Protein 6V4U (pdb70)

Structure (mmCIF, N/CA/C/O backbone):
data_6V4U
#
_entry.id   6V4U
#
_cell.length_a   1.00
_cell.length_b   1.00
_cell.length_c   1.00
_cell.angle_alpha   90.00
_cell.angle_beta   90.00
_cell.angle_gamma   90.00
#
_symmetry.space_group_name_H-M   'P 1'
#
loop_
_entity.id
_entity.type
_entity.pdbx_description
1 polymer 'WD repeat-containing protein 41'
2 polymer 'Guanine nucleotide exchange C9orf72'
3 polymer 'Guanine nucleotide exchange protein SMCR8'
#
loop_
_atom_site.group_PDB
_atom_site.id
_atom_site.type_symbol
_atom_site.label_atom_id
_atom_site.label_alt_id
_atom_site.label_comp_id
_atom_site.label_asym_id
_atom_site.label_entity_id
_atom_site.label_seq_id
_atom_site.pdbx_PDB_ins_code
_atom_site.Cartn_x
_atom_site.Cartn_y
_atom_site.Cartn_z
_atom_site.occupancy
_atom_site.B_iso_or_equiv
_atom_site.auth_seq_id
_atom_site.auth_comp_id
_atom_site.auth_asym_id
_atom_site.auth_atom_id
_atom_site.pdbx_PDB_model_num
ATOM 1 N N . THR A 1 34 ? 133.881 148.241 162.715 1.00 68.64 34 THR C N 1
ATOM 2 C CA . THR A 1 34 ? 133.390 147.248 161.767 1.00 68.64 34 THR C CA 1
ATOM 3 C C . THR A 1 34 ? 133.951 145.866 162.084 1.00 68.64 34 THR C C 1
ATOM 4 O O . THR A 1 34 ? 134.862 145.728 162.899 1.00 68.64 34 THR C O 1
ATOM 8 N N . GLU A 1 35 ? 133.401 144.845 161.432 1.00 74.84 35 GLU C N 1
ATOM 9 C CA . GLU A 1 35 ? 133.859 143.481 161.657 1.00 74.84 35 GLU C CA 1
ATOM 10 C C . GLU A 1 35 ? 135.230 143.270 161.027 1.00 74.84 35 GLU C C 1
ATOM 11 O O . GLU A 1 35 ? 135.534 143.813 159.962 1.00 74.84 35 GLU C O 1
ATOM 17 N N . LEU A 1 36 ? 136.062 142.474 161.697 1.00 84.38 36 LEU C N 1
ATOM 18 C CA . LEU A 1 36 ? 137.415 142.189 161.237 1.00 84.38 36 LEU C CA 1
ATOM 19 C C . LEU A 1 36 ? 137.591 140.754 160.763 1.00 84.38 36 LEU C C 1
ATOM 20 O O . LEU A 1 36 ? 138.041 140.527 159.636 1.00 84.38 36 LEU C O 1
ATOM 25 N N . LEU A 1 37 ? 137.242 139.773 161.594 1.00 84.32 37 LEU C N 1
ATOM 26 C CA . LEU A 1 37 ? 137.440 138.376 161.238 1.00 84.32 37 LEU C CA 1
ATOM 27 C C . LEU A 1 37 ? 136.576 137.501 162.134 1.00 84.32 37 LEU C C 1
ATOM 28 O O . LEU A 1 37 ? 136.447 137.767 163.332 1.00 84.32 37 LEU C O 1
ATOM 33 N N . VAL A 1 38 ? 135.990 136.462 161.544 1.00 85.08 38 VAL C N 1
ATOM 34 C CA . VAL A 1 38 ? 135.217 135.460 162.268 1.00 85.08 38 VAL C CA 1
ATOM 35 C C . VAL A 1 38 ? 136.031 134.175 162.302 1.00 85.08 38 VAL C C 1
ATOM 36 O O . VAL A 1 38 ? 136.493 133.698 161.258 1.00 85.08 38 VAL C O 1
ATOM 40 N N . LEU A 1 39 ? 136.206 133.616 163.496 1.00 93.96 39 LEU C N 1
ATOM 41 C CA . LEU A 1 39 ? 137.042 132.443 163.699 1.00 93.96 39 LEU C CA 1
ATOM 42 C C . LEU A 1 39 ? 136.201 131.281 164.207 1.00 93.96 39 LEU C C 1
ATOM 43 O O . LEU A 1 39 ? 135.266 131.473 164.990 1.00 93.96 39 LEU C O 1
ATOM 48 N N . LYS A 1 40 ? 136.541 130.075 163.756 1.00 100.95 40 LYS C N 1
ATOM 49 C CA . LYS A 1 40 ? 135.896 128.847 164.208 1.00 100.95 40 LYS C CA 1
ATOM 50 C C . LYS A 1 40 ? 136.831 128.158 165.195 1.00 100.95 40 LYS C C 1
ATOM 51 O O . LYS A 1 40 ? 137.877 127.630 164.803 1.00 100.95 40 LYS C O 1
ATOM 57 N N . ALA A 1 41 ? 136.455 128.164 166.473 1.00 109.31 41 ALA C N 1
ATOM 58 C CA . ALA A 1 41 ? 137.319 127.640 167.526 1.00 109.31 41 ALA C CA 1
ATOM 59 C C . ALA A 1 41 ? 137.103 126.146 167.753 1.00 109.31 41 ALA C C 1
ATOM 60 O O . ALA A 1 41 ? 138.029 125.346 167.588 1.00 109.31 41 ALA C O 1
ATOM 62 N N . HIS A 1 42 ? 135.888 125.759 168.128 1.00 114.91 42 HIS C N 1
ATOM 63 C CA . HIS A 1 42 ? 135.579 124.368 168.433 1.00 114.91 42 HIS C CA 1
ATOM 64 C C . HIS A 1 42 ? 134.151 124.080 167.983 1.00 114.91 42 HIS C C 1
ATOM 65 O O . HIS A 1 42 ? 133.532 124.876 167.270 1.00 114.91 42 HIS C O 1
ATOM 72 N N . HIS A 1 43 ? 133.628 122.930 168.406 1.00 120.27 43 HIS C N 1
ATOM 73 C CA . HIS A 1 43 ? 132.252 122.548 168.131 1.00 120.27 43 HIS C CA 1
ATOM 74 C C . HIS A 1 43 ? 131.413 122.416 169.393 1.00 120.27 43 HIS C C 1
ATOM 75 O O . HIS A 1 43 ? 130.249 122.008 169.306 1.00 120.27 43 HIS C O 1
ATOM 82 N N . ASP A 1 44 ? 131.967 122.746 170.559 1.00 114.29 44 ASP C N 1
ATOM 83 C CA . ASP A 1 44 ? 131.237 122.650 171.817 1.00 114.29 44 ASP C CA 1
ATOM 84 C C . ASP A 1 44 ? 131.340 123.955 172.596 1.00 114.29 44 ASP C C 1
ATOM 85 O O . ASP A 1 44 ? 131.808 124.967 172.065 1.00 114.29 44 ASP C O 1
ATOM 90 N N . ILE A 1 45 ? 130.901 123.941 173.857 1.00 106.62 45 ILE C N 1
ATOM 91 C CA . ILE A 1 45 ? 130.920 125.157 174.662 1.00 106.62 45 ILE C CA 1
ATOM 92 C C . ILE A 1 45 ? 132.358 125.558 174.981 1.00 106.62 45 ILE C C 1
ATOM 93 O O . ILE A 1 45 ? 133.296 124.753 174.924 1.00 106.62 45 ILE C O 1
ATOM 98 N N . VAL A 1 46 ? 132.530 126.835 175.313 1.00 109.18 46 VAL C N 1
ATOM 99 C CA . VAL A 1 46 ? 133.828 127.398 175.668 1.00 109.18 46 VAL C CA 1
ATOM 100 C C . VAL A 1 46 ? 133.621 128.386 176.808 1.00 109.18 46 VAL C C 1
ATOM 101 O O . VAL A 1 46 ? 132.637 129.134 176.825 1.00 109.18 46 VAL C O 1
ATOM 105 N N . ARG A 1 47 ? 134.545 128.381 177.770 1.00 113.96 47 ARG C N 1
ATOM 106 C CA . ARG A 1 47 ? 134.388 129.182 178.981 1.00 113.96 47 ARG C CA 1
ATOM 107 C C . ARG A 1 47 ? 134.965 130.587 178.823 1.00 113.96 47 ARG C C 1
ATOM 108 O O . ARG A 1 47 ? 134.242 131.578 178.961 1.00 113.96 47 ARG C O 1
ATOM 116 N N . PHE A 1 48 ? 136.259 130.689 178.533 1.00 112.52 48 PHE C N 1
ATOM 117 C CA . PHE A 1 48 ? 136.917 131.986 178.429 0.81 112.52 48 PHE C CA 1
ATOM 118 C C . PHE A 1 48 ? 138.231 131.811 177.680 1.00 112.52 48 PHE C C 1
ATOM 119 O O . PHE A 1 48 ? 138.573 130.715 177.228 1.00 112.52 48 PHE C O 1
ATOM 127 N N . LEU A 1 49 ? 138.971 132.912 177.555 1.00 105.08 49 LEU C N 1
ATOM 128 C CA . LEU A 1 49 ? 140.279 132.894 176.904 1.00 105.08 49 LEU C CA 1
ATOM 129 C C . LEU A 1 49 ? 141.067 134.107 177.373 1.00 105.08 49 LEU C C 1
ATOM 130 O O . LEU A 1 49 ? 140.602 135.243 177.230 1.00 105.08 49 LEU C O 1
ATOM 135 N N . VAL A 1 50 ? 142.240 133.869 177.960 1.00 103.28 50 VAL C N 1
ATOM 136 C CA . VAL A 1 50 ? 143.110 134.933 178.446 1.00 103.28 50 VAL C CA 1
ATOM 137 C C . VAL A 1 50 ? 144.556 134.567 178.141 1.00 103.28 50 VAL C C 1
ATOM 138 O O . VAL A 1 50 ? 144.911 133.389 178.035 1.00 103.28 50 VAL C O 1
ATOM 142 N N . GLN A 1 51 ? 145.390 135.594 177.999 1.00 108.03 51 GLN C N 1
ATOM 143 C CA . GLN A 1 51 ? 146.829 135.427 177.838 1.00 108.03 51 GLN C CA 1
ATOM 144 C C . GLN A 1 51 ? 147.490 136.783 178.033 1.00 108.03 51 GLN C C 1
ATOM 145 O O . GLN A 1 51 ? 146.855 137.830 177.875 1.00 108.03 51 GLN C O 1
ATOM 151 N N . LEU A 1 52 ? 148.778 136.749 178.378 1.00 118.59 52 LEU C N 1
ATOM 152 C CA . LEU A 1 52 ? 149.501 137.977 178.689 1.00 118.59 52 LEU C CA 1
ATOM 153 C C . LEU A 1 52 ? 149.838 138.787 177.443 1.00 118.59 52 LEU C C 1
ATOM 154 O O . LEU A 1 52 ? 149.959 140.015 177.526 1.00 118.59 52 LEU C O 1
ATOM 159 N N . ASP A 1 53 ? 149.992 138.138 176.294 1.00 117.24 53 ASP C N 1
ATOM 160 C CA . ASP A 1 53 ? 150.342 138.837 175.069 1.00 117.24 53 ASP C CA 1
ATOM 161 C C . ASP A 1 53 ? 149.092 139.163 174.257 1.00 117.24 53 ASP C C 1
ATOM 162 O O . ASP A 1 53 ? 148.034 138.551 174.421 1.00 117.24 53 ASP C O 1
ATOM 167 N N . ASP A 1 54 ? 149.230 140.148 173.369 1.00 112.85 54 ASP C N 1
ATOM 168 C CA . ASP A 1 54 ? 148.124 140.575 172.524 1.00 112.85 54 ASP C CA 1
ATOM 169 C C . ASP A 1 54 ? 148.044 139.809 171.211 1.00 112.85 54 ASP C C 1
ATOM 170 O O . ASP A 1 54 ? 146.985 139.812 170.573 1.00 112.85 54 ASP C O 1
ATOM 175 N N . TYR A 1 55 ? 149.127 139.159 170.794 1.00 115.17 55 TYR C N 1
ATOM 176 C CA . TYR A 1 55 ? 149.146 138.396 169.554 1.00 115.17 55 TYR C CA 1
ATOM 177 C C . TYR A 1 55 ? 148.780 136.931 169.750 1.00 115.17 55 TYR C C 1
ATOM 178 O O . TYR A 1 55 ? 148.814 136.165 168.782 1.00 115.17 55 TYR C O 1
ATOM 187 N N . ARG A 1 56 ? 148.434 136.523 170.970 1.00 110.02 56 ARG C N 1
ATOM 188 C CA . ARG A 1 56 ? 148.073 135.142 171.254 1.00 110.02 56 ARG C CA 1
ATOM 189 C C . ARG A 1 56 ? 146.966 135.107 172.296 1.00 110.02 56 ARG C C 1
ATOM 190 O O . ARG A 1 56 ? 146.950 135.921 173.223 1.00 110.02 56 ARG C O 1
ATOM 198 N N . PHE A 1 57 ? 146.045 134.160 172.137 1.00 106.14 57 PHE C N 1
ATOM 199 C CA . PHE A 1 57 ? 144.971 133.953 173.100 1.00 106.14 57 PHE C CA 1
ATOM 200 C C . PHE A 1 57 ? 144.519 132.503 173.016 1.00 106.14 57 PHE C C 1
ATOM 201 O O . PHE A 1 57 ? 144.227 132.005 171.925 1.00 106.14 57 PHE C O 1
ATOM 209 N N . ALA A 1 58 ? 144.469 131.834 174.164 1.00 107.43 58 ALA C N 1
ATOM 210 C CA . ALA A 1 58 ? 144.135 130.418 174.243 1.00 107.43 58 ALA C CA 1
ATOM 211 C C . ALA A 1 58 ? 142.775 130.247 174.902 1.00 107.43 58 ALA C C 1
ATOM 212 O O . ALA A 1 58 ? 142.544 130.760 176.002 1.00 107.43 58 ALA C O 1
ATOM 214 N N . SER A 1 59 ? 141.883 129.519 174.234 1.00 109.83 59 SER C N 1
ATOM 215 C CA . SER A 1 59 ? 140.541 129.294 174.745 1.00 109.83 59 SER C CA 1
ATOM 216 C C . SER A 1 59 ? 140.537 128.135 175.740 1.00 109.83 59 SER C C 1
ATOM 217 O O . SER A 1 59 ? 141.547 127.461 175.961 1.00 109.83 59 SER C O 1
ATOM 220 N N . ALA A 1 60 ? 139.375 127.899 176.347 1.00 115.22 60 ALA C N 1
ATOM 221 C CA . ALA A 1 60 ? 139.213 126.815 177.307 1.00 115.22 60 ALA C CA 1
ATOM 222 C C . ALA A 1 60 ? 137.734 126.479 177.416 1.00 115.22 60 ALA C C 1
ATOM 223 O O . ALA A 1 60 ? 136.916 127.363 177.688 1.00 115.22 60 ALA C O 1
ATOM 225 N N . GLY A 1 61 ? 137.397 125.210 177.202 1.00 116.36 61 GLY C N 1
ATOM 226 C CA . GLY A 1 61 ? 136.018 124.770 177.281 1.00 116.36 61 GLY C CA 1
ATOM 227 C C . GLY A 1 61 ? 135.871 123.369 177.835 1.00 116.36 61 GLY C C 1
ATOM 228 O O . GLY A 1 61 ? 136.768 122.867 178.519 1.00 116.36 61 GLY C O 1
ATOM 229 N N . ASP A 1 62 ? 134.741 122.723 177.548 1.00 117.22 62 ASP C N 1
ATOM 230 C CA . ASP A 1 62 ? 134.506 121.363 178.015 1.00 117.22 62 ASP C CA 1
ATOM 231 C C . ASP A 1 62 ? 135.300 120.322 177.238 1.00 117.22 62 ASP C C 1
ATOM 232 O O . ASP A 1 62 ? 135.343 119.161 177.659 1.00 117.22 62 ASP C O 1
ATOM 237 N N . ASP A 1 63 ? 135.925 120.703 176.122 1.00 117.33 63 ASP C N 1
ATOM 238 C CA . ASP A 1 63 ? 136.703 119.752 175.337 1.00 117.33 63 ASP C CA 1
ATOM 239 C C . ASP A 1 63 ? 138.018 119.381 176.009 1.00 117.33 63 ASP C C 1
ATOM 240 O O . ASP A 1 63 ? 138.584 118.329 175.695 1.00 117.33 63 ASP C O 1
ATOM 245 N N . GLY A 1 64 ? 138.514 120.214 176.921 1.00 120.95 64 GLY C N 1
ATOM 246 C CA . GLY A 1 64 ? 139.769 119.932 177.588 0.80 120.95 64 GLY C CA 1
ATOM 247 C C . GLY A 1 64 ? 141.005 120.124 176.742 1.00 120.95 64 GLY C C 1
ATOM 248 O O . GLY A 1 64 ? 142.095 119.727 177.166 1.00 120.95 64 GLY C O 1
ATOM 249 N N . ILE A 1 65 ? 140.876 120.717 175.558 1.00 116.64 65 ILE C N 1
ATOM 250 C CA . ILE A 1 65 ? 142.009 120.971 174.679 1.00 116.64 65 ILE C CA 1
ATOM 251 C C . ILE A 1 65 ? 142.249 122.472 174.612 1.00 116.64 65 ILE C C 1
ATOM 252 O O . ILE A 1 65 ? 141.325 123.280 174.762 1.00 116.64 65 ILE C O 1
ATOM 257 N N . VAL A 1 66 ? 143.507 122.844 174.389 1.00 111.10 66 VAL C N 1
ATOM 258 C CA . VAL A 1 66 ? 143.924 124.238 174.331 1.00 111.10 66 VAL C CA 1
ATOM 259 C C . VAL A 1 66 ? 144.474 124.525 172.942 1.00 111.10 66 VAL C C 1
ATOM 260 O O . VAL A 1 66 ? 145.254 123.737 172.397 1.00 111.10 66 VAL C O 1
ATOM 264 N N . VAL A 1 67 ? 144.063 125.654 172.370 1.00 106.57 67 VAL C N 1
ATOM 265 C CA . VAL A 1 67 ? 144.519 126.070 171.048 1.00 106.57 67 VAL C CA 1
ATOM 266 C C . VAL A 1 67 ? 144.651 127.587 171.042 1.00 106.57 67 VAL C C 1
ATOM 267 O O . VAL A 1 67 ? 143.790 128.301 171.566 1.00 106.57 67 VAL C O 1
ATOM 271 N N . VAL A 1 68 ? 145.741 128.075 170.460 1.00 107.87 68 VAL C N 1
ATOM 272 C CA . VAL A 1 68 ? 146.026 129.500 170.405 1.00 107.87 68 VAL C CA 1
ATOM 273 C C . VAL A 1 68 ? 145.791 130.001 168.983 1.00 107.87 68 VAL C C 1
ATOM 274 O O . VAL A 1 68 ? 145.680 129.226 168.033 1.00 107.87 68 VAL C O 1
ATOM 278 N N . TRP A 1 69 ? 145.714 131.322 168.845 1.00 103.93 69 TRP C N 1
ATOM 279 C CA . TRP A 1 69 ? 145.509 131.962 167.552 1.00 103.93 69 TRP C CA 1
ATOM 280 C C . TRP A 1 69 ? 146.361 133.226 167.501 1.00 103.93 69 TRP C C 1
ATOM 281 O O . TRP A 1 69 ? 147.233 133.448 168.347 1.00 103.93 69 TRP C O 1
ATOM 292 N N . ASN A 1 70 ? 146.103 134.059 166.496 1.00 108.14 70 ASN C N 1
ATOM 293 C CA . ASN A 1 70 ? 146.776 135.337 166.337 1.00 108.14 70 ASN C CA 1
ATOM 294 C C . ASN A 1 70 ? 145.740 136.417 166.062 1.00 108.14 70 ASN C C 1
ATOM 295 O O . ASN A 1 70 ? 144.729 136.175 165.398 1.00 108.14 70 ASN C O 1
ATOM 300 N N . ALA A 1 71 ? 146.002 137.616 166.583 1.00 101.49 71 ALA C N 1
ATOM 301 C CA . ALA A 1 71 ? 145.038 138.704 166.459 1.00 101.49 71 ALA C CA 1
ATOM 302 C C . ALA A 1 71 ? 145.026 139.298 165.056 1.00 101.49 71 ALA C C 1
ATOM 303 O O . ALA A 1 71 ? 143.958 139.634 164.532 1.00 101.49 71 ALA C O 1
ATOM 305 N N . GLN A 1 72 ? 146.197 139.431 164.430 1.00 105.60 72 GLN C N 1
ATOM 306 C CA . GLN A 1 72 ? 146.271 140.095 163.134 1.00 105.60 72 GLN C CA 1
ATOM 307 C C . GLN A 1 72 ? 145.981 139.149 161.975 1.00 105.60 72 GLN C C 1
ATOM 308 O O . GLN A 1 72 ? 145.508 139.596 160.924 1.00 105.60 72 GLN C O 1
ATOM 314 N N . THR A 1 73 ? 146.250 137.853 162.137 1.00 111.59 73 THR C N 1
ATOM 315 C CA . THR A 1 73 ? 146.037 136.879 161.070 1.00 111.59 73 THR C CA 1
ATOM 316 C C . THR A 1 73 ? 144.800 136.020 161.319 1.00 111.59 73 THR C C 1
ATOM 317 O O . THR A 1 73 ? 143.897 135.971 160.479 1.00 111.59 73 THR C O 1
ATOM 321 N N . GLY A 1 74 ? 144.742 135.339 162.461 1.00 109.11 74 GLY C N 1
ATOM 322 C CA . GLY A 1 74 ? 143.547 134.608 162.836 1.00 109.11 74 GLY C CA 1
ATOM 323 C C . GLY A 1 74 ? 143.489 133.160 162.392 1.00 109.11 74 GLY C C 1
ATOM 324 O O . GLY A 1 74 ? 142.517 132.746 161.752 1.00 109.11 74 GLY C O 1
ATOM 325 N N . GLU A 1 75 ? 144.515 132.377 162.719 1.00 113.55 75 GLU C N 1
ATOM 326 C CA . GLU A 1 75 ? 144.499 130.944 162.460 1.00 113.55 75 GLU C CA 1
ATOM 327 C C . GLU A 1 75 ? 145.145 130.215 163.629 1.00 113.55 75 GLU C C 1
ATOM 328 O O . GLU A 1 75 ? 145.806 130.819 164.477 1.00 113.55 75 GLU C O 1
ATOM 334 N N . LYS A 1 76 ? 144.943 128.900 163.661 1.00 106.74 76 LYS C N 1
ATOM 335 C CA . LYS A 1 76 ? 145.480 128.065 164.731 1.00 106.74 76 LYS C CA 1
ATOM 336 C C . LYS A 1 76 ? 146.996 127.988 164.607 1.00 106.74 76 LYS C C 1
ATOM 337 O O . LYS A 1 76 ? 147.520 127.372 163.673 1.00 106.74 76 LYS C O 1
ATOM 343 N N . LEU A 1 77 ? 147.705 128.612 165.548 1.00 108.87 77 LEU C N 1
ATOM 344 C CA . LEU A 1 77 ? 149.163 128.559 165.543 1.00 108.87 77 LEU C CA 1
ATOM 345 C C . LEU A 1 77 ? 149.663 127.215 166.061 1.00 108.87 77 LEU C C 1
ATOM 346 O O . LEU A 1 77 ? 150.391 126.499 165.365 1.00 108.87 77 LEU C O 1
ATOM 351 N N . LEU A 1 78 ? 149.280 126.858 167.284 1.00 106.79 78 LEU C N 1
ATOM 352 C CA . LEU A 1 78 ? 149.654 125.593 167.897 1.00 106.79 78 LEU C CA 1
ATOM 353 C C . LEU A 1 78 ? 148.392 124.877 168.365 1.00 106.79 78 LEU C C 1
ATOM 354 O O . LEU A 1 78 ? 147.269 125.347 168.155 1.00 106.79 78 LEU C O 1
ATOM 359 N N . GLU A 1 79 ? 148.581 123.726 169.006 1.00 112.44 79 GLU C N 1
ATOM 360 C CA . GLU A 1 79 ? 147.468 122.942 169.519 1.00 112.44 79 GLU C CA 1
ATOM 361 C C . GLU A 1 79 ? 147.946 122.121 170.705 1.00 112.44 79 GLU C C 1
ATOM 362 O O . GLU A 1 79 ? 149.045 121.560 170.679 1.00 112.44 79 GLU C O 1
ATOM 368 N N . LEU A 1 80 ? 147.115 122.057 171.743 1.00 113.26 80 LEU C N 1
ATOM 369 C CA . LEU A 1 80 ? 147.426 121.317 172.960 1.00 113.26 80 LEU C CA 1
ATOM 370 C C . LEU A 1 80 ? 146.253 120.408 173.290 1.00 113.26 80 LEU C C 1
ATOM 371 O O . LEU A 1 80 ? 145.133 120.887 173.495 1.00 113.26 80 LEU C O 1
ATOM 376 N N . ASN A 1 81 ? 146.510 119.102 173.340 1.00 123.85 81 ASN C N 1
ATOM 377 C CA . ASN A 1 81 ? 145.482 118.119 173.644 1.00 123.85 81 ASN C CA 1
ATOM 378 C C . ASN A 1 81 ? 146.036 117.113 174.643 1.00 123.85 81 ASN C C 1
ATOM 379 O O . ASN A 1 81 ? 147.244 117.041 174.883 1.00 123.85 81 ASN C O 1
ATOM 381 N N . GLY A 1 82 ? 145.135 116.327 175.226 1.00 125.26 82 GLY C N 1
ATOM 382 C CA . GLY A 1 82 ? 145.524 115.328 176.201 1.00 125.26 82 GLY C CA 1
ATOM 383 C C . GLY A 1 82 ? 144.567 115.227 177.370 1.00 125.26 82 GLY C C 1
ATOM 384 O O . GLY A 1 82 ? 144.750 114.393 178.262 1.00 125.26 82 GLY C O 1
ATOM 385 N N . HIS A 1 83 ? 143.540 116.075 177.378 1.00 123.94 83 HIS C N 1
ATOM 386 C CA . HIS A 1 83 ? 142.546 116.079 178.440 1.00 123.94 83 HIS C CA 1
ATOM 387 C C . HIS A 1 83 ? 141.168 116.311 177.840 1.00 123.94 83 HIS C C 1
ATOM 388 O O . HIS A 1 83 ? 141.027 116.957 176.798 1.00 123.94 83 HIS C O 1
ATOM 395 N N . THR A 1 84 ? 140.148 115.773 178.512 1.00 120.29 84 THR C N 1
ATOM 396 C CA . THR A 1 84 ? 138.769 115.898 178.057 1.00 120.29 84 THR C CA 1
ATOM 397 C C . THR A 1 84 ? 137.833 116.394 179.153 1.00 120.29 84 THR C C 1
ATOM 398 O O . THR A 1 84 ? 136.610 116.306 178.992 1.00 120.29 84 THR C O 1
ATOM 402 N N . GLN A 1 85 ? 138.366 116.909 180.256 1.00 118.29 85 GLN C N 1
ATOM 403 C CA . GLN A 1 85 ? 137.561 117.394 181.362 1.00 118.29 85 GLN C CA 1
ATOM 404 C C . GLN A 1 85 ? 137.383 118.908 181.249 1.00 118.29 85 GLN C C 1
ATOM 405 O O . GLN A 1 85 ? 137.805 119.538 180.274 1.00 118.29 85 GLN C O 1
ATOM 411 N N . LYS A 1 86 ? 136.750 119.503 182.257 1.00 115.66 86 LYS C N 1
ATOM 412 C CA . LYS A 1 86 ? 136.513 120.939 182.266 1.00 115.66 86 LYS C CA 1
ATOM 413 C C . LYS A 1 86 ? 137.781 121.676 182.678 1.00 115.66 86 LYS C C 1
ATOM 414 O O . LYS A 1 86 ? 138.365 121.388 183.727 1.00 115.66 86 LYS C O 1
ATOM 420 N N . ILE A 1 87 ? 138.203 122.630 181.852 1.00 112.33 87 ILE C N 1
ATOM 421 C CA . ILE A 1 87 ? 139.404 123.420 182.098 1.00 112.33 87 ILE C CA 1
ATOM 422 C C . ILE A 1 87 ? 138.975 124.867 182.306 1.00 112.33 87 ILE C C 1
ATOM 423 O O . ILE A 1 87 ? 138.484 125.519 181.376 1.00 112.33 87 ILE C O 1
ATOM 428 N N . THR A 1 88 ? 139.149 125.368 183.531 1.00 111.55 88 THR C N 1
ATOM 429 C CA . THR A 1 88 ? 138.765 126.731 183.882 1.00 111.55 88 THR C CA 1
ATOM 430 C C . THR A 1 88 ? 139.816 127.395 184.765 1.00 111.55 88 THR C C 1
ATOM 431 O O . THR A 1 88 ? 139.489 128.261 185.580 1.00 111.55 88 THR C O 1
ATOM 435 N N . ALA A 1 89 ? 141.083 127.006 184.619 1.00 107.94 89 ALA C N 1
ATOM 436 C CA . ALA A 1 89 ? 142.161 127.504 185.475 1.00 107.94 89 ALA C CA 1
ATOM 437 C C . ALA A 1 89 ? 143.367 127.876 184.615 1.00 107.94 89 ALA C C 1
ATOM 438 O O . ALA A 1 89 ? 144.254 127.050 184.385 1.00 107.94 89 ALA C O 1
ATOM 440 N N . ILE A 1 90 ? 143.398 129.124 184.147 1.00 109.06 90 ILE C N 1
ATOM 441 C CA . ILE A 1 90 ? 144.563 129.672 183.460 1.00 109.06 90 ILE C CA 1
ATOM 442 C C . ILE A 1 90 ? 144.511 131.193 183.529 1.00 109.06 90 ILE C C 1
ATOM 443 O O . ILE A 1 90 ? 143.487 131.804 183.203 1.00 109.06 90 ILE C O 1
ATOM 448 N N . ILE A 1 91 ? 145.603 131.819 183.969 1.00 113.09 91 ILE C N 1
ATOM 449 C CA . ILE A 1 91 ? 145.669 133.276 183.968 1.00 113.09 91 ILE C CA 1
ATOM 450 C C . ILE A 1 91 ? 146.902 133.767 183.219 1.00 113.09 91 ILE C C 1
ATOM 451 O O . ILE A 1 91 ? 146.787 134.394 182.159 1.00 113.09 91 ILE C O 1
ATOM 453 N N . THR A 1 92 ? 148.088 133.460 183.752 1.00 113.55 92 THR C N 1
ATOM 454 C CA . THR A 1 92 ? 149.351 133.991 183.246 1.00 113.55 92 THR C CA 1
ATOM 455 C C . THR A 1 92 ? 150.511 133.342 183.998 1.00 113.55 92 THR C C 1
ATOM 456 O O . THR A 1 92 ? 150.380 133.038 185.188 1.00 113.55 92 THR C O 1
ATOM 460 N N . PHE A 1 93 ? 151.644 133.109 183.327 1.00 106.50 93 PHE C N 1
ATOM 461 C CA . PHE A 1 93 ? 152.803 132.548 184.016 1.00 106.50 93 PHE C CA 1
ATOM 462 C C . PHE A 1 93 ? 153.560 133.604 184.821 1.00 106.50 93 PHE C C 1
ATOM 463 O O . PHE A 1 93 ? 153.762 133.412 186.027 1.00 106.50 93 PHE C O 1
ATOM 471 N N . PRO A 1 94 ? 153.999 134.728 184.219 1.00 106.20 94 PRO C N 1
ATOM 472 C CA . PRO A 1 94 ? 154.667 135.682 185.111 1.00 106.20 94 PRO C CA 1
ATOM 473 C C . PRO A 1 94 ? 153.683 136.568 185.869 1.00 106.20 94 PRO C C 1
ATOM 474 O O . PRO A 1 94 ? 153.841 137.789 185.850 1.00 106.20 94 PRO C O 1
ATOM 478 N N . ASN A 1 103 ? 160.461 131.881 178.918 1.00 123.03 103 ASN C N 1
ATOM 479 C CA . ASN A 1 103 ? 159.553 132.453 177.931 1.00 123.03 103 ASN C CA 1
ATOM 480 C C . ASN A 1 103 ? 158.089 132.276 178.333 1.00 123.03 103 ASN C C 1
ATOM 481 O O . ASN A 1 103 ? 157.772 132.159 179.517 1.00 123.03 103 ASN C O 1
ATOM 486 N N . GLN A 1 104 ? 157.200 132.256 177.344 1.00 123.04 104 GLN C N 1
ATOM 487 C CA . GLN A 1 104 ? 155.763 132.181 177.572 1.00 123.04 104 GLN C CA 1
ATOM 488 C C . GLN A 1 104 ? 155.273 130.766 177.300 1.00 123.04 104 GLN C C 1
ATOM 489 O O . GLN A 1 104 ? 155.639 130.160 176.287 1.00 123.04 104 GLN C O 1
ATOM 495 N N . LEU A 1 105 ? 154.446 130.244 178.207 1.00 121.12 105 LEU C N 1
ATOM 496 C CA . LEU A 1 105 ? 153.921 128.889 178.087 1.00 121.12 105 LEU C CA 1
ATOM 497 C C . LEU A 1 105 ? 152.402 128.908 178.210 1.00 121.12 105 LEU C C 1
ATOM 498 O O . LEU A 1 105 ? 151.790 129.981 178.215 1.00 121.12 105 LEU C O 1
ATOM 503 N N . ILE A 1 106 ? 151.785 127.732 178.307 1.00 110.19 106 ILE C N 1
ATOM 504 C CA . ILE A 1 106 ? 150.349 127.610 178.540 1.00 110.19 106 ILE C CA 1
ATOM 505 C C . ILE A 1 106 ? 150.123 126.519 179.578 1.00 110.19 106 ILE C C 1
ATOM 506 O O . ILE A 1 106 ? 150.635 125.404 179.434 1.00 110.19 106 ILE C O 1
ATOM 511 N N . LEU A 1 107 ? 149.359 126.839 180.623 1.00 102.40 107 LEU C N 1
ATOM 512 C CA . LEU A 1 107 ? 149.004 125.877 181.657 1.00 102.40 107 LEU C CA 1
ATOM 513 C C . LEU A 1 107 ? 147.494 125.859 181.831 1.00 102.40 107 LEU C C 1
ATOM 514 O O . LEU A 1 107 ? 146.808 126.840 181.533 1.00 102.40 107 LEU C O 1
ATOM 519 N N . THR A 1 108 ? 146.982 124.733 182.323 1.00 99.33 108 THR C N 1
ATOM 520 C CA . THR A 1 108 ? 145.559 124.611 182.601 1.00 99.33 108 THR C CA 1
ATOM 521 C C . THR A 1 108 ? 145.335 123.432 183.535 1.00 99.33 108 THR C C 1
ATOM 522 O O . THR A 1 108 ? 146.101 122.465 183.532 1.00 99.33 108 THR C O 1
ATOM 526 N N . ALA A 1 109 ? 144.279 123.527 184.337 1.00 101.80 109 ALA C N 1
ATOM 527 C CA . ALA A 1 109 ? 143.902 122.482 185.279 1.00 101.80 109 ALA C CA 1
ATOM 528 C C . ALA A 1 109 ? 142.552 121.913 184.868 1.00 101.80 109 ALA C C 1
ATOM 529 O O . ALA A 1 109 ? 141.566 122.652 184.775 1.00 101.80 109 ALA C O 1
ATOM 531 N N . SER A 1 110 ? 142.510 120.607 184.625 1.00 107.96 110 SER C N 1
ATOM 532 C CA . SER A 1 110 ? 141.282 119.940 184.216 1.00 107.96 110 SER C CA 1
ATOM 533 C C . SER A 1 110 ? 140.443 119.616 185.452 1.00 107.96 110 SER C C 1
ATOM 534 O O . SER A 1 110 ? 140.734 120.059 186.566 1.00 107.96 110 SER C O 1
ATOM 537 N N . ALA A 1 111 ? 139.384 118.832 185.265 1.00 113.30 111 ALA C N 1
ATOM 538 C CA . ALA A 1 111 ? 138.476 118.469 186.343 1.00 113.30 111 ALA C CA 1
ATOM 539 C C . ALA A 1 111 ? 138.699 117.051 186.854 1.00 113.30 111 ALA C C 1
ATOM 540 O O . ALA A 1 111 ? 137.875 116.545 187.623 1.00 113.30 111 ALA C O 1
ATOM 542 N N . ASP A 1 112 ? 139.789 116.399 186.448 1.00 112.52 112 ASP C N 1
ATOM 543 C CA . ASP A 1 112 ? 140.104 115.045 186.889 1.00 112.52 112 ASP C CA 1
ATOM 544 C C . ASP A 1 112 ? 141.143 115.028 188.005 1.00 112.52 112 ASP C C 1
ATOM 545 O O . ASP A 1 112 ? 141.966 114.108 188.071 1.00 112.52 112 ASP C O 1
ATOM 550 N N . ARG A 1 113 ? 141.124 116.040 188.875 1.00 110.48 113 ARG C N 1
ATOM 551 C CA . ARG A 1 113 ? 142.000 116.105 190.048 1.00 110.48 113 ARG C CA 1
ATOM 552 C C . ARG A 1 113 ? 143.475 116.126 189.653 1.00 110.48 113 ARG C C 1
ATOM 553 O O . ARG A 1 113 ? 144.313 115.472 190.279 1.00 110.48 113 ARG C O 1
ATOM 555 N N . THR A 1 114 ? 143.799 116.887 188.611 1.00 103.32 114 THR C N 1
ATOM 556 C CA . THR A 1 114 ? 145.183 117.050 188.187 1.00 103.32 114 THR C CA 1
ATOM 557 C C . THR A 1 114 ? 145.300 118.322 187.362 1.00 103.32 114 THR C C 1
ATOM 558 O O . THR A 1 114 ? 144.305 118.862 186.871 1.00 103.32 114 THR C O 1
ATOM 562 N N . VAL A 1 115 ? 146.536 118.794 187.218 1.00 99.50 115 VAL C N 1
ATOM 563 C CA . VAL A 1 115 ? 146.847 119.981 186.432 1.00 99.50 115 VAL C CA 1
ATOM 564 C C . VAL A 1 115 ? 147.945 119.627 185.439 1.00 99.50 115 VAL C C 1
ATOM 565 O O . VAL A 1 115 ? 148.899 118.918 185.778 1.00 99.50 115 VAL C O 1
ATOM 569 N N . ILE A 1 116 ? 147.801 120.108 184.206 1.00 101.52 116 ILE C N 1
ATOM 570 C CA . ILE A 1 116 ? 148.745 119.832 183.132 1.00 101.52 116 ILE C CA 1
ATOM 571 C C . ILE A 1 116 ? 149.384 121.144 182.697 1.00 101.52 116 ILE C C 1
ATOM 572 O O . ILE A 1 116 ? 148.742 122.200 182.726 1.00 101.52 116 ILE C O 1
ATOM 577 N N . VAL A 1 117 ? 150.656 121.078 182.312 1.00 99.08 117 VAL C N 1
ATOM 578 C CA . VAL A 1 117 ? 151.410 122.242 181.868 1.00 99.08 117 VAL C CA 1
ATOM 579 C C . VAL A 1 117 ? 151.933 121.978 180.462 1.00 99.08 117 VAL C C 1
ATOM 580 O O . VAL A 1 117 ? 152.359 120.862 180.144 1.00 99.08 117 VAL C O 1
ATOM 584 N N . TRP A 1 118 ? 151.873 123.003 179.613 1.00 107.25 118 TRP C N 1
ATOM 585 C CA . TRP A 1 118 ? 152.344 122.890 178.239 1.00 107.25 118 TRP C CA 1
ATOM 586 C C . TRP A 1 118 ? 153.292 124.034 177.906 1.00 107.25 118 TRP C C 1
ATOM 587 O O . TRP A 1 118 ? 153.651 124.823 178.785 1.00 107.25 118 TRP C O 1
ATOM 598 N N . ASP A 1 119 ? 153.697 124.135 176.643 1.00 120.57 119 ASP C N 1
ATOM 599 C CA . ASP A 1 119 ? 154.603 125.179 176.194 1.00 120.57 119 ASP C CA 1
ATOM 600 C C . ASP A 1 119 ? 154.039 125.834 174.941 1.00 120.57 119 ASP C C 1
ATOM 601 O O . ASP A 1 119 ? 153.297 125.219 174.171 1.00 120.57 119 ASP C O 1
ATOM 606 N N . GLY A 1 120 ? 154.401 127.099 174.747 1.00 123.94 120 GLY C N 1
ATOM 607 C CA . GLY A 1 120 ? 153.966 127.875 173.606 1.00 123.94 120 GLY C CA 1
ATOM 608 C C . GLY A 1 120 ? 154.899 127.857 172.416 1.00 123.94 120 GLY C C 1
ATOM 609 O O . GLY A 1 120 ? 154.662 128.595 171.453 1.00 123.94 120 GLY C O 1
ATOM 610 N N . ASP A 1 121 ? 155.952 127.040 172.444 1.00 124.91 121 ASP C N 1
ATOM 611 C CA . ASP A 1 121 ? 156.896 126.953 171.337 1.00 124.91 121 ASP C CA 1
ATOM 612 C C . ASP A 1 121 ? 157.193 125.532 170.882 1.00 124.91 121 ASP C C 1
ATOM 613 O O . ASP A 1 121 ? 157.682 125.360 169.759 1.00 124.91 121 ASP C O 1
ATOM 615 N N . THR A 1 122 ? 156.920 124.514 171.701 1.00 121.57 122 THR C N 1
ATOM 616 C CA . THR A 1 122 ? 157.177 123.132 171.327 1.00 121.57 122 THR C CA 1
ATOM 617 C C . THR A 1 122 ? 155.965 122.225 171.489 1.00 121.57 122 THR C C 1
ATOM 618 O O . THR A 1 122 ? 156.079 121.024 171.218 1.00 121.57 122 THR C O 1
ATOM 622 N N . THR A 1 123 ? 154.820 122.762 171.928 1.00 115.65 123 THR C N 1
ATOM 623 C CA . THR A 1 123 ? 153.549 122.057 172.115 1.00 115.65 123 THR C CA 1
ATOM 624 C C . THR A 1 123 ? 153.727 120.646 172.669 1.00 115.65 123 THR C C 1
ATOM 625 O O . THR A 1 123 ? 153.050 119.707 172.236 1.00 115.65 123 THR C O 1
ATOM 629 N N . ARG A 1 124 ? 154.618 120.491 173.646 1.00 115.53 124 ARG C N 1
ATOM 630 C CA . ARG A 1 124 ? 154.897 119.198 174.250 1.00 115.53 124 ARG C CA 1
ATOM 631 C C . ARG A 1 124 ? 154.771 119.297 175.763 1.00 115.53 124 ARG C C 1
ATOM 632 O O . ARG A 1 124 ? 155.055 120.338 176.361 1.00 115.53 124 ARG C O 1
ATOM 634 N N . GLN A 1 125 ? 154.339 118.198 176.374 1.00 112.95 125 GLN C N 1
ATOM 635 C CA . GLN A 1 125 ? 154.189 118.153 177.821 1.00 112.95 125 GLN C CA 1
ATOM 636 C C . GLN A 1 125 ? 155.556 118.131 178.492 1.00 112.95 125 GLN C C 1
ATOM 637 O O . GLN A 1 125 ? 156.444 117.371 178.093 1.00 112.95 125 GLN C O 1
ATOM 643 N N . VAL A 1 126 ? 155.726 118.967 179.515 1.00 103.92 126 VAL C N 1
ATOM 644 C CA . VAL A 1 126 ? 156.991 119.062 180.222 1.00 103.92 126 VAL C CA 1
ATOM 645 C C . VAL A 1 126 ? 156.909 118.555 181.662 1.00 103.92 126 VAL C C 1
ATOM 646 O O . VAL A 1 126 ? 157.882 117.965 182.148 1.00 103.92 126 VAL C O 1
ATOM 650 N N . GLN A 1 127 ? 155.787 118.753 182.356 1.00 99.58 127 GLN C N 1
ATOM 651 C CA . GLN A 1 127 ? 155.569 118.160 183.670 1.00 99.58 127 GLN C CA 1
ATOM 652 C C . GLN A 1 127 ? 154.109 117.748 183.801 1.00 99.58 127 GLN C C 1
ATOM 653 O O . GLN A 1 127 ? 153.282 118.011 182.923 1.00 99.58 127 GLN C O 1
ATOM 659 N N . ARG A 1 128 ? 153.798 117.096 184.920 1.00 101.83 128 ARG C N 1
ATOM 660 C CA . ARG A 1 128 ? 152.438 116.639 185.195 1.00 101.83 128 ARG C CA 1
ATOM 661 C C . ARG A 1 128 ? 152.284 116.472 186.698 1.00 101.83 128 ARG C C 1
ATOM 662 O O . ARG A 1 128 ? 153.059 115.737 187.319 1.00 101.83 128 ARG C O 1
ATOM 664 N N . ILE A 1 129 ? 151.296 117.146 187.279 1.00 103.17 129 ILE C N 1
ATOM 665 C CA . ILE A 1 129 ? 151.046 117.108 188.717 1.00 103.17 129 ILE C CA 1
ATOM 666 C C . ILE A 1 129 ? 149.649 116.546 188.944 1.00 103.17 129 ILE C C 1
ATOM 667 O O . ILE A 1 129 ? 148.659 117.121 188.475 1.00 103.17 129 ILE C O 1
ATOM 672 N N . SER A 1 130 ? 149.571 115.426 189.663 1.00 115.15 130 SER C N 1
ATOM 673 C CA . SER A 1 130 ? 148.305 114.768 189.994 1.00 115.15 130 SER C CA 1
ATOM 674 C C . SER A 1 130 ? 148.344 114.375 191.468 1.00 115.15 130 SER C C 1
ATOM 675 O O . SER A 1 130 ? 148.775 113.271 191.812 1.00 115.15 130 SER C O 1
ATOM 678 N N . CYS A 1 131 ? 147.894 115.280 192.338 1.00 117.83 131 CYS C N 1
ATOM 679 C CA . CYS A 1 131 ? 147.866 115.007 193.767 1.00 117.83 131 CYS C CA 1
ATOM 680 C C . CYS A 1 131 ? 146.610 115.513 194.462 1.00 117.83 131 CYS C C 1
ATOM 681 O O . CYS A 1 131 ? 146.453 115.262 195.662 1.00 117.83 131 CYS C O 1
ATOM 684 N N . PHE A 1 132 ? 145.718 116.209 193.764 1.00 117.25 132 PHE C N 1
ATOM 685 C CA . PHE A 1 132 ? 144.525 116.758 194.388 1.00 117.25 132 PHE C CA 1
ATOM 686 C C . PHE A 1 132 ? 143.400 115.720 194.350 1.00 117.25 132 PHE C C 1
ATOM 687 O O . PHE A 1 132 ? 143.487 114.697 193.666 1.00 117.25 132 PHE C O 1
ATOM 695 N N . GLN A 1 133 ? 142.333 115.984 195.111 1.00 119.11 133 GLN C N 1
ATOM 696 C CA . GLN A 1 133 ? 141.278 114.999 195.319 1.00 119.11 133 GLN C CA 1
ATOM 697 C C . GLN A 1 133 ? 139.946 115.347 194.666 1.00 119.11 133 GLN C C 1
ATOM 698 O O . GLN A 1 133 ? 139.037 114.510 194.682 1.00 119.11 133 GLN C O 1
ATOM 704 N N . SER A 1 134 ? 139.795 116.540 194.100 1.00 119.77 134 SER C N 1
ATOM 705 C CA . SER A 1 134 ? 138.534 116.939 193.479 1.00 119.77 134 SER C CA 1
ATOM 706 C C . SER A 1 134 ? 138.842 117.880 192.318 1.00 119.77 134 SER C C 1
ATOM 707 O O . SER A 1 134 ? 139.959 117.903 191.795 1.00 119.77 134 SER C O 1
ATOM 710 N N . THR A 1 135 ? 137.834 118.639 191.897 1.00 123.88 135 THR C N 1
ATOM 711 C CA . THR A 1 135 ? 138.016 119.589 190.813 1.00 123.88 135 THR C CA 1
ATOM 712 C C . THR A 1 135 ? 138.773 120.822 191.303 1.00 123.88 135 THR C C 1
ATOM 713 O O . THR A 1 135 ? 138.888 121.080 192.504 1.00 123.88 135 THR C O 1
ATOM 717 N N . VAL A 1 136 ? 139.296 121.590 190.350 1.00 115.94 136 VAL C N 1
ATOM 718 C CA . VAL A 1 136 ? 140.024 122.824 190.629 1.00 115.94 136 VAL C CA 1
ATOM 719 C C . VAL A 1 136 ? 139.211 123.982 190.066 1.00 115.94 136 VAL C C 1
ATOM 720 O O . VAL A 1 136 ? 138.899 124.007 188.869 1.00 115.94 136 VAL C O 1
ATOM 724 N N . LYS A 1 137 ? 138.871 124.942 190.925 1.00 104.56 137 LYS C N 1
ATOM 725 C CA . LYS A 1 137 ? 138.001 126.038 190.509 1.00 104.56 137 LYS C CA 1
ATOM 726 C C . LYS A 1 137 ? 138.760 127.076 189.688 1.00 104.56 137 LYS C C 1
ATOM 727 O O . LYS A 1 137 ? 138.424 127.331 188.527 1.00 104.56 137 LYS C O 1
ATOM 733 N N . CYS A 1 138 ? 139.784 127.690 190.278 1.00 105.58 138 CYS C N 1
ATOM 734 C CA . CYS A 1 138 ? 140.538 128.740 189.610 0.85 105.58 138 CYS C CA 1
ATOM 735 C C . CYS A 1 138 ? 142.009 128.630 189.985 1.00 105.58 138 CYS C C 1
ATOM 736 O O . CYS A 1 138 ? 142.376 127.991 190.973 1.00 105.58 138 CYS C O 1
ATOM 739 N N . LEU A 1 139 ? 142.850 129.268 189.173 1.00 102.83 139 LEU C N 1
ATOM 740 C CA . LEU A 1 139 ? 144.289 129.290 189.387 1.00 102.83 139 LEU C CA 1
ATOM 741 C C . LEU A 1 139 ? 144.801 130.702 189.149 1.00 102.83 139 LEU C C 1
ATOM 742 O O . LEU A 1 139 ? 144.327 131.397 188.245 1.00 102.83 139 LEU C O 1
ATOM 747 N N . THR A 1 140 ? 145.768 131.122 189.963 1.00 95.11 140 THR C N 1
ATOM 748 C CA . THR A 1 140 ? 146.344 132.455 189.863 1.00 95.11 140 THR C CA 1
ATOM 749 C C . THR A 1 140 ? 147.853 132.358 190.051 1.00 95.11 140 THR C C 1
ATOM 750 O O . THR A 1 140 ? 148.407 131.276 190.265 1.00 95.11 140 THR C O 1
ATOM 754 N N . VAL A 1 141 ? 148.519 133.508 189.969 1.00 97.31 141 VAL C N 1
ATOM 755 C CA . VAL A 1 141 ? 149.967 133.590 190.110 1.00 97.31 141 VAL C CA 1
ATOM 756 C C . VAL A 1 141 ? 150.308 134.904 190.799 1.00 97.31 141 VAL C C 1
ATOM 757 O O . VAL A 1 141 ? 149.574 135.892 190.697 1.00 97.31 141 VAL C O 1
ATOM 761 N N . LEU A 1 142 ? 151.425 134.906 191.520 1.00 105.84 142 LEU C N 1
ATOM 762 C CA . LEU A 1 142 ? 151.922 136.090 192.206 1.00 105.84 142 LEU C CA 1
ATOM 763 C C . LEU A 1 142 ? 153.139 136.624 191.465 1.00 105.84 142 LEU C C 1
ATOM 764 O O . LEU A 1 142 ? 154.050 135.859 191.127 1.00 105.84 142 LEU C O 1
ATOM 769 N N . GLN A 1 143 ? 153.152 137.929 191.214 1.00 116.00 143 GLN C N 1
ATOM 770 C CA . GLN A 1 143 ? 154.247 138.548 190.484 1.00 116.00 143 GLN C CA 1
ATOM 771 C C . GLN A 1 143 ? 155.450 138.766 191.394 1.00 116.00 143 GLN C C 1
ATOM 772 O O . GLN A 1 143 ? 155.322 138.867 192.618 1.00 116.00 143 GLN C O 1
ATOM 778 N N . ARG A 1 144 ? 156.630 138.825 190.777 1.00 122.27 144 ARG C N 1
ATOM 779 C CA . ARG A 1 144 ? 157.913 139.049 191.440 1.00 122.27 144 ARG C CA 1
ATOM 780 C C . ARG A 1 144 ? 158.256 137.968 192.460 1.00 122.27 144 ARG C C 1
ATOM 781 O O . ARG A 1 144 ? 159.220 138.124 193.219 1.00 122.27 144 ARG C O 1
ATOM 783 N N . LEU A 1 145 ? 157.495 136.877 192.501 1.00 110.76 145 LEU C N 1
ATOM 784 C CA . LEU A 1 145 ? 157.748 135.762 193.402 1.00 110.76 145 LEU C CA 1
ATOM 785 C C . LEU A 1 145 ? 157.799 134.474 192.589 1.00 110.76 145 LEU C C 1
ATOM 786 O O . LEU A 1 145 ? 157.675 134.481 191.361 1.00 110.76 145 LEU C O 1
ATOM 791 N N . ASP A 1 146 ? 157.982 133.356 193.288 1.00 109.98 146 ASP C N 1
ATOM 792 C CA . ASP A 1 146 ? 158.011 132.027 192.679 1.00 109.98 146 ASP C CA 1
ATOM 793 C C . ASP A 1 146 ? 156.935 131.199 193.374 1.00 109.98 146 ASP C C 1
ATOM 794 O O . ASP A 1 146 ? 157.214 130.460 194.321 1.00 109.98 146 ASP C O 1
ATOM 799 N N . VAL A 1 147 ? 155.702 131.322 192.890 1.00 106.77 147 VAL C N 1
ATOM 800 C CA . VAL A 1 147 ? 154.573 130.594 193.458 1.00 106.77 147 VAL C CA 1
ATOM 801 C C . VAL A 1 147 ? 153.420 130.649 192.466 1.00 106.77 147 VAL C C 1
ATOM 802 O O . VAL A 1 147 ? 153.190 131.671 191.813 1.00 106.77 147 VAL C O 1
ATOM 806 N N . TRP A 1 148 ? 152.709 129.530 192.343 1.00 106.50 148 TRP C N 1
ATOM 807 C CA . TRP A 1 148 ? 151.467 129.460 191.586 1.00 106.50 148 TRP C CA 1
ATOM 808 C C . TRP A 1 148 ? 150.439 128.731 192.436 1.00 106.50 148 TRP C C 1
ATOM 809 O O . TRP A 1 148 ? 150.736 127.676 193.007 1.00 106.50 148 TRP C O 1
ATOM 820 N N . LEU A 1 149 ? 149.239 129.297 192.528 1.00 102.36 149 LEU C N 1
ATOM 821 C CA . LEU A 1 149 ? 148.213 128.821 193.448 1.00 102.36 149 LEU C CA 1
ATOM 822 C C . LEU A 1 149 ? 147.010 128.329 192.658 1.00 102.36 149 LEU C C 1
ATOM 823 O O . LEU A 1 149 ? 146.410 129.093 191.894 1.00 102.36 149 LEU C O 1
ATOM 828 N N . SER A 1 150 ? 146.661 127.055 192.845 1.00 101.54 150 SER C N 1
ATOM 829 C CA . SER A 1 150 ? 145.454 126.478 192.254 1.00 101.54 150 SER C CA 1
ATOM 830 C C . SER A 1 150 ? 144.340 126.556 193.293 1.00 101.54 150 SER C C 1
ATOM 831 O O . SER A 1 150 ? 144.068 125.615 194.042 1.00 101.54 150 SER C O 1
ATOM 834 N N . GLY A 1 151 ? 143.684 127.712 193.332 1.00 102.49 151 GLY C N 1
ATOM 835 C CA . GLY A 1 151 ? 142.692 127.986 194.352 1.00 102.49 151 GLY C CA 1
ATOM 836 C C . GLY A 1 151 ? 141.343 127.338 194.120 1.00 102.49 151 GLY C C 1
ATOM 837 O O . GLY A 1 151 ? 140.590 127.749 193.232 1.00 102.49 151 GLY C O 1
ATOM 838 N N . GLY A 1 152 ? 141.028 126.320 194.917 1.00 108.19 152 GLY C N 1
ATOM 839 C CA . GLY A 1 152 ? 139.711 125.716 194.895 1.00 108.19 152 GLY C CA 1
ATOM 840 C C . GLY A 1 152 ? 139.617 124.471 195.751 1.00 108.19 152 GLY C C 1
ATOM 841 O O . GLY A 1 152 ? 140.496 123.604 195.699 1.00 108.19 152 GLY C O 1
ATOM 842 N N . ASN A 1 153 ? 138.556 124.388 196.559 1.00 105.80 153 ASN C N 1
ATOM 843 C CA . ASN A 1 153 ? 138.257 123.233 197.402 1.00 105.80 153 ASN C CA 1
ATOM 844 C C . ASN A 1 153 ? 139.335 122.978 198.452 1.00 105.80 153 ASN C C 1
ATOM 845 O O . ASN A 1 153 ? 139.211 122.047 199.255 1.00 105.80 153 ASN C O 1
ATOM 850 N N . ASP A 1 154 ? 140.380 123.804 198.465 1.00 106.24 154 ASP C N 1
ATOM 851 C CA . ASP A 1 154 ? 141.508 123.675 199.380 1.00 106.24 154 ASP C CA 1
ATOM 852 C C . ASP A 1 154 ? 142.458 124.835 199.119 1.00 106.24 154 ASP C C 1
ATOM 853 O O . ASP A 1 154 ? 142.412 125.468 198.060 1.00 106.24 154 ASP C O 1
ATOM 858 N N . LEU A 1 155 ? 143.319 125.103 200.096 1.00 102.70 155 LEU C N 1
ATOM 859 C CA . LEU A 1 155 ? 144.368 126.106 199.970 1.00 102.70 155 LEU C CA 1
ATOM 860 C C . LEU A 1 155 ? 145.721 125.416 200.083 1.00 102.70 155 LEU C C 1
ATOM 861 O O . LEU A 1 155 ? 145.922 124.572 200.963 1.00 102.70 155 LEU C O 1
ATOM 866 N N . CYS A 1 156 ? 146.634 125.757 199.177 1.00 104.50 156 CYS C N 1
ATOM 867 C CA . CYS A 1 156 ? 147.949 125.130 199.124 1.00 104.50 156 CYS C CA 1
ATOM 868 C C . CYS A 1 156 ? 148.965 126.172 198.671 1.00 104.50 156 CYS C C 1
ATOM 869 O O . CYS A 1 156 ? 148.653 127.361 198.551 1.00 104.50 156 CYS C O 1
ATOM 872 N N . VAL A 1 157 ? 150.189 125.718 198.417 1.00 106.55 157 VAL C N 1
ATOM 873 C CA . VAL A 1 157 ? 151.261 126.573 197.920 1.00 106.55 157 VAL C CA 1
ATOM 874 C C . VAL A 1 157 ? 152.179 125.724 197.051 1.00 106.55 157 VAL C C 1
ATOM 875 O O . VAL A 1 157 ? 152.437 124.555 197.355 1.00 106.55 157 VAL C O 1
ATOM 879 N N . TRP A 1 158 ? 152.654 126.307 195.954 1.00 107.57 158 TRP C N 1
ATOM 880 C CA . TRP A 1 158 ? 153.496 125.593 195.004 1.00 107.57 158 TRP C CA 1
ATOM 881 C C . TRP A 1 158 ? 154.600 126.533 194.531 1.00 107.57 158 TRP C C 1
ATOM 882 O O . TRP A 1 158 ? 154.778 127.634 195.059 1.00 107.57 158 TRP C O 1
ATOM 893 N N . ASN A 1 159 ? 155.349 126.086 193.525 1.00 113.24 159 ASN C N 1
ATOM 894 C CA . ASN A 1 159 ? 156.411 126.880 192.924 1.00 113.24 159 ASN C CA 1
ATOM 895 C C . ASN A 1 159 ? 156.502 126.529 191.447 1.00 113.24 159 ASN C C 1
ATOM 896 O O . ASN A 1 159 ? 156.317 125.370 191.067 1.00 113.24 159 ASN C O 1
ATOM 901 N N . ARG A 1 160 ? 156.781 127.536 190.618 1.00 105.36 160 ARG C N 1
ATOM 902 C CA . ARG A 1 160 ? 156.845 127.320 189.179 1.00 105.36 160 ARG C CA 1
ATOM 903 C C . ARG A 1 160 ? 158.119 126.608 188.742 1.00 105.36 160 ARG C C 1
ATOM 904 O O . ARG A 1 160 ? 158.164 126.082 187.625 1.00 105.36 160 ARG C O 1
ATOM 912 N N . LYS A 1 161 ? 159.147 126.577 189.588 1.00 110.64 161 LYS C N 1
ATOM 913 C CA . LYS A 1 161 ? 160.414 125.942 189.248 1.00 110.64 161 LYS C CA 1
ATOM 914 C C . LYS A 1 161 ? 160.741 124.763 190.149 1.00 110.64 161 LYS C C 1
ATOM 915 O O . LYS A 1 161 ? 161.018 123.666 189.650 1.00 110.64 161 LYS C O 1
ATOM 917 N N . LEU A 1 162 ? 160.716 124.954 191.467 1.00 123.27 162 LEU C N 1
ATOM 918 C CA . LEU A 1 162 ? 161.069 123.900 192.407 1.00 123.27 162 LEU C CA 1
ATOM 919 C C . LEU A 1 162 ? 159.881 123.046 192.830 1.00 123.27 162 LEU C C 1
ATOM 920 O O . LEU A 1 162 ? 160.095 121.990 193.435 1.00 123.27 162 LEU C O 1
ATOM 922 N N . ASP A 1 163 ? 158.653 123.515 192.579 1.00 123.46 163 ASP C N 1
ATOM 923 C CA . ASP A 1 163 ? 157.384 122.809 192.776 1.00 123.46 163 ASP C CA 1
ATOM 924 C C . ASP A 1 163 ? 157.376 121.876 193.985 1.00 123.46 163 ASP C C 1
ATOM 925 O O . ASP A 1 163 ? 156.925 120.729 193.895 1.00 123.46 163 ASP C O 1
ATOM 930 N N . LEU A 1 164 ? 157.844 122.370 195.125 1.00 122.72 164 LEU C N 1
ATOM 931 C CA . LEU A 1 164 ? 157.893 121.595 196.355 1.00 122.72 164 LEU C CA 1
ATOM 932 C C . LEU A 1 164 ? 156.730 121.967 197.268 1.00 122.72 164 LEU C C 1
ATOM 933 O O . LEU A 1 164 ? 156.176 123.067 197.196 1.00 122.72 164 LEU C O 1
ATOM 938 N N . LEU A 1 165 ? 156.364 121.025 198.134 1.00 127.91 165 LEU C N 1
ATOM 939 C CA . LEU A 1 165 ? 155.252 121.194 199.063 1.00 127.91 165 LEU C CA 1
ATOM 940 C C . LEU A 1 165 ? 155.800 121.708 200.390 1.00 127.91 165 LEU C C 1
ATOM 941 O O . LEU A 1 165 ? 156.496 120.980 201.106 1.00 127.91 165 LEU C O 1
ATOM 946 N N . CYS A 1 166 ? 155.487 122.963 200.716 1.00 128.69 166 CYS C N 1
ATOM 947 C CA . CYS A 1 166 ? 155.932 123.537 201.981 1.00 128.69 166 CYS C CA 1
ATOM 948 C C . CYS A 1 166 ? 155.013 123.123 203.125 1.00 128.69 166 CYS C C 1
ATOM 949 O O . CYS A 1 166 ? 155.443 122.457 204.073 1.00 128.69 166 CYS C O 1
ATOM 952 N N . LYS A 1 167 ? 153.739 123.503 203.045 1.00 124.62 167 LYS C N 1
ATOM 953 C CA . LYS A 1 167 ? 152.758 123.153 204.062 1.00 124.62 167 LYS C CA 1
ATOM 954 C C . LYS A 1 167 ? 151.365 123.402 203.504 1.00 124.62 167 LYS C C 1
ATOM 955 O O . LYS A 1 167 ? 151.166 124.293 202.674 1.00 124.62 167 LYS C O 1
ATOM 961 N N . THR A 1 168 ? 150.406 122.605 203.970 1.00 112.49 168 THR C N 1
ATOM 962 C CA . THR A 1 168 ? 149.032 122.699 203.495 1.00 112.49 168 THR C CA 1
ATOM 963 C C . THR A 1 168 ? 148.091 122.217 204.588 1.00 112.49 168 THR C C 1
ATOM 964 O O . THR A 1 168 ? 148.273 121.121 205.126 1.00 112.49 168 THR C O 1
ATOM 968 N N . SER A 1 169 ? 147.092 123.034 204.910 1.00 106.21 169 SER C N 1
ATOM 969 C CA . SER A 1 169 ? 146.089 122.697 205.911 1.00 106.21 169 SER C CA 1
ATOM 970 C C . SER A 1 169 ? 144.851 122.140 205.220 1.00 106.21 169 SER C C 1
ATOM 971 O O . SER A 1 169 ? 144.286 122.786 204.331 1.00 106.21 169 SER C O 1
ATOM 974 N N . HIS A 1 170 ? 144.434 120.945 205.631 1.00 107.52 170 HIS C N 1
ATOM 975 C CA . HIS A 1 170 ? 143.295 120.259 205.021 1.00 107.52 170 HIS C CA 1
ATOM 976 C C . HIS A 1 170 ? 142.007 120.815 205.615 1.00 107.52 170 HIS C C 1
ATOM 977 O O . HIS A 1 170 ? 141.506 120.338 206.634 1.00 107.52 170 HIS C O 1
ATOM 979 N N . LEU A 1 171 ? 141.463 121.839 204.963 1.00 102.97 171 LEU C N 1
ATOM 980 C CA . LEU A 1 171 ? 140.204 122.447 205.378 1.00 102.97 171 LEU C CA 1
ATOM 981 C C . LEU A 1 171 ? 139.635 123.221 204.194 1.00 102.97 171 LEU C C 1
ATOM 982 O O . LEU A 1 171 ? 140.214 123.242 203.105 1.00 102.97 171 LEU C O 1
ATOM 987 N N . SER A 1 172 ? 138.494 123.870 204.426 1.00 97.25 172 SER C N 1
ATOM 988 C CA . SER A 1 172 ? 137.777 124.646 203.411 1.00 97.25 172 SER C CA 1
ATOM 989 C C . SER A 1 172 ? 137.530 123.809 202.155 1.00 97.25 172 SER C C 1
ATOM 990 O O . SER A 1 172 ? 138.030 124.098 201.067 1.00 97.25 172 SER C O 1
ATOM 993 N N . ASP A 1 173 ? 136.737 122.748 202.331 0.77 98.73 173 ASP C N 1
ATOM 994 C CA . ASP A 1 173 ? 136.426 121.854 201.221 0.77 98.73 173 ASP C CA 1
ATOM 995 C C . ASP A 1 173 ? 135.585 122.529 200.144 0.77 98.73 173 ASP C C 1
ATOM 996 O O . ASP A 1 173 ? 135.519 122.019 199.020 0.77 98.73 173 ASP C O 1
ATOM 1001 N N . THR A 1 174 ? 134.946 123.652 200.457 1.00 104.45 174 THR C N 1
ATOM 1002 C CA . THR A 1 174 ? 134.152 124.366 199.468 1.00 104.45 174 THR C CA 1
ATOM 1003 C C . THR A 1 174 ? 135.058 125.019 198.428 1.00 104.45 174 THR C C 1
ATOM 1004 O O . THR A 1 174 ? 136.165 125.473 198.731 1.00 104.45 174 THR C O 1
ATOM 1008 N N . GLY A 1 175 ? 134.575 125.059 197.189 1.00 100.51 175 GLY C N 1
ATOM 1009 C CA . GLY A 1 175 ? 135.358 125.640 196.113 1.00 100.51 175 GLY C CA 1
ATOM 1010 C C . GLY A 1 175 ? 135.578 127.130 196.319 1.00 100.51 175 GLY C C 1
ATOM 1011 O O . GLY A 1 175 ? 134.679 127.865 196.730 1.00 100.51 175 GLY C O 1
ATOM 1012 N N . ILE A 1 176 ? 136.795 127.574 196.026 1.00 93.52 176 ILE C N 1
ATOM 1013 C CA . ILE A 1 176 ? 137.182 128.970 196.184 1.00 93.52 176 ILE C CA 1
ATOM 1014 C C . ILE A 1 176 ? 136.810 129.735 194.923 1.00 93.52 176 ILE C C 1
ATOM 1015 O O . ILE A 1 176 ? 136.984 129.241 193.803 1.00 93.52 176 ILE C O 1
ATOM 1020 N N . SER A 1 177 ? 136.292 130.951 195.104 1.00 92.16 177 SER C N 1
ATOM 1021 C CA . SER A 1 177 ? 135.865 131.762 193.969 1.00 92.16 177 SER C CA 1
ATOM 1022 C C . SER A 1 177 ? 137.060 132.350 193.224 1.00 92.16 177 SER C C 1
ATOM 1023 O O . SER A 1 177 ? 137.243 132.101 192.027 1.00 92.16 177 SER C O 1
ATOM 1026 N N . ALA A 1 178 ? 137.881 133.132 193.917 1.00 92.74 178 ALA C N 1
ATOM 1027 C CA . ALA A 1 178 ? 139.039 133.772 193.306 1.00 92.74 178 ALA C CA 1
ATOM 1028 C C . ALA A 1 178 ? 140.139 133.881 194.356 1.00 92.74 178 ALA C C 1
ATOM 1029 O O . ALA A 1 178 ? 140.079 133.245 195.412 1.00 92.74 178 ALA C O 1
ATOM 1031 N N . LEU A 1 179 ? 141.152 134.695 194.063 1.00 96.21 179 LEU C N 1
ATOM 1032 C CA . LEU A 1 179 ? 142.292 134.847 194.954 1.00 96.21 179 LEU C CA 1
ATOM 1033 C C . LEU A 1 179 ? 142.894 136.231 194.760 1.00 96.21 179 LEU C C 1
ATOM 1034 O O . LEU A 1 179 ? 143.036 136.701 193.628 1.00 96.21 179 LEU C O 1
ATOM 1039 N N . VAL A 1 180 ? 143.244 136.876 195.872 1.00 113.83 180 VAL C N 1
ATOM 1040 C CA . VAL A 1 180 ? 143.839 138.203 195.873 1.00 113.83 180 VAL C CA 1
ATOM 1041 C C . VAL A 1 180 ? 145.047 138.195 196.806 1.00 113.83 180 VAL C C 1
ATOM 1042 O O . VAL A 1 180 ? 145.366 137.186 197.434 1.00 113.83 180 VAL C O 1
ATOM 1046 N N . GLU A 1 181 ? 145.720 139.341 196.889 1.00 116.72 181 GLU C N 1
ATOM 1047 C CA . GLU A 1 181 ? 146.898 139.479 197.732 1.00 116.72 181 GLU C CA 1
ATOM 1048 C C . GLU A 1 181 ? 147.028 140.926 198.183 1.00 116.72 181 GLU C C 1
ATOM 1049 O O . GLU A 1 181 ? 146.630 141.852 197.472 1.00 116.72 181 GLU C O 1
ATOM 1055 N N . ILE A 1 182 ? 147.593 141.109 199.373 1.00 122.25 182 ILE C N 1
ATOM 1056 C CA . ILE A 1 182 ? 147.781 142.437 199.951 1.00 122.25 182 ILE C CA 1
ATOM 1057 C C . ILE A 1 182 ? 148.968 143.111 199.271 1.00 122.25 182 ILE C C 1
ATOM 1058 O O . ILE A 1 182 ? 149.867 142.422 198.771 1.00 122.25 182 ILE C O 1
ATOM 1063 N N . PRO A 1 183 ? 149.011 144.446 199.215 1.00 125.52 183 PRO C N 1
ATOM 1064 C CA . PRO A 1 183 ? 150.147 145.113 198.560 1.00 125.52 183 PRO C CA 1
ATOM 1065 C C . PRO A 1 183 ? 151.415 145.147 199.395 1.00 125.52 183 PRO C C 1
ATOM 1066 O O . PRO A 1 183 ? 152.506 145.252 198.820 1.00 125.52 183 PRO C O 1
ATOM 1070 N N . LYS A 1 184 ? 151.313 145.061 200.723 1.00 128.87 184 LYS C N 1
ATOM 1071 C CA . LYS A 1 184 ? 152.489 145.225 201.570 1.00 128.87 184 LYS C CA 1
ATOM 1072 C C . LYS A 1 184 ? 153.328 143.955 201.660 1.00 128.87 184 LYS C C 1
ATOM 1073 O O . LYS A 1 184 ? 154.555 144.040 201.780 1.00 128.87 184 LYS C O 1
ATOM 1079 N N . ASN A 1 185 ? 152.698 142.781 201.606 1.00 122.92 185 ASN C N 1
ATOM 1080 C CA . ASN A 1 185 ? 153.411 141.521 201.759 1.00 122.92 185 ASN C CA 1
ATOM 1081 C C . ASN A 1 185 ? 153.037 140.477 200.715 1.00 122.92 185 ASN C C 1
ATOM 1082 O O . ASN A 1 185 ? 153.741 139.466 200.607 1.00 122.92 185 ASN C O 1
ATOM 1087 N N . CYS A 1 186 ? 151.973 140.694 199.938 1.00 116.01 186 CYS C N 1
ATOM 1088 C CA . CYS A 1 186 ? 151.503 139.730 198.941 1.00 116.01 186 CYS C CA 1
ATOM 1089 C C . CYS A 1 186 ? 151.108 138.410 199.599 1.00 116.01 186 CYS C C 1
ATOM 1090 O O . CYS A 1 186 ? 151.477 137.327 199.140 1.00 116.01 186 CYS C O 1
ATOM 1093 N N . VAL A 1 187 ? 150.349 138.507 200.684 1.00 108.28 187 VAL C N 1
ATOM 1094 C CA . VAL A 1 187 ? 149.870 137.333 201.403 1.00 108.28 187 VAL C CA 1
ATOM 1095 C C . VAL A 1 187 ? 148.631 136.790 200.706 1.00 108.28 187 VAL C C 1
ATOM 1096 O O . VAL A 1 187 ? 147.750 137.551 200.286 1.00 108.28 187 VAL C O 1
ATOM 1100 N N . VAL A 1 188 ? 148.566 135.463 200.570 1.00 112.48 188 VAL C N 1
ATOM 1101 C CA . VAL A 1 188 ? 147.425 134.830 199.919 1.00 112.48 188 VAL C CA 1
ATOM 1102 C C . VAL A 1 188 ? 146.160 135.105 200.718 1.00 112.48 188 VAL C C 1
ATOM 1103 O O . VAL A 1 188 ? 146.102 134.862 201.930 1.00 112.48 188 VAL C O 1
ATOM 1107 N N . ALA A 1 189 ? 145.134 135.616 200.036 1.00 106.95 189 ALA C N 1
ATOM 1108 C CA . ALA A 1 189 ? 143.846 135.941 200.649 1.00 106.95 189 ALA C CA 1
ATOM 1109 C C . ALA A 1 189 ? 142.749 135.292 199.809 1.00 106.95 189 ALA C C 1
ATOM 1110 O O . ALA A 1 189 ? 142.206 135.913 198.892 1.00 106.95 189 ALA C O 1
ATOM 1112 N N . ALA A 1 190 ? 142.427 134.040 200.127 1.00 105.25 190 ALA C N 1
ATOM 1113 C CA . ALA A 1 190 ? 141.386 133.294 199.434 1.00 105.25 190 ALA C CA 1
ATOM 1114 C C . ALA A 1 190 ? 140.501 132.607 200.462 1.00 105.25 190 ALA C C 1
ATOM 1115 O O . ALA A 1 190 ? 140.999 131.883 201.329 1.00 105.25 190 ALA C O 1
ATOM 1117 N N . VAL A 1 191 ? 139.193 132.836 200.363 1.00 105.32 191 VAL C N 1
ATOM 1118 C CA . VAL A 1 191 ? 138.229 132.269 201.295 1.00 105.32 191 VAL C CA 1
ATOM 1119 C C . VAL A 1 191 ? 137.223 131.429 200.519 1.00 105.32 191 VAL C C 1
ATOM 1120 O O . VAL A 1 191 ? 137.046 131.581 199.308 1.00 105.32 191 VAL C O 1
ATOM 1124 N N . GLY A 1 192 ? 136.559 130.530 201.241 1.00 99.44 192 GLY C N 1
ATOM 1125 C CA . GLY A 1 192 ? 135.541 129.673 200.664 1.00 99.44 192 GLY C CA 1
ATOM 1126 C C . GLY A 1 192 ? 134.212 130.380 200.516 1.00 99.44 192 GLY C C 1
ATOM 1127 O O . GLY A 1 192 ? 134.144 131.600 200.326 1.00 99.44 192 GLY C O 1
ATOM 1128 N N . LYS A 1 193 ? 133.132 129.603 200.602 1.00 116.00 193 LYS C N 1
ATOM 1129 C CA . LYS A 1 193 ? 131.769 130.124 200.490 1.00 116.00 193 LYS C CA 1
ATOM 1130 C C . LYS A 1 193 ? 130.969 129.618 201.687 1.00 116.00 193 LYS C C 1
ATOM 1131 O O . LYS A 1 193 ? 130.295 128.587 201.608 1.00 116.00 193 LYS C O 1
ATOM 1137 N N . GLU A 1 194 ? 131.055 130.337 202.795 1.00 122.82 194 GLU C N 1
ATOM 1138 C CA . GLU A 1 194 ? 130.241 130.046 203.971 1.00 122.82 194 GLU C CA 1
ATOM 1139 C C . GLU A 1 194 ? 129.508 131.271 204.496 1.00 122.82 194 GLU C C 1
ATOM 1140 O O . GLU A 1 194 ? 128.352 131.153 204.912 1.00 122.82 194 GLU C O 1
ATOM 1146 N N . LEU A 1 195 ? 130.142 132.439 204.468 1.00 129.72 195 LEU C N 1
ATOM 1147 C CA . LEU A 1 195 ? 129.564 133.696 204.934 1.00 129.72 195 LEU C CA 1
ATOM 1148 C C . LEU A 1 195 ? 130.556 134.803 204.594 1.00 129.72 195 LEU C C 1
ATOM 1149 O O . LEU A 1 195 ? 131.628 134.550 204.034 1.00 129.72 195 LEU C O 1
ATOM 1154 N N . ILE A 1 196 ? 130.192 136.038 204.936 1.00 136.14 196 ILE C N 1
ATOM 1155 C CA . ILE A 1 196 ? 131.036 137.199 204.653 1.00 136.14 196 ILE C CA 1
ATOM 1156 C C . ILE A 1 196 ? 132.186 137.185 205.656 1.00 136.14 196 ILE C C 1
ATOM 1157 O O . ILE A 1 196 ? 132.033 137.606 206.804 1.00 136.14 196 ILE C O 1
ATOM 1162 N N . ILE A 1 197 ? 133.345 136.698 205.222 1.00 138.13 197 ILE C N 1
ATOM 1163 C CA . ILE A 1 197 ? 134.533 136.644 206.067 1.00 138.13 197 ILE C CA 1
ATOM 1164 C C . ILE A 1 197 ? 135.751 136.554 205.159 1.00 138.13 197 ILE C C 1
ATOM 1165 O O . ILE A 1 197 ? 135.724 135.880 204.125 1.00 138.13 197 ILE C O 1
ATOM 1170 N N . PHE A 1 198 ? 136.815 137.253 205.545 1.00 139.53 198 PHE C N 1
ATOM 1171 C CA . PHE A 1 198 ? 138.059 137.257 204.788 1.00 139.53 198 PHE C CA 1
ATOM 1172 C C . PHE A 1 198 ? 139.226 137.143 205.756 1.00 139.53 198 PHE C C 1
ATOM 1173 O O . PHE A 1 198 ? 139.294 137.884 206.741 1.00 139.53 198 PHE C O 1
ATOM 1181 N N . ARG A 1 199 ? 140.128 136.202 205.484 1.00 134.12 199 ARG C N 1
ATOM 1182 C CA . ARG A 1 199 ? 141.287 135.964 206.331 1.00 134.12 199 ARG C CA 1
ATOM 1183 C C . ARG A 1 199 ? 142.499 135.687 205.456 1.00 134.12 199 ARG C C 1
ATOM 1184 O O . ARG A 1 199 ? 142.405 134.958 204.464 1.00 134.12 199 ARG C O 1
ATOM 1192 N N . LEU A 1 200 ? 143.633 136.274 205.826 1.00 127.90 200 LEU C N 1
ATOM 1193 C CA . LEU A 1 200 ? 144.864 136.134 205.063 1.00 127.90 200 LEU C CA 1
ATOM 1194 C C . LEU A 1 200 ? 145.659 134.927 205.543 1.00 127.90 200 LEU C C 1
ATOM 1195 O O . LEU A 1 200 ? 145.745 134.659 206.745 1.00 127.90 200 LEU C O 1
ATOM 1200 N N . VAL A 1 201 ? 146.233 134.193 204.592 1.00 121.81 201 VAL C N 1
ATOM 1201 C CA . VAL A 1 201 ? 147.046 133.016 204.876 1.00 121.81 201 VAL C CA 1
ATOM 1202 C C . VAL A 1 201 ? 148.378 133.184 204.160 1.00 121.81 201 VAL C C 1
ATOM 1203 O O . VAL A 1 201 ? 148.408 133.396 202.942 1.00 121.81 201 VAL C O 1
ATOM 1207 N N . ALA A 1 202 ? 149.477 133.089 204.912 1.00 127.55 202 ALA C N 1
ATOM 1208 C CA . ALA A 1 202 ? 150.829 133.261 204.384 1.00 127.55 202 ALA C CA 1
ATOM 1209 C C . ALA A 1 202 ? 151.609 131.968 204.596 1.00 127.55 202 ALA C C 1
ATOM 1210 O O . ALA A 1 202 ? 152.332 131.822 205.593 1.00 127.55 202 ALA C O 1
ATOM 1212 N N . PRO A 1 203 ? 151.486 131.007 203.682 1.00 122.92 203 PRO C N 1
ATOM 1213 C CA . PRO A 1 203 ? 152.243 129.755 203.795 1.00 122.92 203 PRO C CA 1
ATOM 1214 C C . PRO A 1 203 ? 153.633 129.791 203.176 1.00 122.92 203 PRO C C 1
ATOM 1215 O O . PRO A 1 203 ? 154.324 128.767 203.204 1.00 122.92 203 PRO C O 1
ATOM 1219 N N . THR A 1 204 ? 154.057 130.928 202.622 1.00 123.99 204 THR C N 1
ATOM 1220 C CA . THR A 1 204 ? 155.373 131.005 201.997 1.00 123.99 204 THR C CA 1
ATOM 1221 C C . THR A 1 204 ? 156.475 131.067 203.048 1.00 123.99 204 THR C C 1
ATOM 1222 O O . THR A 1 204 ? 157.352 130.197 203.101 1.00 123.99 204 THR C O 1
ATOM 1226 N N . GLU A 1 205 ? 156.446 132.091 203.893 1.00 136.44 205 GLU C N 1
ATOM 1227 C CA . GLU A 1 205 ? 157.442 132.272 204.941 1.00 136.44 205 GLU C CA 1
ATOM 1228 C C . GLU A 1 205 ? 156.855 132.224 206.341 1.00 136.44 205 GLU C C 1
ATOM 1229 O O . GLU A 1 205 ? 157.449 131.612 207.232 1.00 136.44 205 GLU C O 1
ATOM 1235 N N . GLY A 1 206 ? 155.704 132.850 206.561 1.00 145.04 206 GLY C N 1
ATOM 1236 C CA . GLY A 1 206 ? 155.091 132.846 207.872 1.00 145.04 206 GLY C CA 1
ATOM 1237 C C . GLY A 1 206 ? 154.461 131.509 208.214 1.00 145.04 206 GLY C C 1
ATOM 1238 O O . GLY A 1 206 ? 154.301 130.617 207.380 1.00 145.04 206 GLY C O 1
ATOM 1239 N N . SER A 1 207 ? 154.096 131.376 209.486 1.00 145.50 207 SER C N 1
ATOM 1240 C CA . SER A 1 207 ? 153.490 130.151 209.982 1.00 145.50 207 SER C CA 1
ATOM 1241 C C . SER A 1 207 ? 151.991 130.146 209.690 1.00 145.50 207 SER C C 1
ATOM 1242 O O . SER A 1 207 ? 151.434 131.088 209.119 1.00 145.50 207 SER C O 1
ATOM 1245 N N . LEU A 1 208 ? 151.326 129.064 210.090 1.00 150.65 208 LEU C N 1
ATOM 1246 C CA . LEU A 1 208 ? 149.886 128.911 209.888 1.00 150.65 208 LEU C CA 1
ATOM 1247 C C . LEU A 1 208 ? 149.159 129.760 210.923 1.00 150.65 208 LEU C C 1
ATOM 1248 O O . LEU A 1 208 ? 148.856 129.314 212.030 1.00 150.65 208 LEU C O 1
ATOM 1253 N N . GLU A 1 209 ? 148.873 131.007 210.553 1.00 144.45 209 GLU C N 1
ATOM 1254 C CA . GLU A 1 209 ? 148.163 131.938 211.415 1.00 144.45 209 GLU C CA 1
ATOM 1255 C C . GLU A 1 209 ? 147.089 132.657 210.612 1.00 144.45 209 GLU C C 1
ATOM 1256 O O . GLU A 1 209 ? 147.246 132.895 209.411 1.00 144.45 209 GLU C O 1
ATOM 1262 N N . TRP A 1 210 ? 145.993 132.997 211.295 1.00 134.84 210 TRP C N 1
ATOM 1263 C CA . TRP A 1 210 ? 144.858 133.688 210.681 1.00 134.84 210 TRP C CA 1
ATOM 1264 C C . TRP A 1 210 ? 144.307 132.900 209.494 1.00 134.84 210 TRP C C 1
ATOM 1265 O O . TRP A 1 210 ? 143.883 133.470 208.487 1.00 134.84 210 TRP C O 1
ATOM 1276 N N . ASP A 1 211 ? 144.310 131.575 209.616 1.00 135.65 211 ASP C N 1
ATOM 1277 C CA . ASP A 1 211 ? 143.869 130.710 208.535 1.00 135.65 211 ASP C CA 1
ATOM 1278 C C . ASP A 1 211 ? 142.348 130.741 208.404 1.00 135.65 211 ASP C C 1
ATOM 1279 O O . ASP A 1 211 ? 141.628 131.248 209.269 1.00 135.65 211 ASP C O 1
ATOM 1284 N N . ILE A 1 212 ? 141.860 130.181 207.297 1.00 125.00 212 ILE C N 1
ATOM 1285 C CA . ILE A 1 212 ? 140.428 130.166 207.028 1.00 125.00 212 ILE C CA 1
ATOM 1286 C C . ILE A 1 212 ? 139.732 129.227 208.004 1.00 125.00 212 ILE C C 1
ATOM 1287 O O . ILE A 1 212 ? 140.220 128.124 208.290 1.00 125.00 212 ILE C O 1
ATOM 1292 N N . LEU A 1 213 ? 138.585 129.665 208.519 1.00 121.28 213 LEU C N 1
ATOM 1293 C CA . LEU A 1 213 ? 137.792 128.896 209.478 1.00 121.28 213 LEU C CA 1
ATOM 1294 C C . LEU A 1 213 ? 138.616 128.492 210.698 1.00 121.28 213 LEU C C 1
ATOM 1295 O O . LEU A 1 213 ? 138.234 127.592 211.447 1.00 121.28 213 LEU C O 1
ATOM 1300 N N . ASP A 1 220 ? 127.767 139.025 208.817 1.00 138.21 220 ASP C N 1
ATOM 1301 C CA . ASP A 1 220 ? 126.892 140.175 209.011 1.00 138.21 220 ASP C CA 1
ATOM 1302 C C . ASP A 1 220 ? 125.635 140.060 208.154 1.00 138.21 220 ASP C C 1
ATOM 1303 O O . ASP A 1 220 ? 124.553 140.482 208.562 1.00 138.21 220 ASP C O 1
ATOM 1308 N N . HIS A 1 221 ? 125.786 139.485 206.963 1.00 137.40 221 HIS C N 1
ATOM 1309 C CA . HIS A 1 221 ? 124.669 139.302 206.049 1.00 137.40 221 HIS C CA 1
ATOM 1310 C C . HIS A 1 221 ? 124.951 138.105 205.154 1.00 137.40 221 HIS C C 1
ATOM 1311 O O . HIS A 1 221 ? 126.092 137.888 204.738 1.00 137.40 221 HIS C O 1
ATOM 1318 N N . GLN A 1 222 ? 123.907 137.333 204.867 1.00 139.86 222 GLN C N 1
ATOM 1319 C CA . GLN A 1 222 ? 124.026 136.152 204.022 1.00 139.86 222 GLN C CA 1
ATOM 1320 C C . GLN A 1 222 ? 123.776 136.529 202.568 1.00 139.86 222 GLN C C 1
ATOM 1321 O O . GLN A 1 222 ? 122.737 137.110 202.239 1.00 139.86 222 GLN C O 1
ATOM 1327 N N . ASP A 1 223 ? 124.729 136.196 201.705 1.00 131.70 223 ASP C N 1
ATOM 1328 C CA . ASP A 1 223 ? 124.638 136.500 200.282 1.00 131.70 223 ASP C CA 1
ATOM 1329 C C . ASP A 1 223 ? 125.535 135.522 199.531 1.00 131.70 223 ASP C C 1
ATOM 1330 O O . ASP A 1 223 ? 126.000 134.524 200.092 1.00 131.70 223 ASP C O 1
ATOM 1335 N N . ASN A 1 224 ? 125.780 135.809 198.255 1.00 119.89 224 ASN C N 1
ATOM 1336 C CA . ASN A 1 224 ? 126.607 134.970 197.400 1.00 119.89 224 ASN C CA 1
ATOM 1337 C C . ASN A 1 224 ? 127.752 135.795 196.834 1.00 119.89 224 ASN C C 1
ATOM 1338 O O . ASN A 1 224 ? 127.532 136.888 196.302 1.00 119.89 224 ASN C O 1
ATOM 1343 N N . ILE A 1 225 ? 128.968 135.270 196.950 1.00 107.57 225 ILE C N 1
ATOM 1344 C CA . ILE A 1 225 ? 130.165 135.899 196.405 1.00 107.57 225 ILE C CA 1
ATOM 1345 C C . ILE A 1 225 ? 130.663 135.050 195.244 1.00 107.57 225 ILE C C 1
ATOM 1346 O O . ILE A 1 225 ? 130.696 133.817 195.330 1.00 107.57 225 ILE C O 1
ATOM 1351 N N . LEU A 1 226 ? 131.039 135.711 194.151 1.00 103.87 226 LEU C N 1
ATOM 1352 C CA . LEU A 1 226 ? 131.469 135.022 192.943 1.00 103.87 226 LEU C CA 1
ATOM 1353 C C . LEU A 1 226 ? 132.888 135.356 192.511 1.00 103.87 226 LEU C C 1
ATOM 1354 O O . LEU A 1 226 ? 133.556 134.493 191.937 1.00 103.87 226 LEU C O 1
ATOM 1359 N N . SER A 1 227 ? 133.367 136.571 192.768 1.00 98.03 227 SER C N 1
ATOM 1360 C CA . SER A 1 227 ? 134.710 136.953 192.355 1.00 98.03 227 SER C CA 1
ATOM 1361 C C . SER A 1 227 ? 135.158 138.164 193.159 1.00 98.03 227 SER C C 1
ATOM 1362 O O . SER A 1 227 ? 134.335 138.944 193.644 1.00 98.03 227 SER C O 1
ATOM 1365 N N . LEU A 1 228 ? 136.475 138.308 193.289 1.00 100.86 228 LEU C N 1
ATOM 1366 C CA . LEU A 1 228 ? 137.069 139.451 193.967 1.00 100.86 228 LEU C CA 1
ATOM 1367 C C . LEU A 1 228 ? 138.456 139.690 193.388 1.00 100.86 228 LEU C C 1
ATOM 1368 O O . LEU A 1 228 ? 139.196 138.741 193.117 1.00 100.86 228 LEU C O 1
ATOM 1373 N N . ILE A 1 229 ? 138.794 140.962 193.188 1.00 108.73 229 ILE C N 1
ATOM 1374 C CA . ILE A 1 229 ? 140.055 141.373 192.588 1.00 108.73 229 ILE C CA 1
ATOM 1375 C C . ILE A 1 229 ? 140.622 142.535 193.396 1.00 108.73 229 ILE C C 1
ATOM 1376 O O . ILE A 1 229 ? 140.075 142.928 194.429 1.00 108.73 229 ILE C O 1
ATOM 1381 N N . ASN A 1 230 ? 141.735 143.083 192.916 1.00 117.77 230 ASN C N 1
ATOM 1382 C CA . ASN A 1 230 ? 142.371 144.223 193.562 1.00 117.77 230 ASN C CA 1
ATOM 1383 C C . ASN A 1 230 ? 141.637 145.505 193.169 1.00 117.77 230 ASN C C 1
ATOM 1384 O O . ASN A 1 230 ? 140.564 145.477 192.561 1.00 117.77 230 ASN C O 1
ATOM 1389 N N . VAL A 1 231 ? 142.217 146.655 193.516 1.00 130.83 231 VAL C N 1
ATOM 1390 C CA . VAL A 1 231 ? 141.599 147.950 193.258 1.00 130.83 231 VAL C CA 1
ATOM 1391 C C . VAL A 1 231 ? 142.712 148.981 193.110 1.00 130.83 231 VAL C C 1
ATOM 1392 O O . VAL A 1 231 ? 143.861 148.742 193.488 1.00 130.83 231 VAL C O 1
ATOM 1396 N N . ASN A 1 232 ? 142.362 150.140 192.544 1.00 136.95 232 ASN C N 1
ATOM 1397 C CA . ASN A 1 232 ? 143.364 151.165 192.266 1.00 136.95 232 ASN C CA 1
ATOM 1398 C C . ASN A 1 232 ? 144.000 151.706 193.540 1.00 136.95 232 ASN C C 1
ATOM 1399 O O . ASN A 1 232 ? 145.181 152.070 193.534 1.00 136.95 232 ASN C O 1
ATOM 1404 N N . ASP A 1 233 ? 143.245 151.772 194.636 1.00 138.50 233 ASP C N 1
ATOM 1405 C CA . ASP A 1 233 ? 143.778 152.283 195.893 1.00 138.50 233 ASP C CA 1
ATOM 1406 C C . ASP A 1 233 ? 144.554 151.231 196.679 1.00 138.50 233 ASP C C 1
ATOM 1407 O O . ASP A 1 233 ? 144.821 151.442 197.868 1.00 138.50 233 ASP C O 1
ATOM 1412 N N . LEU A 1 234 ? 144.919 150.118 196.040 1.00 133.25 234 LEU C N 1
ATOM 1413 C CA . LEU A 1 234 ? 145.741 149.068 196.643 1.00 133.25 234 LEU C CA 1
ATOM 1414 C C . LEU A 1 234 ? 145.081 148.501 197.903 1.00 133.25 234 LEU C C 1
ATOM 1415 O O . LEU A 1 234 ? 145.610 148.584 199.013 1.00 133.25 234 LEU C O 1
ATOM 1420 N N . SER A 1 235 ? 143.902 147.917 197.706 1.00 126.98 235 SER C N 1
ATOM 1421 C CA . SER A 1 235 ? 143.173 147.250 198.777 1.00 126.98 235 SER C CA 1
ATOM 1422 C C . SER A 1 235 ? 142.279 146.183 198.153 1.00 126.98 235 SER C C 1
ATOM 1423 O O . SER A 1 235 ? 142.428 145.834 196.978 1.00 126.98 235 SER C O 1
ATOM 1426 N N . PHE A 1 236 ? 141.348 145.662 198.944 1.00 115.37 236 PHE C N 1
ATOM 1427 C CA . PHE A 1 236 ? 140.467 144.588 198.511 1.00 115.37 236 PHE C CA 1
ATOM 1428 C C . PHE A 1 236 ? 139.065 145.114 198.223 1.00 115.37 236 PHE C C 1
ATOM 1429 O O . PHE A 1 236 ? 138.673 146.196 198.667 1.00 115.37 236 PHE C O 1
ATOM 1437 N N . VAL A 1 237 ? 138.312 144.322 197.465 1.00 106.41 237 VAL C N 1
ATOM 1438 C CA . VAL A 1 237 ? 136.925 144.635 197.137 1.00 106.41 237 VAL C CA 1
ATOM 1439 C C . VAL A 1 237 ? 136.183 143.323 196.921 1.00 106.41 237 VAL C C 1
ATOM 1440 O O . VAL A 1 237 ? 136.711 142.388 196.313 1.00 106.41 237 VAL C O 1
ATOM 1444 N N . THR A 1 238 ? 134.963 143.250 197.439 1.00 108.14 238 THR C N 1
ATOM 1445 C CA . THR A 1 238 ? 134.129 142.061 197.345 1.00 108.14 238 THR C CA 1
ATOM 1446 C C . THR A 1 238 ? 132.824 142.402 196.631 1.00 108.14 238 THR C C 1
ATOM 1447 O O . THR A 1 238 ? 132.597 143.537 196.206 1.00 108.14 238 THR C O 1
ATOM 1451 N N . GLY A 1 239 ? 131.962 141.397 196.503 1.00 111.92 239 GLY C N 1
ATOM 1452 C CA . GLY A 1 239 ? 130.674 141.584 195.868 1.00 111.92 239 GLY C CA 1
ATOM 1453 C C . GLY A 1 239 ? 129.522 141.070 196.705 1.00 111.92 239 GLY C C 1
ATOM 1454 O O . GLY A 1 239 ? 129.447 139.875 197.004 1.00 111.92 239 GLY C O 1
ATOM 1455 N N . SER A 1 240 ? 128.615 141.966 197.090 1.00 118.31 240 SER C N 1
ATOM 1456 C CA . SER A 1 240 ? 127.456 141.624 197.909 1.00 118.31 240 SER C CA 1
ATOM 1457 C C . SER A 1 240 ? 126.195 141.960 197.123 1.00 118.31 240 SER C C 1
ATOM 1458 O O . SER A 1 240 ? 125.906 143.136 196.877 1.00 118.31 240 SER C O 1
ATOM 1461 N N . HIS A 1 241 ? 125.447 140.931 196.733 1.00 119.33 241 HIS C N 1
ATOM 1462 C CA . HIS A 1 241 ? 124.209 141.105 195.988 1.00 119.33 241 HIS C CA 1
ATOM 1463 C C . HIS A 1 241 ? 122.984 141.203 196.886 1.00 119.33 241 HIS C C 1
ATOM 1464 O O . HIS A 1 241 ? 121.861 141.255 196.374 1.00 119.33 241 HIS C O 1
ATOM 1471 N N . VAL A 1 242 ? 123.169 141.225 198.208 1.00 130.11 242 VAL C N 1
ATOM 1472 C CA . VAL A 1 242 ? 122.029 141.318 199.114 1.00 130.11 242 VAL C CA 1
ATOM 1473 C C . VAL A 1 242 ? 121.406 142.708 199.055 1.00 130.11 242 VAL C C 1
ATOM 1474 O O . VAL A 1 242 ? 120.193 142.863 199.250 1.00 130.11 242 VAL C O 1
ATOM 1478 N N . GLY A 1 243 ? 122.205 143.732 198.766 1.00 126.58 243 GLY C N 1
ATOM 1479 C CA . GLY A 1 243 ? 121.702 145.089 198.701 1.00 126.58 243 GLY C CA 1
ATOM 1480 C C . GLY A 1 243 ? 122.537 146.065 199.503 1.00 126.58 243 GLY C C 1
ATOM 1481 O O . GLY A 1 243 ? 122.131 147.211 199.719 1.00 126.58 243 GLY C O 1
ATOM 1482 N N . GLU A 1 244 ? 123.708 145.618 199.956 1.00 125.55 244 GLU C N 1
ATOM 1483 C CA . GLU A 1 244 ? 124.639 146.443 200.726 1.00 125.55 244 GLU C CA 1
ATOM 1484 C C . GLU A 1 244 ? 126.032 146.240 200.136 1.00 125.55 244 GLU C C 1
ATOM 1485 O O . GLU A 1 244 ? 126.770 145.347 200.559 1.00 125.55 244 GLU C O 1
ATOM 1491 N N . LEU A 1 245 ? 126.386 147.070 199.157 1.00 114.69 245 LEU C N 1
ATOM 1492 C CA . LEU A 1 245 ? 127.700 146.984 198.533 1.00 114.69 245 LEU C CA 1
ATOM 1493 C C . LEU A 1 245 ? 128.770 147.428 199.523 1.00 114.69 245 LEU C C 1
ATOM 1494 O O . LEU A 1 245 ? 128.762 148.575 199.985 1.00 114.69 245 LEU C O 1
ATOM 1499 N N . ILE A 1 246 ? 129.689 146.522 199.851 1.00 117.42 246 ILE C N 1
ATOM 1500 C CA . ILE A 1 246 ? 130.735 146.789 200.826 1.00 117.42 246 ILE C CA 1
ATOM 1501 C C . ILE A 1 246 ? 132.093 146.574 200.171 1.00 117.42 246 ILE C C 1
ATOM 1502 O O . ILE A 1 246 ? 132.230 145.859 199.175 1.00 117.42 246 ILE C O 1
ATOM 1507 N N . ILE A 1 247 ? 133.108 147.211 200.752 1.00 115.15 247 ILE C N 1
ATOM 1508 C CA . ILE A 1 247 ? 134.482 147.125 200.289 1.00 115.15 247 ILE C CA 1
ATOM 1509 C C . ILE A 1 247 ? 135.384 146.880 201.494 1.00 115.15 247 ILE C C 1
ATOM 1510 O O . ILE A 1 247 ? 134.922 146.777 202.629 1.00 115.15 247 ILE C O 1
ATOM 1515 N N . TRP A 1 248 ? 136.686 146.790 201.234 1.00 116.69 248 TRP C N 1
ATOM 1516 C CA . TRP A 1 248 ? 137.677 146.562 202.276 1.00 116.69 248 TRP C CA 1
ATOM 1517 C C . TRP A 1 248 ? 138.852 147.511 202.081 1.00 116.69 248 TRP C C 1
ATOM 1518 O O . TRP A 1 248 ? 138.928 148.255 201.100 1.00 116.69 248 TRP C O 1
ATOM 1529 N N . ASP A 1 249 ? 139.778 147.474 203.039 1.00 120.47 249 ASP C N 1
ATOM 1530 C CA . ASP A 1 249 ? 140.978 148.299 202.981 1.00 120.47 249 ASP C CA 1
ATOM 1531 C C . ASP A 1 249 ? 142.228 147.444 203.145 1.00 120.47 249 ASP C C 1
ATOM 1532 O O . ASP A 1 249 ? 142.147 146.212 203.165 1.00 120.47 249 ASP C O 1
ATOM 1537 N N . ALA A 1 250 ? 143.389 148.091 203.265 1.00 122.99 250 ALA C N 1
ATOM 1538 C CA . ALA A 1 250 ? 144.653 147.387 203.428 1.00 122.99 250 ALA C CA 1
ATOM 1539 C C . ALA A 1 250 ? 145.319 147.627 204.773 1.00 122.99 250 ALA C C 1
ATOM 1540 O O . ALA A 1 250 ? 146.215 146.862 205.142 1.00 122.99 250 ALA C O 1
ATOM 1542 N N . LEU A 1 251 ? 144.911 148.659 205.510 1.00 132.45 251 LEU C N 1
ATOM 1543 C CA . LEU A 1 251 ? 145.491 148.957 206.813 1.00 132.45 251 LEU C CA 1
ATOM 1544 C C . LEU A 1 251 ? 144.634 148.478 207.975 1.00 132.45 251 LEU C C 1
ATOM 1545 O O . LEU A 1 251 ? 145.180 148.063 209.002 1.00 132.45 251 LEU C O 1
ATOM 1550 N N . ASP A 1 252 ? 143.309 148.523 207.839 1.00 132.11 252 ASP C N 1
ATOM 1551 C CA . ASP A 1 252 ? 142.406 148.056 208.883 1.00 132.11 252 ASP C CA 1
ATOM 1552 C C . ASP A 1 252 ? 141.305 147.129 208.389 1.00 132.11 252 ASP C C 1
ATOM 1553 O O . ASP A 1 252 ? 140.784 146.351 209.198 1.00 132.11 252 ASP C O 1
ATOM 1558 N N . TRP A 1 253 ? 140.950 147.176 207.104 1.00 123.72 253 TRP C N 1
ATOM 1559 C CA . TRP A 1 253 ? 139.907 146.342 206.493 1.00 123.72 253 TRP C CA 1
ATOM 1560 C C . TRP A 1 253 ? 138.689 146.192 207.403 1.00 123.72 253 TRP C C 1
ATOM 1561 O O . TRP A 1 253 ? 138.181 145.094 207.639 1.00 123.72 253 TRP C O 1
ATOM 1572 N N . THR A 1 254 ? 138.213 147.327 207.915 1.00 123.70 254 THR C N 1
ATOM 1573 C CA . THR A 1 254 ? 137.040 147.368 208.777 1.00 123.70 254 THR C CA 1
ATOM 1574 C C . THR A 1 254 ? 135.773 147.720 207.998 1.00 123.70 254 THR C C 1
ATOM 1575 O O . THR A 1 254 ? 134.819 148.249 208.578 1.00 123.70 254 THR C O 1
ATOM 1579 N N . MET A 1 255 ? 135.773 147.475 206.684 1.00 116.54 255 MET C N 1
ATOM 1580 C CA . MET A 1 255 ? 134.618 147.658 205.806 1.00 116.54 255 MET C CA 1
ATOM 1581 C C . MET A 1 255 ? 134.299 149.135 205.590 1.00 116.54 255 MET C C 1
ATOM 1582 O O . MET A 1 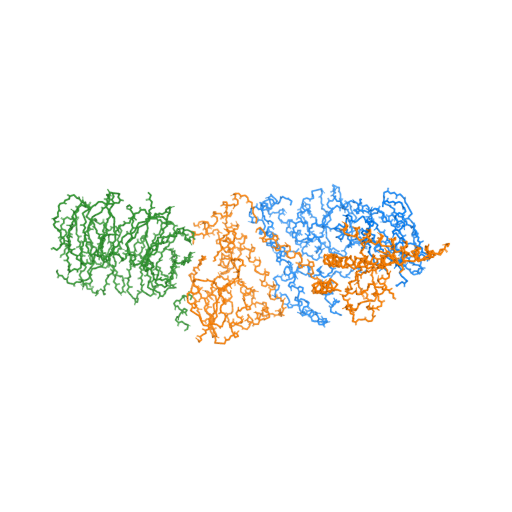255 ? 133.432 149.468 204.775 1.00 116.54 255 MET C O 1
ATOM 1587 N N . GLN A 1 256 ? 135.008 150.016 206.306 1.00 119.32 256 GLN C N 1
ATOM 1588 C CA . GLN A 1 256 ? 134.877 151.473 206.237 1.00 119.32 256 GLN C CA 1
ATOM 1589 C C . GLN A 1 256 ? 133.433 151.931 206.065 1.00 119.32 256 GLN C C 1
ATOM 1590 O O . GLN A 1 256 ? 133.152 152.834 205.269 1.00 119.32 256 GLN C O 1
ATOM 1596 N N . ALA A 1 257 ? 132.514 151.321 206.806 1.00 125.53 257 ALA C N 1
ATOM 1597 C CA . ALA A 1 257 ? 131.101 151.669 206.717 1.00 125.53 257 ALA C CA 1
ATOM 1598 C C . ALA A 1 257 ? 130.372 151.325 208.012 1.00 125.53 257 ALA C C 1
ATOM 1599 O O . ALA A 1 257 ? 129.745 150.272 208.121 1.00 125.53 257 ALA C O 1
ATOM 1601 N N . LEU A 1 277 ? 121.657 151.505 200.667 1.00 112.51 277 LEU C N 1
ATOM 1602 C CA . LEU A 1 277 ? 121.691 151.053 199.281 1.00 112.51 277 LEU C CA 1
ATOM 1603 C C . LEU A 1 277 ? 120.531 150.103 199.004 1.00 112.51 277 LEU C C 1
ATOM 1604 O O . LEU A 1 277 ? 120.155 149.302 199.860 1.00 112.51 277 LEU C O 1
ATOM 1609 N N . CYS A 1 278 ? 119.965 150.198 197.805 1.00 106.84 278 CYS C N 1
ATOM 1610 C CA . CYS A 1 278 ? 118.838 149.362 197.411 1.00 106.84 278 CYS C CA 1
ATOM 1611 C C . CYS A 1 278 ? 118.912 149.131 195.906 1.00 106.84 278 CYS C C 1
ATOM 1612 O O . CYS A 1 278 ? 119.945 149.376 195.274 1.00 106.84 278 CYS C O 1
ATOM 1615 N N . GLN A 1 279 ? 117.806 148.650 195.334 1.00 105.02 279 GLN C N 1
ATOM 1616 C CA . GLN A 1 279 ? 117.691 148.379 193.901 1.00 105.02 279 GLN C CA 1
ATOM 1617 C C . GLN A 1 279 ? 118.748 147.369 193.447 1.00 105.02 279 GLN C C 1
ATOM 1618 O O . GLN A 1 279 ? 119.584 147.640 192.583 1.00 105.02 279 GLN C O 1
ATOM 1620 N N . LYS A 1 280 ? 118.693 146.187 194.054 1.00 110.82 280 LYS C N 1
ATOM 1621 C CA . LYS A 1 280 ? 119.620 145.111 193.724 1.00 110.82 280 LYS C CA 1
ATOM 1622 C C . LYS A 1 280 ? 118.882 143.787 193.555 1.00 110.82 280 LYS C C 1
ATOM 1623 O O . LYS A 1 280 ? 117.999 143.453 194.345 1.00 110.82 280 LYS C O 1
ATOM 1629 N N . ASN A 1 282 ? 119.583 141.445 190.948 1.00 108.21 282 ASN C N 1
ATOM 1630 C CA . ASN A 1 282 ? 119.706 140.047 191.344 1.00 108.21 282 ASN C CA 1
ATOM 1631 C C . ASN A 1 282 ? 121.121 139.736 191.820 1.00 108.21 282 ASN C C 1
ATOM 1632 O O . ASN A 1 282 ? 121.635 140.382 192.733 1.00 108.21 282 ASN C O 1
ATOM 1637 N N . ASP A 1 283 ? 121.745 138.743 191.196 1.00 106.03 283 ASP C N 1
ATOM 1638 C CA . ASP A 1 283 ? 123.095 138.336 191.550 1.00 106.03 283 ASP C CA 1
ATOM 1639 C C . ASP A 1 283 ? 124.120 139.058 190.680 1.00 106.03 283 ASP C C 1
ATOM 1640 O O . ASP A 1 283 ? 123.806 139.588 189.612 1.00 106.03 283 ASP C O 1
ATOM 1645 N N . ILE A 1 284 ? 125.361 139.072 191.158 1.00 96.44 284 ILE C N 1
ATOM 1646 C CA . ILE A 1 284 ? 126.467 139.712 190.459 1.00 96.44 284 ILE C CA 1
ATOM 1647 C C . ILE A 1 284 ? 127.539 138.670 190.179 1.00 96.44 284 ILE C C 1
ATOM 1648 O O . ILE A 1 284 ? 127.715 137.711 190.937 1.00 96.44 284 ILE C O 1
ATOM 1653 N N . SER A 1 285 ? 128.258 138.863 189.074 1.00 91.44 285 SER C N 1
ATOM 1654 C CA . SER A 1 285 ? 129.289 137.931 188.635 1.00 91.44 285 SER C CA 1
ATOM 1655 C C . SER A 1 285 ? 130.690 138.519 188.701 1.00 91.44 285 SER C C 1
ATOM 1656 O O . SER A 1 285 ? 131.577 137.932 189.327 1.00 91.44 285 SER C O 1
ATOM 1659 N N . ILE A 1 286 ? 130.915 139.672 188.068 1.00 93.88 286 ILE C N 1
ATOM 1660 C CA . ILE A 1 286 ? 132.223 140.312 188.045 1.00 93.88 286 ILE C CA 1
ATOM 1661 C C . ILE A 1 286 ? 132.048 141.804 188.291 1.00 93.88 286 ILE C C 1
ATOM 1662 O O . ILE A 1 286 ? 130.973 142.371 188.087 1.00 93.88 286 ILE C O 1
ATOM 1664 N N . HIS A 1 287 ? 133.133 142.441 188.736 1.00 98.39 287 HIS C N 1
ATOM 1665 C CA . HIS A 1 287 ? 133.109 143.870 189.042 1.00 98.39 287 HIS C CA 1
ATOM 1666 C C . HIS A 1 287 ? 134.507 144.428 188.788 1.00 98.39 287 HIS C C 1
ATOM 1667 O O . HIS A 1 287 ? 135.383 144.331 189.652 1.00 98.39 287 HIS C O 1
ATOM 1674 N N . HIS A 1 288 ? 134.705 145.011 187.604 1.00 108.52 288 HIS C N 1
ATOM 1675 C CA . HIS A 1 288 ? 135.971 145.670 187.271 1.00 108.52 288 HIS C CA 1
ATOM 1676 C C . HIS A 1 288 ? 135.642 146.839 186.342 1.00 108.52 288 HIS C C 1
ATOM 1677 O O . HIS A 1 288 ? 135.541 146.671 185.124 1.00 108.52 288 HIS C O 1
ATOM 1679 N N . PHE A 1 289 ? 135.477 148.020 186.933 1.00 118.13 289 PHE C N 1
ATOM 1680 C CA . PHE A 1 289 ? 135.173 149.233 186.181 1.00 118.13 289 PHE C CA 1
ATOM 1681 C C . PHE A 1 289 ? 135.895 150.429 186.785 1.00 118.13 289 PHE C C 1
ATOM 1682 O O . PHE A 1 289 ? 135.339 151.528 186.880 1.00 118.13 289 PHE C O 1
ATOM 1684 N N . THR A 1 290 ? 137.144 150.235 187.200 1.00 133.58 290 THR C N 1
ATOM 1685 C CA . THR A 1 290 ? 137.921 151.289 187.834 1.00 133.58 290 THR C CA 1
ATOM 1686 C C . THR A 1 290 ? 139.310 151.359 187.216 1.00 133.58 290 THR C C 1
ATOM 1687 O O . THR A 1 290 ? 139.931 150.330 186.934 1.00 133.58 290 THR C O 1
ATOM 1691 N N . CYS A 1 291 ? 139.781 152.585 186.988 1.00 138.81 291 CYS C N 1
ATOM 1692 C CA . CYS A 1 291 ? 141.136 152.810 186.490 1.00 138.81 291 CYS C CA 1
ATOM 1693 C C . CYS A 1 291 ? 141.879 153.933 187.196 1.00 138.81 291 CYS C C 1
ATOM 1694 O O . CYS A 1 291 ? 143.107 154.000 187.069 1.00 138.81 291 CYS C O 1
ATOM 1696 N N . ASP A 1 292 ? 141.198 154.817 187.932 1.00 142.61 292 ASP C N 1
ATOM 1697 C CA . ASP A 1 292 ? 141.872 155.890 188.653 1.00 142.61 292 ASP C CA 1
ATOM 1698 C C . ASP A 1 292 ? 141.272 156.122 190.038 1.00 142.61 292 ASP C C 1
ATOM 1699 O O . ASP A 1 292 ? 141.474 157.197 190.616 1.00 142.61 292 ASP C O 1
ATOM 1704 N N . GLU A 1 293 ? 140.540 155.143 190.576 1.00 144.25 293 GLU C N 1
ATOM 1705 C CA . GLU A 1 293 ? 139.899 155.250 191.889 1.00 144.25 293 GLU C CA 1
ATOM 1706 C C . GLU A 1 293 ? 138.952 156.449 191.947 1.00 144.25 293 GLU C C 1
ATOM 1707 O O . GLU A 1 293 ? 139.020 157.287 192.848 1.00 144.25 293 GLU C O 1
ATOM 1713 N N . GLU A 1 294 ? 138.059 156.528 190.961 1.00 144.85 294 GLU C N 1
ATOM 1714 C CA . GLU A 1 294 ? 137.064 157.592 190.925 1.00 144.85 294 GLU C CA 1
ATOM 1715 C C . GLU A 1 294 ? 135.675 156.999 190.712 1.00 144.85 294 GLU C C 1
ATOM 1716 O O . GLU A 1 294 ? 134.675 157.560 191.173 1.00 144.85 294 GLU C O 1
ATOM 1722 N N . ASN A 1 295 ? 135.607 155.858 190.028 1.00 133.11 295 ASN C N 1
ATOM 1723 C CA . ASN A 1 295 ? 134.346 155.183 189.755 1.00 133.11 295 ASN C CA 1
ATOM 1724 C C . ASN A 1 295 ? 134.561 153.678 189.796 1.00 133.11 295 ASN C C 1
ATOM 1725 O O . ASN A 1 295 ? 135.530 153.166 189.229 1.00 133.11 295 ASN C O 1
ATOM 1730 N N . VAL A 1 296 ? 133.650 152.976 190.466 1.00 120.93 296 VAL C N 1
ATOM 1731 C CA . VAL A 1 296 ? 133.719 151.523 190.576 1.00 120.93 296 VAL C CA 1
ATOM 1732 C C . VAL A 1 296 ? 132.330 151.009 190.928 1.00 120.93 296 VAL C C 1
ATOM 1733 O O . VAL A 1 296 ? 131.622 151.601 191.748 1.00 120.93 296 VAL C O 1
ATOM 1737 N N . PHE A 1 297 ? 131.941 149.908 190.293 1.00 116.00 297 PHE C N 1
ATOM 1738 C CA . PHE A 1 297 ? 130.644 149.287 190.537 1.00 116.00 297 PHE C CA 1
ATOM 1739 C C . PHE A 1 297 ? 130.736 147.817 190.142 1.00 116.00 297 PHE C C 1
ATOM 1740 O O . PHE A 1 297 ? 131.827 147.289 189.900 1.00 116.00 297 PHE C O 1
ATOM 1748 N N . ALA A 1 298 ? 129.585 147.154 190.075 1.00 104.30 298 ALA C N 1
ATOM 1749 C CA . ALA A 1 298 ? 129.502 145.736 189.759 1.00 104.30 298 ALA C CA 1
ATOM 1750 C C . ALA A 1 298 ? 128.541 145.532 188.594 1.00 104.30 298 ALA C C 1
ATOM 1751 O O . ALA A 1 298 ? 127.954 146.482 188.067 1.00 104.30 298 ALA C O 1
ATOM 1753 N N . ALA A 1 299 ? 128.383 144.273 188.192 1.00 94.02 299 ALA C N 1
ATOM 1754 C CA . ALA A 1 299 ? 127.508 143.888 187.090 1.00 94.02 299 ALA C CA 1
ATOM 1755 C C . ALA A 1 299 ? 126.280 143.195 187.667 1.00 94.02 299 ALA C C 1
ATOM 1756 O O . ALA A 1 299 ? 126.364 142.049 188.121 1.00 94.02 299 ALA C O 1
ATOM 1758 N N . VAL A 1 300 ? 125.144 143.884 187.640 1.00 92.37 300 VAL C N 1
ATOM 1759 C CA . VAL A 1 300 ? 123.901 143.351 188.168 1.00 92.37 300 VAL C CA 1
ATOM 1760 C C . VAL A 1 300 ? 123.106 142.728 187.028 1.00 92.37 300 VAL C C 1
ATOM 1761 O O . VAL A 1 300 ? 123.361 142.971 185.845 1.00 92.37 300 VAL C O 1
ATOM 1765 N N . GLY A 1 301 ? 122.122 141.907 187.391 1.00 103.89 301 GLY C N 1
ATOM 1766 C CA . GLY A 1 301 ? 121.293 141.206 186.435 1.00 103.89 301 GLY C CA 1
ATOM 1767 C C . GLY A 1 301 ? 120.290 142.049 185.682 1.00 103.89 301 GLY C C 1
ATOM 1768 O O . GLY A 1 301 ? 119.493 141.503 184.915 1.00 103.89 301 GLY C O 1
ATOM 1769 N N . ARG A 1 302 ? 120.300 143.366 185.871 1.00 109.72 302 ARG C N 1
ATOM 1770 C CA . ARG A 1 302 ? 119.382 144.260 185.182 1.00 109.72 302 ARG C CA 1
ATOM 1771 C C . ARG A 1 302 ? 120.073 145.277 184.288 1.00 109.72 302 ARG C C 1
ATOM 1772 O O . ARG A 1 302 ? 119.536 145.608 183.229 1.00 109.72 302 ARG C O 1
ATOM 1780 N N . GLY A 1 303 ? 121.243 145.774 184.677 1.00 103.41 303 GLY C N 1
ATOM 1781 C CA . GLY A 1 303 ? 121.961 146.742 183.872 1.00 103.41 303 GLY C CA 1
ATOM 1782 C C . GLY A 1 303 ? 123.266 147.178 184.504 1.00 103.41 303 GLY C C 1
ATOM 1783 O O . GLY A 1 303 ? 123.995 146.357 185.069 1.00 103.41 303 GLY C O 1
ATOM 1784 N N . LEU A 1 304 ? 123.576 148.469 184.410 1.00 100.91 304 LEU C N 1
ATOM 1785 C CA . LEU A 1 304 ? 124.788 149.036 184.988 1.00 100.91 304 LEU C CA 1
ATOM 1786 C C . LEU A 1 304 ? 124.394 150.154 185.942 1.00 100.91 304 LEU C C 1
ATOM 1787 O O . LEU A 1 304 ? 123.730 151.114 185.537 1.00 100.91 304 LEU C O 1
ATOM 1792 N N . TYR A 1 305 ? 124.802 150.028 187.202 1.00 107.91 305 TYR C N 1
ATOM 1793 C CA . TYR A 1 305 ? 124.498 151.008 188.241 1.00 107.91 305 TYR C CA 1
ATOM 1794 C C . TYR A 1 305 ? 125.807 151.669 188.663 1.00 107.91 305 TYR C C 1
ATOM 1795 O O . TYR A 1 305 ? 126.536 151.141 189.507 1.00 107.91 305 TYR C O 1
ATOM 1804 N N . VAL A 1 306 ? 126.099 152.827 188.072 1.00 121.41 306 VAL C N 1
ATOM 1805 C CA . VAL A 1 306 ? 127.341 153.531 188.369 1.00 121.41 306 VAL C CA 1
ATOM 1806 C C . VAL A 1 306 ? 127.272 154.120 189.772 1.00 121.41 306 VAL C C 1
ATOM 1807 O O . VAL A 1 306 ? 126.255 154.702 190.174 1.00 121.41 306 VAL C O 1
ATOM 1811 N N . TYR A 1 307 ? 128.354 153.956 190.533 1.00 124.01 307 TYR C N 1
ATOM 1812 C CA . TYR A 1 307 ? 128.431 154.491 191.887 1.00 124.01 307 TYR C CA 1
ATOM 1813 C C . TYR A 1 307 ? 129.712 155.293 192.072 1.00 124.01 307 TYR C C 1
ATOM 1814 O O . TYR A 1 307 ? 130.440 155.542 191.106 1.00 124.01 307 TYR C O 1
ATOM 1823 N N . SER A 1 308 ? 129.994 155.706 193.305 1.00 133.17 308 SER C N 1
ATOM 1824 C CA . SER A 1 308 ? 131.197 156.471 193.597 1.00 133.17 308 SER C CA 1
ATOM 1825 C C . SER A 1 308 ? 131.683 156.120 194.995 1.00 133.17 308 SER C C 1
ATOM 1826 O O . SER A 1 308 ? 130.916 155.659 195.845 1.00 133.17 308 SER C O 1
ATOM 1829 N N . LEU A 1 309 ? 132.976 156.344 195.224 1.00 130.77 309 LEU C N 1
ATOM 1830 C CA . LEU A 1 309 ? 133.598 156.090 196.518 1.00 130.77 309 LEU C CA 1
ATOM 1831 C C . LEU A 1 309 ? 133.828 157.363 197.320 1.00 130.77 309 LEU C C 1
ATOM 1832 O O . LEU A 1 309 ? 133.671 157.355 198.544 1.00 130.77 309 LEU C O 1
ATOM 1837 N N . GLN A 1 310 ? 134.200 158.459 196.658 1.00 134.88 310 GLN C N 1
ATOM 1838 C CA . GLN A 1 310 ? 134.389 159.734 197.337 1.00 134.88 310 GLN C CA 1
ATOM 1839 C C . GLN A 1 310 ? 133.088 160.500 197.531 1.00 134.88 310 GLN C C 1
ATOM 1840 O O . GLN A 1 310 ? 133.075 161.488 198.273 1.00 134.88 310 GLN C O 1
ATOM 1846 N N . MET A 1 311 ? 132.002 160.073 196.887 1.00 134.06 311 MET C N 1
ATOM 1847 C CA . MET A 1 311 ? 130.718 160.754 196.995 1.00 134.06 311 MET C CA 1
ATOM 1848 C C . MET A 1 311 ? 129.555 159.835 197.340 1.00 134.06 311 MET C C 1
ATOM 1849 O O . MET A 1 311 ? 128.566 160.320 197.903 1.00 134.06 311 MET C O 1
ATOM 1854 N N . LYS A 1 312 ? 129.639 158.538 197.033 1.00 129.71 312 LYS C N 1
ATOM 1855 C CA . LYS A 1 312 ? 128.572 157.576 197.317 1.00 129.71 312 LYS C CA 1
ATOM 1856 C C . LYS A 1 312 ? 127.261 157.998 196.654 1.00 129.71 312 LYS C C 1
ATOM 1857 O O . LYS A 1 312 ? 126.193 157.995 197.270 1.00 129.71 312 LYS C O 1
ATOM 1863 N N . ARG A 1 313 ? 127.352 158.365 195.377 1.00 133.37 313 ARG C N 1
ATOM 1864 C CA . ARG A 1 313 ? 126.198 158.790 194.600 1.00 133.37 313 ARG C CA 1
ATOM 1865 C C . ARG A 1 313 ? 126.276 158.153 193.218 1.00 133.37 313 ARG C C 1
ATOM 1866 O O . ARG A 1 313 ? 127.247 157.470 192.879 1.00 133.37 313 ARG C O 1
ATOM 1868 N N . VAL A 1 314 ? 125.240 158.381 192.417 1.00 126.55 314 VAL C N 1
ATOM 1869 C CA . VAL A 1 314 ? 125.178 157.831 191.069 1.00 126.55 314 VAL C CA 1
ATOM 1870 C C . VAL A 1 314 ? 126.153 158.561 190.152 1.00 126.55 314 VAL C C 1
ATOM 1871 O O . VAL A 1 314 ? 126.647 159.638 190.485 1.00 126.55 314 VAL C O 1
ATOM 1875 N N . ALA A 1 321 ? 119.310 150.176 178.766 1.00 102.70 321 ALA C N 1
ATOM 1876 C CA . ALA A 1 321 ? 118.938 149.401 177.589 1.00 102.70 321 ALA C CA 1
ATOM 1877 C C . ALA A 1 321 ? 119.458 147.971 177.690 1.00 102.70 321 ALA C C 1
ATOM 1878 O O . ALA A 1 321 ? 120.369 147.579 176.962 1.00 102.70 321 ALA C O 1
ATOM 1880 N N . HIS A 1 322 ? 118.872 147.196 178.600 1.00 99.03 322 HIS C N 1
ATOM 1881 C CA . HIS A 1 322 ? 119.261 145.810 178.807 1.00 99.03 322 HIS C CA 1
ATOM 1882 C C . HIS A 1 322 ? 118.019 144.969 179.064 1.00 99.03 322 HIS C C 1
ATOM 1883 O O . HIS A 1 322 ? 117.015 145.460 179.585 1.00 99.03 322 HIS C O 1
ATOM 1890 N N . ASP A 1 323 ? 118.101 143.692 178.689 1.00 105.83 323 ASP C N 1
ATOM 1891 C CA . ASP A 1 323 ? 116.992 142.766 178.864 1.00 105.83 323 ASP C CA 1
ATOM 1892 C C . ASP A 1 323 ? 117.377 141.491 179.601 1.00 105.83 323 ASP C C 1
ATOM 1893 O O . ASP A 1 323 ? 116.495 140.673 179.885 1.00 105.83 323 ASP C O 1
ATOM 1895 N N . SER A 1 324 ? 118.654 141.295 179.917 1.00 98.60 324 SER C N 1
ATOM 1896 C CA . SER A 1 324 ? 119.108 140.097 180.611 1.00 98.60 324 SER C CA 1
ATOM 1897 C C . SER A 1 324 ? 120.182 140.502 181.615 1.00 98.60 324 SER C C 1
ATOM 1898 O O . SER A 1 324 ? 120.385 141.687 181.896 1.00 98.60 324 SER C O 1
ATOM 1901 N N . ASN A 1 325 ? 120.876 139.506 182.160 1.00 103.73 325 ASN C N 1
ATOM 1902 C CA . ASN A 1 325 ? 121.926 139.747 183.136 1.00 103.73 325 ASN C CA 1
ATOM 1903 C C . ASN A 1 325 ? 123.213 140.176 182.434 1.00 103.73 325 ASN C C 1
ATOM 1904 O O . ASN A 1 325 ? 123.265 140.343 181.212 1.00 103.73 325 ASN C O 1
ATOM 1909 N N . VAL A 1 326 ? 124.270 140.362 183.222 1.00 99.52 326 VAL C N 1
ATOM 1910 C CA . VAL A 1 326 ? 125.584 140.737 182.714 1.00 99.52 326 VAL C CA 1
ATOM 1911 C C . VAL A 1 326 ? 126.600 139.735 183.242 1.00 99.52 326 VAL C C 1
ATOM 1912 O O . VAL A 1 326 ? 126.642 139.465 184.447 1.00 99.52 326 VAL C O 1
ATOM 1916 N N . LEU A 1 327 ? 127.416 139.187 182.342 1.00 90.99 327 LEU C N 1
ATOM 1917 C CA . LEU A 1 327 ? 128.392 138.172 182.718 1.00 90.99 327 LEU C CA 1
ATOM 1918 C C . LEU A 1 327 ? 129.740 138.769 183.101 1.00 90.99 327 LEU C C 1
ATOM 1919 O O . LEU A 1 327 ? 130.404 138.260 184.011 1.00 90.99 327 LEU C O 1
ATOM 1924 N N . HIS A 1 328 ? 130.163 139.837 182.427 1.00 91.56 328 HIS C N 1
ATOM 1925 C CA . HIS A 1 328 ? 131.460 140.438 182.694 1.00 91.56 328 HIS C CA 1
ATOM 1926 C C . HIS A 1 328 ? 131.432 141.904 182.287 1.00 91.56 328 HIS C C 1
ATOM 1927 O O . HIS A 1 328 ? 130.717 142.293 181.359 1.00 91.56 328 HIS C O 1
ATOM 1934 N N . VAL A 1 329 ? 132.216 142.713 182.993 1.00 97.07 329 VAL C N 1
ATOM 1935 C CA . VAL A 1 329 ? 132.351 144.137 182.708 1.00 97.07 329 VAL C CA 1
ATOM 1936 C C . VAL A 1 329 ? 133.835 144.469 182.672 1.00 97.07 329 VAL C C 1
ATOM 1937 O O . VAL A 1 329 ? 134.535 144.306 183.679 1.00 97.07 329 VAL C O 1
ATOM 1941 N N . ALA A 1 330 ? 134.313 144.927 181.520 1.00 100.62 330 ALA C N 1
ATOM 1942 C CA . ALA A 1 330 ? 135.709 145.284 181.331 1.00 100.62 330 ALA C CA 1
ATOM 1943 C C . ALA A 1 330 ? 135.840 146.783 181.094 1.00 100.62 330 ALA C C 1
ATOM 1944 O O . ALA A 1 330 ? 134.979 147.409 180.469 1.00 100.62 330 ALA C O 1
ATOM 1946 N N . ARG A 1 331 ? 136.930 147.353 181.602 1.00 109.39 331 ARG C N 1
ATOM 1947 C CA . ARG A 1 331 ? 137.217 148.778 181.456 1.00 109.39 331 ARG C CA 1
ATOM 1948 C C . ARG A 1 331 ? 138.241 148.941 180.338 1.00 109.39 331 ARG C C 1
ATOM 1949 O O . ARG A 1 331 ? 139.434 148.696 180.531 1.00 109.39 331 ARG C O 1
ATOM 1957 N N . LEU A 1 332 ? 137.768 149.356 179.166 1.00 106.08 332 LEU C N 1
ATOM 1958 C CA . LEU A 1 332 ? 138.648 149.570 178.034 1.00 106.08 332 LEU C CA 1
ATOM 1959 C C . LEU A 1 332 ? 139.457 150.851 178.229 1.00 106.08 332 LEU C C 1
ATOM 1960 O O . LEU A 1 332 ? 139.071 151.728 179.005 1.00 106.08 332 LEU C O 1
ATOM 1965 N N . PRO A 1 333 ? 140.596 150.979 177.536 1.00 108.29 333 PRO C N 1
ATOM 1966 C CA . PRO A 1 333 ? 141.397 152.207 177.655 1.00 108.29 333 PRO C CA 1
ATOM 1967 C C . PRO A 1 333 ? 140.680 153.437 177.120 1.00 108.29 333 PRO C C 1
ATOM 1968 O O . PRO A 1 333 ? 139.544 153.347 176.643 1.00 108.29 333 PRO C O 1
ATOM 1972 N N . ASN A 1 334 ? 141.354 154.589 177.201 1.00 110.54 334 ASN C N 1
ATOM 1973 C CA . ASN A 1 334 ? 140.836 155.900 176.809 1.00 110.54 334 ASN C CA 1
ATOM 1974 C C . ASN A 1 334 ? 139.391 156.114 177.248 1.00 110.54 334 ASN C C 1
ATOM 1975 O O . ASN A 1 334 ? 138.578 156.657 176.492 1.00 110.54 334 ASN C O 1
ATOM 1980 N N . ARG A 1 335 ? 139.073 155.701 178.477 1.00 118.70 335 ARG C N 1
ATOM 1981 C CA . ARG A 1 335 ? 137.771 155.940 179.101 1.00 118.70 335 ARG C CA 1
ATOM 1982 C C . ARG A 1 335 ? 136.632 155.352 178.265 1.00 118.70 335 ARG C C 1
ATOM 1983 O O . ARG A 1 335 ? 135.764 156.062 177.751 1.00 118.70 335 ARG C O 1
ATOM 1991 N N . GLN A 1 336 ? 136.650 154.027 178.137 1.00 105.24 336 GLN C N 1
ATOM 1992 C CA . GLN A 1 336 ? 135.610 153.292 177.429 1.00 105.24 336 GLN C CA 1
ATOM 1993 C C . GLN A 1 336 ? 135.140 152.135 178.296 1.00 105.24 336 GLN C C 1
ATOM 1994 O O . GLN A 1 336 ? 135.960 151.364 178.806 1.00 105.24 336 GLN C O 1
ATOM 2000 N N . LEU A 1 337 ? 133.826 152.018 178.464 1.00 94.16 337 LEU C N 1
ATOM 2001 C CA . LEU A 1 337 ? 133.219 150.964 179.263 1.00 94.16 337 LEU C CA 1
ATOM 2002 C C . LEU A 1 337 ? 132.426 150.026 178.365 1.00 94.16 337 LEU C C 1
ATOM 2003 O O . LEU A 1 337 ? 131.700 150.473 177.472 1.00 94.16 337 LEU C O 1
ATOM 2008 N N . ILE A 1 338 ? 132.566 148.724 178.606 1.00 88.48 338 ILE C N 1
ATOM 2009 C CA . ILE A 1 338 ? 131.885 147.705 177.820 1.00 88.48 338 ILE C CA 1
ATOM 2010 C C . ILE A 1 338 ? 131.297 146.664 178.763 1.00 88.48 338 ILE C C 1
ATOM 2011 O O . ILE A 1 338 ? 131.762 146.485 179.893 1.00 88.48 338 ILE C O 1
ATOM 2016 N N . SER A 1 339 ? 130.252 145.985 178.293 1.00 90.74 339 SER C N 1
ATOM 2017 C CA . SER A 1 339 ? 129.590 144.947 179.068 1.00 90.74 339 SER C CA 1
ATOM 2018 C C . SER A 1 339 ? 129.040 143.899 178.112 1.00 90.74 339 SER C C 1
ATOM 2019 O O . SER A 1 339 ? 129.049 144.074 176.891 1.00 90.74 339 SER C O 1
ATOM 2022 N N . CYS A 1 340 ? 128.555 142.799 178.684 1.00 97.80 340 CYS C N 1
ATOM 2023 C CA . CYS A 1 340 ? 127.986 141.698 177.920 1.00 97.80 340 CYS C CA 1
ATOM 2024 C C . CYS A 1 340 ? 126.629 141.328 178.507 1.00 97.80 340 CYS C C 1
ATOM 2025 O O . CYS A 1 340 ? 126.182 141.896 179.508 1.00 97.80 340 CYS C O 1
ATOM 2028 N N . SER A 1 341 ? 125.970 140.364 177.872 1.00 102.46 341 SER C N 1
ATOM 2029 C CA . SER A 1 341 ? 124.663 139.895 178.314 1.00 102.46 341 SER C CA 1
ATOM 2030 C C . SER A 1 341 ? 124.461 138.478 177.792 1.00 102.46 341 SER C C 1
ATOM 2031 O O . SER A 1 341 ? 125.345 137.896 177.158 1.00 102.46 341 SER C O 1
ATOM 2034 N N . GLU A 1 342 ? 123.279 137.924 178.065 1.00 100.42 342 GLU C N 1
ATOM 2035 C CA . GLU A 1 342 ? 122.943 136.582 177.610 1.00 100.42 342 GLU C CA 1
ATOM 2036 C C . GLU A 1 342 ? 122.263 136.567 176.249 1.00 100.42 342 GLU C C 1
ATOM 2037 O O . GLU A 1 342 ? 122.272 135.527 175.580 1.00 100.42 342 GLU C O 1
ATOM 2043 N N . ASP A 1 343 ? 121.675 137.685 175.825 1.00 105.10 343 ASP C N 1
ATOM 2044 C CA . ASP A 1 343 ? 121.028 137.789 174.525 1.00 105.10 343 ASP C CA 1
ATOM 2045 C C . ASP A 1 343 ? 121.937 138.414 173.473 1.00 105.10 343 ASP C C 1
ATOM 2046 O O . ASP A 1 343 ? 121.460 138.798 172.399 1.00 105.10 343 ASP C O 1
ATOM 2051 N N . GLY A 1 344 ? 123.232 138.524 173.759 1.00 100.65 344 GLY C N 1
ATOM 2052 C CA . GLY A 1 344 ? 124.167 139.119 172.829 1.00 100.65 344 GLY C CA 1
ATOM 2053 C C . GLY A 1 344 ? 124.199 140.629 172.825 1.00 100.65 344 GLY C C 1
ATOM 2054 O O . GLY A 1 344 ? 124.789 141.218 171.912 1.00 100.65 344 GLY C O 1
ATOM 2055 N N . SER A 1 345 ? 123.586 141.278 173.813 1.00 104.50 345 SER C N 1
ATOM 2056 C CA . SER A 1 345 ? 123.556 142.738 173.889 1.00 104.50 345 SER C CA 1
ATOM 2057 C C . SER A 1 345 ? 124.909 143.223 174.392 1.00 104.50 345 SER C C 1
ATOM 2058 O O . SER A 1 345 ? 125.150 143.336 175.595 1.00 104.50 345 SER C O 1
ATOM 2061 N N . VAL A 1 346 ? 125.804 143.515 173.454 1.00 95.58 346 VAL C N 1
ATOM 2062 C CA . VAL A 1 346 ? 127.139 144.020 173.756 1.00 95.58 346 VAL C CA 1
ATOM 2063 C C . VAL A 1 346 ? 127.161 145.496 173.386 1.00 95.58 346 VAL C C 1
ATOM 2064 O O . VAL A 1 346 ? 127.128 145.851 172.201 1.00 95.58 346 VAL C O 1
ATOM 2068 N N . ARG A 1 347 ? 127.213 146.359 174.397 0.81 93.04 347 ARG C N 1
ATOM 2069 C CA . ARG A 1 347 ? 127.199 147.799 174.202 0.81 93.04 347 ARG C CA 1
ATOM 2070 C C . ARG A 1 347 ? 128.457 148.417 174.795 0.81 93.04 347 ARG C C 1
ATOM 2071 O O . ARG A 1 347 ? 129.013 147.915 175.777 0.81 93.04 347 ARG C O 1
ATOM 2079 N N . ILE A 1 348 ? 128.903 149.513 174.187 1.00 88.20 348 ILE C N 1
ATOM 2080 C CA . ILE A 1 348 ? 130.103 150.226 174.609 1.00 88.20 348 ILE C CA 1
ATOM 2081 C C . ILE A 1 348 ? 129.678 151.583 175.153 1.00 88.20 348 ILE C C 1
ATOM 2082 O O . ILE A 1 348 ? 129.024 152.365 174.453 1.00 88.20 348 ILE C O 1
ATOM 2087 N N . TRP A 1 349 ? 130.053 151.863 176.401 1.00 93.56 349 TRP C N 1
ATOM 2088 C CA . TRP A 1 349 ? 129.691 153.123 177.037 1.00 93.56 349 TRP C CA 1
ATOM 2089 C C . TRP A 1 349 ? 130.925 153.834 177.578 1.00 93.56 349 TRP C C 1
ATOM 2090 O O . TRP A 1 349 ? 132.057 153.421 177.307 1.00 93.56 349 TRP C O 1
ATOM 2101 N N . GLU A 1 350 ? 130.715 154.902 178.342 1.00 105.44 350 GLU C N 1
ATOM 2102 C CA . GLU A 1 350 ? 131.805 155.701 178.884 1.00 105.44 350 GLU C CA 1
ATOM 2103 C C . GLU A 1 350 ? 131.502 155.991 180.351 1.00 105.44 350 GLU C C 1
ATOM 2104 O O . GLU A 1 350 ? 130.584 155.415 180.943 1.00 105.44 350 GLU C O 1
ATOM 2110 N N . LEU A 1 351 ? 132.287 156.894 180.943 1.00 107.07 351 LEU C N 1
ATOM 2111 C CA . LEU A 1 351 ? 132.117 157.225 182.353 1.00 107.07 351 LEU C CA 1
ATOM 2112 C C . LEU A 1 351 ? 130.813 157.964 182.626 1.00 107.07 351 LEU C C 1
ATOM 2113 O O . LEU A 1 351 ? 130.343 157.962 183.768 1.00 107.07 351 LEU C O 1
ATOM 2118 N N . ARG A 1 352 ? 130.222 158.592 181.610 1.00 110.99 352 ARG C N 1
ATOM 2119 C CA . ARG A 1 352 ? 128.982 159.335 181.794 1.00 110.99 352 ARG C CA 1
ATOM 2120 C C . ARG A 1 352 ? 127.744 158.491 181.526 1.00 110.99 352 ARG C C 1
ATOM 2121 O O . ARG A 1 352 ? 126.704 158.713 182.156 1.00 110.99 352 ARG C O 1
ATOM 2129 N N . GLU A 1 353 ? 127.831 157.528 180.614 1.00 106.53 353 GLU C N 1
ATOM 2130 C CA . GLU A 1 353 ? 126.694 156.676 180.289 1.00 106.53 353 GLU C CA 1
ATOM 2131 C C . GLU A 1 353 ? 127.055 155.201 180.434 1.00 106.53 353 GLU C C 1
ATOM 2132 O O . GLU A 1 353 ? 127.262 154.709 181.543 1.00 106.53 353 GLU C O 1
ATOM 2138 N N . GLY A 1 399 ? 128.324 153.591 172.098 1.00 88.76 399 GLY C N 1
ATOM 2139 C CA . GLY A 1 399 ? 128.067 152.741 170.950 1.00 88.76 399 GLY C CA 1
ATOM 2140 C C . GLY A 1 399 ? 127.502 151.384 171.323 1.00 88.76 399 GLY C C 1
ATOM 2141 O O . GLY A 1 399 ? 127.500 151.002 172.493 1.00 88.76 399 GLY C O 1
ATOM 2142 N N . ASP A 1 400 ? 127.021 150.651 170.322 1.00 86.73 400 ASP C N 1
ATOM 2143 C CA . ASP A 1 400 ? 126.448 149.333 170.548 1.00 86.73 400 ASP C CA 1
ATOM 2144 C C . ASP A 1 400 ? 126.476 148.552 169.244 1.00 86.73 400 ASP C C 1
ATOM 2145 O O . ASP A 1 400 ? 126.422 149.132 168.156 1.00 86.73 400 ASP C O 1
ATOM 2150 N N . LEU A 1 401 ? 126.562 147.232 169.367 1.00 80.96 401 LEU C N 1
ATOM 2151 C CA . LEU A 1 401 ? 126.572 146.331 168.225 1.00 80.96 401 LEU C CA 1
ATOM 2152 C C . LEU A 1 401 ? 125.392 145.371 168.315 1.00 80.96 401 LEU C C 1
ATOM 2153 O O . LEU A 1 401 ? 124.648 145.350 169.300 1.00 80.96 401 LEU C O 1
ATOM 2158 N N . ILE A 1 402 ? 125.228 144.568 167.265 1.00 86.22 402 ILE C N 1
ATOM 2159 C CA . ILE A 1 402 ? 124.120 143.625 167.176 1.00 86.22 402 ILE C CA 1
ATOM 2160 C C . ILE A 1 402 ? 124.507 142.553 166.170 1.00 86.22 402 ILE C C 1
ATOM 2161 O O . ILE A 1 402 ? 125.245 142.815 165.216 1.00 86.22 402 ILE C O 1
ATOM 2166 N N . GLY A 1 403 ? 124.012 141.336 166.388 1.00 85.51 403 GLY C N 1
ATOM 2167 C CA . GLY A 1 403 ? 124.313 140.239 165.491 1.00 85.51 403 GLY C CA 1
ATOM 2168 C C . GLY A 1 403 ? 124.518 138.909 166.187 1.00 85.51 403 GLY C C 1
ATOM 2169 O O . GLY A 1 403 ? 124.772 137.895 165.532 1.00 85.51 403 GLY C O 1
ATOM 2170 N N . HIS A 1 404 ? 124.415 138.897 167.514 1.00 85.61 404 HIS C N 1
ATOM 2171 C CA . HIS A 1 404 ? 124.577 137.680 168.296 1.00 85.61 404 HIS C CA 1
ATOM 2172 C C . HIS A 1 404 ? 123.390 137.509 169.231 1.00 85.61 404 HIS C C 1
ATOM 2173 O O . HIS A 1 404 ? 122.893 138.483 169.805 1.00 85.61 404 HIS C O 1
ATOM 2180 N N . SER A 1 405 ? 122.940 136.263 169.379 1.00 98.99 405 SER C N 1
ATOM 2181 C CA . SER A 1 405 ? 121.807 135.936 170.236 1.00 98.99 405 SER C CA 1
ATOM 2182 C C . SER A 1 405 ? 122.159 134.909 171.304 1.00 98.99 405 SER C C 1
ATOM 2183 O O . SER A 1 405 ? 121.254 134.357 171.942 1.00 98.99 405 SER C O 1
ATOM 2186 N N . SER A 1 406 ? 123.442 134.636 171.517 1.00 95.25 406 SER C N 1
ATOM 2187 C CA . SER A 1 406 ? 123.895 133.679 172.514 1.00 95.25 406 SER C CA 1
ATOM 2188 C C . SER A 1 406 ? 124.502 134.410 173.704 1.00 95.25 406 SER C C 1
ATOM 2189 O O . SER A 1 406 ? 124.785 135.610 173.655 1.00 95.25 406 SER C O 1
ATOM 2192 N N . SER A 1 407 ? 124.701 133.663 174.788 1.00 99.39 407 SER C N 1
ATOM 2193 C CA . SER A 1 407 ? 125.267 134.210 176.020 1.00 99.39 407 SER C CA 1
ATOM 2194 C C . SER A 1 407 ? 126.769 134.373 175.829 1.00 99.39 407 SER C C 1
ATOM 2195 O O . SER A 1 407 ? 127.554 133.456 176.071 1.00 99.39 407 SER C O 1
ATOM 2198 N N . VAL A 1 408 ? 127.176 135.565 175.390 1.00 92.51 408 VAL C N 1
ATOM 2199 C CA . VAL A 1 408 ? 128.589 135.827 175.156 1.00 92.51 408 VAL C CA 1
ATOM 2200 C C . VAL A 1 408 ? 129.317 135.951 176.489 1.00 92.51 408 VAL C C 1
ATOM 2201 O O . VAL A 1 408 ? 128.762 136.437 177.485 1.00 92.51 408 VAL C O 1
ATOM 2205 N N . GLU A 1 409 ? 130.560 135.481 176.519 1.00 93.04 409 GLU C N 1
ATOM 2206 C CA . GLU A 1 409 ? 131.359 135.459 177.733 1.00 93.04 409 GLU C CA 1
ATOM 2207 C C . GLU A 1 409 ? 132.215 136.722 177.819 1.00 93.04 409 GLU C C 1
ATOM 2208 O O . GLU A 1 409 ? 132.007 137.694 177.087 1.00 93.04 409 GLU C O 1
ATOM 2214 N N . MET A 1 410 ? 133.185 136.719 178.732 1.00 95.82 410 MET C N 1
ATOM 2215 C CA . MET A 1 410 ? 134.046 137.873 178.944 1.00 95.82 410 MET C CA 1
ATOM 2216 C C . MET A 1 410 ? 134.834 138.207 177.679 1.00 95.82 410 MET C C 1
ATOM 2217 O O . MET A 1 410 ? 135.082 137.357 176.820 1.00 95.82 410 MET C O 1
ATOM 2222 N N . PHE A 1 411 ? 135.233 139.472 177.578 1.00 91.62 411 PHE C N 1
ATOM 2223 C CA . PHE A 1 411 ? 135.949 139.985 176.423 1.00 91.62 411 PHE C CA 1
ATOM 2224 C C . PHE A 1 411 ? 137.451 139.999 176.695 1.00 91.62 411 PHE C C 1
ATOM 2225 O O . PHE A 1 411 ? 137.924 139.615 177.767 1.00 91.62 411 PHE C O 1
ATOM 2233 N N . LEU A 1 412 ? 138.210 140.453 175.699 1.00 89.78 412 LEU C N 1
ATOM 2234 C CA . LEU A 1 412 ? 139.659 140.583 175.835 1.00 89.78 412 LEU C CA 1
ATOM 2235 C C . LEU A 1 412 ? 140.122 141.642 174.844 1.00 89.78 412 LEU C C 1
ATOM 2236 O O . LEU A 1 412 ? 140.122 141.396 173.634 1.00 89.78 412 LEU C O 1
ATOM 2241 N N . TYR A 1 413 ? 140.511 142.807 175.353 1.00 89.94 413 TYR C N 1
ATOM 2242 C CA . TYR A 1 413 ? 140.922 143.921 174.510 1.00 89.94 413 TYR C CA 1
ATOM 2243 C C . TYR A 1 413 ? 142.427 143.890 174.282 1.00 89.94 413 TYR C C 1
ATOM 2244 O O . TYR A 1 413 ? 143.198 143.541 175.179 1.00 89.94 413 TYR C O 1
ATOM 2253 N N . PHE A 1 414 ? 142.837 144.262 173.072 1.00 93.79 414 PHE C N 1
ATOM 2254 C CA . PHE A 1 414 ? 144.239 144.290 172.687 1.00 93.79 414 PHE C CA 1
ATOM 2255 C C . PHE A 1 414 ? 144.629 145.695 172.249 1.00 93.79 414 PHE C C 1
ATOM 2256 O O . PHE A 1 414 ? 143.818 146.436 171.686 1.00 93.79 414 PHE C O 1
ATOM 2264 N N . GLU A 1 415 ? 145.884 146.054 172.514 1.00 96.26 415 GLU C N 1
ATOM 2265 C CA . GLU A 1 415 ? 146.399 147.370 172.161 1.00 96.26 415 GLU C CA 1
ATOM 2266 C C . GLU A 1 415 ? 146.865 147.462 170.714 1.00 96.26 415 GLU C C 1
ATOM 2267 O O . GLU A 1 415 ? 147.299 148.538 170.289 1.00 96.26 415 GLU C O 1
ATOM 2269 N N . ASP A 1 416 ? 146.787 146.374 169.951 1.00 97.75 416 ASP C N 1
ATOM 2270 C CA . ASP A 1 416 ? 147.210 146.369 168.558 1.00 97.75 416 ASP C CA 1
ATOM 2271 C C . ASP A 1 416 ? 146.105 145.998 167.582 1.00 97.75 416 ASP C C 1
ATOM 2272 O O . ASP A 1 416 ? 146.139 146.451 166.436 1.00 97.75 416 ASP C O 1
ATOM 2277 N N . HIS A 1 417 ? 145.130 145.191 167.999 1.00 89.08 417 HIS C N 1
ATOM 2278 C CA . HIS A 1 417 ? 144.037 144.798 167.119 1.00 89.08 417 HIS C CA 1
ATOM 2279 C C . HIS A 1 417 ? 142.692 145.038 167.792 1.00 89.08 417 HIS C C 1
ATOM 2280 O O . HIS A 1 417 ? 142.626 145.654 168.861 1.00 89.08 417 HIS C O 1
ATOM 2287 N N . GLY A 1 418 ? 141.618 144.556 167.176 1.00 84.26 418 GLY C N 1
ATOM 2288 C CA . GLY A 1 418 ? 140.291 144.737 167.716 1.00 84.26 418 GLY C CA 1
ATOM 2289 C C . GLY A 1 418 ? 140.042 143.865 168.936 1.00 84.26 418 GLY C C 1
ATOM 2290 O O . GLY A 1 418 ? 140.947 143.290 169.542 1.00 84.26 418 GLY C O 1
ATOM 2291 N N . LEU A 1 419 ? 138.765 143.773 169.294 1.00 82.72 419 LEU C N 1
ATOM 2292 C CA . LEU A 1 419 ? 138.358 142.997 170.455 1.00 82.72 419 LEU C CA 1
ATOM 2293 C C . LEU A 1 419 ? 138.194 141.527 170.092 1.00 82.72 419 LEU C C 1
ATOM 2294 O O . LEU A 1 419 ? 137.864 141.176 168.956 1.00 82.72 419 LEU C O 1
ATOM 2299 N N . VAL A 1 420 ? 138.430 140.665 171.077 1.00 84.02 420 VAL C N 1
ATOM 2300 C CA . VAL A 1 420 ? 138.292 139.220 170.924 1.00 84.02 420 VAL C CA 1
ATOM 2301 C C . VAL A 1 420 ? 137.296 138.761 171.981 1.00 84.02 420 VAL C C 1
ATOM 2302 O O . VAL A 1 420 ? 137.650 138.603 173.156 1.00 84.02 420 VAL C O 1
ATOM 2306 N N . THR A 1 421 ? 136.050 138.549 171.573 1.00 86.37 421 THR C N 1
ATOM 2307 C CA . THR A 1 421 ? 134.995 138.119 172.478 1.00 86.37 421 THR C CA 1
ATOM 2308 C C . THR A 1 421 ? 134.840 136.603 172.440 1.00 86.37 421 THR C C 1
ATOM 2309 O O . THR A 1 421 ? 135.346 135.917 171.548 1.00 86.37 421 THR C O 1
ATOM 2313 N N . CYS A 1 422 ? 134.124 136.083 173.433 1.00 100.55 422 CYS C N 1
ATOM 2314 C CA . CYS A 1 422 ? 133.856 134.658 173.560 1.00 100.55 422 CYS C CA 1
ATOM 2315 C C . CYS A 1 422 ? 132.352 134.446 173.642 1.00 100.55 422 CYS C C 1
ATOM 2316 O O . CYS A 1 422 ? 131.690 135.009 174.519 1.00 100.55 422 CYS C O 1
ATOM 2319 N N . SER A 1 423 ? 131.819 133.640 172.731 1.00 88.58 423 SER C N 1
ATOM 2320 C CA . SER A 1 423 ? 130.392 133.364 172.664 1.00 88.58 423 SER C CA 1
ATOM 2321 C C . SER A 1 423 ? 130.114 131.924 173.077 1.00 88.58 423 SER C C 1
ATOM 2322 O O . SER A 1 423 ? 131.023 131.102 173.217 1.00 88.58 423 SER C O 1
ATOM 2325 N N . ALA A 1 424 ? 128.831 131.627 173.275 1.00 92.10 424 ALA C N 1
ATOM 2326 C CA . ALA A 1 424 ? 128.389 130.308 173.708 1.00 92.10 424 ALA C CA 1
ATOM 2327 C C . ALA A 1 424 ? 127.625 129.557 172.625 1.00 92.10 424 ALA C C 1
ATOM 2328 O O . ALA A 1 424 ? 126.985 128.543 172.923 1.00 92.10 424 ALA C O 1
ATOM 2330 N N . ASP A 1 425 ? 127.673 130.028 171.379 1.00 94.84 425 ASP C N 1
ATOM 2331 C CA . ASP A 1 425 ? 127.006 129.368 170.263 1.00 94.84 425 ASP C CA 1
ATOM 2332 C C . ASP A 1 425 ? 127.958 128.482 169.466 1.00 94.84 425 ASP C C 1
ATOM 2333 O O . ASP A 1 425 ? 127.798 128.338 168.249 1.00 94.84 425 ASP C O 1
ATOM 2338 N N . HIS A 1 426 ? 128.952 127.896 170.137 1.00 102.30 426 HIS C N 1
ATOM 2339 C CA . HIS A 1 426 ? 129.913 126.958 169.562 1.00 102.30 426 HIS C CA 1
ATOM 2340 C C . HIS A 1 426 ? 130.870 127.612 168.570 1.00 102.30 426 HIS C C 1
ATOM 2341 O O . HIS A 1 426 ? 131.509 126.913 167.777 1.00 102.30 426 HIS C O 1
ATOM 2348 N N . LEU A 1 427 ? 130.992 128.938 168.594 1.00 93.47 427 LEU C N 1
ATOM 2349 C CA . LEU A 1 427 ? 131.998 129.620 167.790 1.00 93.47 427 LEU C CA 1
ATOM 2350 C C . LEU A 1 427 ? 132.259 130.991 168.397 1.00 93.47 427 LEU C C 1
ATOM 2351 O O . LEU A 1 427 ? 131.455 131.509 169.176 1.00 93.47 427 LEU C O 1
ATOM 2356 N N . ILE A 1 428 ? 133.399 131.570 168.025 0.95 87.91 428 ILE C N 1
ATOM 2357 C CA . ILE A 1 428 ? 133.802 132.880 168.524 0.95 87.91 428 ILE C CA 1
ATOM 2358 C C . ILE A 1 428 ? 133.904 133.853 167.358 0.95 87.91 428 ILE C C 1
ATOM 2359 O O . ILE A 1 428 ? 133.680 133.479 166.201 0.95 87.91 428 ILE C O 1
ATOM 2364 N N . ILE A 1 429 ? 134.240 135.105 167.653 1.00 82.18 429 ILE C N 1
ATOM 2365 C CA . ILE A 1 429 ? 134.354 136.136 166.628 1.00 82.18 429 ILE C CA 1
ATOM 2366 C C . ILE A 1 429 ? 135.262 137.234 167.163 1.00 82.18 429 ILE C C 1
ATOM 2367 O O . ILE A 1 429 ? 135.237 137.553 168.355 1.00 82.18 429 ILE C O 1
ATOM 2372 N N . LEU A 1 430 ? 136.078 137.800 166.276 1.00 83.68 430 LEU C N 1
ATOM 2373 C CA . LEU A 1 430 ? 136.993 138.883 166.623 1.00 83.68 430 LEU C CA 1
ATOM 2374 C C . LEU A 1 430 ? 136.350 140.200 166.201 1.00 83.68 430 LEU C C 1
ATOM 2375 O O . LEU A 1 430 ? 136.185 140.465 165.006 1.00 83.68 430 LEU C O 1
ATOM 2380 N N . TRP A 1 431 ? 135.989 141.022 167.182 1.00 79.85 431 TRP C N 1
ATOM 2381 C CA . TRP A 1 431 ? 135.310 142.284 166.930 1.00 79.85 431 TRP C CA 1
ATOM 2382 C C . TRP A 1 431 ? 136.331 143.414 166.804 1.00 79.85 431 TRP C C 1
ATOM 2383 O O . TRP A 1 431 ? 137.541 143.187 166.723 1.00 79.85 431 TRP C O 1
ATOM 2394 N N . LYS A 1 432 ? 135.843 144.653 166.788 1.00 76.03 432 LYS C N 1
ATOM 2395 C CA . LYS A 1 432 ? 136.698 145.827 166.719 1.00 76.03 432 LYS C CA 1
ATOM 2396 C C . LYS A 1 432 ? 135.983 146.996 167.381 1.00 76.03 432 LYS C C 1
ATOM 2397 O O . LYS A 1 432 ? 134.751 147.044 167.425 1.00 76.03 432 LYS C O 1
ATOM 2399 N N . ASN A 1 433 ? 136.770 147.938 167.895 1.00 72.28 433 ASN C N 1
ATOM 2400 C CA . ASN A 1 433 ? 136.229 149.116 168.568 1.00 72.28 433 ASN C CA 1
ATOM 2401 C C . ASN A 1 433 ? 135.678 150.068 167.515 1.00 72.28 433 ASN C C 1
ATOM 2402 O O . ASN A 1 433 ? 136.422 150.835 166.899 1.00 72.28 433 ASN C O 1
ATOM 2404 N N . GLY A 1 434 ? 134.368 150.022 167.305 1.00 58.65 434 GLY C N 1
ATOM 2405 C CA . GLY A 1 434 ? 133.692 150.880 166.340 1.00 58.65 434 GLY C CA 1
ATOM 2406 C C . GLY A 1 434 ? 132.733 151.823 167.044 1.00 58.65 434 GLY C C 1
ATOM 2407 O O . GLY A 1 434 ? 132.050 151.431 167.994 1.00 58.65 434 GLY C O 1
ATOM 2408 N N . GLU A 1 435 ? 132.687 153.065 166.570 1.00 52.27 435 GLU C N 1
ATOM 2409 C CA . GLU A 1 435 ? 131.831 154.097 167.136 1.00 52.27 435 GLU C CA 1
ATOM 2410 C C . GLU A 1 435 ? 130.959 154.686 166.032 1.00 52.27 435 GLU C C 1
ATOM 2411 O O . GLU A 1 435 ? 131.042 154.289 164.866 1.00 52.27 435 GLU C O 1
ATOM 2413 N N . ARG A 1 436 ? 130.114 155.645 166.418 1.00 50.50 436 ARG C N 1
ATOM 2414 C CA . ARG A 1 436 ? 129.206 156.334 165.502 1.00 50.50 436 ARG C CA 1
ATOM 2415 C C . ARG A 1 436 ? 128.290 155.339 164.784 1.00 50.50 436 ARG C C 1
ATOM 2416 O O . ARG A 1 436 ? 128.300 155.208 163.559 1.00 50.50 436 ARG C O 1
ATOM 2418 N N . GLU A 1 437 ? 127.492 154.635 165.580 1.00 51.91 437 GLU C N 1
ATOM 2419 C CA . GLU A 1 437 ? 126.557 153.649 165.050 1.00 51.91 437 GLU C CA 1
ATOM 2420 C C . GLU A 1 437 ? 125.345 154.327 164.421 1.00 51.91 437 GLU C C 1
ATOM 2421 O O . GLU A 1 437 ? 124.222 153.833 164.523 1.00 51.91 437 GLU C O 1
ATOM 2423 N N . LEU A 1 443 ? 119.270 143.584 159.327 1.00 64.70 443 LEU C N 1
ATOM 2424 C CA . LEU A 1 443 ? 120.620 143.205 158.929 1.00 64.70 443 LEU C CA 1
ATOM 2425 C C . LEU A 1 443 ? 121.384 142.597 160.099 1.00 64.70 443 LEU C C 1
ATOM 2426 O O . LEU A 1 443 ? 122.586 142.816 160.249 1.00 64.70 443 LEU C O 1
ATOM 2428 N N . ARG A 1 444 ? 120.679 141.832 160.928 1.00 67.81 444 ARG C N 1
ATOM 2429 C CA . ARG A 1 444 ? 121.266 141.191 162.094 1.00 67.81 444 ARG C CA 1
ATOM 2430 C C . ARG A 1 444 ? 120.821 139.738 162.161 1.00 67.81 444 ARG C C 1
ATOM 2431 O O . ARG A 1 444 ? 119.738 139.380 161.689 1.00 67.81 444 ARG C O 1
ATOM 2433 N N . LEU A 1 445 ? 121.673 138.901 162.757 1.00 72.65 445 LEU C N 1
ATOM 2434 C CA . LEU A 1 445 ? 121.336 137.490 162.908 1.00 72.65 445 LEU C CA 1
ATOM 2435 C C . LEU A 1 445 ? 120.136 137.305 163.827 1.00 72.65 445 LEU C C 1
ATOM 2436 O O . LEU A 1 445 ? 119.311 136.410 163.607 1.00 72.65 445 LEU C O 1
ATOM 2441 N N . PHE A 1 446 ? 120.016 138.146 164.857 1.00 78.89 446 PHE C N 1
ATOM 2442 C CA . PHE A 1 446 ? 118.863 138.066 165.749 1.00 78.89 446 PHE C CA 1
ATOM 2443 C C . PHE A 1 446 ? 117.572 138.372 164.999 1.00 78.89 446 PHE C C 1
ATOM 2444 O O . PHE A 1 446 ? 116.571 137.661 165.146 1.00 78.89 446 PHE C O 1
ATOM 2446 N N . GLN A 1 447 ? 117.580 139.428 164.183 1.00 80.65 447 GLN C N 1
ATOM 2447 C CA . GLN A 1 447 ? 116.396 139.766 163.400 1.00 80.65 447 GLN C CA 1
ATOM 2448 C C . GLN A 1 447 ? 116.090 138.688 162.367 1.00 80.65 447 GLN C C 1
ATOM 2449 O O . GLN A 1 447 ? 114.919 138.384 162.109 1.00 80.65 447 GLN C O 1
ATOM 2451 N N . LYS A 1 448 ? 117.128 138.099 161.769 1.00 83.66 448 LYS C N 1
ATOM 2452 C CA . LYS A 1 448 ? 116.911 137.031 160.797 1.00 83.66 448 LYS C CA 1
ATOM 2453 C C . LYS A 1 448 ? 116.292 135.804 161.454 1.00 83.66 448 LYS C C 1
ATOM 2454 O O . LYS A 1 448 ? 115.403 135.166 160.877 1.00 83.66 448 LYS C O 1
ATOM 2456 N N . LEU A 1 449 ? 116.750 135.456 162.659 1.00 84.68 449 LEU C N 1
ATOM 2457 C CA . LEU A 1 449 ? 116.171 134.322 163.371 1.00 84.68 449 LEU C CA 1
ATOM 2458 C C . LEU A 1 449 ? 114.755 134.620 163.845 1.00 84.68 449 LEU C C 1
ATOM 2459 O O . LEU A 1 449 ? 113.909 133.719 163.868 1.00 84.68 449 LEU C O 1
ATOM 2461 N N . GLU A 1 450 ? 114.478 135.869 164.229 1.00 88.01 450 GLU C N 1
ATOM 2462 C CA . GLU A 1 450 ? 113.132 136.224 164.665 1.00 88.01 450 GLU C CA 1
ATOM 2463 C C . GLU A 1 450 ? 112.151 136.209 163.499 1.00 88.01 450 GLU C C 1
ATOM 2464 O O . GLU A 1 450 ? 111.002 135.778 163.653 1.00 88.01 450 GLU C O 1
ATOM 2466 N N . GLU A 1 451 ? 112.583 136.674 162.327 1.00 88.59 451 GLU C N 1
ATOM 2467 C CA . GLU A 1 451 ? 111.747 136.693 161.135 1.00 88.59 451 GLU C CA 1
ATOM 2468 C C . GLU A 1 451 ? 111.853 135.408 160.321 1.00 88.59 451 GLU C C 1
ATOM 2469 O O . GLU A 1 451 ? 111.491 135.402 159.139 1.00 88.59 451 GLU C O 1
ATOM 2471 N N . ASN A 1 452 ? 112.339 134.327 160.923 1.00 86.05 452 ASN C N 1
ATOM 2472 C CA . ASN A 1 452 ? 112.473 133.056 160.223 1.00 86.05 452 ASN C CA 1
ATOM 2473 C C . ASN A 1 452 ? 111.228 132.195 160.408 1.00 86.05 452 ASN C C 1
ATOM 2474 O O . ASN A 1 452 ? 110.505 132.337 161.394 1.00 86.05 452 ASN C O 1
ATOM 2476 N N . SER B 2 23 ? 162.702 140.382 100.789 1.00 74.52 23 SER A N 1
ATOM 2477 C CA . SER B 2 23 ? 163.022 139.104 101.419 1.00 74.52 23 SER A CA 1
ATOM 2478 C C . SER B 2 23 ? 161.850 138.105 101.411 1.00 74.52 23 SER A C 1
ATOM 2479 O O . SER B 2 23 ? 162.039 136.956 101.011 1.00 74.52 23 SER A O 1
ATOM 2481 N N . PRO B 2 24 ? 160.647 138.512 101.844 1.00 72.29 24 PRO A N 1
ATOM 2482 C CA . PRO B 2 24 ? 159.531 137.553 101.816 1.00 72.29 24 PRO A CA 1
ATOM 2483 C C . PRO B 2 24 ? 159.017 137.272 100.416 1.00 72.29 24 PRO A C 1
ATOM 2484 O O . PRO B 2 24 ? 158.513 136.171 100.165 1.00 72.29 24 PRO A O 1
ATOM 2488 N N . LEU B 2 25 ? 159.127 138.230 99.499 1.00 68.88 25 LEU A N 1
ATOM 2489 C CA . LEU B 2 25 ? 158.681 138.039 98.120 1.00 68.88 25 LEU A CA 1
ATOM 2490 C C . LEU B 2 25 ? 159.802 137.360 97.344 1.00 68.88 25 LEU A C 1
ATOM 2491 O O . LEU B 2 25 ? 160.740 138.014 96.884 1.00 68.88 25 LEU A O 1
ATOM 2493 N N . LEU B 2 26 ? 159.707 136.037 97.201 1.00 66.37 26 LEU A N 1
ATOM 2494 C CA . LEU B 2 26 ? 160.743 135.289 96.497 1.00 66.37 26 LEU A CA 1
ATOM 2495 C C . LEU B 2 26 ? 160.734 135.609 95.007 1.00 66.37 26 LEU A C 1
ATOM 2496 O O . LEU B 2 26 ? 161.724 136.105 94.459 1.00 66.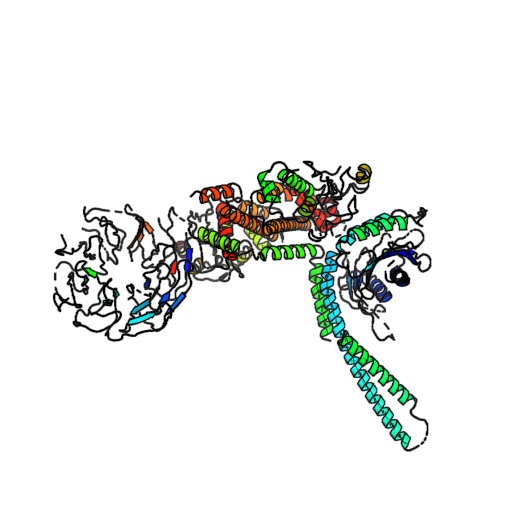37 26 LEU A O 1
ATOM 2501 N N . ALA B 2 27 ? 159.617 135.337 94.336 1.00 70.21 27 ALA A N 1
ATOM 2502 C CA . ALA B 2 27 ? 159.505 135.592 92.908 1.00 70.21 27 ALA A CA 1
ATOM 2503 C C . ALA B 2 27 ? 158.034 135.637 92.525 1.00 70.21 27 ALA A C 1
ATOM 2504 O O . ALA B 2 27 ? 157.230 134.854 93.038 1.00 70.21 27 ALA A O 1
ATOM 2506 N N . ALA B 2 28 ? 157.693 136.553 91.626 1.00 72.62 28 ALA A N 1
ATOM 2507 C CA . ALA B 2 28 ? 156.342 136.683 91.106 1.00 72.62 28 ALA A CA 1
ATOM 2508 C C . ALA B 2 28 ? 156.246 136.050 89.722 1.00 72.62 28 ALA A C 1
ATOM 2509 O O . ALA B 2 28 ? 157.247 135.861 89.027 1.00 72.62 28 ALA A O 1
ATOM 2511 N N . THR B 2 29 ? 155.018 135.720 89.329 1.00 86.02 29 THR A N 1
ATOM 2512 C CA . THR B 2 29 ? 154.762 135.085 88.046 1.00 86.02 29 THR A CA 1
ATOM 2513 C C . THR B 2 29 ? 153.456 135.614 87.472 1.00 86.02 29 THR A C 1
ATOM 2514 O O . THR B 2 29 ? 152.652 136.241 88.167 1.00 86.02 29 THR A O 1
ATOM 2516 N N . PHE B 2 30 ? 153.251 135.351 86.183 1.00 96.88 30 PHE A N 1
ATOM 2517 C CA . PHE B 2 30 ? 152.046 135.761 85.472 1.00 96.88 30 PHE A CA 1
ATOM 2518 C C . PHE B 2 30 ? 151.466 134.543 84.771 1.00 96.88 30 PHE A C 1
ATOM 2519 O O . PHE B 2 30 ? 152.150 133.903 83.966 1.00 96.88 30 PHE A O 1
ATOM 2527 N N . ALA B 2 31 ? 150.210 134.225 85.076 1.00 96.58 31 ALA A N 1
ATOM 2528 C CA . ALA B 2 31 ? 149.561 133.049 84.511 1.00 96.58 31 ALA A CA 1
ATOM 2529 C C . ALA B 2 31 ? 149.072 133.358 83.101 1.00 96.58 31 ALA A C 1
ATOM 2530 O O . ALA B 2 31 ? 148.266 134.273 82.902 1.00 96.58 31 ALA A O 1
ATOM 2532 N N . TYR B 2 32 ? 149.561 132.596 82.127 1.00 105.44 32 TYR A N 1
ATOM 2533 C CA . TYR B 2 32 ? 149.160 132.721 80.727 1.00 105.44 32 TYR A CA 1
ATOM 2534 C C . TYR B 2 32 ? 148.554 131.384 80.311 1.00 105.44 32 TYR A C 1
ATOM 2535 O O . TYR B 2 32 ? 149.252 130.502 79.806 1.00 105.44 32 TYR A O 1
ATOM 2544 N N . TRP B 2 33 ? 147.247 131.238 80.523 1.00 114.35 33 TRP A N 1
ATOM 2545 C CA . TRP B 2 33 ? 146.531 129.992 80.257 1.00 114.35 33 TRP A CA 1
ATOM 2546 C C . TRP B 2 33 ? 145.728 130.061 78.966 1.00 114.35 33 TRP A C 1
ATOM 2547 O O . TRP B 2 33 ? 144.605 129.551 78.896 1.00 114.35 33 TRP A O 1
ATOM 2549 N N . ASP B 2 34 ? 146.277 130.699 77.930 1.00 125.01 34 ASP A N 1
ATOM 2550 C CA . ASP B 2 34 ? 145.568 130.810 76.659 1.00 125.01 34 ASP A CA 1
ATOM 2551 C C . ASP B 2 34 ? 145.326 129.437 76.043 1.00 125.01 34 ASP A C 1
ATOM 2552 O O . ASP B 2 34 ? 144.180 128.996 75.901 1.00 125.01 34 ASP A O 1
ATOM 2554 N N . ASN B 2 35 ? 146.400 128.743 75.667 1.00 129.26 35 ASN A N 1
ATOM 2555 C CA . ASN B 2 35 ? 146.266 127.417 75.076 1.00 129.26 35 ASN A CA 1
ATOM 2556 C C . ASN B 2 35 ? 146.397 126.326 76.132 1.00 129.26 35 ASN A C 1
ATOM 2557 O O . ASN B 2 35 ? 145.471 125.533 76.331 1.00 129.26 35 ASN A O 1
ATOM 2559 N N . ILE B 2 36 ? 147.542 126.276 76.811 1.00 125.68 36 ILE A N 1
ATOM 2560 C CA . ILE B 2 36 ? 147.768 125.294 77.865 1.00 125.68 36 ILE A CA 1
ATOM 2561 C C . ILE B 2 36 ? 148.231 125.999 79.132 1.00 125.68 36 ILE A C 1
ATOM 2562 O O . ILE B 2 36 ? 147.547 125.965 80.162 1.00 125.68 36 ILE A O 1
ATOM 2564 N N . LEU B 2 37 ? 149.390 126.649 79.059 1.00 118.31 37 LEU A N 1
ATOM 2565 C CA . LEU B 2 37 ? 149.993 127.330 80.197 1.00 118.31 37 LEU A CA 1
ATOM 2566 C C . LEU B 2 37 ? 151.172 128.152 79.700 1.00 118.31 37 LEU A C 1
ATOM 2567 O O . LEU B 2 37 ? 151.812 127.800 78.705 1.00 118.31 37 LEU A O 1
ATOM 2569 N N . GLY B 2 38 ? 151.450 129.246 80.405 1.00 104.85 38 GLY A N 1
ATOM 2570 C CA . GLY B 2 38 ? 152.537 130.125 80.046 1.00 104.85 38 GLY A CA 1
ATOM 2571 C C . GLY B 2 38 ? 153.404 130.491 81.232 1.00 104.85 38 GLY A C 1
ATOM 2572 O O . GLY B 2 38 ? 152.940 131.076 82.216 1.00 104.85 38 GLY A O 1
ATOM 2573 N N . PRO B 2 39 ? 154.692 130.149 81.162 1.00 100.57 39 PRO A N 1
ATOM 2574 C CA . PRO B 2 39 ? 155.628 130.463 82.263 1.00 100.57 39 PRO A CA 1
ATOM 2575 C C . PRO B 2 39 ? 156.166 131.887 82.181 1.00 100.57 39 PRO A C 1
ATOM 2576 O O . PRO B 2 39 ? 157.323 132.146 81.832 1.00 100.57 39 PRO A O 1
ATOM 2580 N N . ARG B 2 40 ? 155.305 132.850 82.509 1.00 97.37 40 ARG A N 1
ATOM 2581 C CA . ARG B 2 40 ? 155.679 134.264 82.517 1.00 97.37 40 ARG A CA 1
ATOM 2582 C C . ARG B 2 40 ? 156.024 134.657 83.951 1.00 97.37 40 ARG A C 1
ATOM 2583 O O . ARG B 2 40 ? 155.211 135.210 84.692 1.00 97.37 40 ARG A O 1
ATOM 2585 N N . VAL B 2 41 ? 157.261 134.362 84.340 1.00 88.41 41 VAL A N 1
ATOM 2586 C CA . VAL B 2 41 ? 157.750 134.616 85.691 1.00 88.41 41 VAL A CA 1
ATOM 2587 C C . VAL B 2 41 ? 158.472 135.954 85.716 1.00 88.41 41 VAL A C 1
ATOM 2588 O O . VAL B 2 41 ? 159.179 136.313 84.766 1.00 88.41 41 VAL A O 1
ATOM 2590 N N . ARG B 2 42 ? 158.292 136.697 86.809 1.00 75.97 42 ARG A N 1
ATOM 2591 C CA . ARG B 2 42 ? 158.944 137.990 87.021 1.00 75.97 42 ARG A CA 1
ATOM 2592 C C . ARG B 2 42 ? 159.500 137.992 88.443 1.00 75.97 42 ARG A C 1
ATOM 2593 O O . ARG B 2 42 ? 158.813 138.388 89.388 1.00 75.97 42 ARG A O 1
ATOM 2595 N N . HIS B 2 43 ? 160.746 137.548 88.590 1.00 63.22 43 HIS A N 1
ATOM 2596 C CA . HIS B 2 43 ? 161.363 137.460 89.903 1.00 63.22 43 HIS A CA 1
ATOM 2597 C C . HIS B 2 43 ? 161.704 138.853 90.432 1.00 63.22 43 HIS A C 1
ATOM 2598 O O . HIS B 2 43 ? 161.675 139.853 89.709 1.00 63.22 43 HIS A O 1
ATOM 2600 N N . ILE B 2 44 ? 162.030 138.906 91.718 1.00 60.09 44 ILE A N 1
ATOM 2601 C CA . ILE B 2 44 ? 162.384 140.153 92.385 1.00 60.09 44 ILE A CA 1
ATOM 2602 C C . ILE B 2 44 ? 163.897 140.314 92.366 1.00 60.09 44 ILE A C 1
ATOM 2603 O O . ILE B 2 44 ? 164.650 139.334 92.395 1.00 60.09 44 ILE A O 1
ATOM 2605 N N . TRP B 2 45 ? 164.344 141.570 92.310 1.00 58.66 45 TRP A N 1
ATOM 2606 C CA . TRP B 2 45 ? 165.761 141.931 92.277 1.00 58.66 45 TRP A CA 1
ATOM 2607 C C . TRP B 2 45 ? 166.494 141.312 91.091 1.00 58.66 45 TRP A C 1
ATOM 2608 O O . TRP B 2 45 ? 167.717 141.147 91.131 1.00 58.66 45 TRP A O 1
ATOM 2610 N N . ALA B 2 46 ? 165.763 140.968 90.026 1.00 64.03 46 ALA A N 1
ATOM 2611 C CA . ALA B 2 46 ? 166.352 140.359 88.842 1.00 64.03 46 ALA A CA 1
ATOM 2612 C C . ALA B 2 46 ? 165.371 140.492 87.692 1.00 64.03 46 ALA A C 1
ATOM 2613 O O . ALA B 2 46 ? 164.174 140.243 87.889 1.00 64.03 46 ALA A O 1
ATOM 2615 N N . PRO B 2 47 ? 165.823 140.875 86.500 1.00 69.85 47 PRO A N 1
ATOM 2616 C CA . PRO B 2 47 ? 164.892 141.006 85.373 1.00 69.85 47 PRO A CA 1
ATOM 2617 C C . PRO B 2 47 ? 164.445 139.646 84.863 1.00 69.85 47 PRO A C 1
ATOM 2618 O O . PRO B 2 47 ? 165.214 138.681 84.849 1.00 69.85 47 PRO A O 1
ATOM 2622 N N . LYS B 2 48 ? 163.187 139.577 84.442 1.00 75.19 48 LYS A N 1
ATOM 2623 C CA . LYS B 2 48 ? 162.604 138.348 83.919 1.00 75.19 48 LYS A CA 1
ATOM 2624 C C . LYS B 2 48 ? 161.391 138.721 83.073 1.00 75.19 48 LYS A C 1
ATOM 2625 O O . LYS B 2 48 ? 161.127 139.902 82.822 1.00 75.19 48 LYS A O 1
ATOM 2627 N N . THR B 2 49 ? 160.649 137.710 82.632 1.00 81.28 49 THR A N 1
ATOM 2628 C CA . THR B 2 49 ? 159.466 137.929 81.810 1.00 81.28 49 THR A CA 1
ATOM 2629 C C . THR B 2 49 ? 158.314 138.484 82.641 1.00 81.28 49 THR A C 1
ATOM 2630 O O . THR B 2 49 ? 157.337 137.786 82.910 1.00 81.28 49 THR A O 1
ATOM 2632 N N . LEU B 2 54 ? 163.171 128.686 94.977 1.00 105.91 54 LEU A N 1
ATOM 2633 C CA . LEU B 2 54 ? 164.504 129.275 94.976 1.00 105.91 54 LEU A CA 1
ATOM 2634 C C . LEU B 2 54 ? 165.231 128.982 93.668 1.00 105.91 54 LEU A C 1
ATOM 2635 O O . LEU B 2 54 ? 166.118 129.731 93.258 1.00 105.91 54 LEU A O 1
ATOM 2637 N N . SER B 2 55 ? 164.850 127.887 93.017 1.00 103.50 55 SER A N 1
ATOM 2638 C CA . SER B 2 55 ? 165.464 127.500 91.759 1.00 103.50 55 SER A CA 1
ATOM 2639 C C . SER B 2 55 ? 164.822 128.253 90.595 1.00 103.50 55 SER A C 1
ATOM 2640 O O . S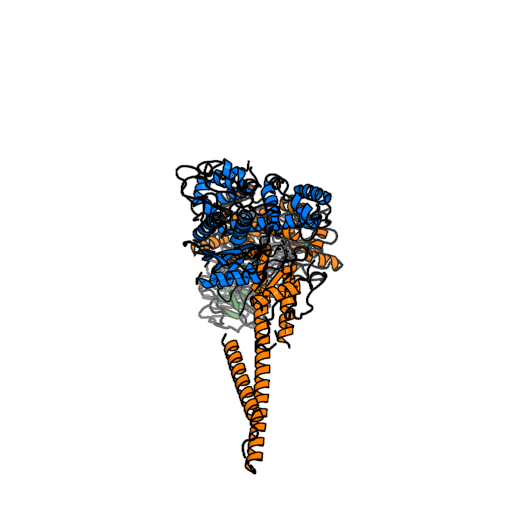ER B 2 55 ? 163.812 128.946 90.743 1.00 103.50 55 SER A O 1
ATOM 2642 N N . ASP B 2 56 ? 165.428 128.106 89.415 1.00 111.29 56 ASP A N 1
ATOM 2643 C CA . ASP B 2 56 ? 164.906 128.775 88.228 1.00 111.29 56 ASP A CA 1
ATOM 2644 C C . ASP B 2 56 ? 163.645 128.087 87.721 1.00 111.29 56 ASP A C 1
ATOM 2645 O O . ASP B 2 56 ? 162.616 128.736 87.502 1.00 111.29 56 ASP A O 1
ATOM 2647 N N . GLY B 2 57 ? 163.706 126.770 87.528 1.00 110.52 57 GLY A N 1
ATOM 2648 C CA . GLY B 2 57 ? 162.552 126.022 87.067 1.00 110.52 57 GLY A CA 1
ATOM 2649 C C . GLY B 2 57 ? 161.501 125.746 88.118 1.00 110.52 57 GLY A C 1
ATOM 2650 O O . GLY B 2 57 ? 160.379 125.370 87.767 1.00 110.52 57 GLY A O 1
ATOM 2651 N N . GLU B 2 58 ? 161.838 125.922 89.398 1.00 110.12 58 GLU A N 1
ATOM 2652 C CA . GLU B 2 58 ? 160.866 125.681 90.459 1.00 110.12 58 GLU A CA 1
ATOM 2653 C C . GLU B 2 58 ? 159.711 126.673 90.387 1.00 110.12 58 GLU A C 1
ATOM 2654 O O . GLU B 2 58 ? 158.558 126.310 90.645 1.00 110.12 58 GLU A O 1
ATOM 2656 N N . ILE B 2 59 ? 160.001 127.927 90.035 1.00 111.82 59 ILE A N 1
ATOM 2657 C CA . ILE B 2 59 ? 158.944 128.926 89.904 1.00 111.82 59 ILE A CA 1
ATOM 2658 C C . ILE B 2 59 ? 157.988 128.544 88.782 1.00 111.82 59 ILE A C 1
ATOM 2659 O O . ILE B 2 59 ? 156.762 128.626 88.934 1.00 111.82 59 ILE A O 1
ATOM 2661 N N . THR B 2 60 ? 158.530 128.115 87.639 1.00 113.34 60 THR A N 1
ATOM 2662 C CA . THR B 2 60 ? 157.681 127.700 86.527 1.00 113.34 60 THR A CA 1
ATOM 2663 C C . THR B 2 60 ? 156.876 126.456 86.882 1.00 113.34 60 THR A C 1
ATOM 2664 O O . THR B 2 60 ? 155.706 126.337 86.500 1.00 113.34 60 THR A O 1
ATOM 2668 N N . PHE B 2 61 ? 157.482 125.522 87.620 1.00 116.12 61 PHE A N 1
ATOM 2669 C CA . PHE B 2 61 ? 156.758 124.323 88.032 1.00 116.12 61 PHE A CA 1
ATOM 2670 C C . PHE B 2 61 ? 155.607 124.670 88.968 1.00 116.12 61 PHE A C 1
ATOM 2671 O O . PHE B 2 61 ? 154.499 124.139 88.826 1.00 116.12 61 PHE A O 1
ATOM 2679 N N . LEU B 2 62 ? 155.849 125.566 89.928 1.00 115.85 62 LEU A N 1
ATOM 2680 C CA . LEU B 2 62 ? 154.786 125.983 90.836 1.00 115.85 62 LEU A CA 1
ATOM 2681 C C . LEU B 2 62 ? 153.690 126.736 90.093 1.00 115.85 62 LEU A C 1
ATOM 2682 O O . LEU B 2 62 ? 152.501 126.565 90.389 1.00 115.85 62 LEU A O 1
ATOM 2687 N N . ALA B 2 63 ? 154.067 127.565 89.116 1.00 117.97 63 ALA A N 1
ATOM 2688 C CA . ALA B 2 63 ? 153.067 128.280 88.330 1.00 117.97 63 ALA A CA 1
ATOM 2689 C C . ALA B 2 63 ? 152.213 127.315 87.517 1.00 117.97 63 ALA A C 1
ATOM 2690 O O . ALA B 2 63 ? 150.992 127.482 87.424 1.00 117.97 63 ALA A O 1
ATOM 2692 N N . ASN B 2 64 ? 152.838 126.292 86.928 1.00 118.31 64 ASN A N 1
ATOM 2693 C CA . ASN B 2 64 ? 152.080 125.300 86.175 1.00 118.31 64 ASN A CA 1
ATOM 2694 C C . ASN B 2 64 ? 151.163 124.496 87.089 1.00 118.31 64 ASN A C 1
ATOM 2695 O O . ASN B 2 64 ? 150.025 124.187 86.718 1.00 118.31 64 ASN A O 1
ATOM 2700 N N . HIS B 2 65 ? 151.639 124.153 88.289 1.00 124.26 65 HIS A N 1
ATOM 2701 C CA . HIS B 2 65 ? 150.800 123.423 89.234 1.00 124.26 65 HIS A CA 1
ATOM 2702 C C . HIS B 2 65 ? 149.617 124.269 89.690 1.00 124.26 65 HIS A C 1
ATOM 2703 O O . HIS B 2 65 ? 148.513 123.747 89.888 1.00 124.26 65 HIS A O 1
ATOM 2710 N N . THR B 2 66 ? 149.826 125.576 89.861 1.00 120.92 66 THR A N 1
ATOM 2711 C CA . THR B 2 66 ? 148.732 126.449 90.274 1.00 120.92 66 THR A CA 1
ATOM 2712 C C . THR B 2 66 ? 147.743 126.689 89.141 1.00 120.92 66 THR A C 1
ATOM 2713 O O . THR B 2 66 ? 146.537 126.807 89.389 1.00 120.92 66 THR A O 1
ATOM 2715 N N . LEU B 2 67 ? 148.225 126.764 87.900 1.00 130.30 67 LEU A N 1
ATOM 2716 C CA . LEU B 2 67 ? 147.350 126.997 86.759 1.00 130.30 67 LEU A CA 1
ATOM 2717 C C . LEU B 2 67 ? 146.683 125.727 86.248 1.00 130.30 67 LEU A C 1
ATOM 2718 O O . LEU B 2 67 ? 145.740 125.821 85.455 1.00 130.30 67 LEU A O 1
ATOM 2720 N N . ASN B 2 68 ? 147.146 124.549 86.674 1.00 131.34 68 ASN A N 1
ATOM 2721 C CA . ASN B 2 68 ? 146.523 123.308 86.224 1.00 131.34 68 ASN A CA 1
ATOM 2722 C C . ASN B 2 68 ? 145.118 123.145 86.790 1.00 131.34 68 ASN A C 1
ATOM 2723 O O . ASN B 2 68 ? 144.265 122.516 86.154 1.00 131.34 68 ASN A O 1
ATOM 2725 N N . GLY B 2 69 ? 144.858 123.698 87.970 1.00 137.47 69 GLY A N 1
ATOM 2726 C CA . GLY B 2 69 ? 143.557 123.629 88.596 1.00 137.47 69 GLY A CA 1
ATOM 2727 C C . GLY B 2 69 ? 142.593 124.726 88.204 1.00 137.47 69 GLY A C 1
ATOM 2728 O O . GLY B 2 69 ? 141.508 124.817 88.788 1.00 137.47 69 GLY A O 1
ATOM 2729 N N . GLU B 2 70 ? 142.951 125.563 87.234 1.00 141.14 70 GLU A N 1
ATOM 2730 C CA . GLU B 2 70 ? 142.090 126.660 86.795 1.00 141.14 70 GLU A CA 1
ATOM 2731 C C . GLU B 2 70 ? 141.045 126.103 85.836 1.00 141.14 70 GLU A C 1
ATOM 2732 O O . GLU B 2 70 ? 141.328 125.858 84.661 1.00 141.14 70 GLU A O 1
ATOM 2734 N N . ILE B 2 71 ? 139.829 125.902 86.339 1.00 152.35 71 ILE A N 1
ATOM 2735 C CA . ILE B 2 71 ? 138.735 125.381 85.527 1.00 152.35 71 ILE A CA 1
ATOM 2736 C C . ILE B 2 71 ? 138.132 126.515 84.709 1.00 152.35 71 ILE A C 1
ATOM 2737 O O . ILE B 2 71 ? 138.382 127.694 84.982 1.00 152.35 71 ILE A O 1
ATOM 2739 N N . LEU B 2 72 ? 137.335 126.165 83.701 1.00 162.76 72 LEU A N 1
ATOM 2740 C CA . LEU B 2 72 ? 136.695 127.152 82.834 1.00 162.76 72 LEU A CA 1
ATOM 2741 C C . LEU B 2 72 ? 135.517 127.761 83.584 1.00 162.76 72 LEU A C 1
ATOM 2742 O O . LEU B 2 72 ? 134.400 127.240 83.563 1.00 162.76 72 LEU A O 1
ATOM 2744 N N . ARG B 2 73 ? 135.778 128.881 84.255 1.00 167.82 73 ARG A N 1
ATOM 2745 C CA . ARG B 2 73 ? 134.770 129.603 85.031 1.00 167.82 73 ARG A CA 1
ATOM 2746 C C . ARG B 2 73 ? 134.102 128.707 86.070 1.00 167.82 73 ARG A C 1
ATOM 2747 O O . ARG B 2 73 ? 134.753 127.863 86.687 1.00 167.82 73 ARG A O 1
ATOM 2749 N N . ILE B 2 80 ? 137.153 138.457 88.385 1.00 92.95 80 ILE A N 1
ATOM 2750 C CA . ILE B 2 80 ? 138.141 138.605 89.446 1.00 92.95 80 ILE A CA 1
ATOM 2751 C C . ILE B 2 80 ? 137.919 137.551 90.523 1.00 92.95 80 ILE A C 1
ATOM 2752 O O . ILE B 2 80 ? 136.936 137.602 91.262 1.00 92.95 80 ILE A O 1
ATOM 2754 N N . ASP B 2 81 ? 138.837 136.596 90.607 1.00 94.90 81 ASP A N 1
ATOM 2755 C CA . ASP B 2 81 ? 138.776 135.511 91.576 1.00 94.90 81 ASP A CA 1
ATOM 2756 C C . ASP B 2 81 ? 139.980 135.589 92.511 1.00 94.90 81 ASP A C 1
ATOM 2757 O O . ASP B 2 81 ? 140.805 136.502 92.428 1.00 94.90 81 ASP A O 1
ATOM 2759 N N . VAL B 2 82 ? 140.072 134.612 93.411 1.00 88.44 82 VAL A N 1
ATOM 2760 C CA . VAL B 2 82 ? 141.165 134.537 94.371 1.00 88.44 82 VAL A CA 1
ATOM 2761 C C . VAL B 2 82 ? 141.431 133.072 94.681 1.00 88.44 82 VAL A C 1
ATOM 2762 O O . VAL B 2 82 ? 140.542 132.224 94.570 1.00 88.44 82 VAL A O 1
ATOM 2764 N N . LYS B 2 83 ? 142.668 132.776 95.072 1.00 76.72 83 LYS A N 1
ATOM 2765 C CA . LYS B 2 83 ? 143.070 131.414 95.390 1.00 76.72 83 LYS A CA 1
ATOM 2766 C C . LYS B 2 83 ? 144.190 131.461 96.422 1.00 76.72 83 LYS A C 1
ATOM 2767 O O . LYS B 2 83 ? 144.651 132.534 96.823 1.00 76.72 83 LYS A O 1
ATOM 2769 N N . PHE B 2 84 ? 144.625 130.279 96.851 1.00 85.95 84 PHE A N 1
ATOM 2770 C CA . PHE B 2 84 ? 145.690 130.156 97.836 1.00 85.95 84 PHE A CA 1
ATOM 2771 C C . PHE B 2 84 ? 146.271 128.754 97.745 1.00 85.95 84 PHE A C 1
ATOM 2772 O O . PHE B 2 84 ? 145.532 127.783 97.561 1.00 85.95 84 PHE A O 1
ATOM 2780 N N . PHE B 2 85 ? 147.595 128.655 97.873 1.00 93.49 85 PHE A N 1
ATOM 2781 C CA . PHE B 2 85 ? 148.299 127.371 97.794 1.00 93.49 85 PHE A CA 1
ATOM 2782 C C . PHE B 2 85 ? 149.418 127.383 98.834 1.00 93.49 85 PHE A C 1
ATOM 2783 O O . PHE B 2 85 ? 150.527 127.852 98.564 1.00 93.49 85 PHE A O 1
ATOM 2791 N N . VAL B 2 86 ? 149.119 126.864 100.021 1.00 88.17 86 VAL A N 1
ATOM 2792 C CA . VAL B 2 86 ? 150.130 126.740 101.085 1.00 88.17 86 VAL A CA 1
ATOM 2793 C C . VAL B 2 86 ? 150.764 125.366 100.904 1.00 88.17 86 VAL A C 1
ATOM 2794 O O . VAL B 2 86 ? 150.389 124.373 101.531 1.00 88.17 86 VAL A O 1
ATOM 2796 N N . LEU B 2 87 ? 151.757 125.310 100.020 1.00 101.64 87 LEU A N 1
ATOM 2797 C CA . LEU B 2 87 ? 152.447 124.061 99.706 1.00 101.64 87 LEU A CA 1
ATOM 2798 C C . LEU B 2 87 ? 153.524 123.822 100.756 1.00 101.64 87 LEU A C 1
ATOM 2799 O O . LEU B 2 87 ? 154.602 124.417 100.706 1.00 101.64 87 LEU A O 1
ATOM 2801 N N . SER B 2 88 ? 153.231 122.943 101.715 1.00 115.46 88 SER A N 1
ATOM 2802 C CA . SER B 2 88 ? 154.186 122.619 102.767 1.00 115.46 88 SER A CA 1
ATOM 2803 C C . SER B 2 88 ? 155.234 121.606 102.326 1.00 115.46 88 SER A C 1
ATOM 2804 O O . SER B 2 88 ? 156.176 121.348 103.083 1.00 115.46 88 SER A O 1
ATOM 2806 N N . GLU B 2 89 ? 155.097 121.029 101.131 1.00 107.02 89 GLU A N 1
ATOM 2807 C CA . GLU B 2 89 ? 156.082 120.065 100.653 1.00 107.02 89 GLU A CA 1
ATOM 2808 C C . GLU B 2 89 ? 157.365 120.765 100.222 1.00 107.02 89 GLU A C 1
ATOM 2809 O O . GLU B 2 89 ? 158.448 120.489 100.749 1.00 107.02 89 GLU A O 1
ATOM 2811 N N . LYS B 2 90 ? 157.260 121.680 99.259 1.00 104.49 90 LYS A N 1
ATOM 2812 C CA . LYS B 2 90 ? 158.411 122.434 98.782 1.00 104.49 90 LYS A CA 1
ATOM 2813 C C . LYS B 2 90 ? 158.628 123.735 99.542 1.00 104.49 90 LYS A C 1
ATOM 2814 O O . LYS B 2 90 ? 159.664 124.380 99.350 1.00 104.49 90 LYS A O 1
ATOM 2816 N N . GLY B 2 91 ? 157.685 124.134 100.393 1.00 99.66 91 GLY A N 1
ATOM 2817 C CA . GLY B 2 91 ? 157.826 125.355 101.161 1.00 99.66 91 GLY A CA 1
ATOM 2818 C C . GLY B 2 91 ? 157.659 126.609 100.330 1.00 99.66 91 GLY A C 1
ATOM 2819 O O . GLY B 2 91 ? 158.556 127.456 100.285 1.00 99.66 91 GLY A O 1
ATOM 2820 N N . VAL B 2 92 ? 156.512 126.740 99.665 1.00 92.31 92 VAL A N 1
ATOM 2821 C CA . VAL B 2 92 ? 156.214 127.898 98.829 1.00 92.31 92 VAL A CA 1
ATOM 2822 C C . VAL B 2 92 ? 154.730 128.206 98.977 1.00 92.31 92 VAL A C 1
ATOM 2823 O O . VAL B 2 92 ? 153.883 127.412 98.550 1.00 92.31 92 VAL A O 1
ATOM 2825 N N . ILE B 2 93 ? 154.412 129.351 99.579 1.00 81.96 93 ILE A N 1
ATOM 2826 C CA . ILE B 2 93 ? 153.023 129.784 99.748 1.00 81.96 93 ILE A CA 1
ATOM 2827 C C . ILE B 2 93 ? 152.678 130.612 98.514 1.00 81.96 93 ILE A C 1
ATOM 2828 O O . ILE B 2 93 ? 152.782 131.839 98.507 1.00 81.96 93 ILE A O 1
ATOM 2830 N N . ILE B 2 94 ? 152.259 129.926 97.453 1.00 83.63 94 ILE A N 1
ATOM 2831 C CA . ILE B 2 94 ? 151.937 130.572 96.182 1.00 83.63 94 ILE A CA 1
ATOM 2832 C C . ILE B 2 94 ? 150.504 131.090 96.278 1.00 83.63 94 ILE A C 1
ATOM 2833 O O . ILE B 2 94 ? 149.546 130.330 96.128 1.00 83.63 94 ILE A O 1
ATOM 2835 N N . VAL B 2 95 ? 150.354 132.389 96.527 1.00 73.27 95 VAL A N 1
ATOM 2836 C CA . VAL B 2 95 ? 149.036 133.023 96.592 1.00 73.27 95 VAL A CA 1
ATOM 2837 C C . VAL B 2 95 ? 148.707 133.473 95.172 1.00 73.27 95 VAL A C 1
ATOM 2838 O O . VAL B 2 95 ? 148.945 134.617 94.784 1.00 73.27 95 VAL A O 1
ATOM 2840 N N . SER B 2 96 ? 148.149 132.557 94.389 1.00 78.10 96 SER A N 1
ATOM 2841 C CA . SER B 2 96 ? 147.830 132.824 92.996 1.00 78.10 96 SER A CA 1
ATOM 2842 C C . SER B 2 96 ? 146.395 133.323 92.854 1.00 78.10 96 SER A C 1
ATOM 2843 O O . SER B 2 96 ? 145.570 133.191 93.760 1.00 78.10 96 SER A O 1
ATOM 2845 N N . LEU B 2 97 ? 146.110 133.909 91.691 1.00 83.81 97 LEU A N 1
ATOM 2846 C CA . LEU B 2 97 ? 144.776 134.418 91.397 1.00 83.81 97 LEU A CA 1
ATOM 2847 C C . LEU B 2 97 ? 144.258 133.844 90.084 1.00 83.81 97 LEU A C 1
ATOM 2848 O O . LEU B 2 97 ? 144.890 132.964 89.492 1.00 83.81 97 LEU A O 1
ATOM 2853 N N . ILE B 2 98 ? 143.109 134.336 89.624 1.00 89.90 98 ILE A N 1
ATOM 2854 C CA . ILE B 2 98 ? 142.499 133.886 88.377 1.00 89.90 98 ILE A CA 1
ATOM 2855 C C . ILE B 2 98 ? 141.854 135.098 87.719 1.00 89.90 98 ILE A C 1
ATOM 2856 O O . ILE B 2 98 ? 140.899 135.666 88.260 1.00 89.90 98 ILE A O 1
ATOM 2858 N N . PHE B 2 99 ? 142.368 135.494 86.559 1.00 90.48 99 PHE A N 1
ATOM 2859 C CA . PHE B 2 99 ? 141.856 136.635 85.817 1.00 90.48 99 PHE A CA 1
ATOM 2860 C C . PHE B 2 99 ? 141.264 136.177 84.491 1.00 90.48 99 PHE A C 1
ATOM 2861 O O . PHE B 2 99 ? 141.711 135.190 83.899 1.00 90.48 99 PHE A O 1
ATOM 2863 N N . ASP B 2 100 ? 140.252 136.905 84.030 1.00 94.87 100 ASP A N 1
ATOM 2864 C CA . ASP B 2 100 ? 139.587 136.583 82.773 1.00 94.87 100 ASP A CA 1
ATOM 2865 C C . ASP B 2 100 ? 139.992 137.559 81.674 1.00 94.87 100 ASP A C 1
ATOM 2866 O O . ASP B 2 100 ? 141.064 137.433 81.082 1.00 94.87 100 ASP A O 1
ATOM 2868 N N . ASP B 2 106 ? 137.102 138.022 78.978 1.00 110.19 106 ASP A N 1
ATOM 2869 C CA . ASP B 2 106 ? 137.832 138.640 77.877 1.00 110.19 106 ASP A CA 1
ATOM 2870 C C . ASP B 2 106 ? 138.033 137.653 76.732 1.00 110.19 106 ASP A C 1
ATOM 2871 O O . ASP B 2 106 ? 137.112 137.388 75.959 1.00 110.19 106 ASP A O 1
ATOM 2873 N N . ARG B 2 107 ? 139.242 137.113 76.628 1.00 112.24 107 ARG A N 1
ATOM 2874 C CA . ARG B 2 107 ? 139.587 136.154 75.585 1.00 112.24 107 ARG A CA 1
ATOM 2875 C C . ARG B 2 107 ? 140.061 134.819 76.132 1.00 112.24 107 ARG A C 1
ATOM 2876 O O . ARG B 2 107 ? 139.703 133.772 75.585 1.00 112.24 107 ARG A O 1
ATOM 2884 N N . SER B 2 108 ? 140.854 134.823 77.200 1.00 112.12 108 SER A N 1
ATOM 2885 C CA . SER B 2 108 ? 141.365 133.597 77.799 1.00 112.12 108 SER A CA 1
ATOM 2886 C C . SER B 2 108 ? 141.440 133.800 79.309 1.00 112.12 108 SER A C 1
ATOM 2887 O O . SER B 2 108 ? 140.910 134.773 79.854 1.00 112.12 108 SER A O 1
ATOM 2889 N N . THR B 2 109 ? 142.106 132.872 79.989 1.00 106.74 109 THR A N 1
ATOM 2890 C CA . THR B 2 109 ? 142.267 132.923 81.435 1.00 106.74 109 THR A CA 1
ATOM 2891 C C . THR B 2 109 ? 143.666 133.408 81.789 1.00 106.74 109 THR A C 1
ATOM 2892 O O . THR B 2 109 ? 144.646 133.043 81.133 1.00 106.74 109 THR A O 1
ATOM 2894 N N . TYR B 2 110 ? 143.751 134.234 82.830 1.00 102.00 110 TYR A N 1
ATOM 2895 C CA . TYR B 2 110 ? 145.016 134.786 83.291 1.00 102.00 110 TYR A CA 1
ATOM 2896 C C . TYR B 2 110 ? 145.042 134.750 84.813 1.00 102.00 110 TYR A C 1
ATOM 2897 O O . TYR B 2 110 ? 144.119 134.245 85.460 1.00 102.00 110 TYR A O 1
ATOM 2906 N N . GLY B 2 111 ? 146.113 135.289 85.388 1.00 88.93 111 GLY A N 1
ATOM 2907 C CA . GLY B 2 111 ? 146.255 135.324 86.830 1.00 88.93 111 GLY A CA 1
ATOM 2908 C C . GLY B 2 111 ? 147.630 135.760 87.291 1.00 88.93 111 GLY A C 1
ATOM 2909 O O . GLY B 2 111 ? 148.608 135.652 86.545 1.00 88.93 111 GLY A O 1
ATOM 2910 N N . LEU B 2 112 ? 147.716 136.258 88.521 1.00 82.98 112 LEU A N 1
ATOM 2911 C CA . LEU B 2 112 ? 148.972 136.689 89.115 1.00 82.98 112 LEU A CA 1
ATOM 2912 C C . LEU B 2 112 ? 149.333 135.766 90.271 1.00 82.98 112 LEU A C 1
ATOM 2913 O O . LEU B 2 112 ? 148.474 135.409 91.083 1.00 82.98 112 LEU A O 1
ATOM 2918 N N . SER B 2 113 ? 150.605 135.385 90.342 1.00 71.79 113 SER A N 1
ATOM 2919 C CA . SER B 2 113 ? 151.096 134.471 91.362 1.00 71.79 113 SER A CA 1
ATOM 2920 C C . SER B 2 113 ? 152.250 135.110 92.120 1.00 71.79 113 SER A C 1
ATOM 2921 O O . SER B 2 113 ? 153.112 135.764 91.524 1.00 71.79 113 SER A O 1
ATOM 2923 N N . ILE B 2 114 ? 152.260 134.918 93.437 1.00 71.97 114 ILE A N 1
ATOM 2924 C CA . ILE B 2 114 ? 153.306 135.433 94.312 1.00 71.97 114 ILE A CA 1
ATOM 2925 C C . ILE B 2 114 ? 153.834 134.261 95.128 1.00 71.97 114 ILE A C 1
ATOM 2926 O O . ILE B 2 114 ? 153.126 133.734 95.994 1.00 71.97 114 ILE A O 1
ATOM 2931 N N . ILE B 2 115 ? 155.069 133.854 94.855 1.00 78.70 115 ILE A N 1
ATOM 2932 C CA . ILE B 2 115 ? 155.692 132.735 95.551 1.00 78.70 115 ILE A CA 1
ATOM 2933 C C . ILE B 2 115 ? 156.399 133.267 96.791 1.00 78.70 115 ILE A C 1
ATOM 2934 O O . ILE B 2 115 ? 157.280 134.129 96.693 1.00 78.70 115 ILE A O 1
ATOM 2936 N N . LEU B 2 116 ? 156.012 132.756 97.958 1.00 83.35 116 LEU A N 1
ATOM 2937 C CA . LEU B 2 116 ? 156.611 133.147 99.222 1.00 83.35 116 LEU A CA 1
ATOM 2938 C C . LEU B 2 116 ? 156.950 131.905 100.034 1.00 83.35 116 LEU A C 1
ATOM 2939 O O . LEU B 2 116 ? 156.174 130.942 100.051 1.00 83.35 116 LEU A O 1
ATOM 2941 N N . PRO B 2 117 ? 158.099 131.893 100.709 1.00 85.77 117 PRO A N 1
ATOM 2942 C CA . PRO B 2 117 ? 158.484 130.713 101.491 1.00 85.77 117 PRO A CA 1
ATOM 2943 C C . PRO B 2 117 ? 157.509 130.446 102.628 1.00 85.77 117 PRO A C 1
ATOM 2944 O O . PRO B 2 117 ? 156.796 131.336 103.100 1.00 85.77 117 PRO A O 1
ATOM 2948 N N . GLN B 2 118 ? 157.487 129.187 103.071 1.00 87.63 118 GLN A N 1
ATOM 2949 C CA . GLN B 2 118 ? 156.591 128.776 104.145 1.00 87.63 118 GLN A CA 1
ATOM 2950 C C . GLN B 2 118 ? 157.028 129.289 105.510 1.00 87.63 118 GLN A C 1
ATOM 2951 O O . GLN B 2 118 ? 156.264 129.156 106.473 1.00 87.63 118 GLN A O 1
ATOM 2953 N N . THR B 2 119 ? 158.226 129.865 105.621 1.00 89.66 119 THR A N 1
ATOM 2954 C CA . THR B 2 119 ? 158.692 130.401 106.893 1.00 89.66 119 THR A CA 1
ATOM 2955 C C . THR B 2 119 ? 157.954 131.667 107.306 1.00 89.66 119 THR A C 1
ATOM 2956 O O . THR B 2 119 ? 158.060 132.072 108.469 1.00 89.66 119 THR A O 1
ATOM 2958 N N . GLU B 2 120 ? 157.216 132.296 106.395 1.00 82.13 120 GLU A N 1
ATOM 2959 C CA . GLU B 2 120 ? 156.467 133.516 106.675 1.00 82.13 120 GLU A CA 1
ATOM 2960 C C . GLU B 2 120 ? 154.963 133.255 106.675 1.00 82.13 120 GLU A C 1
ATOM 2961 O O . GLU B 2 120 ? 154.174 134.074 106.198 1.00 82.13 120 GLU A O 1
ATOM 2963 N N . LEU B 2 121 ? 154.553 132.104 107.212 1.00 80.69 121 LEU A N 1
ATOM 2964 C CA . LEU B 2 121 ? 153.132 131.775 107.270 1.00 80.69 121 LEU A CA 1
ATOM 2965 C C . LEU B 2 121 ? 152.384 132.741 108.181 1.00 80.69 121 LEU A C 1
ATOM 2966 O O . LEU B 2 121 ? 151.355 133.307 107.793 1.00 80.69 121 LEU A O 1
ATOM 2971 N N . SER B 2 122 ? 152.887 132.943 109.400 1.00 76.50 122 SER A N 1
ATOM 2972 C CA . SER B 2 122 ? 152.270 133.888 110.323 1.00 76.50 122 SER A CA 1
ATOM 2973 C C . SER B 2 122 ? 152.532 135.339 109.942 1.00 76.50 122 SER A C 1
ATOM 2974 O O . SER B 2 122 ? 151.956 136.237 110.566 1.00 76.50 122 SER A O 1
ATOM 2976 N N . PHE B 2 123 ? 153.378 135.588 108.945 1.00 73.54 123 PHE A N 1
ATOM 2977 C CA . PHE B 2 123 ? 153.699 136.938 108.498 1.00 73.54 123 PHE A CA 1
ATOM 2978 C C . PHE B 2 123 ? 152.858 137.386 107.310 1.00 73.54 123 PHE A C 1
ATOM 2979 O O . PHE B 2 123 ? 152.467 138.555 107.242 1.00 73.54 123 PHE A O 1
ATOM 2987 N N . TYR B 2 124 ? 152.570 136.483 106.372 1.00 74.71 124 TYR A N 1
ATOM 2988 C CA . TYR B 2 124 ? 151.783 136.838 105.199 1.00 74.71 124 TYR A CA 1
ATOM 2989 C C . TYR B 2 124 ? 150.290 136.902 105.487 1.00 74.71 124 TYR A C 1
ATOM 2990 O O . TYR B 2 124 ? 149.565 137.602 104.773 1.00 74.71 124 TYR A O 1
ATOM 2999 N N . LEU B 2 125 ? 149.816 136.191 106.511 1.00 77.65 125 LEU A N 1
ATOM 3000 C CA . LEU B 2 125 ? 148.388 136.203 106.823 1.00 77.65 125 LEU A CA 1
ATOM 3001 C C . LEU B 2 125 ? 147.878 137.583 107.224 1.00 77.65 125 LEU A C 1
ATOM 3002 O O . LEU B 2 125 ? 146.833 138.003 106.697 1.00 77.65 125 LEU A O 1
ATOM 3007 N N . PRO B 2 126 ? 148.529 138.334 108.125 1.00 67.55 126 PRO A N 1
ATOM 3008 C CA . PRO B 2 126 ? 148.037 139.691 108.414 1.00 67.55 126 PRO A CA 1
ATOM 3009 C C . PRO B 2 126 ? 148.192 140.651 107.249 1.00 67.55 126 PRO A C 1
ATOM 3010 O O . PRO B 2 126 ? 147.443 141.634 107.177 1.00 67.55 126 PRO A O 1
ATOM 3014 N N . LEU B 2 127 ? 149.131 140.403 106.340 1.00 70.28 127 LEU A N 1
ATOM 3015 C CA . LEU B 2 127 ? 149.336 141.252 105.174 0.88 70.28 127 LEU A CA 1
ATOM 3016 C C . LEU B 2 127 ? 148.593 140.754 103.941 1.00 70.28 127 LEU A C 1
ATOM 3017 O O . LEU B 2 127 ? 148.737 141.349 102.868 1.00 70.28 127 LEU A O 1
ATOM 3022 N N . HIS B 2 128 ? 147.807 139.683 104.067 1.00 74.28 128 HIS A N 1
ATOM 3023 C CA . HIS B 2 128 ? 147.095 139.148 102.911 1.00 74.28 128 HIS A CA 1
ATOM 3024 C C . HIS B 2 128 ? 145.956 140.060 102.476 1.00 74.28 128 HIS A C 1
ATOM 3025 O O . HIS B 2 128 ? 145.681 140.173 101.275 1.00 74.28 128 HIS A O 1
ATOM 3032 N N . ARG B 2 129 ? 145.289 140.720 103.427 1.00 69.42 129 ARG A N 1
ATOM 3033 C CA . ARG B 2 129 ? 144.165 141.584 103.082 1.00 69.42 129 ARG A CA 1
ATOM 3034 C C . ARG B 2 129 ? 144.604 142.779 102.246 1.00 69.42 129 ARG A C 1
ATOM 3035 O O . ARG B 2 129 ? 143.808 143.312 101.465 1.00 69.42 129 ARG A O 1
ATOM 3037 N N . VAL B 2 130 ? 145.853 143.212 102.391 1.00 75.14 130 VAL A N 1
ATOM 3038 C CA . VAL B 2 130 ? 146.369 144.319 101.593 1.00 75.14 130 VAL A CA 1
ATOM 3039 C C . VAL B 2 130 ? 146.970 143.825 100.284 1.00 75.14 130 VAL A C 1
ATOM 3040 O O . VAL B 2 130 ? 146.807 144.463 99.241 1.00 75.14 130 VAL A O 1
ATOM 3042 N N . CYS B 2 131 ? 147.666 142.685 100.319 1.00 70.42 131 CYS A N 1
ATOM 3043 C CA . CYS B 2 131 ? 148.269 142.148 99.104 1.00 70.42 131 CYS A CA 1
ATOM 3044 C C . CYS B 2 131 ? 147.207 141.735 98.092 1.00 70.42 131 CYS A C 1
ATOM 3045 O O . CYS B 2 131 ? 147.343 142.015 96.895 1.00 70.42 131 CYS A O 1
ATOM 3048 N N . VAL B 2 132 ? 146.143 141.073 98.553 1.00 74.57 132 VAL A N 1
ATOM 3049 C CA . VAL B 2 132 ? 145.075 140.663 97.645 1.00 74.57 132 VAL A CA 1
ATOM 3050 C C . VAL B 2 132 ? 144.379 141.883 97.058 1.00 74.57 132 VAL A C 1
ATOM 3051 O O . VAL B 2 132 ? 144.026 141.904 95.872 1.00 74.57 132 VAL A O 1
ATOM 3053 N N . ASP B 2 133 ? 144.178 142.921 97.874 1.00 83.46 133 ASP A N 1
ATOM 3054 C CA . ASP B 2 133 ? 143.548 144.139 97.377 1.00 83.46 133 ASP A CA 1
ATOM 3055 C C . ASP B 2 133 ? 144.419 144.823 96.331 1.00 83.46 133 ASP A C 1
ATOM 3056 O O . ASP B 2 133 ? 143.917 145.279 95.296 1.00 83.46 133 ASP A O 1
ATOM 3058 N N . ARG B 2 134 ? 145.729 144.896 96.577 1.00 81.99 134 ARG A N 1
ATOM 3059 C CA . ARG B 2 134 ? 146.630 145.508 95.606 1.00 81.99 134 ARG A CA 1
ATOM 3060 C C . ARG B 2 134 ? 146.677 144.704 94.312 1.00 81.99 134 ARG A C 1
ATOM 3061 O O . ARG B 2 134 ? 146.714 145.280 93.217 1.00 81.99 134 ARG A O 1
ATOM 3063 N N . LEU B 2 135 ? 146.670 143.373 94.415 1.00 83.00 135 LEU A N 1
ATOM 3064 C CA . LEU B 2 135 ? 146.663 142.542 93.215 1.00 83.00 135 LEU A CA 1
ATOM 3065 C C . LEU B 2 135 ? 145.374 142.729 92.425 1.00 83.00 135 LEU A C 1
ATOM 3066 O O . LEU B 2 135 ? 145.404 142.839 91.194 1.00 83.00 135 LEU A O 1
ATOM 3071 N N . THR B 2 136 ? 144.232 142.777 93.116 1.00 90.73 136 THR A N 1
ATOM 3072 C CA . THR B 2 136 ? 142.966 143.009 92.430 1.00 90.73 136 THR A CA 1
ATOM 3073 C C . THR B 2 136 ? 142.940 144.383 91.773 1.00 90.73 136 THR A C 1
ATOM 3074 O O . THR B 2 136 ? 142.390 144.546 90.678 1.00 90.73 136 THR A O 1
ATOM 3076 N N . HIS B 2 137 ? 143.541 145.383 92.423 1.00 92.99 137 HIS A N 1
ATOM 3077 C CA . HIS B 2 137 ? 143.563 146.725 91.849 1.00 92.99 137 HIS A CA 1
ATOM 3078 C C . HIS B 2 137 ? 144.444 146.783 90.607 1.00 92.99 137 HIS A C 1
ATOM 3079 O O . HIS B 2 137 ? 144.066 147.394 89.601 1.00 92.99 137 HIS A O 1
ATOM 3086 N N . ILE B 2 138 ? 145.622 146.155 90.654 1.00 89.25 138 ILE A N 1
ATOM 3087 C CA . ILE B 2 138 ? 146.505 146.177 89.492 1.00 89.25 138 ILE A CA 1
ATOM 3088 C C . ILE B 2 138 ? 146.033 145.239 88.389 1.00 89.25 138 ILE A C 1
ATOM 3089 O O . ILE B 2 138 ? 146.477 145.373 87.242 1.00 89.25 138 ILE A O 1
ATOM 3094 N N . ILE B 2 139 ? 145.146 144.291 88.697 1.00 98.49 139 ILE A N 1
ATOM 3095 C CA . ILE B 2 139 ? 144.603 143.415 87.664 1.00 98.49 139 ILE A CA 1
ATOM 3096 C C . ILE B 2 139 ? 143.298 143.936 87.073 1.00 98.49 139 ILE A C 1
ATOM 3097 O O . ILE B 2 139 ? 142.944 143.554 85.948 1.00 98.49 139 ILE A O 1
ATOM 3099 N N . ARG B 2 140 ? 142.570 144.792 87.796 1.00 101.59 140 ARG A N 1
ATOM 3100 C CA . ARG B 2 140 ? 141.327 145.336 87.260 1.00 101.59 140 ARG A CA 1
ATOM 3101 C C . ARG B 2 140 ? 141.584 146.287 86.098 1.00 101.59 140 ARG A C 1
ATOM 3102 O O . ARG B 2 140 ? 140.750 146.394 85.192 1.00 101.59 140 ARG A O 1
ATOM 3104 N N . LYS B 2 141 ? 142.721 146.979 86.104 1.00 102.15 141 LYS A N 1
ATOM 3105 C CA . LYS B 2 141 ? 143.088 147.887 85.019 1.00 102.15 141 LYS A CA 1
ATOM 3106 C C . LYS B 2 141 ? 143.572 147.048 83.844 1.00 102.15 141 LYS A C 1
ATOM 3107 O O . LYS B 2 141 ? 144.746 146.688 83.747 1.00 102.15 141 LYS A O 1
ATOM 3109 N N . GLY B 2 142 ? 142.652 146.733 82.937 1.00 103.53 142 GLY A N 1
ATOM 3110 C CA . GLY B 2 142 ? 142.976 145.906 81.792 1.00 103.53 142 GLY A CA 1
ATOM 3111 C C . GLY B 2 142 ? 142.127 144.654 81.704 1.00 103.53 142 GLY A C 1
ATOM 3112 O O . GLY B 2 142 ? 142.546 143.652 81.117 1.00 103.53 142 GLY A O 1
ATOM 3113 N N . ARG B 2 143 ? 140.932 144.699 82.286 1.00 113.95 143 ARG A N 1
ATOM 3114 C CA . ARG B 2 143 ? 139.997 143.575 82.288 1.00 113.95 143 ARG A CA 1
ATOM 3115 C C . ARG B 2 143 ? 138.676 144.058 81.696 1.00 113.95 143 ARG A C 1
ATOM 3116 O O . ARG B 2 143 ? 137.808 144.562 82.413 1.00 113.95 143 ARG A O 1
ATOM 3118 N N . ILE B 2 144 ? 138.527 143.901 80.382 1.00 116.65 144 ILE A N 1
ATOM 3119 C CA . ILE B 2 144 ? 137.326 144.287 79.658 1.00 116.65 144 ILE A CA 1
ATOM 3120 C C . ILE B 2 144 ? 137.008 143.201 78.636 1.00 116.65 144 ILE A C 1
ATOM 3121 O O . ILE B 2 144 ? 137.716 142.196 78.525 1.00 116.65 144 ILE A O 1
ATOM 3123 N N . TRP B 2 145 ? 135.930 143.409 77.883 1.00 110.17 145 TRP A N 1
ATOM 3124 C CA . TRP B 2 145 ? 135.467 142.443 76.894 1.00 110.17 145 TRP A CA 1
ATOM 3125 C C . TRP B 2 145 ? 135.847 142.815 75.468 1.00 110.17 145 TRP A C 1
ATOM 3126 O O . TRP B 2 145 ? 136.154 141.929 74.665 1.00 110.17 145 TRP A O 1
ATOM 3128 N N . MET B 2 146 ? 135.836 144.105 75.130 1.00 114.19 146 MET A N 1
ATOM 3129 C CA . MET B 2 146 ? 136.129 144.520 73.762 1.00 114.19 146 MET A CA 1
ATOM 3130 C C . MET B 2 146 ? 137.631 144.554 73.500 1.00 114.19 146 MET A C 1
ATOM 3131 O O . MET B 2 146 ? 138.140 143.824 72.642 1.00 114.19 146 MET A O 1
ATOM 3133 N N . HIS B 2 147 ? 138.356 145.396 74.233 1.00 113.95 147 HIS A N 1
ATOM 3134 C CA . HIS B 2 147 ? 139.801 145.517 74.049 1.00 113.95 147 HIS A CA 1
ATOM 3135 C C . HIS B 2 147 ? 140.391 146.087 75.331 1.00 113.95 147 HIS A C 1
ATOM 3136 O O . HIS B 2 147 ? 140.119 147.240 75.677 1.00 113.95 147 HIS A O 1
ATOM 3143 N N . LYS B 2 148 ? 141.192 145.283 76.028 1.00 107.32 148 LYS A N 1
ATOM 3144 C CA . LYS B 2 148 ? 141.802 145.692 77.289 1.00 107.32 148 LYS A CA 1
ATOM 3145 C C . LYS B 2 148 ? 143.266 145.279 77.331 1.00 107.32 148 LYS A C 1
ATOM 3146 O O . LYS B 2 148 ? 143.760 144.778 78.347 1.00 107.32 148 LYS A O 1
ATOM 3148 N N . GLU B 2 149 ? 143.983 145.483 76.225 1.00 106.67 149 GLU A N 1
ATOM 3149 C CA . GLU B 2 149 ? 145.400 145.138 76.188 1.00 106.67 149 GLU A CA 1
ATOM 3150 C C . GLU B 2 149 ? 146.228 146.153 76.968 1.00 106.67 149 GLU A C 1
ATOM 3151 O O . GLU B 2 149 ? 146.892 145.806 77.952 1.00 106.67 149 GLU A O 1
ATOM 3153 N N . ARG B 2 150 ? 146.197 147.417 76.538 1.00 111.30 150 ARG A N 1
ATOM 3154 C CA . ARG B 2 150 ? 146.907 148.512 77.203 1.00 111.30 150 ARG A CA 1
ATOM 3155 C C . ARG B 2 150 ? 148.404 148.237 77.320 1.00 111.30 150 ARG A C 1
ATOM 3156 O O . ARG B 2 150 ? 149.059 148.715 78.250 1.00 111.30 150 ARG A O 1
ATOM 3158 N N . GLN B 2 151 ? 148.951 147.469 76.375 1.00 104.27 151 GLN A N 1
ATOM 3159 C CA . GLN B 2 151 ? 150.368 147.106 76.354 1.00 104.27 151 GLN A CA 1
ATOM 3160 C C . GLN B 2 151 ? 150.783 146.442 77.669 1.00 104.27 151 GLN A C 1
ATOM 3161 O O . GLN B 2 151 ? 151.661 146.916 78.393 1.00 104.27 151 GLN A O 1
ATOM 3163 N N . GLU B 2 152 ? 150.125 145.321 77.968 1.00 98.31 152 GLU A N 1
ATOM 3164 C CA . GLU B 2 152 ? 150.375 144.575 79.200 1.00 98.31 152 GLU A CA 1
ATOM 3165 C C . GLU B 2 152 ? 151.596 143.664 79.040 1.00 98.31 152 GLU A C 1
ATOM 3166 O O . GLU B 2 152 ? 151.520 142.438 79.122 1.00 98.31 152 GLU A O 1
ATOM 3168 N N . ASN B 2 153 ? 152.743 144.298 78.807 1.00 93.61 153 ASN A N 1
ATOM 3169 C CA . ASN B 2 153 ? 154.013 143.602 78.651 1.00 93.61 153 ASN A CA 1
ATOM 3170 C C . ASN B 2 153 ? 154.999 143.921 79.764 1.00 93.61 153 ASN A C 1
ATOM 3171 O O . ASN B 2 153 ? 155.523 143.008 80.409 1.00 93.61 153 ASN A O 1
ATOM 3176 N N . VAL B 2 154 ? 155.264 145.202 80.009 1.00 86.63 154 VAL A N 1
ATOM 3177 C CA . VAL B 2 154 ? 156.190 145.605 81.058 1.00 86.63 154 VAL A CA 1
ATOM 3178 C C . VAL B 2 154 ? 155.527 146.423 82.157 1.00 86.63 154 VAL A C 1
ATOM 3179 O O . VAL B 2 154 ? 156.094 146.522 83.259 1.00 86.63 154 VAL A O 1
ATOM 3181 N N . GLN B 2 155 ? 154.354 147.014 81.915 1.00 84.18 155 GLN A N 1
ATOM 3182 C CA . GLN B 2 155 ? 153.693 147.793 82.956 1.00 84.18 155 GLN A CA 1
ATOM 3183 C C . GLN B 2 155 ? 153.238 146.912 84.113 1.00 84.18 155 GLN A C 1
ATOM 3184 O O . GLN B 2 155 ? 153.265 147.349 85.269 1.00 84.18 155 GLN A O 1
ATOM 3190 N N . LYS B 2 156 ? 152.837 145.671 83.829 1.00 82.33 156 LYS A N 1
ATOM 3191 C CA . LYS B 2 156 ? 152.455 144.758 84.901 1.00 82.33 156 LYS A CA 1
ATOM 3192 C C . LYS B 2 156 ? 153.645 144.439 85.797 1.00 82.33 156 LYS A C 1
ATOM 3193 O O . LYS B 2 156 ? 153.521 144.428 87.028 1.00 82.33 156 LYS A O 1
ATOM 3195 N N . ILE B 2 157 ? 154.811 144.190 85.199 1.00 75.34 157 ILE A N 1
ATOM 3196 C CA . ILE B 2 157 ? 156.008 143.923 85.991 1.00 75.34 157 ILE A CA 1
ATOM 3197 C C . ILE B 2 157 ? 156.424 145.168 86.765 1.00 75.34 157 ILE A C 1
ATOM 3198 O O . ILE B 2 157 ? 156.875 145.079 87.913 1.00 75.34 157 ILE A O 1
ATOM 3200 N N . ILE B 2 158 ? 156.271 146.346 86.156 1.00 78.32 158 ILE A N 1
ATOM 3201 C CA . ILE B 2 158 ? 156.627 147.585 86.842 1.00 78.32 158 ILE A CA 1
ATOM 3202 C C . ILE B 2 158 ? 155.722 147.811 88.047 1.00 78.32 158 ILE A C 1
ATOM 3203 O O . ILE B 2 158 ? 156.174 148.274 89.102 1.00 78.32 158 ILE A O 1
ATOM 3205 N N . LEU B 2 159 ? 154.433 147.489 87.914 1.00 73.15 159 LEU A N 1
ATOM 3206 C CA . LEU B 2 159 ? 153.514 147.648 89.036 1.00 73.15 159 LEU A CA 1
ATOM 3207 C C . LEU B 2 159 ? 153.741 146.586 90.104 1.00 73.15 159 LEU A C 1
ATOM 3208 O O . LEU B 2 159 ? 153.565 146.862 91.296 1.00 73.15 159 LEU A O 1
ATOM 3213 N N . GLU B 2 160 ? 154.128 145.372 89.703 1.00 73.67 160 GLU A N 1
ATOM 3214 C CA . GLU B 2 160 ? 154.396 144.325 90.684 1.00 73.67 160 GLU A CA 1
ATOM 3215 C C . GLU B 2 160 ? 155.700 144.574 91.430 1.00 73.67 160 GLU A C 1
ATOM 3216 O O . GLU B 2 160 ? 155.849 144.135 92.577 1.00 73.67 160 GLU A O 1
ATOM 3218 N N . GLY B 2 161 ? 156.652 145.265 90.800 1.00 72.12 161 GLY A N 1
ATOM 3219 C CA . GLY B 2 161 ? 157.894 145.583 91.484 1.00 72.12 161 GLY A CA 1
ATOM 3220 C C . GLY B 2 161 ? 157.684 146.488 92.683 1.00 72.12 161 GLY A C 1
ATOM 3221 O O . GLY B 2 161 ? 158.374 146.360 93.698 1.00 72.12 161 GLY A O 1
ATOM 3222 N N . THR B 2 162 ? 156.722 147.409 92.587 1.00 71.76 162 THR A N 1
ATOM 3223 C CA . THR B 2 162 ? 156.419 148.285 93.714 1.00 71.76 162 THR A CA 1
ATOM 3224 C C . THR B 2 162 ? 155.904 147.485 94.904 1.00 71.76 162 THR A C 1
ATOM 3225 O O . THR B 2 162 ? 156.339 147.692 96.043 1.00 71.76 162 THR A O 1
ATOM 3227 N N . GLU B 2 163 ? 154.979 146.554 94.657 1.00 68.91 163 GLU A N 1
ATOM 3228 C CA . GLU B 2 163 ? 154.463 145.721 95.738 1.00 68.91 163 GLU A CA 1
ATOM 3229 C C . GLU B 2 163 ? 155.545 144.804 96.293 1.00 68.91 163 GLU A C 1
ATOM 3230 O O . GLU B 2 163 ? 155.594 144.554 97.504 1.00 68.91 163 GLU A O 1
ATOM 3236 N N . ARG B 2 164 ? 156.425 144.297 95.426 1.00 69.19 164 ARG A N 1
ATOM 3237 C CA . ARG B 2 164 ? 157.525 143.461 95.896 1.00 69.19 164 ARG A CA 1
ATOM 3238 C C . ARG B 2 164 ? 158.457 144.245 96.812 1.00 69.19 164 ARG A C 1
ATOM 3239 O O . ARG B 2 164 ? 158.855 143.753 97.874 1.00 69.19 164 ARG A O 1
ATOM 3241 N N . MET B 2 165 ? 158.808 145.472 96.420 1.00 70.94 165 MET A N 1
ATOM 3242 C CA . MET B 2 165 ? 159.662 146.303 97.264 1.00 70.94 165 MET A CA 1
ATOM 3243 C C . MET B 2 165 ? 158.963 146.666 98.568 1.00 70.94 165 MET A C 1
ATOM 3244 O O . MET B 2 165 ? 159.599 146.705 99.628 1.00 70.94 165 MET A O 1
ATOM 3246 N N . GLU B 2 166 ? 157.654 146.925 98.513 1.00 70.39 166 GLU A N 1
ATOM 3247 C CA . GLU B 2 166 ? 156.907 147.236 99.728 1.00 70.39 166 GLU A CA 1
ATOM 3248 C C . GLU B 2 166 ? 156.920 146.059 100.695 1.00 70.39 166 GLU A C 1
ATOM 3249 O O . GLU B 2 166 ? 157.143 146.230 101.899 1.00 70.39 166 GLU A O 1
ATOM 3255 N N . ASP B 2 167 ? 156.686 144.849 100.181 1.00 65.28 167 ASP A N 1
ATOM 3256 C CA . ASP B 2 167 ? 156.695 143.669 101.039 1.00 65.28 167 ASP A CA 1
ATOM 3257 C C . ASP B 2 167 ? 158.093 143.359 101.557 1.00 65.28 167 ASP A C 1
ATOM 3258 O O . ASP B 2 167 ? 158.240 142.869 102.682 1.00 65.28 167 ASP A O 1
ATOM 3263 N N . GLN B 2 168 ? 159.128 143.637 100.760 1.00 66.61 168 GLN A N 1
ATOM 3264 C CA . GLN B 2 168 ? 160.492 143.398 101.220 1.00 66.61 168 GLN A CA 1
ATOM 3265 C C . GLN B 2 168 ? 160.914 144.411 102.276 1.00 66.61 168 GLN A C 1
ATOM 3266 O O . GLN B 2 168 ? 161.717 144.086 103.157 1.00 66.61 168 GLN A O 1
ATOM 3268 N N . GLY B 2 169 ? 160.388 145.636 102.205 1.00 70.34 169 GLY A N 1
ATOM 3269 C CA . GLY B 2 169 ? 160.735 146.639 103.195 1.00 70.34 169 GLY A CA 1
ATOM 3270 C C . GLY B 2 169 ? 159.905 146.567 104.458 1.00 70.34 169 GLY A C 1
ATOM 3271 O O . GLY B 2 169 ? 160.374 146.961 105.529 1.00 70.34 169 GLY A O 1
ATOM 3272 N N . GLN B 2 170 ? 158.671 146.064 104.359 1.00 63.95 170 GLN A N 1
ATOM 3273 C CA . GLN B 2 170 ? 157.812 145.980 105.536 1.00 63.95 170 GLN A CA 1
ATOM 3274 C C . GLN B 2 170 ? 158.335 144.969 106.547 1.00 63.95 170 GLN A C 1
ATOM 3275 O O . GLN B 2 170 ? 158.074 145.105 107.748 1.00 63.95 170 GLN A O 1
ATOM 3281 N N . SER B 2 171 ? 159.067 143.957 106.090 1.00 66.92 171 SER A N 1
ATOM 3282 C CA . SER B 2 171 ? 159.642 142.963 106.988 1.00 66.92 171 SER A CA 1
ATOM 3283 C C . SER B 2 171 ? 160.844 143.565 107.707 1.00 66.92 171 SER A C 1
ATOM 3284 O O . SER B 2 171 ? 161.827 143.951 107.064 1.00 66.92 171 SER A O 1
ATOM 3287 N N . ILE B 2 172 ? 160.759 143.642 109.033 1.00 75.78 172 ILE A N 1
ATOM 3288 C CA . ILE B 2 172 ? 161.819 144.203 109.870 1.00 75.78 172 ILE A CA 1
ATOM 3289 C C . ILE B 2 172 ? 162.164 145.624 109.437 1.00 75.78 172 ILE A C 1
ATOM 3290 O O . ILE B 2 172 ? 161.277 146.455 109.239 1.00 75.78 172 ILE A O 1
ATOM 3292 N N . PRO B 2 196 ? 156.280 152.111 124.751 1.00 114.79 196 PRO A N 1
ATOM 3293 C CA . PRO B 2 196 ? 157.506 152.827 124.390 1.00 114.79 196 PRO A CA 1
ATOM 3294 C C . PRO B 2 196 ? 158.061 153.651 125.546 1.00 114.79 196 PRO A C 1
ATOM 3295 O O . PRO B 2 196 ? 158.259 154.858 125.394 1.00 114.79 196 PRO A O 1
ATOM 3299 N N . GLU B 2 197 ? 158.303 152.996 126.683 1.00 129.41 197 GLU A N 1
ATOM 3300 C CA . GLU B 2 197 ? 158.809 153.647 127.891 1.00 129.41 197 GLU A CA 1
ATOM 3301 C C . GLU B 2 197 ? 157.885 154.788 128.322 1.00 129.41 197 GLU A C 1
ATOM 3302 O O . GLU B 2 197 ? 158.272 155.958 128.380 1.00 129.41 197 GLU A O 1
ATOM 3304 N N . GLU B 2 198 ? 156.642 154.421 128.628 1.00 121.67 198 GLU A N 1
ATOM 3305 C CA . GLU B 2 198 ? 155.622 155.377 129.038 1.00 121.67 198 GLU A CA 1
ATOM 3306 C C . GLU B 2 198 ? 155.773 155.836 130.483 1.00 121.67 198 GLU A C 1
ATOM 3307 O O . GLU B 2 198 ? 154.871 156.504 130.999 1.00 121.67 198 GLU A O 1
ATOM 3308 N N . ILE B 2 199 ? 156.881 155.493 131.145 1.00 122.66 199 ILE A N 1
ATOM 3309 C CA . ILE B 2 199 ? 157.082 155.922 132.524 1.00 122.66 199 ILE A CA 1
ATOM 3310 C C . ILE B 2 199 ? 157.266 157.431 132.600 1.00 122.66 199 ILE A C 1
ATOM 3311 O O . ILE B 2 199 ? 156.840 158.068 133.572 1.00 122.66 199 ILE A O 1
ATOM 3313 N N . ASP B 2 200 ? 157.897 158.030 131.590 1.00 138.46 200 ASP A N 1
ATOM 3314 C CA . ASP B 2 200 ? 158.105 159.470 131.558 1.00 138.46 200 ASP A CA 1
ATOM 3315 C C . ASP B 2 200 ? 157.113 160.203 130.667 1.00 138.46 200 ASP A C 1
ATOM 3316 O O . ASP B 2 200 ? 156.886 161.400 130.876 1.00 138.46 200 ASP A O 1
ATOM 3318 N N . ILE B 2 201 ? 156.517 159.519 129.689 1.00 137.69 201 ILE A N 1
ATOM 3319 C CA . ILE B 2 201 ? 155.563 160.173 128.796 1.00 137.69 201 ILE A CA 1
ATOM 3320 C C . ILE B 2 201 ? 154.313 160.586 129.564 1.00 137.69 201 ILE A C 1
ATOM 3321 O O . ILE B 2 201 ? 153.828 161.716 129.431 1.00 137.69 201 ILE A O 1
ATOM 3323 N N . ALA B 2 202 ? 153.773 159.675 130.378 1.00 135.85 202 ALA A N 1
ATOM 3324 C CA . ALA B 2 202 ? 152.594 160.004 131.172 1.00 135.85 202 ALA A CA 1
ATOM 3325 C C . ALA B 2 202 ? 152.904 161.086 132.198 1.00 135.85 202 ALA A C 1
ATOM 3326 O O . ALA B 2 202 ? 152.071 161.964 132.454 1.00 135.85 202 ALA A O 1
ATOM 3328 N N . ASP B 2 203 ? 154.102 161.048 132.787 1.00 133.53 203 ASP A N 1
ATOM 3329 C CA . ASP B 2 203 ? 154.485 162.080 133.746 1.00 133.53 203 ASP A CA 1
ATOM 3330 C C . ASP B 2 203 ? 154.574 163.446 133.077 1.00 133.53 203 ASP A C 1
ATOM 3331 O O . ASP B 2 203 ? 154.107 164.448 133.630 1.00 133.53 203 ASP A O 1
ATOM 3333 N N . THR B 2 204 ? 155.162 163.504 131.880 1.00 139.24 204 THR A N 1
ATOM 3334 C CA . THR B 2 204 ? 155.249 164.772 131.162 1.00 139.24 204 THR A CA 1
ATOM 3335 C C . THR B 2 204 ? 153.871 165.261 130.736 1.00 139.24 204 THR A C 1
ATOM 3336 O O . THR B 2 204 ? 153.601 166.468 130.757 1.00 139.24 204 THR A O 1
ATOM 3338 N N . VAL B 2 205 ? 152.985 164.341 130.348 1.00 135.91 205 VAL A N 1
ATOM 3339 C CA . VAL B 2 205 ? 151.635 164.732 129.954 1.00 135.91 205 VAL A CA 1
ATOM 3340 C C . VAL B 2 205 ? 150.863 165.269 131.152 1.00 135.91 205 VAL A C 1
ATOM 3341 O O . VAL B 2 205 ? 150.067 166.207 131.025 1.00 135.91 205 VAL A O 1
ATOM 3343 N N . LEU B 2 206 ? 151.080 164.685 132.332 1.00 137.05 206 LEU A N 1
ATOM 3344 C CA . LEU B 2 206 ? 150.411 165.177 133.531 1.00 137.05 206 LEU A CA 1
ATOM 3345 C C . LEU B 2 206 ? 150.999 166.502 133.999 1.00 137.05 206 LEU A C 1
ATOM 3346 O O . LEU B 2 206 ? 150.274 167.341 134.546 1.00 137.05 206 LEU A O 1
ATOM 3348 N N . ASN B 2 207 ? 152.302 166.709 133.795 1.00 149.54 207 ASN A N 1
ATOM 3349 C CA . ASN B 2 207 ? 152.927 167.958 134.216 1.00 149.54 207 ASN A CA 1
ATOM 3350 C C . ASN B 2 207 ? 152.526 169.110 133.303 1.00 149.54 207 ASN A C 1
ATOM 3351 O O . ASN B 2 207 ? 152.116 170.177 133.776 1.00 149.54 207 ASN A O 1
ATOM 3353 N N . ASP B 2 208 ? 152.638 168.915 131.988 1.00 141.86 208 ASP A N 1
ATOM 3354 C CA . ASP B 2 208 ? 152.295 169.976 131.046 1.00 141.86 208 ASP A CA 1
ATOM 3355 C C . ASP B 2 208 ? 150.783 170.134 130.920 1.00 141.86 208 ASP A C 1
ATOM 3356 O O . ASP B 2 208 ? 150.231 171.195 131.232 1.00 141.86 208 ASP A O 1
ATOM 3358 N N . ASP B 2 209 ? 150.101 169.084 130.461 1.00 138.09 209 ASP A N 1
ATOM 3359 C CA . ASP B 2 209 ? 148.647 169.061 130.296 1.00 138.09 209 ASP A CA 1
ATOM 3360 C C . ASP B 2 209 ? 148.141 170.184 129.395 1.00 138.09 209 ASP A C 1
ATOM 3361 O O . ASP B 2 209 ? 146.976 170.584 129.492 1.00 138.09 209 ASP A O 1
ATOM 3363 N N . ASP B 2 210 ? 148.995 170.704 128.514 1.00 128.34 210 ASP A N 1
ATOM 3364 C CA . ASP B 2 210 ? 148.602 171.790 127.626 1.00 128.34 210 ASP A CA 1
ATOM 3365 C C . ASP B 2 210 ? 148.904 171.445 126.173 1.00 128.34 210 ASP A C 1
ATOM 3366 O O . ASP B 2 210 ? 148.159 171.834 125.268 1.00 128.34 210 ASP A O 1
ATOM 3368 N N . ILE B 2 211 ? 149.994 170.716 125.940 1.00 122.97 211 ILE A N 1
ATOM 3369 C CA . ILE B 2 211 ? 150.415 170.375 124.586 1.00 122.97 211 ILE A CA 1
ATOM 3370 C C . ILE B 2 211 ? 150.371 168.865 124.395 1.00 122.97 211 ILE A C 1
ATOM 3371 O O . ILE B 2 211 ? 149.655 168.360 123.524 1.00 122.97 211 ILE A O 1
ATOM 3373 N N . GLY B 2 212 ? 151.134 168.135 125.211 1.00 120.69 212 GLY A N 1
ATOM 3374 C CA . GLY B 2 212 ? 151.221 166.694 125.033 1.00 120.69 212 GLY A CA 1
ATOM 3375 C C . GLY B 2 212 ? 149.908 165.986 125.311 1.00 120.69 212 GLY A C 1
ATOM 3376 O O . GLY B 2 212 ? 149.442 165.176 124.503 1.00 120.69 212 GLY A O 1
ATOM 3377 N N . ASP B 2 213 ? 149.295 166.277 126.461 1.00 124.96 213 ASP A N 1
ATOM 3378 C CA . ASP B 2 213 ? 148.033 165.633 126.811 1.00 124.96 213 ASP A CA 1
ATOM 3379 C C . ASP B 2 213 ? 146.923 166.028 125.845 1.00 124.96 213 ASP A C 1
ATOM 3380 O O . ASP B 2 213 ? 146.103 165.188 125.456 1.00 124.96 213 ASP A O 1
ATOM 3382 N N . SER B 2 214 ? 146.881 167.303 125.448 1.00 120.96 214 SER A N 1
ATOM 3383 C CA . SER B 2 214 ? 145.868 167.747 124.496 1.00 120.96 214 SER A CA 1
ATOM 3384 C C . SER B 2 214 ? 146.039 167.056 123.149 1.00 120.96 214 SER A C 1
ATOM 3385 O O . SER B 2 214 ? 145.056 166.626 122.535 1.00 120.96 214 SER A O 1
ATOM 3388 N N . CYS B 2 215 ? 147.282 166.935 122.676 1.00 116.48 215 CYS A N 1
ATOM 3389 C CA . CYS B 2 215 ? 147.528 166.257 121.407 1.00 116.48 215 CYS A CA 1
ATOM 3390 C C . CYS B 2 215 ? 147.171 164.778 121.493 1.00 116.48 215 CYS A C 1
ATOM 3391 O O . CYS B 2 215 ? 146.612 164.215 120.545 1.00 116.48 215 CYS A O 1
ATOM 3393 N N . HIS B 2 216 ? 147.480 164.134 122.622 1.00 110.90 216 HIS A N 1
ATOM 3394 C CA . HIS B 2 216 ? 147.119 162.730 122.792 1.00 110.90 216 HIS A CA 1
ATOM 3395 C C . HIS B 2 216 ? 145.607 162.547 122.784 1.00 110.90 216 HIS A C 1
ATOM 3396 O O . HIS B 2 216 ? 145.087 161.630 122.134 1.00 110.90 216 HIS A O 1
ATOM 3403 N N . GLU B 2 217 ? 144.884 163.411 123.502 1.00 114.81 217 GLU A N 1
ATOM 3404 C CA . GLU B 2 217 ? 143.428 163.321 123.521 1.00 114.81 217 GLU A CA 1
ATOM 3405 C C . GLU B 2 217 ? 142.843 163.567 122.136 1.00 114.81 217 GLU A C 1
ATOM 3406 O O . GLU B 2 217 ? 141.901 162.882 121.723 1.00 114.81 217 GLU A O 1
ATOM 3412 N N . GLY B 2 218 ? 143.393 164.536 121.402 1.00 117.90 218 GLY A N 1
ATOM 3413 C CA . GLY B 2 218 ? 142.909 164.792 120.055 1.00 117.90 218 GLY A CA 1
ATOM 3414 C C . GLY B 2 218 ? 143.158 163.628 119.116 1.00 117.90 218 GLY A C 1
ATOM 3415 O O . GLY B 2 218 ? 142.292 163.267 118.316 1.00 117.90 218 GLY A O 1
ATOM 3416 N N . PHE B 2 219 ? 144.341 163.015 119.209 1.00 121.46 219 PHE A N 1
ATOM 3417 C CA . PHE B 2 219 ? 144.643 161.861 118.370 1.00 121.46 219 PHE A CA 1
ATOM 3418 C C . PHE B 2 219 ? 143.734 160.685 118.704 1.00 121.46 219 PHE A C 1
ATOM 3419 O O . PHE B 2 219 ? 143.260 159.981 117.804 1.00 121.46 219 PHE A O 1
ATOM 3421 N N . LEU B 2 220 ? 143.471 160.461 119.994 1.00 123.94 220 LEU A N 1
ATOM 3422 C CA . LEU B 2 220 ? 142.581 159.371 120.380 1.00 123.94 220 LEU A CA 1
ATOM 3423 C C . LEU B 2 220 ? 141.153 159.631 119.913 1.00 123.94 220 LEU A C 1
ATOM 3424 O O . LEU B 2 220 ? 140.472 158.712 119.443 1.00 123.94 220 LEU A O 1
ATOM 3429 N N . LEU B 2 221 ? 140.685 160.877 120.023 1.00 124.52 221 LEU A N 1
ATOM 3430 C CA . LEU B 2 221 ? 139.345 161.205 119.550 1.00 124.52 221 LEU A CA 1
ATOM 3431 C C . LEU B 2 221 ? 139.240 161.092 118.035 1.00 124.52 221 LEU A C 1
ATOM 3432 O O . LEU B 2 221 ? 138.178 160.731 117.514 1.00 124.52 221 LEU A O 1
ATOM 3434 N N . ASN B 2 222 ? 140.323 161.393 117.314 1.00 127.18 222 ASN A N 1
ATOM 3435 C CA . ASN B 2 222 ? 140.302 161.250 115.863 1.00 127.18 222 ASN A CA 1
ATOM 3436 C C . ASN B 2 222 ? 140.312 159.783 115.453 1.00 127.18 222 ASN A C 1
ATOM 3437 O O . ASN B 2 222 ? 139.603 159.389 114.520 1.00 127.18 222 ASN A O 1
ATOM 3439 N N . ALA B 2 223 ? 141.105 158.959 116.139 1.00 124.79 223 ALA A N 1
ATOM 3440 C CA . ALA B 2 223 ? 141.144 157.532 115.850 1.00 124.79 223 ALA A CA 1
ATOM 3441 C C . ALA B 2 223 ? 139.936 156.783 116.394 1.00 124.79 223 ALA A C 1
ATOM 3442 O O . ALA B 2 223 ? 139.752 155.609 116.056 1.00 124.79 223 ALA A O 1
ATOM 3444 N N . ILE B 2 224 ? 139.114 157.424 117.224 1.00 129.16 224 ILE A N 1
ATOM 3445 C CA . ILE B 2 224 ? 137.908 156.799 117.754 1.00 129.16 224 ILE A CA 1
ATOM 3446 C C . ILE B 2 224 ? 136.694 157.331 117.005 1.00 129.16 224 ILE A C 1
ATOM 3447 O O . ILE B 2 224 ? 135.564 157.265 117.503 1.00 129.16 224 ILE A O 1
ATOM 3449 N N . SER B 2 225 ? 136.917 157.861 115.809 1.00 139.85 225 SER A N 1
ATOM 3450 C CA . SER B 2 225 ? 135.861 158.418 114.974 1.00 139.85 225 SER A CA 1
ATOM 3451 C C . SER B 2 225 ? 135.777 157.638 113.666 1.00 139.85 225 SER A C 1
ATOM 3452 O O . SER B 2 225 ? 136.591 156.754 113.387 1.00 139.85 225 SER A O 1
ATOM 3455 N N . SER B 2 226 ? 134.772 157.979 112.855 1.00 152.45 226 SER A N 1
ATOM 3456 C CA . SER B 2 226 ? 134.579 157.299 111.580 1.00 152.45 226 SER A CA 1
ATOM 3457 C C . SER B 2 226 ? 135.643 157.669 110.555 1.00 152.45 226 SER A C 1
ATOM 3458 O O . SER B 2 226 ? 135.844 156.921 109.593 1.00 152.45 226 SER A O 1
ATOM 3460 N N . HIS B 2 227 ? 136.326 158.802 110.737 1.00 147.71 227 HIS A N 1
ATOM 3461 C CA . HIS B 2 227 ? 137.354 159.205 109.784 1.00 147.71 227 HIS A CA 1
ATOM 3462 C C . HIS B 2 227 ? 138.607 158.347 109.907 1.00 147.71 227 HIS A C 1
ATOM 3463 O O . HIS B 2 227 ? 139.284 158.095 108.904 1.00 147.71 227 HIS A O 1
ATOM 3465 N N . LEU B 2 228 ? 138.927 157.890 111.114 1.00 140.29 228 LEU A N 1
ATOM 3466 C CA . LEU B 2 228 ? 140.109 157.077 111.384 1.00 140.29 228 LEU A CA 1
ATOM 3467 C C . LEU B 2 228 ? 139.731 155.867 112.227 1.00 140.29 228 LEU A C 1
ATOM 3468 O O . LEU B 2 228 ? 140.358 155.560 113.243 1.00 140.29 228 LEU A O 1
ATOM 3470 N N . GLN B 2 229 ? 138.675 155.166 111.806 1.00 138.14 229 GLN A N 1
ATOM 3471 C CA . GLN B 2 229 ? 138.174 154.033 112.577 1.00 138.14 229 GLN A CA 1
ATOM 3472 C C . GLN B 2 229 ? 139.201 152.913 112.681 1.00 138.14 229 GLN A C 1
ATOM 3473 O O . GLN B 2 229 ? 139.203 152.165 113.666 1.00 138.14 229 GLN A O 1
ATOM 3475 N N . THR B 2 230 ? 140.080 152.775 111.684 1.00 145.31 230 THR A N 1
ATOM 3476 C CA . THR B 2 230 ? 141.091 151.716 111.667 1.00 145.31 230 THR A CA 1
ATOM 3477 C C . THR B 2 230 ? 142.457 152.343 111.389 1.00 145.31 230 THR A C 1
ATOM 3478 O O . THR B 2 230 ? 142.914 152.375 110.244 1.00 145.31 230 THR A O 1
ATOM 3480 N N . CYS B 2 231 ? 143.103 152.825 112.451 1.00 130.95 231 CYS A N 1
ATOM 3481 C CA . CYS B 2 231 ? 144.489 153.293 112.416 1.00 130.95 231 CYS A CA 1
ATOM 3482 C C . CYS B 2 231 ? 144.721 154.302 111.290 1.00 130.95 231 CYS A C 1
ATOM 3483 O O . CYS B 2 231 ? 145.477 154.064 110.346 1.00 130.95 231 CYS A O 1
ATOM 3485 N N . GLY B 2 232 ? 144.051 155.445 111.403 1.00 128.01 232 GLY A N 1
ATOM 3486 C CA . GLY B 2 232 ? 144.198 156.483 110.402 1.00 128.01 232 GLY A CA 1
ATOM 3487 C C . GLY B 2 232 ? 145.274 157.497 110.732 1.00 128.01 232 GLY A C 1
ATOM 3488 O O . GLY B 2 232 ? 145.030 158.455 111.473 1.00 128.01 232 GLY A O 1
ATOM 3489 N N . CYS B 2 233 ? 146.468 157.298 110.172 1.00 124.76 233 CYS A N 1
ATOM 3490 C CA . CYS B 2 233 ? 147.591 158.210 110.357 1.00 124.76 233 CYS A CA 1
ATOM 3491 C C . CYS B 2 233 ? 148.714 157.861 109.389 1.00 124.76 233 CYS A C 1
ATOM 3492 O O . CYS B 2 233 ? 149.064 156.685 109.241 1.00 124.76 233 CYS A O 1
ATOM 3494 N N . SER B 2 234 ? 149.288 158.865 108.725 1.00 129.30 234 SER A N 1
ATOM 3495 C CA . SER B 2 234 ? 150.369 158.638 107.776 1.00 129.30 234 SER A CA 1
ATOM 3496 C C . SER B 2 234 ? 151.683 159.260 108.232 1.00 129.30 234 SER A C 1
ATOM 3497 O O . SER B 2 234 ? 152.676 158.548 108.400 1.00 129.30 234 SER A O 1
ATOM 3499 N N . VAL B 2 235 ? 151.711 160.574 108.456 1.00 127.93 235 VAL A N 1
ATOM 3500 C CA . VAL B 2 235 ? 152.930 161.268 108.860 1.00 127.93 235 VAL A CA 1
ATOM 3501 C C . VAL B 2 235 ? 152.574 162.663 109.353 1.00 127.93 235 VAL A C 1
ATOM 3502 O O . VAL B 2 235 ? 151.564 163.241 108.934 1.00 127.93 235 VAL A O 1
ATOM 3504 N N . VAL B 2 236 ? 153.396 163.215 110.245 1.00 118.27 236 VAL A N 1
ATOM 3505 C CA . VAL B 2 236 ? 153.170 164.568 110.738 1.00 118.27 236 VAL A CA 1
ATOM 3506 C C . VAL B 2 236 ? 154.395 165.434 110.475 1.00 118.27 236 VAL A C 1
ATOM 3507 O O . VAL B 2 236 ? 154.337 166.384 109.686 1.00 118.27 236 VAL A O 1
ATOM 3509 N N . VAL B 2 237 ? 155.512 165.103 111.122 1.00 105.59 237 VAL A N 1
ATOM 3510 C CA . VAL B 2 237 ? 156.742 165.880 111.000 1.00 10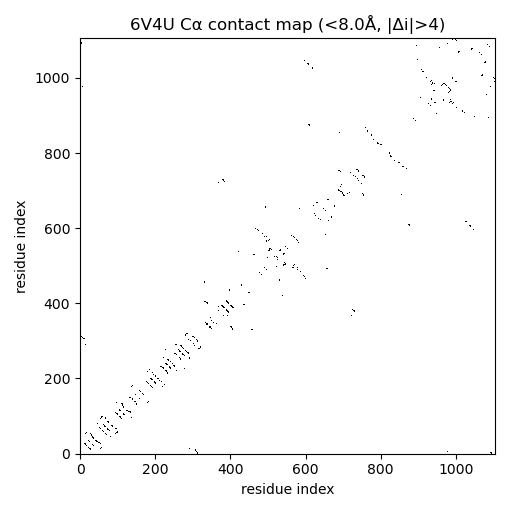5.59 237 VAL A CA 1
ATOM 3511 C C . VAL B 2 237 ? 157.905 165.096 111.592 1.00 105.59 237 VAL A C 1
ATOM 3512 O O . VAL B 2 237 ? 157.715 164.252 112.475 1.00 105.59 237 VAL A O 1
ATOM 3514 N N . GLY B 2 238 ? 159.117 165.373 111.112 1.00 94.73 238 GLY A N 1
ATOM 3515 C CA . GLY B 2 238 ? 160.307 164.782 111.688 1.00 94.73 238 GLY A CA 1
ATOM 3516 C C . GLY B 2 238 ? 160.391 163.277 111.483 1.00 94.73 238 GLY A C 1
ATOM 3517 O O . GLY B 2 238 ? 159.713 162.685 110.638 1.00 94.73 238 GLY A O 1
ATOM 3518 N N . SER B 2 239 ? 161.254 162.656 112.288 1.00 88.19 239 SER A N 1
ATOM 3519 C CA . SER B 2 239 ? 161.482 161.217 112.232 1.00 88.19 239 SER A CA 1
ATOM 3520 C C . SER B 2 239 ? 161.236 160.532 113.570 1.00 88.19 239 SER A C 1
ATOM 3521 O O . SER B 2 239 ? 161.532 159.339 113.707 1.00 88.19 239 SER A O 1
ATOM 3524 N N . SER B 2 240 ? 160.709 161.249 114.559 1.00 76.45 240 SER A N 1
ATOM 3525 C CA . SER B 2 240 ? 160.438 160.674 115.875 1.00 76.45 240 SER A CA 1
ATOM 3526 C C . SER B 2 240 ? 159.231 159.751 115.773 1.00 76.45 240 SER A C 1
ATOM 3527 O O . SER B 2 240 ? 158.084 160.203 115.759 1.00 76.45 240 SER A O 1
ATOM 3530 N N . ALA B 2 241 ? 159.487 158.445 115.701 1.00 73.05 241 ALA A N 1
ATOM 3531 C CA . ALA B 2 241 ? 158.436 157.443 115.597 1.00 73.05 241 ALA A CA 1
ATOM 3532 C C . ALA B 2 241 ? 157.978 156.927 116.957 1.00 73.05 241 ALA A C 1
ATOM 3533 O O . ALA B 2 241 ? 157.404 155.835 117.034 1.00 73.05 241 ALA A O 1
ATOM 3535 N N . GLU B 2 242 ? 158.219 157.686 118.028 1.00 75.53 242 GLU A N 1
ATOM 3536 C CA . GLU B 2 242 ? 157.792 157.246 119.353 1.00 75.53 242 GLU A CA 1
ATOM 3537 C C . GLU B 2 242 ? 156.281 157.356 119.511 1.00 75.53 242 GLU A C 1
ATOM 3538 O O . GLU B 2 242 ? 155.641 156.450 120.058 1.00 75.53 242 GLU A O 1
ATOM 3540 N N . LYS B 2 243 ? 155.693 158.458 119.038 1.00 80.58 243 LYS A N 1
ATOM 3541 C CA . LYS B 2 243 ? 154.248 158.627 119.146 1.00 80.58 243 LYS A CA 1
ATOM 3542 C C . LYS B 2 243 ? 153.499 157.617 118.287 1.00 80.58 243 LYS A C 1
ATOM 3543 O O . LYS B 2 243 ? 152.415 157.165 118.671 1.00 80.58 243 LYS A O 1
ATOM 3549 N N . VAL B 2 244 ? 154.061 157.242 117.136 1.00 82.61 244 VAL A N 1
ATOM 3550 C CA . VAL B 2 244 ? 153.423 156.239 116.288 1.00 82.61 244 VAL A CA 1
ATOM 3551 C C . VAL B 2 244 ? 153.362 154.898 117.010 1.00 82.61 244 VAL A C 1
ATOM 3552 O O . VAL B 2 244 ? 152.316 154.238 117.048 1.00 82.61 244 VAL A O 1
ATOM 3554 N N . ASN B 2 245 ? 154.484 154.479 117.600 1.00 86.39 245 ASN A N 1
ATOM 3555 C CA . ASN B 2 245 ? 154.504 153.222 118.341 1.00 86.39 245 ASN A CA 1
ATOM 3556 C C . ASN B 2 245 ? 153.605 153.291 119.570 1.00 86.39 245 ASN A C 1
ATOM 3557 O O . ASN B 2 245 ? 152.975 152.294 119.942 1.00 86.39 245 ASN A O 1
ATOM 3559 N N . LYS B 2 246 ? 153.530 154.461 120.210 1.00 94.81 246 LYS A N 1
ATOM 3560 C CA . LYS B 2 246 ? 152.654 154.615 121.367 1.00 94.81 246 LYS A CA 1
ATOM 3561 C C . LYS B 2 246 ? 151.189 154.475 120.973 1.00 94.81 246 LYS A C 1
ATOM 3562 O O . LYS B 2 246 ? 150.410 153.826 121.679 1.00 94.81 246 LYS A O 1
ATOM 3564 N N . ILE B 2 247 ? 150.796 155.077 119.848 1.00 92.89 247 ILE A N 1
ATOM 3565 C CA . ILE B 2 247 ? 149.415 154.961 119.392 1.00 92.89 247 ILE A CA 1
ATOM 3566 C C . ILE B 2 247 ? 149.130 153.554 118.884 1.00 92.89 247 ILE A C 1
ATOM 3567 O O . ILE B 2 247 ? 147.982 153.095 118.919 1.00 92.89 247 ILE A O 1
ATOM 3569 N N . VAL B 2 248 ? 150.156 152.849 118.403 1.00 97.09 248 VAL A N 1
ATOM 3570 C CA . VAL B 2 248 ? 149.955 151.487 117.920 1.00 97.09 248 VAL A CA 1
ATOM 3571 C C . VAL B 2 248 ? 149.744 150.531 119.088 1.00 97.09 248 VAL A C 1
ATOM 3572 O O . VAL B 2 248 ? 148.759 149.784 119.130 1.00 97.09 248 VAL A O 1
ATOM 3574 N N . ARG B 2 249 ? 150.661 150.539 120.052 1.00 104.43 249 ARG A N 1
ATOM 3575 C CA . ARG B 2 249 ? 150.588 149.635 121.200 1.00 104.43 249 ARG A CA 1
ATOM 3576 C C . ARG B 2 249 ? 149.750 150.224 122.332 1.00 104.43 249 ARG A C 1
ATOM 3577 O O . ARG B 2 249 ? 150.184 150.299 123.481 1.00 104.43 249 ARG A O 1
ATOM 3585 N N . THR B 2 250 ? 148.532 150.642 122.005 1.00 107.34 250 THR A N 1
ATOM 3586 C CA . THR B 2 250 ? 147.605 151.209 122.978 1.00 107.34 250 THR A CA 1
ATOM 3587 C C . THR B 2 250 ? 146.203 151.155 122.383 1.00 107.34 250 THR A C 1
ATOM 3588 O O . THR B 2 250 ? 145.966 150.487 121.370 1.00 107.34 250 THR A O 1
ATOM 3590 N N . LEU B 2 251 ? 145.269 151.859 123.018 1.00 123.56 251 LEU A N 1
ATOM 3591 C CA . LEU B 2 251 ? 143.898 151.903 122.538 1.00 123.56 251 LEU A CA 1
ATOM 3592 C C . LEU B 2 251 ? 143.820 152.635 121.199 1.00 123.56 251 LEU A C 1
ATOM 3593 O O . LEU B 2 251 ? 144.797 153.213 120.712 1.00 123.56 251 LEU A O 1
ATOM 3595 N N . CYS B 2 252 ? 142.626 152.598 120.603 1.00 137.01 252 CYS A N 1
ATOM 3596 C CA . CYS B 2 252 ? 142.357 153.246 119.318 1.00 137.01 252 CYS A CA 1
ATOM 3597 C C . CYS B 2 252 ? 143.273 152.707 118.221 1.00 137.01 252 CYS A C 1
ATOM 3598 O O . CYS B 2 252 ? 143.739 153.448 117.354 1.00 137.01 252 CYS A O 1
ATOM 3601 N N . LEU B 2 253 ? 143.534 151.401 118.263 1.00 131.31 253 LEU A N 1
ATOM 3602 C CA . LEU B 2 253 ? 144.376 150.738 117.279 1.00 131.31 253 LEU A CA 1
ATOM 3603 C C . LEU B 2 253 ? 143.771 149.379 116.955 1.00 131.31 253 LEU A C 1
ATOM 3604 O O . LEU B 2 253 ? 142.745 148.980 117.516 1.00 131.31 253 LEU A O 1
ATOM 3606 N N . PHE B 2 254 ? 144.416 148.661 116.040 1.00 122.73 254 PHE A N 1
ATOM 3607 C CA . PHE B 2 254 ? 143.944 147.344 115.630 1.00 122.73 254 PHE A CA 1
ATOM 3608 C C . PHE B 2 254 ? 144.278 146.291 116.682 1.00 122.73 254 PHE A C 1
ATOM 3609 O O . PHE B 2 254 ? 143.505 146.063 117.613 1.00 122.73 254 PHE A O 1
ATOM 3611 N N . CYS B 2 262 ? 145.642 141.349 114.195 1.00 89.75 262 CYS A N 1
ATOM 3612 C CA . CYS B 2 262 ? 147.043 141.504 114.567 1.00 89.75 262 CYS A CA 1
ATOM 3613 C C . CYS B 2 262 ? 147.182 141.860 116.043 1.00 89.75 262 CYS A C 1
ATOM 3614 O O . CYS B 2 262 ? 148.285 141.839 116.592 1.00 89.75 262 CYS A O 1
ATOM 3617 N N . SER B 2 263 ? 146.051 142.182 116.676 1.00 87.69 263 SER A N 1
ATOM 3618 C CA . SER B 2 263 ? 146.004 142.554 118.093 1.00 87.69 263 SER A CA 1
ATOM 3619 C C . SER B 2 263 ? 146.927 143.734 118.390 1.00 87.69 263 SER A C 1
ATOM 3620 O O . SER B 2 263 ? 147.569 143.792 119.441 1.00 87.69 263 SER A O 1
ATOM 3623 N N . ARG B 2 264 ? 146.990 144.681 117.451 1.00 104.18 264 ARG A N 1
ATOM 3624 C CA . ARG B 2 264 ? 147.815 145.884 117.584 1.00 104.18 264 ARG A CA 1
ATOM 3625 C C . ARG B 2 264 ? 149.284 145.531 117.812 1.00 104.18 264 ARG A C 1
ATOM 3626 O O . ARG B 2 264 ? 149.966 146.134 118.644 1.00 104.18 264 ARG A O 1
ATOM 3628 N N . LEU B 2 265 ? 149.776 144.543 117.067 1.00 92.90 265 LEU A N 1
ATOM 3629 C CA . LEU B 2 265 ? 151.167 144.122 117.181 1.00 92.90 265 LEU A CA 1
ATOM 3630 C C . LEU B 2 265 ? 151.826 144.043 115.810 1.00 92.90 265 LEU A C 1
ATOM 3631 O O . LEU B 2 265 ? 153.050 144.168 115.695 1.00 92.90 265 LEU A O 1
ATOM 3636 N N . CYS B 2 266 ? 151.023 143.836 114.765 1.00 83.44 266 CYS A N 1
ATOM 3637 C CA . CYS B 2 266 ? 151.527 143.722 113.402 1.00 83.44 266 CYS A CA 1
ATOM 3638 C C . CYS B 2 266 ? 150.819 144.700 112.472 1.00 83.44 266 CYS A C 1
ATOM 3639 O O . CYS B 2 266 ? 150.714 144.457 111.267 1.00 83.44 266 CYS A O 1
ATOM 3642 N N . GLU B 2 267 ? 150.328 145.812 113.017 1.00 86.44 267 GLU A N 1
ATOM 3643 C CA . GLU B 2 267 ? 149.646 146.823 112.220 1.00 86.44 267 GLU A CA 1
ATOM 3644 C C . GLU B 2 267 ? 150.601 147.917 111.752 1.00 86.44 267 GLU A C 1
ATOM 3645 O O . GLU B 2 267 ? 150.660 148.225 110.558 1.00 86.44 267 GLU A O 1
ATOM 3647 N N . ALA B 2 268 ? 151.350 148.510 112.678 1.00 76.47 268 ALA A N 1
ATOM 3648 C CA . ALA B 2 268 ? 152.319 149.546 112.347 1.00 76.47 268 ALA A CA 1
ATOM 3649 C C . ALA B 2 268 ? 153.660 148.905 112.012 1.00 76.47 268 ALA A C 1
ATOM 3650 O O . ALA B 2 268 ? 154.174 148.088 112.783 1.00 76.47 268 ALA A O 1
ATOM 3652 N N . GLU B 2 269 ? 154.220 149.276 110.866 1.00 70.93 269 GLU A N 1
ATOM 3653 C CA . GLU B 2 269 ? 155.467 148.688 110.394 1.00 70.93 269 GLU A CA 1
ATOM 3654 C C . GLU B 2 269 ? 156.116 149.653 109.406 1.00 70.93 269 GLU A C 1
ATOM 3655 O O . GLU B 2 269 ? 155.747 150.829 109.323 1.00 70.93 269 GLU A O 1
ATOM 3657 N N . SER B 2 270 ? 157.092 149.145 108.653 1.00 76.18 270 SER A N 1
ATOM 3658 C CA . SER B 2 270 ? 157.841 149.932 107.681 1.00 76.18 270 SER A CA 1
ATOM 3659 C C . SER B 2 270 ? 157.050 150.113 106.390 1.00 76.18 270 SER A C 1
ATOM 3660 O O . SER B 2 270 ? 155.832 149.906 106.370 1.00 76.18 270 SER A O 1
ATOM 3662 N N . SER B 2 271 ? 157.737 150.519 105.320 1.00 79.67 271 SER A N 1
ATOM 3663 C CA . SER B 2 271 ? 157.119 150.834 104.030 1.00 79.67 271 SER A CA 1
ATOM 3664 C C . SER B 2 271 ? 156.163 152.021 104.163 1.00 79.67 271 SER A C 1
ATOM 3665 O O . SER B 2 271 ? 154.954 151.920 103.951 1.00 79.67 271 SER A O 1
ATOM 3668 N N . PHE B 2 272 ? 156.745 153.161 104.530 1.00 87.39 272 PHE A N 1
ATOM 3669 C CA . PHE B 2 272 ? 156.014 154.411 104.698 1.00 87.39 272 PHE A CA 1
ATOM 3670 C C . PHE B 2 272 ? 155.755 155.082 103.354 1.00 87.39 272 PHE A C 1
ATOM 3671 O O . PHE B 2 272 ? 155.874 154.445 102.302 1.00 87.39 272 PHE A O 1
ATOM 3673 N N . LYS B 2 273 ? 155.385 156.364 103.390 1.00 92.02 273 LYS A N 1
ATOM 3674 C CA . LYS B 2 273 ? 155.104 157.162 102.196 1.00 92.02 273 LYS A CA 1
ATOM 3675 C C . LYS B 2 273 ? 153.924 156.589 101.407 1.00 92.02 273 LYS A C 1
ATOM 3676 O O . LYS B 2 273 ? 154.057 156.130 100.271 1.00 92.02 273 LYS A O 1
ATOM 3678 N N . TYR B 2 274 ? 152.755 156.622 102.050 1.00 92.98 274 TYR A N 1
ATOM 3679 C CA . TYR B 2 274 ? 151.475 156.291 101.421 1.00 92.98 274 TYR A CA 1
ATOM 3680 C C . TYR B 2 274 ? 151.453 154.846 100.919 1.00 92.98 274 TYR A C 1
ATOM 3681 O O . TYR B 2 274 ? 151.322 154.570 99.725 1.00 92.98 274 TYR A O 1
ATOM 3683 N N . GLU B 2 275 ? 151.585 153.919 101.865 1.00 92.43 275 GLU A N 1
ATOM 3684 C CA . GLU B 2 275 ? 151.475 152.503 101.551 1.00 92.43 275 GLU A CA 1
ATOM 3685 C C . GLU B 2 275 ? 150.014 152.135 101.293 1.00 92.43 275 GLU A C 1
ATOM 3686 O O . GLU B 2 275 ? 149.111 152.976 101.326 1.00 92.43 275 GLU A O 1
ATOM 3688 N N . SER B 2 276 ? 149.780 150.848 101.031 1.00 98.97 276 SER A N 1
ATOM 3689 C CA . SER B 2 276 ? 148.421 150.374 100.788 1.00 98.97 276 SER A CA 1
ATOM 3690 C C . SER B 2 276 ? 147.587 150.433 102.063 1.00 98.97 276 SER A C 1
ATOM 3691 O O . SER B 2 276 ? 146.551 151.105 102.114 1.00 98.97 276 SER A O 1
ATOM 3693 N N . GLY B 2 277 ? 148.027 149.733 103.106 1.00 97.53 277 GLY A N 1
ATOM 3694 C CA . GLY B 2 277 ? 147.327 149.746 104.375 1.00 97.53 277 GLY A CA 1
ATOM 3695 C C . GLY B 2 277 ? 148.219 149.380 105.543 1.00 97.53 277 GLY A C 1
ATOM 3696 O O . GLY B 2 277 ? 148.899 148.350 105.515 1.00 97.53 277 GLY A O 1
ATOM 3697 N N . LEU B 2 278 ? 148.218 150.213 106.578 1.00 94.78 278 LEU A N 1
ATOM 3698 C CA . LEU B 2 278 ? 149.045 150.000 107.759 1.00 94.78 278 LEU A CA 1
ATOM 3699 C C . LEU B 2 278 ? 148.522 150.901 108.873 1.00 94.78 278 LEU A C 1
ATOM 3700 O O . LEU B 2 278 ? 147.463 151.523 108.745 1.00 94.78 278 LEU A O 1
ATOM 3702 N N . PHE B 2 279 ? 149.270 150.968 109.977 1.00 84.81 279 PHE A N 1
ATOM 3703 C CA . PHE B 2 279 ? 148.898 151.799 111.112 1.00 84.81 279 PHE A CA 1
ATOM 3704 C C . PHE B 2 279 ? 149.796 153.010 111.310 1.00 84.81 279 PHE A C 1
ATOM 3705 O O . PHE B 2 279 ? 149.380 153.960 111.980 1.00 84.81 279 PHE A O 1
ATOM 3707 N N . VAL B 2 280 ? 151.004 153.004 110.752 1.00 85.69 280 VAL A N 1
ATOM 3708 C CA . VAL B 2 280 ? 151.939 154.111 110.917 1.00 85.69 280 VAL A CA 1
ATOM 3709 C C . VAL B 2 280 ? 152.895 154.119 109.734 1.00 85.69 280 VAL A C 1
ATOM 3710 O O . VAL B 2 280 ? 153.370 153.068 109.294 1.00 85.69 280 VAL A O 1
ATOM 3712 N N . GLN B 2 281 ? 153.173 155.314 109.221 1.00 98.29 281 GLN A N 1
ATOM 3713 C CA . GLN B 2 281 ? 154.084 155.522 108.100 1.00 98.29 281 GLN A CA 1
ATOM 3714 C C . GLN B 2 281 ? 155.039 156.669 108.405 1.00 98.29 281 GLN A C 1
ATOM 3715 O O . GLN B 2 281 ? 155.254 157.572 107.595 1.00 98.29 281 GLN A O 1
ATOM 3717 N N . GLY B 2 282 ? 155.629 156.639 109.597 1.00 98.42 282 GLY A N 1
ATOM 3718 C CA . GLY B 2 282 ? 156.473 157.725 110.056 1.00 98.42 282 GLY A CA 1
ATOM 3719 C C . GLY B 2 282 ? 157.834 157.780 109.393 1.00 98.42 282 GLY A C 1
ATOM 3720 O O . GLY B 2 282 ? 158.855 157.511 110.033 1.00 98.42 282 GLY A O 1
ATOM 3721 N N . LEU B 2 283 ? 157.860 158.125 108.108 1.00 99.14 283 LEU A N 1
ATOM 3722 C CA . LEU B 2 283 ? 159.118 158.271 107.396 1.00 99.14 283 LEU A CA 1
ATOM 3723 C C . LEU B 2 283 ? 159.849 159.532 107.858 1.00 99.14 283 LEU A C 1
ATOM 3724 O O . LEU B 2 283 ? 159.303 160.382 108.567 1.00 99.14 283 LEU A O 1
ATOM 3726 N N . LEU B 2 284 ? 161.110 159.647 107.439 1.00 101.96 284 LEU A N 1
ATOM 3727 C CA . LEU B 2 284 ? 161.951 160.789 107.798 1.00 101.96 284 LEU A CA 1
ATOM 3728 C C . LEU B 2 284 ? 161.623 161.969 106.881 1.00 101.96 284 LEU A C 1
ATOM 3729 O O . LEU B 2 284 ? 162.389 162.356 105.996 1.00 101.96 284 LEU A O 1
ATOM 3731 N N . LYS B 2 285 ? 160.444 162.546 107.112 1.00 112.59 285 LYS A N 1
ATOM 3732 C CA . LYS B 2 285 ? 159.968 163.691 106.337 1.00 112.59 285 LYS A CA 1
ATOM 3733 C C . LYS B 2 285 ? 160.425 164.963 107.040 1.00 112.59 285 LYS A C 1
ATOM 3734 O O . LYS B 2 285 ? 159.767 165.468 107.951 1.00 112.59 285 LYS A O 1
ATOM 3736 N N . ASP B 2 286 ? 161.571 165.488 106.608 1.00 131.61 286 ASP A N 1
ATOM 3737 C CA . ASP B 2 286 ? 162.143 166.694 107.192 1.00 131.61 286 ASP A CA 1
ATOM 3738 C C . ASP B 2 286 ? 161.953 167.931 106.325 1.00 131.61 286 ASP A C 1
ATOM 3739 O O . ASP B 2 286 ? 162.278 169.036 106.773 1.00 131.61 286 ASP A O 1
ATOM 3741 N N . SER B 2 287 ? 161.440 167.778 105.106 1.00 132.63 287 SER A N 1
ATOM 3742 C CA . SER B 2 287 ? 161.224 168.896 104.196 1.00 132.63 287 SER A CA 1
ATOM 3743 C C . SER B 2 287 ? 159.750 169.171 103.942 1.00 132.63 287 SER A C 1
ATOM 3744 O O . SER B 2 287 ? 159.295 170.307 104.107 1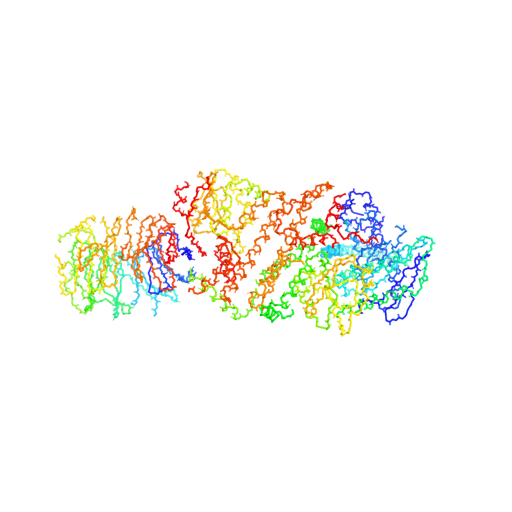.00 132.63 287 SER A O 1
ATOM 3746 N N . THR B 2 288 ? 158.989 168.157 103.544 1.00 137.49 288 THR A N 1
ATOM 3747 C CA . THR B 2 288 ? 157.566 168.312 103.275 1.00 137.49 288 THR A CA 1
ATOM 3748 C C . THR B 2 288 ? 156.868 166.997 103.605 1.00 137.49 288 THR A C 1
ATOM 3749 O O . THR B 2 288 ? 157.443 166.113 104.246 1.00 137.49 288 THR A O 1
ATOM 3751 N N . GLY B 2 289 ? 155.618 166.869 103.161 1.00 151.15 289 GLY A N 1
ATOM 3752 C CA . GLY B 2 289 ? 154.851 165.661 103.406 1.00 151.15 289 GLY A CA 1
ATOM 3753 C C . GLY B 2 289 ? 155.278 164.463 102.585 1.00 151.15 289 GLY A C 1
ATOM 3754 O O . GLY B 2 289 ? 154.834 163.348 102.879 1.00 151.15 289 GLY A O 1
ATOM 3755 N N . SER B 2 290 ? 156.117 164.669 101.566 1.00 170.00 290 SER A N 1
ATOM 3756 C CA . SER B 2 290 ? 156.605 163.594 100.699 1.00 170.00 290 SER A CA 1
ATOM 3757 C C . SER B 2 290 ? 155.461 162.857 100.008 1.00 170.00 290 SER A C 1
ATOM 3758 O O . SER B 2 290 ? 155.568 161.667 99.703 1.00 170.00 290 SER A O 1
ATOM 3760 N N . PHE B 2 291 ? 154.359 163.560 99.754 1.00 188.85 291 PHE A N 1
ATOM 3761 C CA . PHE B 2 291 ? 153.204 162.968 99.095 1.00 188.85 291 PHE A CA 1
ATOM 3762 C C . PHE B 2 291 ? 152.349 164.084 98.515 1.00 188.85 291 PHE A C 1
ATOM 3763 O O . PHE B 2 291 ? 152.397 165.230 98.971 1.00 188.85 291 PHE A O 1
ATOM 3765 N N . VAL B 2 292 ? 151.565 163.732 97.502 1.00 218.22 292 VAL A N 1
ATOM 3766 C CA . VAL B 2 292 ? 150.689 164.683 96.827 1.00 218.22 292 VAL A CA 1
ATOM 3767 C C . VAL B 2 292 ? 149.325 164.651 97.503 1.00 218.22 292 VAL A C 1
ATOM 3768 O O . VAL B 2 292 ? 148.712 163.586 97.637 1.00 218.22 292 VAL A O 1
ATOM 3770 N N . LEU B 2 293 ? 148.847 165.826 97.930 1.00 226.57 293 LEU A N 1
ATOM 3771 C CA . LEU B 2 293 ? 147.544 165.888 98.591 1.00 226.57 293 LEU A CA 1
ATOM 3772 C C . LEU B 2 293 ? 146.398 165.538 97.650 1.00 226.57 293 LEU A C 1
ATOM 3773 O O . LEU B 2 293 ? 145.506 164.774 98.060 1.00 226.57 293 LEU A O 1
ATOM 3775 N N . PRO B 2 294 ? 146.332 166.050 96.411 1.00 229.64 294 PRO A N 1
ATOM 3776 C CA . PRO B 2 294 ? 145.254 165.596 95.514 1.00 229.64 294 PRO A CA 1
ATOM 3777 C C . PRO B 2 294 ? 145.330 164.115 95.190 1.00 229.64 294 PRO A C 1
ATOM 3778 O O . PRO B 2 294 ? 144.290 163.451 95.093 1.00 229.64 294 PRO A O 1
ATOM 3782 N N . PHE B 2 295 ? 146.539 163.573 95.026 1.00 226.14 295 PHE A N 1
ATOM 3783 C CA . PHE B 2 295 ? 146.673 162.143 94.764 1.00 226.14 295 PHE A CA 1
ATOM 3784 C C . PHE B 2 295 ? 146.186 161.320 95.949 1.00 226.14 295 PHE A C 1
ATOM 3785 O O . PHE B 2 295 ? 145.518 160.296 95.771 1.00 226.14 295 PHE A O 1
ATOM 3787 N N . ARG B 2 296 ? 146.505 161.757 97.170 1.00 220.50 296 ARG A N 1
ATOM 3788 C CA . ARG B 2 296 ? 146.036 161.043 98.353 1.00 220.50 296 ARG A CA 1
ATOM 3789 C C . ARG B 2 296 ? 144.529 161.179 98.532 1.00 220.50 296 ARG A C 1
ATOM 3790 O O . ARG B 2 296 ? 143.879 160.248 99.022 1.00 220.50 296 ARG A O 1
ATOM 3792 N N . GLN B 2 297 ? 143.957 162.321 98.145 1.00 217.83 297 GLN A N 1
ATOM 3793 C CA . GLN B 2 297 ? 142.520 162.523 98.274 1.00 217.83 297 GLN A CA 1
ATOM 3794 C C . GLN B 2 297 ? 141.726 161.845 97.165 1.00 217.83 297 GLN A C 1
ATOM 3795 O O . GLN B 2 297 ? 140.517 161.648 97.319 1.00 217.83 297 GLN A O 1
ATOM 3797 N N . VAL B 2 298 ? 142.369 161.502 96.050 1.00 213.23 298 VAL A N 1
ATOM 3798 C CA . VAL B 2 298 ? 141.682 160.806 94.969 1.00 213.23 298 VAL A CA 1
ATOM 3799 C C . VAL B 2 298 ? 141.977 159.309 94.941 1.00 213.23 298 VAL A C 1
ATOM 3800 O O . VAL B 2 298 ? 141.249 158.561 94.269 1.00 213.23 298 VAL A O 1
ATOM 3802 N N . MET B 2 299 ? 143.013 158.848 95.644 1.00 207.24 299 MET A N 1
ATOM 3803 C CA . MET B 2 299 ? 143.382 157.437 95.588 1.00 207.24 299 MET A CA 1
ATOM 3804 C C . MET B 2 299 ? 142.547 156.595 96.547 1.00 207.24 299 MET A C 1
ATOM 3805 O O . MET B 2 299 ? 141.812 155.697 96.123 1.00 207.24 299 MET A O 1
ATOM 3807 N N . TYR B 2 300 ? 142.647 156.873 97.851 1.00 193.95 300 TYR A N 1
ATOM 3808 C CA . TYR B 2 300 ? 141.999 156.037 98.855 1.00 193.95 300 TYR A CA 1
ATOM 3809 C C . TYR B 2 300 ? 141.357 156.867 99.961 1.00 193.95 300 TYR A C 1
ATOM 3810 O O . TYR B 2 300 ? 141.335 156.445 101.122 1.00 193.95 300 TYR A O 1
ATOM 3812 N N . ALA B 2 301 ? 140.839 158.047 99.626 1.00 189.26 301 ALA A N 1
ATOM 3813 C CA . ALA B 2 301 ? 140.180 158.869 100.638 1.00 189.26 301 ALA A CA 1
ATOM 3814 C C . ALA B 2 301 ? 138.919 158.230 101.211 1.00 189.26 301 ALA A C 1
ATOM 3815 O O . ALA B 2 301 ? 138.743 158.289 102.441 1.00 189.26 301 ALA A O 1
ATOM 3817 N N . PRO B 2 302 ? 138.011 157.620 100.419 1.00 179.74 302 PRO A N 1
ATOM 3818 C CA . PRO B 2 302 ? 136.854 156.955 101.037 1.00 179.74 302 PRO A CA 1
ATOM 3819 C C . PRO B 2 302 ? 137.253 155.697 101.792 1.00 179.74 302 PRO A C 1
ATOM 3820 O O . PRO B 2 302 ? 136.992 154.578 101.339 1.00 179.74 302 PRO A O 1
ATOM 3824 N N . TYR B 2 303 ? 137.885 155.876 102.947 1.00 167.06 303 TYR A N 1
ATOM 3825 C CA . TYR B 2 303 ? 138.366 154.768 103.759 1.00 167.06 303 TYR A CA 1
ATOM 3826 C C . TYR B 2 303 ? 138.587 155.277 105.176 1.00 167.06 303 TYR A C 1
ATOM 3827 O O . TYR B 2 303 ? 138.816 156.476 105.378 1.00 167.06 303 TYR A O 1
ATOM 3829 N N . PRO B 2 304 ? 138.522 154.396 106.179 1.00 153.76 304 PRO A N 1
ATOM 3830 C CA . PRO B 2 304 ? 138.742 154.843 107.562 1.00 153.76 304 PRO A CA 1
ATOM 3831 C C . PRO B 2 304 ? 140.192 155.214 107.831 1.00 153.76 304 PRO A C 1
ATOM 3832 O O . PRO B 2 304 ? 140.896 154.514 108.566 1.00 153.76 304 PRO A O 1
ATOM 3836 N N . THR B 2 305 ? 140.646 156.317 107.239 1.00 142.08 305 THR A N 1
ATOM 3837 C CA . THR B 2 305 ? 142.004 156.803 107.426 1.00 142.08 305 THR A CA 1
ATOM 3838 C C . THR B 2 305 ? 141.990 158.324 107.454 1.00 142.08 305 THR A C 1
ATOM 3839 O O . THR B 2 305 ? 141.161 158.964 106.801 1.00 142.08 305 THR A O 1
ATOM 3841 N N . THR B 2 306 ? 142.918 158.897 108.217 1.00 132.25 306 THR A N 1
ATOM 3842 C CA . THR B 2 306 ? 143.013 160.340 108.368 1.00 132.25 306 THR A CA 1
ATOM 3843 C C . THR B 2 306 ? 144.478 160.736 108.482 1.00 132.25 306 THR A C 1
ATOM 3844 O O . THR B 2 306 ? 145.361 159.895 108.667 1.00 132.25 306 THR A O 1
ATOM 3846 N N . HIS B 2 307 ? 144.730 162.038 108.366 1.00 131.24 307 HIS A N 1
ATOM 3847 C CA . HIS B 2 307 ? 146.078 162.597 108.466 1.00 131.24 307 HIS A CA 1
ATOM 3848 C C . HIS B 2 307 ? 146.198 163.274 109.828 1.00 131.24 307 HIS A C 1
ATOM 3849 O O . HIS B 2 307 ? 145.915 164.463 109.981 1.00 131.24 307 HIS A O 1
ATOM 3851 N N . ILE B 2 308 ? 146.624 162.503 110.826 1.00 132.40 308 ILE A N 1
ATOM 3852 C CA . ILE B 2 308 ? 146.762 163.001 112.193 1.00 132.40 308 ILE A CA 1
ATOM 3853 C C . ILE B 2 308 ? 148.080 163.768 112.270 1.00 132.40 308 ILE A C 1
ATOM 3854 O O . ILE B 2 308 ? 149.152 163.173 112.393 1.00 132.40 308 ILE A O 1
ATOM 3856 N N . ASP B 2 309 ? 148.003 165.094 112.196 1.00 138.87 309 ASP A N 1
ATOM 3857 C CA . ASP B 2 309 ? 149.179 165.952 112.293 1.00 138.87 309 ASP A CA 1
ATOM 3858 C C . ASP B 2 309 ? 149.468 166.213 113.767 1.00 138.87 309 ASP A C 1
ATOM 3859 O O . ASP B 2 309 ? 148.748 166.972 114.424 1.00 138.87 309 ASP A O 1
ATOM 3861 N N . VAL B 2 310 ? 150.522 165.586 114.283 1.00 140.18 310 VAL A N 1
ATOM 3862 C CA . VAL B 2 310 ? 150.881 165.702 115.692 1.00 140.18 310 VAL A CA 1
ATOM 3863 C C . VAL B 2 310 ? 152.181 166.483 115.822 1.00 140.18 310 VAL A C 1
ATOM 3864 O O . VAL B 2 310 ? 152.959 166.263 116.758 1.00 140.18 310 VAL A O 1
ATOM 3866 N N . ASP B 2 311 ? 152.431 167.393 114.878 1.00 138.25 311 ASP A N 1
ATOM 3867 C CA . ASP B 2 311 ? 153.625 168.229 114.946 1.00 138.25 311 ASP A CA 1
ATOM 3868 C C . ASP B 2 311 ? 153.611 169.094 116.200 1.00 138.25 311 ASP A C 1
ATOM 3869 O O . ASP B 2 311 ? 154.473 168.961 117.076 1.00 138.25 311 ASP A O 1
ATOM 3871 N N . VAL B 2 312 ? 152.633 169.993 116.304 1.00 140.60 312 VAL A N 1
ATOM 3872 C CA . VAL B 2 312 ? 152.458 170.799 117.506 1.00 140.60 312 VAL A CA 1
ATOM 3873 C C . VAL B 2 312 ? 151.051 170.587 118.048 1.00 140.60 312 VAL A C 1
ATOM 3874 O O . VAL B 2 312 ? 150.871 170.075 119.158 1.00 140.60 312 VAL A O 1
ATOM 3876 N N . ASN B 2 313 ? 150.046 170.974 117.263 1.00 150.09 313 ASN A N 1
ATOM 3877 C CA . ASN B 2 313 ? 148.650 170.787 117.655 1.00 150.09 313 ASN A CA 1
ATOM 3878 C C . ASN B 2 313 ? 147.795 170.881 116.398 1.00 150.09 313 ASN A C 1
ATOM 3879 O O . ASN B 2 313 ? 147.684 171.961 115.810 1.00 150.09 313 ASN A O 1
ATOM 3881 N N . THR B 2 314 ? 147.193 169.763 115.996 1.00 141.85 314 THR A N 1
ATOM 3882 C CA . THR B 2 314 ? 146.348 169.739 114.808 1.00 141.85 314 THR A CA 1
ATOM 3883 C C . THR B 2 314 ? 145.490 168.484 114.836 1.00 141.85 314 THR A C 1
ATOM 3884 O O . THR B 2 314 ? 146.009 167.381 115.026 1.00 141.85 314 THR A O 1
ATOM 3886 N N . VAL B 2 315 ? 144.185 168.657 114.649 1.00 139.19 315 VAL A N 1
ATOM 3887 C CA . VAL B 2 315 ? 143.262 167.534 114.596 1.00 139.19 315 VAL A CA 1
ATOM 3888 C C . VAL B 2 315 ? 143.199 167.007 113.168 1.00 139.19 315 VAL A C 1
ATOM 3889 O O . VAL B 2 315 ? 143.596 167.675 112.210 1.00 139.19 315 VAL A O 1
ATOM 3891 N N . LYS B 2 316 ? 142.691 165.788 113.024 1.00 141.70 316 LYS A N 1
ATOM 3892 C CA . LYS B 2 316 ? 142.552 165.137 111.731 1.00 141.70 316 LYS A CA 1
ATOM 3893 C C . LYS B 2 316 ? 141.085 165.085 111.322 1.00 141.70 316 LYS A C 1
ATOM 3894 O O . LYS B 2 316 ? 140.177 165.311 112.127 1.00 141.70 316 LYS A O 1
ATOM 3896 N N . GLN B 2 317 ? 140.863 164.780 110.048 1.00 143.19 317 GLN A N 1
ATOM 3897 C CA . GLN B 2 317 ? 139.520 164.682 109.489 1.00 143.19 317 GLN A CA 1
ATOM 3898 C C . GLN B 2 317 ? 139.595 163.843 108.218 1.00 143.19 317 GLN A C 1
ATOM 3899 O O . GLN B 2 317 ? 140.632 163.246 107.907 1.00 143.19 317 GLN A O 1
ATOM 3901 N N . MET B 2 318 ? 138.488 163.796 107.477 1.00 146.68 318 MET A N 1
ATOM 3902 C CA . MET B 2 318 ? 138.413 163.046 106.225 1.00 146.68 318 MET A CA 1
ATOM 3903 C C . MET B 2 318 ? 137.547 163.820 105.243 1.00 146.68 318 MET A C 1
ATOM 3904 O O . MET B 2 318 ? 136.322 163.646 105.198 1.00 146.68 318 MET A O 1
ATOM 3906 N N . PRO B 2 319 ? 138.156 164.695 104.429 1.00 148.95 319 PRO A N 1
ATOM 3907 C CA . PRO B 2 319 ? 137.424 165.497 103.443 1.00 148.95 319 PRO A CA 1
ATOM 3908 C C . PRO B 2 319 ? 136.909 164.663 102.274 1.00 148.95 319 PRO A C 1
ATOM 3909 O O . PRO B 2 319 ? 137.349 163.524 102.112 1.00 148.95 319 PRO A O 1
ATOM 3913 N N . ASP B 2 374 ? 136.443 165.815 117.654 1.00 122.00 374 ASP A N 1
ATOM 3914 C CA . ASP B 2 374 ? 135.226 165.725 118.453 1.00 122.00 374 ASP A CA 1
ATOM 3915 C C . ASP B 2 374 ? 135.489 165.004 119.771 1.00 122.00 374 ASP A C 1
ATOM 3916 O O . ASP B 2 374 ? 135.942 163.860 119.783 1.00 122.00 374 ASP A O 1
ATOM 3918 N N . THR B 2 375 ? 135.201 165.681 120.879 1.00 117.19 375 THR A N 1
ATOM 3919 C CA . THR B 2 375 ? 135.412 165.092 122.193 1.00 117.19 375 THR A CA 1
ATOM 3920 C C . THR B 2 375 ? 134.404 163.978 122.452 1.00 117.19 375 THR A C 1
ATOM 3921 O O . THR B 2 375 ? 133.282 163.990 121.940 1.00 117.19 375 THR A O 1
ATOM 3923 N N . LEU B 2 376 ? 134.818 163.007 123.257 1.00 114.58 376 LEU A N 1
ATOM 3924 C CA . LEU B 2 376 ? 133.980 161.858 123.574 1.00 114.58 376 LEU A CA 1
ATOM 3925 C C . LEU B 2 376 ? 134.335 161.385 124.980 1.00 114.58 376 LEU A C 1
ATOM 3926 O O . LEU B 2 376 ? 135.019 162.088 125.731 1.00 114.58 376 LEU A O 1
ATOM 3928 N N . VAL B 2 377 ? 133.869 160.186 125.340 1.00 100.30 377 VAL A N 1
ATOM 3929 C CA . VAL B 2 377 ? 134.165 159.619 126.651 1.00 100.30 377 VAL A CA 1
ATOM 3930 C C . VAL B 2 377 ? 135.609 159.166 126.783 1.00 100.30 377 VAL A C 1
ATOM 3931 O O . VAL B 2 377 ? 136.048 158.846 127.894 1.00 100.30 377 VAL A O 1
ATOM 3933 N N . LYS B 2 378 ? 136.360 159.126 125.680 1.00 101.59 378 LYS A N 1
ATOM 3934 C CA . LYS B 2 378 ? 137.760 158.724 125.740 1.00 101.59 378 LYS A CA 1
ATOM 3935 C C . LYS B 2 378 ? 138.625 159.735 126.481 1.00 101.59 378 LYS A C 1
ATOM 3936 O O . LYS B 2 378 ? 139.733 159.390 126.904 1.00 101.59 378 LYS A O 1
ATOM 3938 N N . ALA B 2 379 ? 138.149 160.973 126.641 1.00 99.52 379 ALA A N 1
ATOM 3939 C CA . ALA B 2 379 ? 138.914 161.970 127.381 1.00 99.52 379 ALA A CA 1
ATOM 3940 C C . ALA B 2 379 ? 139.062 161.588 128.848 1.00 99.52 379 ALA A C 1
ATOM 3941 O O . ALA B 2 379 ? 140.089 161.892 129.466 1.00 99.52 379 ALA A O 1
ATOM 3943 N N . PHE B 2 380 ? 138.054 160.925 129.420 1.00 94.66 380 PHE A N 1
ATOM 3944 C CA . PHE B 2 380 ? 138.162 160.467 130.801 1.00 94.66 380 PHE A CA 1
ATOM 3945 C C . PHE B 2 380 ? 139.257 159.419 130.945 1.00 94.66 380 PHE A C 1
ATOM 3946 O O . PHE B 2 380 ? 139.958 159.379 131.962 1.00 94.66 380 PHE A O 1
ATOM 3948 N N . LEU B 2 381 ? 139.426 158.569 129.929 1.00 88.78 381 LEU A N 1
ATOM 3949 C CA . LEU B 2 381 ? 140.496 157.577 129.968 1.00 88.78 381 LEU A CA 1
ATOM 3950 C C . LEU B 2 381 ? 141.865 158.244 129.989 1.00 88.78 381 LEU A C 1
ATOM 3951 O O . LEU B 2 381 ? 142.742 157.854 130.768 1.00 88.78 381 LEU A O 1
ATOM 3953 N N . ASP B 2 382 ? 142.065 159.260 129.145 1.00 94.71 382 ASP A N 1
ATOM 3954 C CA . ASP B 2 382 ? 143.340 159.969 129.134 1.00 94.71 382 ASP A CA 1
ATOM 3955 C C . ASP B 2 382 ? 143.558 160.733 130.435 1.00 94.71 382 ASP A C 1
ATOM 3956 O O . ASP B 2 382 ? 144.686 160.803 130.939 1.00 94.71 382 ASP A O 1
ATOM 3958 N N . GLN B 2 383 ? 142.491 161.307 130.995 1.00 95.54 383 GLN A N 1
ATOM 3959 C CA . GLN B 2 383 ? 142.612 161.992 132.278 1.00 95.54 383 GLN A CA 1
ATOM 3960 C C . GLN B 2 383 ? 143.017 161.023 133.381 1.00 95.54 383 GLN A C 1
ATOM 3961 O O . GLN B 2 383 ? 143.849 161.353 134.234 1.00 95.54 383 GLN A O 1
ATOM 3963 N N . VAL B 2 384 ? 142.445 159.817 133.374 1.00 93.25 384 VAL A N 1
ATOM 3964 C CA . VAL B 2 384 ? 142.811 158.813 134.368 1.00 93.25 384 VAL A CA 1
ATOM 3965 C C . VAL B 2 384 ? 144.250 158.357 134.163 1.00 93.25 384 VAL A C 1
ATOM 3966 O O . VAL B 2 384 ? 144.990 158.140 135.130 1.00 93.25 384 VAL A O 1
ATOM 3968 N N . PHE B 2 385 ? 144.669 158.204 132.903 1.00 96.28 385 PHE A N 1
ATOM 3969 C CA . PHE B 2 385 ? 146.055 157.840 132.622 1.00 96.28 385 PHE A CA 1
ATOM 3970 C C . PHE B 2 385 ? 147.016 158.900 133.144 1.00 96.28 385 PHE A C 1
ATOM 3971 O O . PHE B 2 385 ? 148.078 158.575 133.688 1.00 96.28 385 PHE A O 1
ATOM 3979 N N . GLN B 2 386 ? 146.660 160.176 132.984 1.00 102.25 386 GLN A N 1
ATOM 3980 C CA . GLN B 2 386 ? 147.538 161.251 133.434 1.00 102.25 386 GLN A CA 1
ATOM 3981 C C . GLN B 2 386 ? 147.552 161.361 134.954 1.00 102.25 386 GLN A C 1
ATOM 3982 O O . GLN B 2 386 ? 148.606 161.607 135.553 1.00 102.25 386 GLN A O 1
ATOM 3984 N N . LEU B 2 387 ? 146.397 161.180 135.596 1.00 103.84 387 LEU A N 1
ATOM 3985 C CA . LEU B 2 387 ? 146.303 161.323 137.043 1.00 103.84 387 LEU A CA 1
ATOM 3986 C C . LEU B 2 387 ? 146.733 160.074 137.800 1.00 103.84 387 LEU A C 1
ATOM 3987 O O . LEU B 2 387 ? 146.868 160.132 139.027 1.00 103.84 387 LEU A O 1
ATOM 3989 N N . LYS B 2 388 ? 146.946 158.952 137.111 1.00 96.56 388 LYS A N 1
ATOM 3990 C CA . LYS B 2 388 ? 147.379 157.726 137.766 1.00 96.56 388 LYS A CA 1
ATOM 3991 C C . LYS B 2 388 ? 148.901 157.689 137.806 1.00 96.56 388 LYS A C 1
ATOM 3992 O O . LYS B 2 388 ? 149.534 157.585 136.744 1.00 96.56 388 LYS A O 1
ATOM 3994 N N . PRO B 2 389 ? 149.529 157.770 138.981 1.00 92.74 389 PRO A N 1
ATOM 3995 C CA . PRO B 2 389 ? 150.995 157.700 139.040 1.00 92.74 389 PRO A CA 1
ATOM 3996 C C . PRO B 2 389 ? 151.509 156.294 138.773 1.00 92.74 389 PRO A C 1
ATOM 3997 O O . PRO B 2 389 ? 150.724 155.381 138.499 1.00 92.74 389 PRO A O 1
ATOM 4001 N N . GLY B 2 390 ? 152.824 156.107 138.854 1.00 81.69 390 GLY A N 1
ATOM 4002 C CA . GLY B 2 390 ? 153.401 154.806 138.587 1.00 81.69 390 GLY A CA 1
ATOM 4003 C C . GLY B 2 390 ? 153.936 154.674 137.177 1.00 81.69 390 GLY A C 1
ATOM 4004 O O . GLY B 2 390 ? 155.063 155.092 136.892 1.00 81.69 390 GLY A O 1
ATOM 4005 N N . LEU B 2 391 ? 153.137 154.069 136.296 1.00 83.70 391 LEU A N 1
ATOM 4006 C CA . LEU B 2 391 ? 153.445 153.830 134.887 1.00 83.70 391 LEU A CA 1
ATOM 4007 C C . LEU B 2 391 ? 154.549 152.800 134.690 1.00 83.70 391 LEU A C 1
ATOM 4008 O O . LEU B 2 391 ? 155.012 152.609 133.558 1.00 83.70 391 LEU A O 1
ATOM 4010 N N . SER B 2 392 ? 154.987 152.129 135.757 1.00 80.62 392 SER A N 1
ATOM 4011 C CA . SER B 2 392 ? 155.957 151.051 135.609 1.00 80.62 392 SER A CA 1
ATOM 4012 C C . SER B 2 392 ? 155.286 149.737 135.234 1.00 80.62 392 SER A C 1
ATOM 4013 O O . SER B 2 392 ? 155.875 148.930 134.505 1.00 80.62 392 SER A O 1
ATOM 4015 N N . LEU B 2 393 ? 154.067 149.505 135.718 1.00 66.86 393 LEU A N 1
ATOM 4016 C CA . LEU B 2 393 ? 153.289 148.318 135.381 1.00 66.86 393 LEU A CA 1
ATOM 4017 C C . LEU B 2 393 ? 151.845 148.703 135.096 1.00 66.86 393 LEU A C 1
ATOM 4018 O O . LEU B 2 393 ? 150.908 147.977 135.444 1.00 66.86 393 LEU A O 1
ATOM 4020 N N . ARG B 2 394 ? 151.647 149.855 134.458 1.00 61.90 394 ARG A N 1
ATOM 4021 C CA . ARG B 2 394 ? 150.317 150.372 134.161 1.00 61.90 394 ARG A CA 1
ATOM 4022 C C . ARG B 2 394 ? 149.678 149.716 132.943 1.00 61.90 394 ARG A C 1
ATOM 4023 O O . ARG B 2 394 ? 148.618 150.173 132.500 1.00 61.90 394 ARG A O 1
ATOM 4025 N N . SER B 2 395 ? 150.291 148.666 132.390 1.00 62.56 395 SER A N 1
ATOM 4026 C CA . SER B 2 395 ? 149.707 147.982 131.243 1.00 62.56 395 SER A CA 1
ATOM 4027 C C . SER B 2 395 ? 148.413 147.261 131.595 1.00 62.56 395 SER A C 1
ATOM 4028 O O . SER B 2 395 ? 147.581 147.038 130.709 1.00 62.56 395 SER A O 1
ATOM 4030 N N . THR B 2 396 ? 148.224 146.897 132.866 1.00 57.76 396 THR A N 1
ATOM 4031 C CA . THR B 2 396 ? 147.001 146.205 133.261 1.00 57.76 396 THR A CA 1
ATOM 4032 C C . THR B 2 396 ? 145.780 147.098 133.083 1.00 57.76 396 THR A C 1
ATOM 4033 O O . THR B 2 396 ? 144.708 146.623 132.688 1.00 57.76 396 THR A O 1
ATOM 4037 N N . PHE B 2 397 ? 145.923 148.397 133.352 1.00 52.53 397 PHE A N 1
ATOM 4038 C CA . PHE B 2 397 ? 144.781 149.297 133.227 1.00 52.53 397 PHE A CA 1
ATOM 4039 C C . PHE B 2 397 ? 144.366 149.471 131.771 1.00 52.53 397 PHE A C 1
ATOM 4040 O O . PHE B 2 397 ? 143.172 149.425 131.453 1.00 52.53 397 PHE A O 1
ATOM 4048 N N . LEU B 2 398 ? 145.332 149.671 130.870 1.00 62.90 398 LEU A N 1
ATOM 4049 C CA . LEU B 2 398 ? 144.987 149.774 129.456 1.00 62.90 398 LEU A CA 1
ATOM 4050 C C . LEU B 2 398 ? 144.471 148.447 128.912 1.00 62.90 398 LEU A C 1
ATOM 4051 O O . LEU B 2 398 ? 143.602 148.437 128.032 1.00 62.90 398 LEU A O 1
ATOM 4056 N N . ALA B 2 399 ? 144.978 147.325 129.429 1.00 66.68 399 ALA A N 1
ATOM 4057 C CA . ALA B 2 399 ? 144.440 146.027 129.035 1.00 66.68 399 ALA A CA 1
ATOM 4058 C C . ALA B 2 399 ? 142.979 145.892 129.446 1.00 66.68 399 ALA A C 1
ATOM 4059 O O . ALA B 2 399 ? 142.143 145.441 128.656 1.00 66.68 399 ALA A O 1
ATOM 4061 N N . GLN B 2 400 ? 142.651 146.287 130.679 1.00 65.54 400 GLN A N 1
ATOM 4062 C CA . GLN B 2 400 ? 141.263 146.245 131.128 1.00 65.54 400 GLN A CA 1
ATOM 4063 C C . GLN B 2 400 ? 140.388 147.211 130.339 1.00 65.54 400 GLN A C 1
ATOM 4064 O O . GLN B 2 400 ? 139.215 146.915 130.083 1.00 65.54 400 GLN A O 1
ATOM 4070 N N . PHE B 2 401 ? 140.935 148.364 129.948 1.00 66.32 401 PHE A N 1
ATOM 4071 C CA . PHE B 2 401 ? 140.174 149.307 129.135 1.00 66.32 401 PHE A CA 1
ATOM 4072 C C . PHE B 2 401 ? 139.860 148.717 127.765 1.00 66.32 401 PHE A C 1
ATOM 4073 O O . PHE B 2 401 ? 138.725 148.807 127.282 1.00 66.32 401 PHE A O 1
ATOM 4081 N N . LEU B 2 402 ? 140.858 148.104 127.123 1.00 72.98 402 LEU A N 1
ATOM 4082 C CA . LEU B 2 402 ? 140.611 147.425 125.855 1.00 72.98 402 LEU A CA 1
ATOM 4083 C C . LEU B 2 402 ? 139.607 146.291 126.028 1.00 72.98 402 LEU A C 1
ATOM 4084 O O . LEU B 2 402 ? 138.760 146.061 125.156 1.00 72.98 402 LEU A O 1
ATOM 4089 N N . LEU B 2 403 ? 139.677 145.585 127.158 1.00 81.54 403 LEU A N 1
ATOM 4090 C CA . LEU B 2 403 ? 138.756 144.481 127.407 1.00 81.54 403 LEU A CA 1
ATOM 4091 C C . LEU B 2 403 ? 137.320 144.977 127.514 1.00 81.54 403 LEU A C 1
ATOM 4092 O O . LEU B 2 403 ? 136.412 144.421 126.887 1.00 81.54 403 LEU A O 1
ATOM 4097 N N . VAL B 2 404 ? 137.093 146.028 128.306 1.00 80.01 404 VAL A N 1
ATOM 4098 C CA . VAL B 2 404 ? 135.732 146.531 128.464 1.00 80.01 404 VAL A CA 1
ATOM 4099 C C . VAL B 2 404 ? 135.244 147.173 127.169 1.00 80.01 404 VAL A C 1
ATOM 4100 O O . VAL B 2 404 ? 134.052 147.104 126.848 1.00 80.01 404 VAL A O 1
ATOM 4104 N N . LEU B 2 405 ? 136.148 147.768 126.385 1.00 78.14 405 LEU A N 1
ATOM 4105 C CA . LEU B 2 405 ? 135.750 148.316 125.092 1.00 78.14 405 LEU A CA 1
ATOM 4106 C C . LEU B 2 405 ? 135.296 147.210 124.146 1.00 78.14 405 LEU A C 1
ATOM 4107 O O . LEU B 2 405 ? 134.264 147.333 123.474 1.00 78.14 405 LEU A O 1
ATOM 4112 N N . HIS B 2 406 ? 136.056 146.113 124.086 1.00 80.71 406 HIS A N 1
ATOM 4113 C CA . HIS B 2 406 ? 135.664 144.990 123.241 1.00 80.71 406 HIS A CA 1
ATOM 4114 C C . HIS B 2 406 ? 134.373 144.350 123.736 1.00 80.71 406 HIS A C 1
ATOM 4115 O O . HIS B 2 406 ? 133.547 143.905 122.932 1.00 80.71 406 HIS A O 1
ATOM 4122 N N . ARG B 2 407 ? 134.175 144.306 125.056 1.00 84.16 407 ARG A N 1
ATOM 4123 C CA . ARG B 2 407 ? 132.936 143.756 125.596 1.00 84.16 407 ARG A CA 1
ATOM 4124 C C . ARG B 2 407 ? 131.740 144.622 125.222 1.00 84.16 407 ARG A C 1
ATOM 4125 O O . ARG B 2 407 ? 130.677 144.102 124.865 1.00 84.16 407 ARG A O 1
ATOM 4133 N N . LYS B 2 408 ? 131.894 145.947 125.293 1.00 92.02 408 LYS A N 1
ATOM 4134 C CA . LYS B 2 408 ? 130.814 146.837 124.880 1.00 92.02 408 LYS A CA 1
ATOM 4135 C C . LYS B 2 408 ? 130.538 146.712 123.387 1.00 92.02 408 LYS A C 1
ATOM 4136 O O . LYS B 2 408 ? 129.378 146.743 122.959 1.00 92.02 408 LYS A O 1
ATOM 4142 N N . ALA B 2 409 ? 131.591 146.564 122.578 1.00 91.11 409 ALA A N 1
ATOM 4143 C CA . ALA B 2 409 ? 131.396 146.376 121.143 1.00 91.11 409 ALA A CA 1
ATOM 4144 C C . ALA B 2 409 ? 130.649 145.080 120.853 1.00 91.11 409 ALA A C 1
ATOM 4145 O O . ALA B 2 409 ? 129.752 145.047 120.001 1.00 91.11 409 ALA A O 1
ATOM 4146 N N . LEU B 2 410 ? 131.006 144.000 121.553 1.00 92.03 410 LEU A N 1
ATOM 4147 C CA . LEU B 2 410 ? 130.308 142.732 121.367 1.00 92.03 410 LEU A CA 1
ATOM 4148 C C . LEU B 2 410 ? 128.858 142.828 121.822 1.00 92.03 410 LEU A C 1
ATOM 4149 O O . LEU B 2 410 ? 127.962 142.276 121.175 1.00 92.03 410 LEU A O 1
ATOM 4154 N N . THR B 2 411 ? 128.605 143.529 122.930 1.00 93.11 411 THR A N 1
ATOM 4155 C CA . THR B 2 411 ? 127.232 143.728 123.381 1.00 93.11 411 THR A CA 1
ATOM 4156 C C . THR B 2 411 ? 126.423 144.500 122.346 1.00 93.11 411 THR A C 1
ATOM 4157 O O . THR B 2 411 ? 125.272 144.150 122.058 1.00 93.11 411 THR A O 1
ATOM 4161 N N . LEU B 2 412 ? 127.015 145.546 121.766 1.00 98.53 412 LEU A N 1
ATOM 4162 C CA . LEU B 2 412 ? 126.311 146.329 120.756 1.00 98.53 412 LEU A CA 1
ATOM 4163 C C . LEU B 2 412 ? 126.028 145.500 119.509 1.00 98.53 412 LEU A C 1
ATOM 4164 O O . LEU B 2 412 ? 124.919 145.550 118.959 1.00 98.53 412 LEU A O 1
ATOM 4169 N N . ILE B 2 413 ? 127.012 144.723 119.050 1.00 99.54 413 ILE A N 1
ATOM 4170 C CA . ILE B 2 413 ? 126.794 143.931 117.844 1.00 99.54 413 ILE A CA 1
ATOM 4171 C C . ILE B 2 413 ? 125.780 142.822 118.104 1.00 99.54 413 ILE A C 1
ATOM 4172 O O . ILE B 2 413 ? 124.995 142.476 117.215 1.00 99.54 413 ILE A O 1
ATOM 4177 N N . LYS B 2 414 ? 125.738 142.280 119.325 1.00 100.47 414 LYS A N 1
ATOM 4178 C CA . LYS B 2 414 ? 124.730 141.276 119.646 1.00 100.47 414 LYS A CA 1
ATOM 4179 C C . LYS B 2 414 ? 123.339 141.894 119.707 1.00 100.47 414 LYS A C 1
ATOM 4180 O O . LYS B 2 414 ? 122.365 141.294 119.235 1.00 100.47 414 LYS A O 1
ATOM 4186 N N . TYR B 2 415 ? 123.226 143.090 120.292 1.00 96.81 415 TYR A N 1
ATOM 4187 C CA . TYR B 2 415 ? 121.939 143.775 120.338 1.00 96.81 415 TYR A CA 1
ATOM 4188 C C . TYR B 2 415 ? 121.458 144.151 118.944 1.00 96.81 415 TYR A C 1
ATOM 4189 O O . TYR B 2 415 ? 120.249 144.205 118.696 1.00 96.81 415 TYR A O 1
ATOM 4198 N N . ILE B 2 416 ? 122.386 144.420 118.024 1.00 95.01 416 ILE A N 1
ATOM 4199 C CA . ILE B 2 416 ? 121.991 144.700 116.647 1.00 95.01 416 ILE A CA 1
ATOM 4200 C C . ILE B 2 416 ? 121.583 143.414 115.935 1.00 95.01 416 ILE A C 1
ATOM 4201 O O . ILE B 2 416 ? 120.609 143.392 115.172 1.00 95.01 416 ILE A O 1
ATOM 4206 N N . GLU B 2 417 ? 122.307 142.320 116.187 1.00 99.99 417 GLU A N 1
ATOM 4207 C CA . GLU B 2 417 ? 122.045 141.075 115.473 1.00 99.99 417 GLU A CA 1
ATOM 4208 C C . GLU B 2 417 ? 120.737 140.433 115.919 1.00 99.99 417 GLU A C 1
ATOM 4209 O O . GLU B 2 417 ? 120.011 139.865 115.095 1.00 99.99 417 GLU A O 1
ATOM 4215 N N . ASP B 2 418 ? 120.412 140.509 117.213 1.00 98.70 418 ASP A N 1
ATOM 4216 C CA . ASP B 2 418 ? 119.166 139.902 117.670 1.00 98.70 418 ASP A CA 1
ATOM 4217 C C . ASP B 2 418 ? 117.935 140.662 117.195 1.00 98.70 418 ASP A C 1
ATOM 4218 O O . ASP B 2 418 ? 116.815 140.176 117.391 1.00 98.70 418 ASP A O 1
ATOM 4223 N N . ASP B 2 419 ? 118.112 141.831 116.582 1.00 101.68 419 ASP A N 1
ATOM 4224 C CA . ASP B 2 419 ? 117.012 142.593 116.010 1.00 101.68 419 ASP A CA 1
ATOM 4225 C C . ASP B 2 419 ? 117.001 142.594 114.491 1.00 101.68 419 ASP A C 1
ATOM 4226 O O . ASP B 2 419 ? 115.925 142.676 113.896 1.00 101.68 419 ASP A O 1
ATOM 4231 N N . THR B 2 420 ? 118.165 142.504 113.851 1.00 113.97 420 THR A N 1
ATOM 4232 C CA . THR B 2 420 ? 118.247 142.455 112.397 1.00 113.97 420 THR A CA 1
ATOM 4233 C C . THR B 2 420 ? 118.233 141.033 111.849 1.00 113.97 420 THR A C 1
ATOM 4234 O O . THR B 2 420 ? 118.298 140.856 110.628 1.00 113.97 420 THR A O 1
ATOM 4238 N N . GLN B 2 421 ? 118.145 140.021 112.716 1.00 114.65 421 GLN A N 1
ATOM 4239 C CA . GLN B 2 421 ? 118.146 138.640 112.245 1.00 114.65 421 GLN A CA 1
ATOM 4240 C C . GLN B 2 421 ? 116.886 138.310 111.455 1.00 114.65 421 GLN A C 1
ATOM 4241 O O . GLN B 2 421 ? 116.913 137.429 110.589 1.00 114.65 421 GLN A O 1
ATOM 4247 N N . LYS B 2 422 ? 115.780 139.002 111.734 1.00 124.13 422 LYS A N 1
ATOM 4248 C CA . LYS B 2 422 ? 114.536 138.755 111.017 1.00 124.13 422 LYS A CA 1
ATOM 4249 C C . LYS B 2 422 ? 114.564 139.269 109.585 1.00 124.13 422 LYS A C 1
ATOM 4250 O O . LYS B 2 422 ? 113.691 138.893 108.795 1.00 124.13 422 LYS A O 1
ATOM 4251 N N . GLY B 2 423 ? 115.534 140.110 109.232 1.00 129.67 423 GLY A N 1
ATOM 4252 C CA . GLY B 2 423 ? 115.634 140.647 107.893 1.00 129.67 423 GLY A CA 1
ATOM 4253 C C . GLY B 2 423 ? 114.803 141.882 107.629 1.00 129.67 423 GLY A C 1
ATOM 4254 O O . GLY B 2 423 ? 114.845 142.408 106.509 1.00 129.67 423 GLY A O 1
ATOM 4255 N N . LYS B 2 424 ? 114.051 142.363 108.616 1.00 140.25 424 LYS A N 1
ATOM 4256 C CA . LYS B 2 424 ? 113.228 143.548 108.421 1.00 140.25 424 LYS A CA 1
ATOM 4257 C C . LYS B 2 424 ? 114.102 144.795 108.371 1.00 140.25 424 LYS A C 1
ATOM 4258 O O . LYS B 2 424 ? 114.930 145.024 109.258 1.00 140.25 424 LYS A O 1
ATOM 4260 N N . LYS B 2 425 ? 113.915 145.605 107.323 1.00 149.20 425 LYS A N 1
ATOM 4261 C CA . LYS B 2 425 ? 114.709 146.826 107.196 1.00 149.20 425 LYS A CA 1
ATOM 4262 C C . LYS B 2 425 ? 114.278 147.904 108.184 1.00 149.20 425 LYS A C 1
ATOM 4263 O O . LYS B 2 425 ? 115.155 148.478 108.854 1.00 149.20 425 LYS A O 1
ATOM 4265 N N . PRO B 2 426 ? 112.988 148.240 108.330 1.00 151.94 426 PRO A N 1
ATOM 4266 C CA . PRO B 2 426 ? 112.621 149.268 109.319 1.00 151.94 426 PRO A CA 1
ATOM 4267 C C . PRO B 2 426 ? 112.889 148.858 110.757 1.00 151.94 426 PRO A C 1
ATOM 4268 O O . PRO B 2 426 ? 112.932 149.732 111.631 1.00 151.94 426 PRO A O 1
ATOM 4272 N N . PHE B 2 427 ? 113.067 147.563 111.032 1.00 149.19 427 PHE A N 1
ATOM 4273 C CA . PHE B 2 427 ? 113.354 147.133 112.396 1.00 149.19 427 PHE A CA 1
ATOM 4274 C C . PHE B 2 427 ? 114.745 147.566 112.842 1.00 149.19 427 PHE A C 1
ATOM 4275 O O . PHE B 2 427 ? 114.983 147.738 114.043 1.00 149.19 427 PHE A O 1
ATOM 4277 N N . LYS B 2 428 ? 115.671 147.744 111.898 1.00 144.83 428 LYS A N 1
ATOM 4278 C CA . LYS B 2 428 ? 117.019 148.172 112.259 1.00 144.83 428 LYS A CA 1
ATOM 4279 C C . LYS B 2 428 ? 117.035 149.627 112.713 1.00 144.83 428 LYS A C 1
ATOM 4280 O O . LYS B 2 428 ? 117.789 149.990 113.623 1.00 144.83 428 LYS A O 1
ATOM 4282 N N . SER B 2 429 ? 116.210 150.473 112.091 1.00 148.93 429 SER A N 1
ATOM 4283 C CA . SER B 2 429 ? 116.162 151.879 112.480 1.00 148.93 429 SER A CA 1
ATOM 4284 C C . SER B 2 429 ? 115.602 152.044 113.887 1.00 148.93 429 SER A C 1
ATOM 4285 O O . SER B 2 429 ? 116.130 152.829 114.684 1.00 148.93 429 SER A O 1
ATOM 4288 N N . LEU B 2 430 ? 114.533 151.312 114.212 1.00 144.15 430 LEU A N 1
ATOM 4289 C CA . LEU B 2 430 ? 113.977 151.377 115.560 1.00 144.15 430 LEU A CA 1
ATOM 4290 C C . LEU B 2 430 ? 114.975 150.866 116.591 1.00 144.15 430 LEU A C 1
ATOM 4291 O O . LEU B 2 430 ? 115.087 151.425 117.689 1.00 144.15 430 LEU A O 1
ATOM 4293 N N . ARG B 2 431 ? 115.718 149.810 116.252 1.00 137.97 431 ARG A N 1
ATOM 4294 C CA . ARG B 2 431 ? 116.728 149.291 117.168 1.00 137.97 431 ARG A CA 1
ATOM 4295 C C . ARG B 2 431 ? 117.848 150.301 117.386 1.00 137.97 431 ARG A C 1
ATOM 4296 O O . ARG B 2 431 ? 118.298 150.501 118.520 1.00 137.97 431 ARG A O 1
ATOM 4298 N N . ASN B 2 432 ? 118.309 150.947 116.312 1.00 139.41 432 ASN A N 1
ATOM 4299 C CA . ASN B 2 432 ? 119.350 151.960 116.450 1.00 139.41 432 ASN A CA 1
ATOM 4300 C C . ASN B 2 432 ? 118.858 153.169 117.234 1.00 139.41 432 ASN A C 1
ATOM 4301 O O . ASN B 2 432 ? 119.642 153.803 117.950 1.00 139.41 432 ASN A O 1
ATOM 4303 N N . LEU B 2 433 ? 117.572 153.505 117.112 1.00 136.55 433 LEU A N 1
ATOM 4304 C CA . LEU B 2 433 ? 117.030 154.626 117.873 1.00 136.55 433 LEU A CA 1
ATOM 4305 C C . LEU B 2 433 ? 116.887 154.275 119.349 1.00 136.55 433 LEU A C 1
ATOM 4306 O O . LEU B 2 433 ? 117.138 155.116 120.220 1.00 136.55 433 LEU A O 1
ATOM 4308 N N . LYS B 2 434 ? 116.486 153.038 119.650 1.00 125.98 434 LYS A N 1
ATOM 4309 C CA . LYS B 2 434 ? 116.327 152.615 121.035 1.00 125.98 434 LYS A CA 1
ATOM 4310 C C . LYS B 2 434 ? 117.656 152.328 121.721 1.00 125.98 434 LYS A C 1
ATOM 4311 O O . LYS B 2 434 ? 117.726 152.387 122.953 1.00 125.98 434 LYS A O 1
ATOM 4313 N N . ILE B 2 435 ? 118.708 152.020 120.957 1.00 122.56 435 ILE A N 1
ATOM 4314 C CA . ILE B 2 435 ? 120.011 151.765 121.558 1.00 122.56 435 ILE A CA 1
ATOM 4315 C C . ILE B 2 435 ? 120.622 153.028 122.146 1.00 122.56 435 ILE A C 1
ATOM 4316 O O . ILE B 2 435 ? 121.540 152.942 122.969 1.00 122.56 435 ILE A O 1
ATOM 4318 N N . ASP B 2 436 ? 120.140 154.206 121.743 1.00 123.74 436 ASP A N 1
ATOM 4319 C CA . ASP B 2 436 ? 120.668 155.454 122.282 1.00 123.74 436 ASP A CA 1
ATOM 4320 C C . ASP B 2 436 ? 120.342 155.631 123.759 1.00 123.74 436 ASP A C 1
ATOM 4321 O O . ASP B 2 436 ? 121.068 156.344 124.459 1.00 123.74 436 ASP A O 1
ATOM 4323 N N . LEU B 2 437 ? 119.271 155.001 124.248 1.00 119.49 437 LEU A N 1
ATOM 4324 C CA . LEU B 2 437 ? 118.929 155.119 125.662 1.00 119.49 437 LEU A CA 1
ATOM 4325 C C . LEU B 2 437 ? 119.890 154.319 126.532 1.00 119.49 437 LEU A C 1
ATOM 4326 O O . LEU B 2 437 ? 120.275 154.769 127.617 1.00 119.49 437 LEU A O 1
ATOM 4328 N N . ASP B 2 438 ? 120.287 153.134 126.075 1.00 112.60 438 ASP A N 1
ATOM 4329 C CA . ASP B 2 438 ? 121.212 152.284 126.812 1.00 112.60 438 ASP A CA 1
ATOM 4330 C C . ASP B 2 438 ? 122.672 152.638 126.561 1.00 112.60 438 ASP A C 1
ATOM 4331 O O . ASP B 2 438 ? 123.551 152.086 127.229 1.00 112.60 438 ASP A O 1
ATOM 4333 N N . LEU B 2 439 ? 122.949 153.537 125.623 1.00 132.84 439 LEU A N 1
ATOM 4334 C CA . LEU B 2 439 ? 124.311 153.950 125.328 1.00 132.84 439 LEU A CA 1
ATOM 4335 C C . LEU B 2 439 ? 124.661 155.223 126.091 1.00 132.84 439 LEU A C 1
ATOM 4336 O O . LEU B 2 439 ? 123.903 156.196 126.112 1.00 132.84 439 LEU A O 1
ATOM 4338 N N . THR B 2 440 ? 125.832 155.205 126.723 1.00 140.26 440 THR A N 1
ATOM 4339 C CA . THR B 2 440 ? 126.293 156.355 127.490 1.00 140.26 440 THR A CA 1
ATOM 4340 C C . THR B 2 440 ? 126.793 157.439 126.543 1.00 140.26 440 THR A C 1
ATOM 4341 O O . THR B 2 440 ? 127.755 157.224 125.797 1.00 140.26 440 THR A O 1
ATOM 4343 N N . ALA B 2 441 ? 126.137 158.602 126.577 1.00 139.49 441 ALA A N 1
ATOM 4344 C CA . ALA B 2 441 ? 126.477 159.733 125.721 1.00 139.49 441 ALA A CA 1
ATOM 4345 C C . ALA B 2 441 ? 126.472 159.330 124.252 1.00 139.49 441 ALA A C 1
ATOM 4346 O O . ALA B 2 441 ? 127.482 159.487 123.557 1.00 139.49 441 ALA A O 1
ATOM 4348 N N . GLU B 2 442 ? 125.348 158.802 123.780 1.00 142.95 442 GLU A N 1
ATOM 4349 C CA . GLU B 2 442 ? 125.204 158.347 122.391 1.00 142.95 442 GLU A CA 1
ATOM 4350 C C . GLU B 2 442 ? 125.502 159.525 121.458 1.00 142.95 442 GLU A C 1
ATOM 4351 O O . GLU B 2 442 ? 125.283 160.689 121.818 1.00 142.95 442 GLU A O 1
ATOM 4353 N N . GLY B 2 443 ? 125.994 159.239 120.257 1.00 137.40 443 GLY A N 1
ATOM 4354 C CA . GLY B 2 443 ? 126.363 160.311 119.350 1.00 137.40 443 GLY A CA 1
ATOM 4355 C C . GLY B 2 443 ? 127.864 160.496 119.299 1.00 137.40 443 GLY A C 1
ATOM 4356 O O . GLY B 2 443 ? 128.584 159.741 118.634 1.00 137.40 443 GLY A O 1
ATOM 4357 N N . ASP B 2 444 ? 128.352 161.521 120.003 1.00 136.24 444 ASP A N 1
ATOM 4358 C CA . ASP B 2 444 ? 129.780 161.818 119.994 1.00 136.24 444 ASP A CA 1
ATOM 4359 C C . ASP B 2 444 ? 130.603 160.694 120.611 1.00 136.24 444 ASP A C 1
ATOM 4360 O O . ASP B 2 444 ? 131.652 160.324 120.071 1.00 136.24 444 ASP A O 1
ATOM 4362 N N . LEU B 2 445 ? 130.149 160.138 121.736 1.00 129.42 445 LEU A N 1
ATOM 4363 C CA . LEU B 2 445 ? 130.913 159.079 122.389 1.00 129.42 445 LEU A CA 1
ATOM 4364 C C . LEU B 2 445 ? 130.634 157.721 121.758 1.00 129.42 445 LEU A C 1
ATOM 4365 O O . LEU B 2 445 ? 131.479 156.820 121.812 1.00 129.42 445 LEU A O 1
ATOM 4367 N N . ASN B 2 446 ? 129.458 157.553 121.157 1.00 130.81 446 ASN A N 1
ATOM 4368 C CA . ASN B 2 446 ? 129.089 156.303 120.505 1.00 130.81 446 ASN A CA 1
ATOM 4369 C C . ASN B 2 446 ? 129.744 156.128 119.142 1.00 130.81 446 ASN A C 1
ATOM 4370 O O . ASN B 2 446 ? 129.502 155.112 118.481 1.00 130.81 446 ASN A O 1
ATOM 4372 N N . ILE B 2 447 ? 130.564 157.088 118.707 1.00 129.22 447 ILE A N 1
ATOM 4373 C CA . ILE B 2 447 ? 131.214 156.979 117.405 1.00 129.22 447 ILE A CA 1
ATOM 4374 C C . ILE B 2 447 ? 132.192 155.812 117.389 1.00 129.22 447 ILE A C 1
ATOM 4375 O O . ILE B 2 447 ? 132.250 155.048 116.418 1.00 129.22 447 ILE A O 1
ATOM 4377 N N . ILE B 2 448 ? 132.971 155.649 118.461 1.00 125.29 448 ILE A N 1
ATOM 4378 C CA . ILE B 2 448 ? 133.927 154.548 118.521 1.00 125.29 448 ILE A CA 1
ATOM 4379 C C . ILE B 2 448 ? 133.199 153.210 118.590 1.00 125.29 448 ILE A C 1
ATOM 4380 O O . ILE B 2 448 ? 133.628 152.222 117.981 1.00 125.29 448 ILE A O 1
ATOM 4385 N N . MET B 2 449 ? 132.077 153.160 119.313 1.00 129.65 449 MET A N 1
ATOM 4386 C CA . MET B 2 449 ? 131.299 151.927 119.382 1.00 129.65 449 MET A CA 1
ATOM 4387 C C . MET B 2 449 ? 130.726 151.563 118.019 1.00 129.65 449 MET A C 1
ATOM 4388 O O . MET B 2 449 ? 130.756 150.394 117.616 1.00 129.65 449 MET A O 1
ATOM 4390 N N . ALA B 2 450 ? 130.202 152.553 117.291 1.00 131.64 450 ALA A N 1
ATOM 4391 C CA . ALA B 2 450 ? 129.686 152.290 115.951 1.00 131.64 450 ALA A CA 1
ATOM 4392 C C . ALA B 2 450 ? 130.800 151.860 115.006 1.00 131.64 450 ALA A C 1
ATOM 4393 O O . ALA B 2 450 ? 130.606 150.964 114.176 1.00 131.64 450 ALA A O 1
ATOM 4395 N N . LEU B 2 451 ? 131.978 152.478 115.122 1.00 136.51 451 LEU A N 1
ATOM 4396 C CA . LEU B 2 451 ? 133.106 152.086 114.284 1.00 136.51 451 LEU A CA 1
ATOM 4397 C C . LEU B 2 451 ? 133.525 150.648 114.562 1.00 136.51 451 LEU A C 1
ATOM 4398 O O . LEU B 2 451 ? 133.805 149.885 113.631 1.00 136.51 451 LEU A O 1
ATOM 4400 N N . ALA B 2 452 ? 133.565 150.258 115.838 1.00 128.97 452 ALA A N 1
ATOM 4401 C CA . ALA B 2 452 ? 133.920 148.883 116.175 1.00 128.97 452 ALA A CA 1
ATOM 4402 C C . ALA B 2 452 ? 132.862 147.902 115.685 1.00 128.97 452 ALA A C 1
ATOM 4403 O O . ALA B 2 452 ? 133.194 146.832 115.160 1.00 128.97 452 ALA A O 1
ATOM 4405 N N . GLU B 2 453 ? 131.581 148.252 115.838 1.00 129.43 453 GLU A N 1
ATOM 4406 C CA . GLU B 2 453 ? 130.509 147.372 115.390 1.00 129.43 453 GLU A CA 1
ATOM 4407 C C . GLU B 2 453 ? 130.425 147.286 113.872 1.00 129.43 453 GLU A C 1
ATOM 4408 O O . GLU B 2 453 ? 129.859 146.321 113.350 1.00 129.43 453 GLU A O 1
ATOM 4410 N N . LYS B 2 454 ? 130.959 148.275 113.157 1.00 125.12 454 LYS A N 1
ATOM 4411 C CA . LYS B 2 454 ? 131.009 148.212 111.702 1.00 125.12 454 LYS A CA 1
ATOM 4412 C C . LYS B 2 454 ? 132.271 147.537 111.187 1.00 125.12 454 LYS A C 1
ATOM 4413 O O . LYS B 2 454 ? 132.263 146.987 110.080 1.00 125.12 454 LYS A O 1
ATOM 4415 N N . ILE B 2 455 ? 133.355 147.565 111.964 1.00 118.89 455 ILE A N 1
ATOM 4416 C CA . ILE B 2 455 ? 134.600 146.935 111.537 1.00 118.89 455 ILE A CA 1
ATOM 4417 C C . ILE B 2 455 ? 134.720 145.484 111.990 1.00 118.89 455 ILE A C 1
ATOM 4418 O O . ILE B 2 455 ? 135.560 144.748 111.452 1.00 118.89 455 ILE A O 1
ATOM 4420 N N . LYS B 2 456 ? 133.912 145.050 112.964 1.00 120.95 456 LYS A N 1
ATOM 4421 C CA . LYS B 2 456 ? 133.993 143.656 113.399 1.00 120.95 456 LYS A CA 1
ATOM 4422 C C . LYS B 2 456 ? 133.506 142.685 112.328 1.00 120.95 456 LYS A C 1
ATOM 4423 O O . LYS B 2 456 ? 134.238 141.729 112.017 1.00 120.95 456 LYS A O 1
ATOM 4425 N N . PRO B 2 457 ? 132.318 142.848 111.729 1.00 119.67 457 PRO A N 1
ATOM 4426 C CA . PRO B 2 457 ? 131.913 141.890 110.688 1.00 119.67 457 PRO A CA 1
ATOM 4427 C C . PRO B 2 457 ? 132.664 142.072 109.382 1.00 119.67 457 PRO A C 1
ATOM 4428 O O . PRO B 2 457 ? 132.870 141.089 108.659 1.00 119.67 457 PRO A O 1
ATOM 4432 N N . GLY B 2 458 ? 133.078 143.298 109.055 1.00 121.47 458 GLY A N 1
ATOM 4433 C CA . GLY B 2 458 ? 133.783 143.524 107.805 1.00 121.47 458 GLY A CA 1
ATOM 4434 C C . GLY B 2 458 ? 135.167 142.910 107.774 1.00 121.47 458 GLY A C 1
ATOM 4435 O O . GLY B 2 458 ? 135.651 142.519 106.708 1.00 121.47 458 GLY A O 1
ATOM 4436 N N . LEU B 2 459 ? 135.822 142.816 108.927 1.00 122.57 459 LEU A N 1
ATOM 4437 C CA . LEU B 2 459 ? 137.158 142.239 109.004 1.00 122.57 459 LEU A CA 1
ATOM 4438 C C . LEU B 2 459 ? 137.109 140.721 108.864 1.00 122.57 459 LEU A C 1
ATOM 4439 O O . LEU B 2 459 ? 136.051 140.109 109.004 1.00 122.57 459 LEU A O 1
ATOM 4441 N N . PHE B 2 464 ? 118.602 139.556 103.036 1.00 149.07 464 PHE A N 1
ATOM 4442 C CA . PHE B 2 464 ? 118.275 140.966 103.217 1.00 149.07 464 PHE A CA 1
ATOM 4443 C C . PHE B 2 464 ? 118.757 141.470 104.573 1.00 149.07 464 PHE A C 1
ATOM 4444 O O . PHE B 2 464 ? 119.079 142.649 104.727 1.00 149.07 464 PHE A O 1
ATOM 4446 N N . GLY B 2 465 ? 118.812 140.564 105.551 1.00 145.91 465 GLY A N 1
ATOM 4447 C CA . GLY B 2 465 ? 119.234 140.956 106.887 1.00 145.91 465 GLY A CA 1
ATOM 4448 C C . GLY B 2 465 ? 120.670 141.442 106.929 1.00 145.91 465 GLY A C 1
ATOM 4449 O O . GLY B 2 465 ? 120.972 142.479 107.524 1.00 145.91 465 GLY A O 1
ATOM 4450 N N . ARG B 2 466 ? 121.575 140.698 106.295 1.00 141.92 466 ARG A N 1
ATOM 4451 C CA . ARG B 2 466 ? 122.985 141.071 106.262 1.00 141.92 466 ARG A CA 1
ATOM 4452 C C . ARG B 2 466 ? 123.208 142.352 105.457 1.00 141.92 466 ARG A C 1
ATOM 4453 O O . ARG B 2 466 ? 123.962 143.224 105.909 1.00 141.92 466 ARG A O 1
ATOM 4455 N N . PRO B 2 467 ? 122.600 142.515 104.270 1.00 146.85 467 PRO A N 1
ATOM 4456 C CA . PRO B 2 467 ? 122.726 143.815 103.587 1.00 146.85 467 PRO A CA 1
ATOM 4457 C C . PRO B 2 467 ? 122.156 144.974 104.386 1.00 146.85 467 PRO A C 1
ATOM 4458 O O . PRO B 2 467 ? 122.736 146.067 104.380 1.00 146.85 467 PRO A O 1
ATOM 4462 N N . PHE B 2 468 ? 121.033 144.768 105.081 1.00 148.35 468 PHE A N 1
ATOM 4463 C CA . PHE B 2 468 ? 120.471 145.837 105.901 1.00 148.35 468 PHE A CA 1
ATOM 4464 C C . PHE B 2 468 ? 121.402 146.198 107.051 1.00 148.35 468 PHE A C 1
ATOM 4465 O O . PHE B 2 468 ? 121.612 147.383 107.339 1.00 148.35 468 PHE A O 1
ATOM 4467 N N . TYR B 2 469 ? 121.974 145.191 107.717 1.00 149.63 469 TYR A N 1
ATOM 4468 C CA . TYR B 2 469 ? 122.916 145.460 108.798 1.00 149.63 469 TYR A CA 1
ATOM 4469 C C . TYR B 2 469 ? 124.158 146.174 108.281 1.00 149.63 469 TYR A C 1
ATOM 4470 O O . TYR B 2 469 ? 124.688 147.072 108.945 1.00 149.63 469 TYR A O 1
ATOM 4472 N N . THR B 2 470 ? 124.633 145.792 107.092 1.00 142.97 470 THR A N 1
ATOM 4473 C CA . THR B 2 470 ? 125.792 146.462 106.511 1.00 142.97 470 THR A CA 1
ATOM 4474 C C . THR B 2 470 ? 125.480 147.915 106.176 1.00 142.97 470 THR A C 1
ATOM 4475 O O . THR B 2 470 ? 126.297 148.807 106.433 1.00 142.97 470 THR A O 1
ATOM 4477 N N . SER B 2 471 ? 124.301 148.174 105.604 1.00 140.29 471 SER A N 1
ATOM 4478 C CA . SER B 2 471 ? 123.918 149.545 105.285 1.00 140.29 471 SER A CA 1
ATOM 4479 C C . SER B 2 471 ? 123.713 150.378 106.543 1.00 140.29 471 SER A C 1
ATOM 4480 O O . SER B 2 471 ? 123.949 151.592 106.526 1.00 140.29 471 SER A O 1
ATOM 4482 N N . VAL B 2 472 ? 123.274 149.753 107.637 1.00 136.81 472 VAL A N 1
ATOM 4483 C CA . VAL B 2 472 ? 123.101 150.485 108.888 1.00 136.81 472 VAL A CA 1
ATOM 4484 C C . VAL B 2 472 ? 124.456 150.812 109.505 1.00 136.81 472 VAL A C 1
ATOM 4485 O O . VAL B 2 472 ? 124.703 151.944 109.938 1.00 136.81 472 VAL A O 1
ATOM 4489 N N . GLN B 2 473 ? 125.359 149.828 109.546 1.00 130.09 473 GLN A N 1
ATOM 4490 C CA . GLN B 2 473 ? 126.674 150.049 110.135 1.00 130.09 473 GLN A CA 1
ATOM 4491 C C . GLN B 2 473 ? 127.559 150.938 109.270 1.00 130.09 473 GLN A C 1
ATOM 4492 O O . GLN B 2 473 ? 128.522 151.516 109.784 1.00 130.09 473 GLN A O 1
ATOM 4498 N N . GLU B 2 474 ? 127.259 151.062 107.978 1.00 134.63 474 GLU A N 1
ATOM 4499 C CA . GLU B 2 474 ? 128.033 151.898 107.061 1.00 134.63 474 GLU A CA 1
ATOM 4500 C C . GLU B 2 474 ? 127.054 152.734 106.241 1.00 134.63 474 GLU A C 1
ATOM 4501 O O . GLU B 2 474 ? 126.477 152.246 105.265 1.00 134.63 474 GLU A O 1
ATOM 4503 N N . ARG B 2 475 ? 126.870 153.992 106.639 1.00 134.28 475 ARG A N 1
ATOM 4504 C CA . ARG B 2 475 ? 125.967 154.905 105.952 1.00 134.28 475 ARG A CA 1
ATOM 4505 C C . ARG B 2 475 ? 126.680 156.020 105.206 1.00 134.28 475 ARG A C 1
ATOM 4506 O O . ARG B 2 475 ? 126.183 156.467 104.171 1.00 134.28 475 ARG A O 1
ATOM 4508 N N . ASP B 2 476 ? 127.825 156.480 105.706 1.00 132.41 476 ASP A N 1
ATOM 4509 C CA . ASP B 2 476 ? 128.594 157.537 105.064 1.00 132.41 476 ASP A CA 1
ATOM 4510 C C . ASP B 2 476 ? 129.903 157.028 104.473 1.00 132.41 476 ASP A C 1
ATOM 4511 O O . ASP B 2 476 ? 130.699 157.830 103.973 1.00 132.41 476 ASP A O 1
ATOM 4516 N N . VAL B 2 477 ? 130.143 155.721 104.515 1.00 132.89 477 VAL A N 1
ATOM 4517 C CA . VAL B 2 477 ? 131.360 155.127 103.981 1.00 132.89 477 VAL A CA 1
ATOM 4518 C C . VAL B 2 477 ? 131.056 154.347 102.697 1.00 132.89 477 VAL A C 1
ATOM 4519 O O . VAL B 2 477 ? 131.841 153.506 102.265 1.00 132.89 477 VAL A O 1
ATOM 4523 N N . LEU B 2 478 ? 129.918 154.631 102.066 1.00 134.79 478 LEU A N 1
ATOM 4524 C CA . LEU B 2 478 ? 129.514 153.945 100.848 1.00 134.79 478 LEU A CA 1
ATOM 4525 C C . LEU B 2 478 ? 129.587 154.830 99.612 1.00 134.79 478 LEU A C 1
ATOM 4526 O O . LEU B 2 478 ? 129.284 154.357 98.511 1.00 134.79 478 LEU A O 1
ATOM 4531 N N . MET B 2 479 ? 129.977 156.093 99.759 1.00 144.32 479 MET A N 1
ATOM 4532 C CA . MET B 2 479 ? 130.084 157.014 98.628 1.00 144.32 479 MET A CA 1
ATOM 4533 C C . MET B 2 479 ? 131.455 156.929 97.963 1.00 144.32 479 MET A C 1
ATOM 4534 O O . MET B 2 479 ? 132.156 157.927 97.802 1.00 144.32 479 MET A O 1
ATOM 4539 N N . THR B 2 480 ? 131.847 155.718 97.567 1.00 145.10 480 THR A N 1
ATOM 4540 C CA . THR B 2 480 ? 133.128 155.483 96.915 1.00 145.10 480 THR A CA 1
ATOM 4541 C C . THR B 2 480 ? 132.979 155.132 95.440 1.00 145.10 480 THR A C 1
ATOM 4542 O O . THR B 2 480 ? 133.948 154.682 94.819 1.00 145.10 480 THR A O 1
ATOM 4546 N N . PHE B 2 481 ? 131.797 155.328 94.866 1.00 142.65 481 PHE A N 1
ATOM 4547 C CA . PHE B 2 481 ? 131.565 155.013 93.461 1.00 142.65 481 PHE A CA 1
ATOM 4548 C C . PHE B 2 481 ? 132.190 156.066 92.552 1.00 142.65 481 PHE A C 1
ATOM 4549 O O . PHE B 2 481 ? 133.346 155.942 92.148 1.00 142.65 481 PHE A O 1
ATOM 4551 N N . SER C 3 54 ? 123.275 127.406 100.934 1.00 111.07 54 SER B N 1
ATOM 4552 C CA . SER C 3 54 ? 124.011 126.935 102.101 1.00 111.07 54 SER B CA 1
ATOM 4553 C C . SER C 3 54 ? 125.102 125.948 101.699 1.00 111.07 54 SER B C 1
ATOM 4554 O O . SER C 3 54 ? 125.293 125.669 100.515 1.00 111.07 54 SER B O 1
ATOM 4556 N N . ARG C 3 55 ? 125.815 125.423 102.692 1.00 103.52 55 ARG B N 1
ATOM 4557 C CA . ARG C 3 55 ? 126.883 124.467 102.441 1.00 103.52 55 ARG B CA 1
ATOM 4558 C C . ARG C 3 55 ? 127.077 123.613 103.685 1.00 103.52 55 ARG B C 1
ATOM 4559 O O . ARG C 3 55 ? 126.830 124.062 104.807 1.00 103.52 55 ARG B O 1
ATOM 4560 N N . ASP C 3 56 ? 127.521 122.378 103.470 1.00 98.12 56 ASP B N 1
ATOM 4561 C CA . ASP C 3 56 ? 127.759 121.438 104.557 1.00 98.12 56 ASP B CA 1
ATOM 4562 C C . ASP C 3 56 ? 129.215 121.526 104.994 1.00 98.12 56 ASP B C 1
ATOM 4563 O O . ASP C 3 56 ? 130.126 121.417 104.166 1.00 98.12 56 ASP B O 1
ATOM 4564 N N . PHE C 3 57 ? 129.429 121.720 106.292 1.00 88.86 57 PHE B N 1
ATOM 4565 C CA . PHE C 3 57 ? 130.776 121.834 106.852 1.00 88.86 57 PHE B CA 1
ATOM 4566 C C . PHE C 3 57 ? 131.339 120.470 107.240 1.00 88.86 57 PHE B C 1
ATOM 4567 O O . PHE C 3 57 ? 131.758 120.245 108.374 1.00 88.86 57 PHE B O 1
ATOM 4569 N N . ILE C 3 58 ? 131.352 119.544 106.283 1.00 90.40 58 ILE B N 1
ATOM 4570 C CA . ILE C 3 58 ? 131.861 118.197 106.518 1.00 90.40 58 ILE B CA 1
ATOM 4571 C C . ILE C 3 58 ? 133.040 117.935 105.591 1.00 90.40 58 ILE B C 1
ATOM 4572 O O . ILE C 3 58 ? 134.154 117.653 106.049 1.00 90.40 58 ILE B O 1
ATOM 4573 N N . LEU C 3 59 ? 132.803 118.030 104.283 1.00 88.06 59 LEU B N 1
ATOM 4574 C CA . LEU C 3 59 ? 133.838 117.814 103.273 1.00 88.06 59 LEU B CA 1
ATOM 4575 C C . LEU C 3 59 ? 134.372 116.380 103.317 1.00 88.06 59 LEU B C 1
ATOM 4576 O O . LEU C 3 59 ? 135.570 116.133 103.470 1.00 88.06 59 LEU B O 1
ATOM 4577 N N . ILE C 3 60 ? 133.449 115.430 103.180 1.00 94.58 60 ILE B N 1
ATOM 4578 C CA . ILE C 3 60 ? 133.789 114.005 103.190 1.00 94.58 60 ILE B CA 1
ATOM 4579 C C . ILE C 3 60 ? 134.054 113.611 101.739 1.00 94.58 60 ILE B C 1
ATOM 4580 O O . ILE C 3 60 ? 133.158 113.184 101.010 1.00 94.58 60 ILE B O 1
ATOM 4581 N N . SER C 3 61 ? 135.310 113.758 101.316 1.00 97.30 61 SER B N 1
ATOM 4582 C CA . SER C 3 61 ? 135.706 113.420 99.949 1.00 97.30 61 SER B CA 1
ATOM 4583 C C . SER C 3 61 ? 137.142 112.906 100.001 1.00 97.30 61 SER B C 1
ATOM 4584 O O . SER C 3 61 ? 138.087 113.700 100.022 1.00 97.30 61 SER B O 1
ATOM 4586 N N . GLU C 3 62 ? 137.294 111.582 100.021 1.00 95.29 62 GLU B N 1
ATOM 4587 C CA . GLU C 3 62 ? 138.605 110.952 100.086 1.00 95.29 62 GLU B CA 1
ATOM 4588 C C . GLU C 3 62 ? 138.908 110.068 98.885 1.00 95.29 62 GLU B C 1
ATOM 4589 O O . GLU C 3 62 ? 140.011 109.513 98.809 1.00 95.29 62 GLU B O 1
ATOM 4591 N N . PHE C 3 63 ? 137.973 109.917 97.950 1.00 105.32 63 PHE B N 1
ATOM 4592 C CA . PHE C 3 63 ? 138.181 109.093 96.765 1.00 105.32 63 PHE B CA 1
ATOM 4593 C C . PHE C 3 63 ? 138.160 109.904 95.480 1.00 105.32 63 PHE B C 1
ATOM 4594 O O . PHE C 3 63 ? 139.095 109.801 94.676 1.00 105.32 63 PHE B O 1
ATOM 4596 N N . SER C 3 64 ? 137.116 110.708 95.265 1.00 110.46 64 SER B N 1
ATOM 4597 C CA . SER C 3 64 ? 136.981 111.539 94.066 1.00 110.46 64 SER B CA 1
ATOM 4598 C C . SER C 3 64 ? 137.038 110.695 92.794 1.00 110.46 64 SER B C 1
ATOM 4599 O O . SER C 3 64 ? 137.632 111.091 91.789 1.00 110.46 64 SER B O 1
ATOM 4601 N N . GLU C 3 65 ? 136.415 109.522 92.838 1.00 114.39 65 GLU B N 1
ATOM 4602 C CA . GLU C 3 65 ? 136.398 108.621 91.692 1.00 114.39 65 GLU B CA 1
ATOM 4603 C C . GLU C 3 65 ? 135.129 107.774 91.679 1.00 114.39 65 GLU B C 1
ATOM 4604 O O . GLU C 3 65 ? 135.050 106.768 90.975 1.00 114.39 65 GLU B O 1
ATOM 4606 N N . THR C 3 74 ? 132.716 111.440 98.811 1.00 93.00 74 THR B N 1
ATOM 4607 C CA . THR C 3 74 ? 133.123 110.047 98.950 1.00 93.00 74 THR B CA 1
ATOM 4608 C C . THR C 3 74 ? 132.767 109.508 100.331 1.00 93.00 74 THR B C 1
ATOM 4609 O O . THR C 3 74 ? 132.964 108.327 100.618 1.00 93.00 74 THR B O 1
ATOM 4611 N N . ILE C 3 75 ? 132.240 110.382 101.182 1.00 96.64 75 ILE B N 1
ATOM 4612 C CA . ILE C 3 75 ? 131.843 110.008 102.537 1.00 96.64 75 ILE B CA 1
ATOM 4613 C C . ILE C 3 75 ? 130.754 110.963 103.009 1.00 96.64 75 ILE B C 1
ATOM 4614 O O . ILE C 3 75 ? 130.969 112.184 103.029 1.00 96.64 75 ILE B O 1
ATOM 4616 N N . PRO C 3 76 ? 129.578 110.463 103.393 1.00 111.13 76 PRO B N 1
ATOM 4617 C CA . PRO C 3 76 ? 128.507 111.363 103.841 1.00 111.13 76 PRO B CA 1
ATOM 4618 C C . PRO C 3 76 ? 128.803 111.984 105.196 1.00 111.13 76 PRO B C 1
ATOM 4619 O O . PRO C 3 76 ? 128.734 111.307 106.227 1.00 111.13 76 PRO B O 1
ATOM 4623 N N . ASN C 3 77 ? 129.134 113.273 105.204 1.00 108.07 77 ASN B N 1
ATOM 4624 C CA . ASN C 3 77 ? 129.408 114.010 106.431 1.00 108.07 77 ASN B CA 1
ATOM 4625 C C . ASN C 3 77 ? 128.390 115.108 106.693 1.00 108.07 77 ASN B C 1
ATOM 4626 O O . ASN C 3 77 ? 127.786 115.149 107.770 1.00 108.07 77 ASN B O 1
ATOM 4628 N N . ASP C 3 78 ? 128.181 116.002 105.730 1.00 107.70 78 ASP B N 1
ATOM 4629 C CA . ASP C 3 78 ? 127.201 117.077 105.871 1.00 107.70 78 ASP B CA 1
ATOM 4630 C C . ASP C 3 78 ? 126.874 117.603 104.484 1.00 107.70 78 ASP B C 1
ATOM 4631 O O . ASP C 3 78 ? 127.774 118.053 103.768 1.00 107.70 78 ASP B O 1
ATOM 4633 N N . THR C 3 79 ? 125.599 117.550 104.107 1.00 121.18 79 THR B N 1
ATOM 4634 C CA . THR C 3 79 ? 125.180 117.998 102.781 1.00 121.18 79 THR B CA 1
ATOM 4635 C C . THR C 3 79 ? 123.707 118.363 102.832 1.00 121.18 79 THR B C 1
ATOM 4636 O O . THR C 3 79 ? 122.879 117.539 103.234 1.00 121.18 79 THR B O 1
ATOM 4638 N N . LYS C 3 80 ? 123.381 119.592 102.428 1.00 130.26 80 LYS B N 1
ATOM 4639 C CA . LYS C 3 80 ? 122.001 120.048 102.365 1.00 130.26 80 LYS B CA 1
ATOM 4640 C C . LYS C 3 80 ? 121.653 120.760 101.067 1.00 130.26 80 LYS B C 1
ATOM 4641 O O . LYS C 3 80 ? 120.475 121.065 100.852 1.00 130.26 80 LYS B O 1
ATOM 4643 N N . VAL C 3 81 ? 122.626 121.032 100.202 1.00 128.04 81 VAL B N 1
ATOM 4644 C CA . VAL C 3 81 ? 122.405 121.706 98.930 1.00 128.04 81 VAL B CA 1
ATOM 4645 C C . VAL C 3 81 ? 122.967 120.825 97.823 1.00 128.04 81 VAL B C 1
ATOM 4646 O O . VAL C 3 81 ? 124.008 120.182 98.000 1.00 128.04 81 VAL B O 1
ATOM 4650 N N . PHE C 3 82 ? 122.268 120.786 96.684 1.00 129.52 82 PHE B N 1
ATOM 4651 C CA . PHE C 3 82 ? 122.718 119.967 95.563 1.00 129.52 82 PHE B CA 1
ATOM 4652 C C . PHE C 3 82 ? 124.099 120.386 95.075 1.00 129.52 82 PHE B C 1
ATOM 4653 O O . PHE C 3 82 ? 124.861 119.549 94.578 1.00 129.52 82 PHE B O 1
ATOM 4655 N N . GLY C 3 83 ? 124.439 121.670 95.205 1.00 125.77 83 GLY B N 1
ATOM 4656 C CA . GLY C 3 83 ? 125.761 122.129 94.818 1.00 125.77 83 GLY B CA 1
ATOM 4657 C C . GLY C 3 83 ? 126.868 121.670 95.743 1.00 125.77 83 GLY B C 1
ATOM 4658 O O . GLY C 3 83 ? 128.043 121.728 95.362 1.00 125.77 83 GLY B O 1
ATOM 4659 N N . THR C 3 84 ? 126.520 121.217 96.951 1.00 119.36 84 THR B N 1
ATOM 4660 C CA . THR C 3 84 ? 127.527 120.742 97.894 1.00 119.36 84 THR B CA 1
ATOM 4661 C C . THR C 3 84 ? 128.310 119.571 97.312 1.00 119.36 84 THR B C 1
ATOM 4662 O O . THR C 3 84 ? 129.527 119.662 97.101 1.00 119.36 84 THR B O 1
ATOM 4663 N N . PHE C 3 85 ? 127.626 118.460 97.045 1.00 103.78 85 PHE B N 1
ATOM 4664 C CA . PHE C 3 85 ? 128.259 117.326 96.375 1.00 103.78 85 PHE B CA 1
ATOM 4665 C C . PHE C 3 85 ? 128.150 117.464 94.861 1.00 103.78 85 PHE B C 1
ATOM 4666 O O . PHE C 3 85 ? 127.825 116.532 94.127 1.00 103.78 85 PHE B O 1
ATOM 4674 N N . ASP C 3 86 ? 128.434 118.676 94.404 1.00 113.90 86 ASP B N 1
ATOM 4675 C CA . ASP C 3 86 ? 128.761 118.984 93.017 1.00 113.90 86 ASP B CA 1
ATOM 4676 C C . ASP C 3 86 ? 130.000 119.855 92.890 1.00 113.90 86 ASP B C 1
ATOM 4677 O O . ASP C 3 86 ? 130.667 119.801 91.852 1.00 113.90 86 ASP B O 1
ATOM 4679 N N . LEU C 3 87 ? 130.328 120.654 93.906 1.00 123.80 87 LEU B N 1
ATOM 4680 C CA . LEU C 3 87 ? 131.612 121.328 93.999 1.00 123.80 87 LEU B CA 1
ATOM 4681 C C . LEU C 3 87 ? 132.604 120.587 94.884 1.00 123.80 87 LEU B C 1
ATOM 4682 O O . LEU C 3 87 ? 133.807 120.852 94.790 1.00 123.80 87 LEU B O 1
ATOM 4684 N N . ASN C 3 88 ? 132.137 119.660 95.730 1.00 125.36 88 ASN B N 1
ATOM 4685 C CA . ASN C 3 88 ? 133.067 118.882 96.544 1.00 125.36 88 ASN B CA 1
ATOM 4686 C C . ASN C 3 88 ? 133.955 118.000 95.677 1.00 125.36 88 ASN B C 1
ATOM 4687 O O . ASN C 3 88 ? 135.155 117.864 95.941 1.00 125.36 88 ASN B O 1
ATOM 4688 N N . TYR C 3 89 ? 133.383 117.393 94.633 1.00 126.45 89 TYR B N 1
ATOM 4689 C CA . TYR C 3 89 ? 134.182 116.571 93.730 1.00 126.45 89 TYR B CA 1
ATOM 4690 C C . TYR C 3 89 ? 135.216 117.411 92.993 1.00 126.45 89 TYR B C 1
ATOM 4691 O O . TYR C 3 89 ? 136.364 116.985 92.819 1.00 126.45 89 TYR B O 1
ATOM 4693 N N . PHE C 3 90 ? 134.830 118.614 92.558 1.00 133.14 90 PHE B N 1
ATOM 4694 C CA . PHE C 3 90 ? 135.777 119.495 91.882 1.00 133.14 90 PHE B CA 1
ATOM 4695 C C . PHE C 3 90 ? 136.897 119.925 92.821 1.00 133.14 90 PHE B C 1
ATOM 4696 O O . PHE C 3 90 ? 138.068 119.972 92.424 1.00 133.14 90 PHE B O 1
ATOM 4704 N N . SER C 3 91 ? 136.558 120.240 94.074 1.00 130.34 91 SER B N 1
ATOM 4705 C CA . SER C 3 91 ? 137.581 120.609 95.046 1.00 130.34 91 SER B CA 1
ATOM 4706 C C . SER C 3 91 ? 138.530 119.448 95.314 1.00 130.34 91 SER B C 1
ATOM 4707 O O . SER C 3 91 ? 139.750 119.638 95.395 1.00 130.34 91 SER B O 1
ATOM 4709 N N . LEU C 3 92 ? 137.989 118.234 95.450 1.00 133.16 92 LEU B N 1
ATOM 4710 C CA . LEU C 3 92 ? 138.836 117.067 95.673 1.00 133.16 92 LEU B CA 1
ATOM 4711 C C . LEU C 3 92 ? 139.750 116.812 94.481 1.00 133.16 92 LEU B C 1
ATOM 4712 O O . LEU C 3 92 ? 140.926 116.471 94.653 1.00 133.16 92 LEU B O 1
ATOM 4714 N N . ARG C 3 93 ? 139.229 116.978 93.263 1.00 139.38 93 ARG B N 1
ATOM 4715 C CA . ARG C 3 93 ? 140.053 116.779 92.075 1.00 139.38 93 ARG B CA 1
ATOM 4716 C C . ARG C 3 93 ? 141.152 117.830 91.982 1.00 139.38 93 ARG B C 1
ATOM 4717 O O . ARG C 3 93 ? 142.292 117.513 91.623 1.00 139.38 93 ARG B O 1
ATOM 4719 N N . ILE C 3 94 ? 140.831 119.085 92.307 1.00 147.78 94 ILE B N 1
ATOM 4720 C CA . ILE C 3 94 ? 141.842 120.138 92.272 1.00 147.78 94 ILE B CA 1
ATOM 4721 C C . ILE C 3 94 ? 142.892 119.916 93.352 1.00 147.78 94 ILE B C 1
ATOM 4722 O O . ILE C 3 94 ? 144.068 120.250 93.162 1.00 147.78 94 ILE B O 1
ATOM 4724 N N . MET C 3 95 ? 142.496 119.356 94.498 1.00 151.08 95 MET B N 1
ATOM 4725 C CA . MET C 3 95 ? 143.462 119.088 95.558 1.00 151.08 95 MET B CA 1
ATOM 4726 C C . MET C 3 95 ? 144.351 117.901 95.211 1.00 151.08 95 MET B C 1
ATOM 4727 O O . MET C 3 95 ? 145.545 117.897 95.534 1.00 151.08 95 MET B O 1
ATOM 4729 N N . SER C 3 96 ? 143.791 116.884 94.555 1.00 147.43 96 SER B N 1
ATOM 4730 C CA . SER C 3 96 ? 144.560 115.707 94.174 1.00 147.43 96 SER B CA 1
ATOM 4731 C C . SER C 3 96 ? 145.377 115.913 92.906 1.00 147.43 96 SER B C 1
ATOM 4732 O O . SER C 3 96 ? 146.268 115.103 92.627 1.00 147.43 96 SER B O 1
ATOM 4734 N N . VAL C 3 97 ? 145.096 116.963 92.133 1.00 139.93 97 VAL B N 1
ATOM 4735 C CA . VAL C 3 97 ? 145.863 117.218 90.917 1.00 139.93 97 VAL B CA 1
ATOM 4736 C C . VAL C 3 97 ? 147.300 117.588 91.262 1.00 139.93 97 VAL B C 1
ATOM 4737 O O . VAL C 3 97 ? 148.252 117.076 90.661 1.00 139.93 97 VAL B O 1
ATOM 4739 N N . ASP C 3 98 ? 147.480 118.482 92.235 1.00 137.69 98 ASP B N 1
ATOM 4740 C CA . ASP C 3 98 ? 148.800 118.917 92.667 1.00 137.69 98 ASP B CA 1
ATOM 4741 C C . ASP C 3 98 ? 149.292 118.155 93.893 1.00 137.69 98 ASP B C 1
ATOM 4742 O O . ASP C 3 98 ? 150.198 118.633 94.585 1.00 137.69 98 ASP B O 1
ATOM 4747 N N . TYR C 3 99 ? 148.722 116.979 94.158 1.00 134.10 99 TYR B N 1
ATOM 4748 C CA . TYR C 3 99 ? 149.051 116.133 95.312 1.00 134.10 99 TYR B CA 1
ATOM 4749 C C . TYR C 3 99 ? 149.301 116.923 96.597 1.00 134.10 99 TYR B C 1
ATOM 4750 O O . TYR C 3 99 ? 149.808 116.383 97.580 1.00 134.10 99 TYR B O 1
ATOM 4759 N N . GLU C 3 119 ? 153.698 113.132 101.486 1.00 100.35 119 GLU B N 1
ATOM 4760 C CA . GLU C 3 119 ? 153.544 114.580 101.417 1.00 100.35 119 GLU B CA 1
ATOM 4761 C C . GLU C 3 119 ? 152.394 115.050 102.302 1.00 100.35 119 GLU B C 1
ATOM 4762 O O . GLU C 3 119 ? 151.530 114.261 102.684 1.00 100.35 119 GLU B O 1
ATOM 4763 N N . ASP C 3 120 ? 152.390 116.344 102.624 1.00 99.14 120 ASP B N 1
ATOM 4764 C CA . ASP C 3 120 ? 151.344 116.925 103.465 1.00 99.14 120 ASP B CA 1
ATOM 4765 C C . ASP C 3 120 ? 151.126 118.362 102.999 1.00 99.14 120 ASP B C 1
ATOM 4766 O O . ASP C 3 120 ? 151.872 119.263 103.394 1.00 99.14 120 ASP B O 1
ATOM 4768 N N . SER C 3 121 ? 150.110 118.564 102.166 1.00 90.57 121 SER B N 1
ATOM 4769 C CA . SER C 3 121 ? 149.790 119.872 101.619 1.00 90.57 121 SER B CA 1
ATOM 4770 C C . SER C 3 121 ? 148.411 120.315 102.091 1.00 90.57 121 SER B C 1
ATOM 4771 O O . SER C 3 121 ? 147.589 119.506 102.529 1.00 90.57 121 SER B O 1
ATOM 4773 N N . LYS C 3 122 ? 148.170 121.620 101.996 1.00 78.98 122 LYS B N 1
ATOM 4774 C CA . LYS C 3 122 ? 146.890 122.199 102.397 1.00 78.98 122 LYS B CA 1
ATOM 4775 C C . LYS C 3 122 ? 146.697 123.497 101.632 1.00 78.98 122 LYS B C 1
ATOM 4776 O O . LYS C 3 122 ? 147.482 124.434 101.801 1.00 78.98 122 LYS B O 1
ATOM 4778 N N . VAL C 3 123 ? 145.661 123.555 100.797 1.00 83.67 123 VAL B N 1
ATOM 4779 C CA . VAL C 3 123 ? 145.406 124.716 99.955 1.00 83.67 123 VAL B CA 1
ATOM 4780 C C . VAL C 3 123 ? 143.905 124.945 99.849 1.00 83.67 123 VAL B C 1
ATOM 4781 O O . VAL C 3 123 ? 143.111 124.000 99.835 1.00 83.67 123 VAL B O 1
ATOM 4783 N N . VAL C 3 124 ? 143.522 126.218 99.774 1.00 89.20 124 VAL B N 1
ATOM 4784 C CA . VAL C 3 124 ? 142.129 126.623 99.586 1.00 89.20 124 VAL B CA 1
ATOM 4785 C C . VAL C 3 124 ? 142.119 127.569 98.388 1.00 89.20 124 VAL B C 1
ATOM 4786 O O . VAL C 3 124 ? 142.326 128.778 98.529 1.00 89.20 124 VAL B O 1
ATOM 4788 N N . LEU C 3 125 ? 141.875 127.022 97.199 1.00 107.13 125 LEU B N 1
ATOM 4789 C CA . LEU C 3 125 ? 141.949 127.780 95.951 1.00 107.13 125 LEU B CA 1
ATOM 4790 C C . LEU C 3 125 ? 140.531 128.063 95.466 1.00 107.13 125 LEU B C 1
ATOM 4791 O O . LEU C 3 125 ? 139.947 127.289 94.706 1.00 107.13 125 LEU B O 1
ATOM 4793 N N . GLY C 3 126 ? 139.978 129.190 95.910 1.00 111.68 126 GLY B N 1
ATOM 4794 C CA . GLY C 3 126 ? 138.668 129.625 95.471 1.00 111.68 126 GLY B CA 1
ATOM 4795 C C . GLY C 3 126 ? 137.556 128.647 95.828 1.00 111.68 126 GLY B C 1
ATOM 4796 O O . GLY C 3 126 ? 137.705 127.738 96.642 1.00 111.68 126 GLY B O 1
ATOM 4797 N N . ASP C 3 127 ? 136.419 128.862 95.175 1.00 131.99 127 ASP B N 1
ATOM 4798 C CA . ASP C 3 127 ? 135.229 128.044 95.382 1.00 131.99 127 ASP B CA 1
ATOM 4799 C C . ASP C 3 127 ? 134.245 128.346 94.258 1.00 131.99 127 ASP B C 1
ATOM 4800 O O . ASP C 3 127 ? 134.542 129.108 93.332 1.00 131.99 127 ASP B O 1
ATOM 4802 N N . SER C 3 128 ? 133.068 127.741 94.350 1.00 140.92 128 SER B N 1
ATOM 4803 C CA . SER C 3 128 ? 132.004 127.942 93.373 1.00 140.92 128 SER B CA 1
ATOM 4804 C C . SER C 3 128 ? 130.670 127.752 94.089 1.00 140.92 128 SER B C 1
ATOM 4805 O O . SER C 3 128 ? 130.610 127.755 95.323 1.00 140.92 128 SER B O 1
ATOM 4807 N N . LYS C 3 129 ? 129.598 127.591 93.311 1.00 146.90 129 LYS B N 1
ATOM 4808 C CA . LYS C 3 129 ? 128.252 127.353 93.834 1.00 146.90 129 LYS B CA 1
ATOM 4809 C C . LYS C 3 129 ? 127.811 128.489 94.761 1.00 146.90 129 LYS B C 1
ATOM 4810 O O . LYS C 3 129 ? 127.571 128.299 95.956 1.00 146.90 129 LYS B O 1
ATOM 4812 N N . GLU C 3 130 ? 127.713 129.685 94.176 1.00 155.49 130 GLU B N 1
ATOM 4813 C CA . GLU C 3 130 ? 127.250 130.883 94.881 1.00 155.49 130 GLU B CA 1
ATOM 4814 C C . GLU C 3 130 ? 128.129 131.198 96.089 1.00 155.49 130 GLU B C 1
ATOM 4815 O O . GLU C 3 130 ? 127.637 131.516 97.174 1.00 155.49 130 GLU B O 1
ATOM 4817 N N . GLY C 3 131 ? 129.443 131.112 95.899 1.00 149.66 131 GLY B N 1
ATOM 4818 C CA . GLY C 3 131 ? 130.386 131.448 96.948 1.00 149.66 131 GLY B CA 1
ATOM 4819 C C . GLY C 3 131 ? 130.366 130.501 98.130 1.00 149.66 131 GLY B C 1
ATOM 4820 O O . GLY C 3 131 ? 130.192 130.930 99.274 1.00 149.66 131 GLY B O 1
ATOM 4821 N N . ALA C 3 132 ? 130.541 129.206 97.866 1.00 148.44 132 ALA B N 1
ATOM 4822 C CA . ALA C 3 132 ? 130.607 128.195 98.921 1.00 148.44 132 ALA B CA 1
ATOM 4823 C C . ALA C 3 132 ? 132.078 127.951 99.247 1.00 148.44 132 ALA B C 1
ATOM 4824 O O . ALA C 3 132 ? 132.674 126.944 98.867 1.00 148.44 132 ALA B O 1
ATOM 4826 N N . PHE C 3 133 ? 132.663 128.905 99.971 1.00 135.81 133 PHE B N 1
ATOM 4827 C CA . PHE C 3 133 ? 134.087 128.858 100.281 1.00 135.81 133 PHE B CA 1
ATOM 4828 C C . PHE C 3 133 ? 134.426 127.615 101.094 1.00 135.81 133 PHE B C 1
ATOM 4829 O O . PHE C 3 133 ? 133.762 127.304 102.087 1.00 135.81 133 PHE B O 1
ATOM 4837 N N . ALA C 3 134 ? 135.467 126.905 100.666 1.00 107.85 134 ALA B N 1
ATOM 4838 C CA . ALA C 3 134 ? 135.913 125.680 101.311 1.00 107.85 134 ALA B CA 1
ATOM 4839 C C . ALA C 3 134 ? 137.425 125.732 101.499 1.00 107.85 134 ALA B C 1
ATOM 4840 O O . ALA C 3 134 ? 138.089 126.705 101.128 1.00 107.85 134 ALA B O 1
ATOM 4842 N N . TYR C 3 135 ? 137.970 124.669 102.087 1.00 103.02 135 TYR B N 1
ATOM 4843 C CA . TYR C 3 135 ? 139.407 124.574 102.331 1.00 103.02 135 TYR B CA 1
ATOM 4844 C C . TYR C 3 135 ? 139.779 123.099 102.355 1.00 103.02 135 TYR B C 1
ATOM 4845 O O . TYR C 3 135 ? 139.394 122.376 103.279 1.00 103.02 135 TYR B O 1
ATOM 4854 N N . VAL C 3 136 ? 140.517 122.656 101.345 1.00 88.01 136 VAL B N 1
ATOM 4855 C CA . VAL C 3 136 ? 140.932 121.264 101.232 1.00 88.01 136 VAL B CA 1
ATOM 4856 C C . VAL C 3 136 ? 142.233 121.068 101.995 1.00 88.01 136 VAL B C 1
ATOM 4857 O O . VAL C 3 136 ? 143.031 121.996 102.160 1.00 88.01 136 VAL B O 1
ATOM 4859 N N . HIS C 3 137 ? 142.451 119.839 102.468 1.00 88.82 137 HIS B N 1
ATOM 4860 C CA . HIS C 3 137 ? 143.659 119.482 103.217 1.00 88.82 137 HIS B CA 1
ATOM 4861 C C . HIS C 3 137 ? 144.097 118.095 102.748 1.00 88.82 137 HIS B C 1
ATOM 4862 O O . HIS C 3 137 ? 143.622 117.076 103.256 1.00 88.82 137 HIS B O 1
ATOM 4869 N N . HIS C 3 138 ? 145.006 118.067 101.779 1.00 89.58 138 HIS B N 1
ATOM 4870 C CA . HIS C 3 138 ? 145.512 116.810 101.241 1.00 89.58 138 HIS B CA 1
ATOM 4871 C C . HIS C 3 138 ? 145.250 116.713 99.742 1.00 89.58 138 HIS B C 1
ATOM 4872 O O . HIS C 3 138 ? 144.875 117.696 99.104 1.00 89.58 138 HIS B O 1
ATOM 4873 N N . ARG C 3 147 ? 146.264 100.613 92.127 1.00 144.58 147 ARG B N 1
ATOM 4874 C CA . ARG C 3 147 ? 147.288 100.831 91.112 1.00 144.58 147 ARG B CA 1
ATOM 4875 C C . ARG C 3 147 ? 148.585 101.328 91.742 1.00 144.58 147 ARG B C 1
ATOM 4876 O O . ARG C 3 147 ? 149.644 100.725 91.565 1.00 144.58 147 ARG B O 1
ATOM 4878 N N . GLY C 3 148 ? 148.495 102.431 92.478 1.00 135.71 148 GLY B N 1
ATOM 4879 C CA . GLY C 3 148 ? 149.646 103.011 93.132 1.00 135.71 148 GLY B CA 1
ATOM 4880 C C . GLY C 3 148 ? 149.924 102.374 94.481 1.00 135.71 148 GLY B C 1
ATOM 4881 O O . GLY C 3 148 ? 149.292 101.401 94.896 1.00 135.71 148 GLY B O 1
ATOM 4882 N N . PHE C 3 149 ? 150.903 102.950 95.177 1.00 127.27 149 PHE B N 1
ATOM 4883 C CA . PHE C 3 149 ? 151.291 102.461 96.494 1.00 127.27 149 PHE B CA 1
ATOM 4884 C C . PHE C 3 149 ? 150.523 103.133 97.622 1.00 127.27 149 PHE B C 1
ATOM 4885 O O . PHE C 3 149 ? 150.362 102.534 98.693 1.00 127.27 149 PHE B O 1
ATOM 4887 N N . VAL C 3 150 ? 150.048 104.358 97.411 1.00 117.16 150 VAL B N 1
ATOM 4888 C CA . VAL C 3 150 ? 149.298 105.096 98.417 1.00 117.16 150 VAL B CA 1
ATOM 4889 C C . VAL C 3 150 ? 147.939 105.474 97.835 1.00 117.16 150 VAL B C 1
ATOM 4890 O O . VAL C 3 150 ? 147.701 105.376 96.631 1.00 117.16 150 VAL B O 1
ATOM 4892 N N . ARG C 3 151 ? 147.045 105.913 98.717 1.00 102.32 151 ARG B N 1
ATOM 4893 C CA . ARG C 3 151 ? 145.698 106.320 98.336 1.00 102.32 151 ARG B CA 1
ATOM 4894 C C . ARG C 3 151 ? 145.516 107.801 98.636 1.00 102.32 151 ARG B C 1
ATOM 4895 O O . ARG C 3 151 ? 145.627 108.207 99.806 1.00 102.32 151 ARG B O 1
ATOM 4897 N N . PRO C 3 152 ? 145.244 108.641 97.635 1.00 95.85 152 PRO B N 1
ATOM 4898 C CA . PRO C 3 152 ? 145.075 110.076 97.902 1.00 95.85 152 PRO B CA 1
ATOM 4899 C C . PRO C 3 152 ? 143.801 110.381 98.673 1.00 95.85 152 PRO B C 1
ATOM 4900 O O . PRO C 3 152 ? 142.694 110.222 98.150 1.00 95.85 152 PRO B O 1
ATOM 4904 N N . PHE C 3 153 ? 143.949 110.823 99.919 1.00 94.40 153 PHE B N 1
ATOM 4905 C CA . PHE C 3 153 ? 142.824 111.175 100.771 1.00 94.40 153 PHE B CA 1
ATOM 4906 C C . PHE C 3 153 ? 142.971 112.612 101.251 1.00 94.40 153 PHE B C 1
ATOM 4907 O O . PHE C 3 153 ? 144.084 113.102 101.465 1.00 94.40 153 PHE B O 1
ATOM 4909 N N . CYS C 3 154 ? 141.835 113.284 101.420 1.00 91.62 154 CYS B N 1
ATOM 4910 C CA . CYS C 3 154 ? 141.830 114.671 101.857 1.00 91.62 154 CYS B CA 1
ATOM 4911 C C . CYS C 3 154 ? 140.547 114.951 102.625 1.00 91.62 154 CYS B C 1
ATOM 4912 O O . CYS C 3 154 ? 139.583 114.183 102.567 1.00 91.62 154 CYS B O 1
ATOM 4914 N N . MET C 3 155 ? 140.548 116.070 103.347 1.00 84.69 155 MET B N 1
ATOM 4915 C CA . MET C 3 155 ? 139.401 116.508 104.130 1.00 84.69 155 MET B CA 1
ATOM 4916 C C . MET C 3 155 ? 139.150 117.982 103.856 1.00 84.69 155 MET B C 1
ATOM 4917 O O . MET C 3 155 ? 140.071 118.800 103.955 1.00 84.69 155 MET B O 1
ATOM 4919 N N . ALA C 3 156 ? 137.911 118.317 103.514 1.00 84.30 156 ALA B N 1
ATOM 4920 C CA . ALA C 3 156 ? 137.522 119.679 103.186 1.00 84.30 156 ALA B CA 1
ATOM 4921 C C . ALA C 3 156 ? 136.653 120.264 104.292 1.00 84.30 156 ALA B C 1
ATOM 4922 O O . ALA C 3 156 ? 136.174 119.559 105.184 1.00 84.30 156 ALA B O 1
ATOM 4924 N N . TYR C 3 157 ? 136.455 121.580 104.222 1.00 102.68 157 TYR B N 1
ATOM 4925 C CA . TYR C 3 157 ? 135.627 122.289 105.197 1.00 102.68 157 TYR B CA 1
ATOM 4926 C C . TYR C 3 157 ? 134.949 123.444 104.466 1.00 102.68 157 TYR B C 1
ATOM 4927 O O . TYR C 3 157 ? 135.535 124.522 104.327 1.00 102.68 157 TYR B O 1
ATOM 4936 N N . ILE C 3 158 ? 133.723 123.213 104.009 1.00 106.05 158 ILE B N 1
ATOM 4937 C CA . ILE C 3 158 ? 132.959 124.220 103.282 1.00 106.05 158 ILE B CA 1
ATOM 4938 C C . ILE C 3 158 ? 132.236 125.108 104.284 1.00 106.05 158 ILE B C 1
ATOM 4939 O O . ILE C 3 158 ? 131.489 124.618 105.139 1.00 106.05 158 ILE B O 1
ATOM 4941 N N . SER C 3 159 ? 132.456 126.417 104.179 1.00 110.54 159 SER B N 1
ATOM 4942 C CA . SER C 3 159 ? 131.820 127.377 105.079 1.00 110.54 159 SER B CA 1
ATOM 4943 C C . SER C 3 159 ? 131.576 128.662 104.302 1.00 110.54 159 SER B C 1
ATOM 4944 O O . SER C 3 159 ? 132.529 129.365 103.951 1.00 110.54 159 SER B O 1
ATOM 4947 N N . ALA C 3 160 ? 130.310 128.965 104.037 1.00 109.59 160 ALA B N 1
ATOM 4948 C CA . ALA C 3 160 ? 129.949 130.170 103.299 1.00 109.59 160 ALA B CA 1
ATOM 4949 C C . ALA C 3 160 ? 130.065 131.407 104.184 1.00 109.59 160 ALA B C 1
ATOM 4950 O O . ALA C 3 160 ? 129.487 132.452 103.884 1.00 109.59 160 ALA B O 1
ATOM 4952 N N . ILE C 3 165 ? 137.974 135.742 107.666 1.00 141.37 165 ILE B N 1
ATOM 4953 C CA . ILE C 3 165 ? 138.116 134.465 106.980 1.00 141.37 165 ILE B CA 1
ATOM 4954 C C . ILE C 3 165 ? 139.449 133.825 107.348 1.00 141.37 165 ILE B C 1
ATOM 4955 O O . ILE C 3 165 ? 139.508 132.643 107.684 1.00 141.37 165 ILE B O 1
ATOM 4960 N N . MET C 3 166 ? 140.522 134.619 107.288 1.00 146.98 166 MET B N 1
ATOM 4961 C CA . MET C 3 166 ? 141.845 134.102 107.622 1.00 146.98 166 MET B CA 1
ATOM 4962 C C . MET C 3 166 ? 141.951 133.733 109.096 1.00 146.98 166 MET B C 1
ATOM 4963 O O . MET C 3 166 ? 142.625 132.756 109.442 1.00 146.98 166 MET B O 1
ATOM 4965 N N . GLN C 3 167 ? 141.292 134.492 109.975 1.00 150.41 167 GLN B N 1
ATOM 4966 C CA . GLN C 3 167 ? 141.310 134.163 111.396 1.00 150.41 167 GLN B CA 1
ATOM 4967 C C . GLN C 3 167 ? 140.622 132.828 111.655 1.00 150.41 167 GLN B C 1
ATOM 4968 O O . GLN C 3 167 ? 141.150 131.972 112.375 1.00 150.41 167 GLN B O 1
ATOM 4970 N N . GLN C 3 168 ? 139.440 132.631 111.066 1.00 153.77 168 GLN B N 1
ATOM 4971 C CA . GLN C 3 168 ? 138.752 131.352 111.205 1.00 153.77 168 GLN B CA 1
ATOM 4972 C C . GLN C 3 168 ? 139.553 130.218 110.580 1.00 153.77 168 GLN B C 1
ATOM 4973 O O . GLN C 3 168 ? 139.546 129.096 111.098 1.00 153.77 168 GLN B O 1
ATOM 4975 N N . PHE C 3 169 ? 140.252 130.492 109.476 1.00 153.69 169 PHE B N 1
ATOM 4976 C CA . PHE C 3 169 ? 141.090 129.474 108.848 1.00 153.69 169 PHE B CA 1
ATOM 4977 C C . PHE C 3 169 ? 142.221 129.047 109.777 1.00 153.69 169 PHE B C 1
ATOM 4978 O O . PHE C 3 169 ? 142.472 127.850 109.963 1.00 153.69 169 PHE B O 1
ATOM 4986 N N . GLN C 3 170 ? 142.917 130.020 110.368 1.00 152.76 170 GLN B N 1
ATOM 4987 C CA . GLN C 3 170 ? 143.985 129.698 111.309 1.00 152.76 170 GLN B CA 1
ATOM 4988 C C . GLN C 3 170 ? 143.441 129.017 112.558 1.00 152.76 170 GLN B C 1
ATOM 4989 O O . GLN C 3 170 ? 144.143 128.213 113.183 1.00 152.76 170 GLN B O 1
ATOM 4995 N N . GLU C 3 171 ? 142.196 129.319 112.935 1.00 158.60 171 GLU B N 1
ATOM 4996 C CA . GLU C 3 171 ? 141.599 128.661 114.092 1.00 158.60 171 GLU B CA 1
ATOM 4997 C C . GLU C 3 171 ? 141.281 127.200 113.796 1.00 158.60 171 GLU B C 1
ATOM 4998 O O . GLU C 3 171 ? 141.547 126.322 114.626 1.00 158.60 171 GLU B O 1
ATOM 5000 N N . LEU C 3 172 ? 140.713 126.917 112.622 1.00 153.20 172 LEU B N 1
ATOM 5001 C CA . LEU C 3 172 ? 140.384 125.541 112.266 1.00 153.20 172 LEU B CA 1
ATOM 5002 C C . LEU C 3 172 ? 141.610 124.723 111.886 1.00 153.20 172 LEU B C 1
ATOM 5003 O O . LEU C 3 172 ? 141.553 123.488 111.943 1.00 153.20 172 LEU B O 1
ATOM 5008 N N . SER C 3 173 ? 142.707 125.376 111.491 1.00 161.65 173 SER B N 1
ATOM 5009 C CA . SER C 3 173 ? 143.919 124.635 111.159 1.00 161.65 173 SER B CA 1
ATOM 5010 C C . SER C 3 173 ? 144.489 123.914 112.373 1.00 161.65 173 SER B C 1
ATOM 5011 O O . SER C 3 173 ? 145.048 122.821 112.237 1.00 161.65 173 SER B O 1
ATOM 5014 N N . ALA C 3 174 ? 144.346 124.500 113.565 1.00 167.46 174 ALA B N 1
ATOM 5015 C CA . ALA C 3 174 ? 144.870 123.865 114.770 1.00 167.46 174 ALA B CA 1
ATOM 5016 C C . ALA C 3 174 ? 144.178 122.535 115.044 1.00 167.46 174 ALA B C 1
ATOM 5017 O O . ALA C 3 174 ? 144.806 121.589 115.534 1.00 167.46 174 ALA B O 1
ATOM 5019 N N . GLU C 3 175 ? 142.884 122.443 114.733 1.00 162.28 175 GLU B N 1
ATOM 5020 C CA . GLU C 3 175 ? 142.165 121.188 114.924 1.00 162.28 175 GLU B CA 1
ATOM 5021 C C . GLU C 3 175 ? 142.383 120.238 113.752 1.00 162.28 175 GLU B C 1
ATOM 5022 O O . GLU C 3 175 ? 142.482 119.019 113.947 1.00 162.28 175 GLU B O 1
ATOM 5024 N N . PHE C 3 176 ? 142.462 120.774 112.532 1.00 150.23 176 PHE B N 1
ATOM 5025 C CA . PHE C 3 176 ? 142.689 119.916 111.375 1.00 150.23 176 PHE B CA 1
ATOM 5026 C C . PHE C 3 176 ? 144.078 119.292 111.400 1.00 150.23 176 PHE B C 1
ATOM 5027 O O . PHE C 3 176 ? 144.277 118.217 110.829 1.00 150.23 176 PHE B O 1
ATOM 5035 N N . SER C 3 177 ? 145.040 119.931 112.070 1.00 160.35 177 SER B N 1
ATOM 5036 C CA . SER C 3 177 ? 146.356 119.319 112.229 1.00 160.35 177 SER B CA 1
ATOM 5037 C C . SER C 3 177 ? 146.262 118.026 113.032 1.00 160.35 177 SER B C 1
ATOM 5038 O O . SER C 3 177 ? 146.795 116.987 112.626 1.00 160.35 177 SER B O 1
ATOM 5041 N N . ARG C 3 178 ? 145.574 118.071 114.176 1.00 162.10 178 ARG B N 1
ATOM 5042 C CA . ARG C 3 178 ? 145.396 116.864 114.978 1.00 162.10 178 ARG B CA 1
ATOM 5043 C C . ARG C 3 178 ? 144.528 115.843 114.253 1.00 162.10 178 ARG B C 1
ATOM 5044 O O . ARG C 3 178 ? 144.751 114.631 114.375 1.00 162.10 178 ARG B O 1
ATOM 5046 N N . ALA C 3 179 ? 143.534 116.312 113.493 1.00 160.44 179 ALA B N 1
ATOM 5047 C CA . ALA C 3 179 ? 142.710 115.396 112.709 1.00 160.44 179 ALA B CA 1
ATOM 5048 C C . ALA C 3 179 ? 143.553 114.640 111.688 1.00 160.44 179 ALA B C 1
ATOM 5049 O O . ALA C 3 179 ? 143.444 113.414 111.558 1.00 160.44 179 ALA B O 1
ATOM 5051 N N . SER C 3 180 ? 144.409 115.359 110.958 1.00 161.50 180 SER B N 1
ATOM 5052 C CA . SER C 3 180 ? 145.284 114.716 109.986 1.00 161.50 180 SER B CA 1
ATOM 5053 C C . SER C 3 180 ? 146.308 113.817 110.663 1.00 161.50 180 SER B C 1
ATOM 5054 O O . SER C 3 180 ? 146.679 112.781 110.105 1.00 161.50 180 SER B O 1
ATOM 5057 N N . GLU C 3 181 ? 146.768 114.183 111.862 1.00 162.06 181 GLU B N 1
ATOM 5058 C CA . GLU C 3 181 ? 147.692 113.317 112.588 1.00 162.06 181 GLU B CA 1
ATOM 5059 C C . GLU C 3 181 ? 147.028 111.998 112.966 1.00 162.06 181 GLU B C 1
ATOM 5060 O O . GLU C 3 181 ? 147.619 110.923 112.799 1.00 162.06 181 GLU B O 1
ATOM 5062 N N . CYS C 3 182 ? 145.794 112.058 113.472 1.00 166.18 182 CYS B N 1
ATOM 5063 C CA . CYS C 3 182 ? 145.073 110.833 113.808 1.00 166.18 182 CYS B CA 1
ATOM 5064 C C . CYS C 3 182 ? 144.775 110.007 112.562 1.00 166.18 182 CYS B C 1
ATOM 5065 O O . CYS C 3 182 ? 144.857 108.772 112.592 1.00 166.18 182 CYS B O 1
ATOM 5067 N N . LEU C 3 183 ? 144.431 110.671 111.454 1.00 167.61 183 LEU B N 1
ATOM 5068 C CA . LEU C 3 183 ? 144.185 109.949 110.210 1.00 167.61 183 LEU B CA 1
ATOM 5069 C C . LEU C 3 183 ? 145.453 109.266 109.712 1.00 167.61 183 LEU B C 1
ATOM 5070 O O . LEU C 3 183 ? 145.405 108.132 109.221 1.00 167.61 183 LEU B O 1
ATOM 5072 N N . LYS C 3 184 ? 146.600 109.937 109.839 1.00 175.86 184 LYS B N 1
ATOM 5073 C CA . LYS C 3 184 ? 147.864 109.333 109.433 1.00 175.86 184 LYS B CA 1
ATOM 5074 C C . LYS C 3 184 ? 148.231 108.167 110.340 1.00 175.86 184 LYS B C 1
ATOM 5075 O O . LYS C 3 184 ? 148.790 107.169 109.875 1.00 175.86 184 LYS B O 1
ATOM 5077 N N . THR C 3 185 ? 147.920 108.269 111.634 1.00 172.85 185 THR B N 1
ATOM 5078 C CA . THR C 3 185 ? 148.162 107.147 112.536 1.00 172.85 185 THR B CA 1
ATOM 5079 C C . THR C 3 185 ? 147.301 105.946 112.162 1.00 172.85 185 THR B C 1
ATOM 5080 O O . THR C 3 185 ? 147.781 104.804 112.144 1.00 172.85 185 THR B O 1
ATOM 5084 N N . GLY C 3 186 ? 146.024 106.185 111.854 1.00 174.87 186 GLY B N 1
ATOM 5085 C CA . GLY C 3 186 ? 145.166 105.097 111.411 1.00 174.87 186 GLY B CA 1
ATOM 5086 C C . GLY C 3 186 ? 145.631 104.485 110.103 1.00 174.87 186 GLY B C 1
ATOM 5087 O O . GLY C 3 186 ? 145.594 103.263 109.927 1.00 174.87 186 GLY B O 1
ATOM 5088 N N . ASN C 3 187 ? 146.085 105.325 109.169 1.00 177.88 187 ASN B N 1
ATOM 5089 C CA . ASN C 3 187 ? 146.596 104.817 107.901 1.00 177.88 187 ASN B CA 1
ATOM 5090 C C . ASN C 3 187 ? 147.875 104.016 108.104 1.00 177.88 187 ASN B C 1
ATOM 5091 O O . ASN C 3 187 ? 148.100 103.015 107.419 1.00 177.88 187 ASN B O 1
ATOM 5096 N N . ARG C 3 188 ? 148.718 104.431 109.053 1.00 176.91 188 ARG B N 1
ATOM 5097 C CA . ARG C 3 188 ? 149.931 103.674 109.346 1.00 176.91 188 ARG B CA 1
ATOM 5098 C C . ARG C 3 188 ? 149.598 102.332 109.984 1.00 176.91 188 ARG B C 1
ATOM 5099 O O . ARG C 3 188 ? 150.251 101.324 109.695 1.00 176.91 188 ARG B O 1
ATOM 5101 N N . LYS C 3 189 ? 148.583 102.298 110.849 1.00 176.70 189 LYS B N 1
ATOM 5102 C CA . LYS C 3 189 ? 148.143 101.024 111.412 1.00 176.70 189 LYS B CA 1
ATOM 5103 C C . LYS C 3 189 ? 147.603 100.101 110.324 1.00 176.70 189 LYS B C 1
ATOM 5104 O O . LYS C 3 189 ? 147.908 98.900 110.304 1.00 176.70 189 LYS B O 1
ATOM 5106 N N . ALA C 3 190 ? 146.799 100.647 109.407 1.00 178.27 190 ALA B N 1
ATOM 5107 C CA . ALA C 3 190 ? 146.284 99.843 108.303 1.00 178.27 190 ALA B CA 1
ATOM 5108 C C . ALA C 3 190 ? 147.412 99.348 107.406 1.00 178.27 190 ALA B C 1
ATOM 5109 O O . ALA C 3 190 ? 147.377 98.212 106.919 1.00 178.27 190 ALA B O 1
ATOM 5111 N N . PHE C 3 191 ? 148.431 100.183 107.188 1.00 179.05 191 PHE B N 1
ATOM 5112 C CA . PHE C 3 191 ? 149.565 99.774 106.368 1.00 179.05 191 PHE B CA 1
ATOM 5113 C C . PHE C 3 191 ? 150.380 98.689 107.057 1.00 179.05 191 PHE B C 1
ATOM 5114 O O . PHE C 3 191 ? 150.878 97.771 106.400 1.00 179.05 191 PHE B O 1
ATOM 5116 N N . ALA C 3 192 ? 150.523 98.773 108.382 1.00 173.93 192 ALA B N 1
ATOM 5117 C CA . ALA C 3 192 ? 151.212 97.717 109.117 1.00 173.93 192 ALA B CA 1
ATOM 5118 C C . ALA C 3 192 ? 150.441 96.405 109.040 1.00 173.93 192 ALA B C 1
ATOM 5119 O O . ALA C 3 192 ? 151.037 95.333 108.877 1.00 173.93 192 ALA B O 1
ATOM 5121 N N . GLY C 3 193 ? 149.113 96.471 109.150 1.00 171.36 193 GLY B N 1
ATOM 5122 C CA . GLY C 3 193 ? 148.312 95.267 108.987 1.00 171.36 193 GLY B CA 1
ATOM 5123 C C . GLY C 3 193 ? 148.433 94.670 107.597 1.00 171.36 193 GLY B C 1
ATOM 5124 O O . GLY C 3 193 ? 148.563 93.451 107.440 1.00 171.36 193 GLY B O 1
ATOM 5125 N N . GLU C 3 194 ? 148.401 95.521 106.569 1.00 169.47 194 GLU B N 1
ATOM 5126 C CA . GLU C 3 194 ? 148.556 95.039 105.201 1.00 169.47 194 GLU B CA 1
ATOM 5127 C C . GLU C 3 194 ? 149.943 94.449 104.978 1.00 169.47 194 GLU B C 1
ATOM 5128 O O . GLU C 3 194 ? 150.097 93.465 104.248 1.00 169.47 194 GLU B O 1
ATOM 5130 N N . LEU C 3 195 ? 150.965 95.029 105.612 1.00 169.88 195 LEU B N 1
ATOM 5131 C CA . LEU C 3 195 ? 152.316 94.494 105.487 1.00 169.88 195 LEU B CA 1
ATOM 5132 C C . LEU C 3 195 ? 152.436 93.141 106.175 1.00 169.88 195 LEU B C 1
ATOM 5133 O O . LEU C 3 195 ? 153.110 92.240 105.667 1.00 169.88 195 LEU B O 1
ATOM 5135 N N . GLU C 3 196 ? 151.788 92.979 107.331 1.00 165.84 196 GLU B N 1
ATOM 5136 C CA . GLU C 3 196 ? 151.775 91.675 107.988 1.00 165.84 196 GLU B CA 1
ATOM 5137 C C . GLU C 3 196 ? 151.062 90.637 107.130 1.00 165.84 196 GLU B C 1
ATOM 5138 O O . GLU C 3 196 ? 151.520 89.493 107.011 1.00 165.84 196 GLU B O 1
ATOM 5140 N N . LYS C 3 197 ? 149.939 91.022 106.516 1.00 165.23 197 LYS B N 1
ATOM 5141 C CA . LYS C 3 197 ? 149.230 90.101 105.631 1.00 165.23 197 LYS B CA 1
ATOM 5142 C C . LYS C 3 197 ? 150.084 89.728 104.424 1.00 165.23 197 LYS B C 1
ATOM 5143 O O . LYS C 3 197 ? 150.115 88.563 104.009 1.00 165.23 197 LYS B O 1
ATOM 5145 N N . LYS C 3 198 ? 150.792 90.705 103.851 1.00 167.12 198 LYS B N 1
ATOM 5146 C CA . LYS C 3 198 ? 151.653 90.427 102.707 1.00 167.12 198 LYS B CA 1
ATOM 5147 C C . LYS C 3 198 ? 152.826 89.540 103.102 1.00 167.12 198 LYS B C 1
ATOM 5148 O O . LYS C 3 198 ? 153.252 88.685 102.320 1.00 167.12 198 LYS B O 1
ATOM 5150 N N . LEU C 3 199 ? 153.356 89.722 104.313 1.00 165.06 199 LEU B N 1
ATOM 5151 C CA . LEU C 3 199 ? 154.435 88.859 104.783 1.00 165.06 199 LEU B CA 1
ATOM 5152 C C . LEU C 3 199 ? 153.944 87.432 104.989 1.00 165.06 199 LEU B C 1
ATOM 5153 O O . LEU C 3 199 ? 154.652 86.472 104.661 1.00 165.06 199 LEU B O 1
ATOM 5155 N N . LYS C 3 200 ? 152.732 87.272 105.526 1.00 164.39 200 LYS B N 1
ATOM 5156 C CA . LYS C 3 200 ? 152.161 85.935 105.661 1.00 164.39 200 LYS B CA 1
ATOM 5157 C C . LYS C 3 200 ? 151.946 85.289 104.297 1.00 164.39 200 LYS B C 1
ATOM 5158 O O . LYS C 3 200 ? 152.228 84.098 104.110 1.00 164.39 200 LYS B O 1
ATOM 5160 N N . ASP C 3 201 ? 151.455 86.065 103.326 1.00 164.03 201 ASP B N 1
ATOM 5161 C CA . ASP C 3 201 ? 151.258 85.533 101.981 1.00 164.03 201 ASP B CA 1
ATOM 5162 C C . ASP C 3 201 ? 152.586 85.149 101.340 1.00 164.03 201 ASP B C 1
ATOM 5163 O O . ASP C 3 201 ? 152.678 84.128 100.648 1.00 164.03 201 ASP B O 1
ATOM 5165 N N . LEU C 3 202 ? 153.630 85.949 101.567 1.00 168.33 202 LEU B N 1
ATOM 5166 C CA . LEU C 3 202 ? 154.942 85.633 101.013 1.00 168.33 202 LEU B CA 1
ATOM 5167 C C . LEU C 3 202 ? 155.528 84.387 101.663 1.00 168.33 202 LEU B C 1
ATOM 5168 O O . LEU C 3 202 ? 156.174 83.577 100.991 1.00 168.33 202 LEU B O 1
ATOM 5170 N N . ASP C 3 203 ? 155.310 84.213 102.969 1.00 166.33 203 ASP B N 1
ATOM 5171 C CA . ASP C 3 203 ? 155.764 82.996 103.634 1.00 166.33 203 ASP B CA 1
ATOM 5172 C C . ASP C 3 203 ? 155.030 81.773 103.097 1.00 166.33 203 ASP B C 1
ATOM 5173 O O . ASP C 3 203 ? 155.640 80.719 102.877 1.00 166.33 203 ASP B O 1
ATOM 5175 N N . TYR C 3 204 ? 153.719 81.898 102.873 1.00 164.15 204 TYR B N 1
ATOM 5176 C CA . TYR C 3 204 ? 152.962 80.792 102.293 1.00 164.15 204 TYR B CA 1
ATOM 5177 C C . TYR C 3 204 ? 153.450 80.468 100.886 1.00 164.15 204 TYR B C 1
ATOM 5178 O O . TYR C 3 204 ? 153.575 79.294 100.517 1.00 164.15 204 TYR B O 1
ATOM 5180 N N . THR C 3 205 ? 153.741 81.499 100.088 1.00 163.42 205 THR B N 1
ATOM 5181 C CA . THR C 3 205 ? 154.240 81.271 98.735 1.00 163.42 205 THR B CA 1
ATOM 5182 C C . THR C 3 205 ? 155.620 80.626 98.756 1.00 163.42 205 THR B C 1
ATOM 5183 O O . THR C 3 205 ? 155.918 79.761 97.925 1.00 163.42 205 THR B O 1
ATOM 5185 N N . ARG C 3 206 ? 156.473 81.027 99.701 1.00 162.92 206 ARG B N 1
ATOM 5186 C CA . ARG C 3 206 ? 157.788 80.407 99.823 1.00 162.92 206 ARG B CA 1
ATOM 5187 C C . ARG C 3 206 ? 157.670 78.947 100.239 1.00 162.92 206 ARG B C 1
ATOM 5188 O O . ARG C 3 206 ? 158.409 78.092 99.737 1.00 162.92 206 ARG B O 1
ATOM 5190 N N . THR C 3 207 ? 156.744 78.641 101.151 1.00 161.81 207 THR B N 1
ATOM 5191 C CA . THR C 3 207 ? 156.519 77.251 101.533 1.00 161.81 207 THR B CA 1
ATOM 5192 C C . THR C 3 207 ? 156.009 76.432 100.352 1.00 161.81 207 THR B C 1
ATOM 5193 O O . THR C 3 207 ? 156.434 75.288 100.149 1.00 161.81 207 THR B O 1
ATOM 5195 N N . VAL C 3 208 ? 155.103 77.007 99.557 1.00 162.99 208 VAL B N 1
ATOM 5196 C CA . VAL C 3 208 ? 154.584 76.301 98.388 1.00 162.99 208 VAL B CA 1
ATOM 5197 C C . VAL C 3 208 ? 155.692 76.066 97.370 1.00 162.99 208 VAL B C 1
ATOM 5198 O O . VAL C 3 208 ? 155.772 74.997 96.752 1.00 162.99 208 VAL B O 1
ATOM 5200 N N . LEU C 3 209 ? 156.570 77.055 97.184 1.00 162.12 209 LEU B N 1
ATOM 5201 C CA . LEU C 3 209 ? 157.679 76.895 96.250 1.00 162.12 209 LEU B CA 1
ATOM 5202 C C . LEU C 3 209 ? 158.664 75.841 96.737 1.00 162.12 209 LEU B C 1
ATOM 5203 O O . LEU C 3 209 ? 159.190 75.058 95.938 1.00 162.12 209 LEU B O 1
ATOM 5205 N N . HIS C 3 210 ? 158.924 75.802 98.046 1.00 161.45 210 HIS B N 1
ATOM 5206 C CA . HIS C 3 210 ? 159.802 74.774 98.594 1.00 161.45 210 HIS B CA 1
ATOM 5207 C C . HIS C 3 210 ? 159.198 73.387 98.419 1.00 161.45 210 HIS B C 1
ATOM 5208 O O . HIS C 3 210 ? 159.906 72.430 98.085 1.00 161.45 210 HIS B O 1
ATOM 5210 N N . THR C 3 211 ? 157.886 73.261 98.634 1.00 165.47 211 THR B N 1
ATOM 5211 C CA . THR C 3 211 ? 157.225 71.976 98.425 1.00 165.47 211 THR B CA 1
ATOM 5212 C C . THR C 3 211 ? 157.281 71.559 96.960 1.00 165.47 211 THR B C 1
ATOM 5213 O O . THR C 3 211 ? 157.514 70.385 96.648 1.00 165.47 211 THR B O 1
ATOM 5215 N N . GLU C 3 212 ? 157.079 72.511 96.046 1.00 164.38 212 GLU B N 1
ATOM 5216 C CA . GLU C 3 212 ? 157.155 72.198 94.622 1.00 164.38 212 GLU B CA 1
ATOM 5217 C C . GLU C 3 212 ? 158.563 71.772 94.226 1.00 164.38 212 GLU B C 1
ATOM 5218 O O . GLU C 3 212 ? 158.737 70.840 93.433 1.00 164.38 212 GLU B O 1
ATOM 5220 N N . THR C 3 213 ? 159.581 72.442 94.770 1.00 164.34 213 THR B N 1
ATOM 5221 C CA . THR C 3 213 ? 160.959 72.061 94.478 1.00 164.34 213 THR B CA 1
ATOM 5222 C C . THR C 3 213 ? 161.278 70.677 95.030 1.00 164.34 213 THR B C 1
ATOM 5223 O O . THR C 3 213 ? 161.951 69.879 94.368 1.00 164.34 213 THR B O 1
ATOM 5225 N N . GLU C 3 214 ? 160.802 70.374 96.241 1.00 165.51 214 GLU B N 1
ATOM 5226 C CA . GLU C 3 214 ? 161.021 69.049 96.810 1.00 165.51 214 GLU B CA 1
ATOM 5227 C C . GLU C 3 214 ? 160.303 67.969 96.012 1.00 165.51 214 GLU B C 1
ATOM 5228 O O . GLU C 3 214 ? 160.806 66.845 95.899 1.00 165.51 214 GLU B O 1
ATOM 5230 N N . ILE C 3 215 ? 159.132 68.285 95.454 1.00 169.45 215 ILE B N 1
ATOM 5231 C CA . ILE C 3 215 ? 158.412 67.308 94.645 1.00 169.45 215 ILE B CA 1
ATOM 5232 C C . ILE C 3 215 ? 159.109 67.102 93.306 1.00 169.45 215 ILE B C 1
ATOM 5233 O O . ILE C 3 215 ? 159.192 65.977 92.800 1.00 169.45 215 ILE B O 1
ATOM 5235 N N . GLN C 3 216 ? 159.620 68.181 92.710 1.00 171.12 216 GLN B N 1
ATOM 5236 C CA . GLN C 3 216 ? 160.310 68.082 91.430 1.00 171.12 216 GLN B CA 1
ATOM 5237 C C . GLN C 3 216 ? 161.712 67.503 91.559 1.00 171.12 216 GLN B C 1
ATOM 5238 O O . GLN C 3 216 ? 162.285 67.075 90.550 1.00 171.12 216 GLN B O 1
ATOM 5240 N N . LYS C 3 217 ? 162.277 67.481 92.768 1.00 173.77 217 LYS B N 1
ATOM 5241 C CA . LYS C 3 217 ? 163.610 66.922 92.960 1.00 173.77 217 LYS B CA 1
ATOM 5242 C C . LYS C 3 217 ? 163.648 65.415 92.741 1.00 173.77 217 LYS B C 1
ATOM 5243 O O . LYS C 3 217 ? 164.735 64.857 92.554 1.00 173.77 217 LYS B O 1
ATOM 5245 N N . LYS C 3 218 ? 162.497 64.748 92.758 1.00 178.14 218 LYS B N 1
ATOM 5246 C CA . LYS C 3 218 ? 162.422 63.310 92.545 1.00 178.14 218 LYS B CA 1
ATOM 5247 C C . LYS C 3 218 ? 162.196 62.941 91.084 1.00 178.14 218 LYS B C 1
ATOM 5248 O O . LYS C 3 218 ? 162.015 61.759 90.776 1.00 178.14 218 LYS B O 1
ATOM 5250 N N . ALA C 3 219 ? 162.203 63.919 90.183 1.00 177.53 219 ALA B N 1
ATOM 5251 C CA . ALA C 3 219 ? 162.000 63.655 88.763 1.00 177.53 219 ALA B CA 1
ATOM 5252 C C . ALA C 3 219 ? 163.055 64.364 87.921 1.00 177.53 219 ALA B C 1
ATOM 5253 O O . ALA C 3 219 ? 163.268 65.568 88.060 1.00 177.53 219 ALA B O 1
ATOM 5255 N N . GLY C 3 223 ? 163.779 68.666 85.402 1.00 191.75 223 GLY B N 1
ATOM 5256 C CA . GLY C 3 223 ? 164.371 69.821 84.754 1.00 191.75 223 GLY B CA 1
ATOM 5257 C C . GLY C 3 223 ? 163.832 71.141 85.271 1.00 191.75 223 GLY B C 1
ATOM 5258 O O . GLY C 3 223 ? 163.503 71.267 86.450 1.00 191.75 223 GLY B O 1
ATOM 5259 N N . PHE C 3 224 ? 163.745 72.128 84.383 1.00 189.79 224 PHE B N 1
ATOM 5260 C CA . PHE C 3 224 ? 163.236 73.441 84.758 1.00 189.79 224 PHE B CA 1
ATOM 5261 C C . PHE C 3 224 ? 161.741 73.358 85.041 1.00 189.79 224 PHE B C 1
ATOM 5262 O O . PHE C 3 224 ? 160.953 73.008 84.156 1.00 189.79 224 PHE B O 1
ATOM 5264 N N . TYR C 3 225 ? 161.352 73.679 86.272 1.00 187.94 225 TYR B N 1
ATOM 5265 C CA . TYR C 3 225 ? 159.953 73.630 86.669 1.00 187.94 225 TYR B CA 1
ATOM 5266 C C . TYR C 3 225 ? 159.721 74.622 87.799 1.00 187.94 225 TYR B C 1
ATOM 5267 O O . TYR C 3 225 ? 160.656 75.040 88.487 1.00 187.94 225 TYR B O 1
ATOM 5269 N N . SER C 3 226 ? 158.451 74.994 87.976 1.00 190.07 226 SER B N 1
ATOM 5270 C CA . SER C 3 226 ? 158.031 75.924 89.027 1.00 190.07 226 SER B CA 1
ATOM 5271 C C . SER C 3 226 ? 158.744 77.268 88.901 1.00 190.07 226 SER B C 1
ATOM 5272 O O . SER C 3 226 ? 159.123 77.888 89.897 1.00 190.07 226 SER B O 1
ATOM 5274 N N . SER C 3 227 ? 158.930 77.725 87.661 1.00 194.09 227 SER B N 1
ATOM 5275 C CA . SER C 3 227 ? 159.561 79.021 87.436 1.00 194.09 227 SER B CA 1
ATOM 5276 C C . SER C 3 227 ? 158.605 80.167 87.744 1.00 194.09 227 SER B C 1
ATOM 5277 O O . SER C 3 227 ? 159.005 81.167 88.352 1.00 194.09 227 SER B O 1
ATOM 5279 N N . GLN C 3 228 ? 157.340 80.038 87.333 1.00 197.13 228 GLN B N 1
ATOM 5280 C CA . GLN C 3 228 ? 156.356 81.071 87.637 1.00 197.13 228 GLN B CA 1
ATOM 5281 C C . GLN C 3 228 ? 156.113 81.172 89.137 1.00 197.13 228 GLN B C 1
ATOM 5282 O O . GLN C 3 228 ? 155.932 82.272 89.672 1.00 197.13 228 GLN B O 1
ATOM 5283 N N . ALA C 3 229 ? 156.115 80.033 89.835 1.00 197.01 229 ALA B N 1
ATOM 5284 C CA . ALA C 3 229 ? 155.951 80.057 91.285 1.00 197.01 229 ALA B CA 1
ATOM 5285 C C . ALA C 3 229 ? 157.125 80.756 91.959 1.00 197.01 229 ALA B C 1
ATOM 5286 O O . ALA C 3 229 ? 156.936 81.531 92.903 1.00 197.01 229 ALA B O 1
ATOM 5288 N N . ILE C 3 230 ? 158.345 80.503 91.479 1.00 197.19 230 ILE B N 1
ATOM 5289 C CA . ILE C 3 230 ? 159.516 81.160 92.050 1.00 197.19 230 ILE B CA 1
ATOM 5290 C C . ILE C 3 230 ? 159.476 82.658 91.775 1.00 197.19 230 ILE B C 1
ATOM 5291 O O . ILE C 3 230 ? 159.833 83.471 92.637 1.00 197.19 230 ILE B O 1
ATOM 5293 N N . GLU C 3 231 ? 159.038 83.049 90.576 1.00 197.47 231 GLU B N 1
ATOM 5294 C CA . GLU C 3 231 ? 158.925 84.469 90.260 1.00 197.47 231 GLU B CA 1
ATOM 5295 C C . GLU C 3 231 ? 157.879 85.146 91.137 1.00 197.47 231 GLU B C 1
ATOM 5296 O O . GLU C 3 231 ? 158.092 86.264 91.623 1.00 197.47 231 GLU B O 1
ATOM 5298 N N . LYS C 3 232 ? 156.743 84.480 91.358 1.00 198.88 232 LYS B N 1
ATOM 5299 C CA . LYS C 3 232 ? 155.712 85.039 92.226 1.00 198.88 232 LYS B CA 1
ATOM 5300 C C . LYS C 3 232 ? 156.203 85.150 93.664 1.00 198.88 232 LYS B C 1
ATOM 5301 O O . LYS C 3 232 ? 155.911 86.135 94.350 1.00 198.88 232 LYS B O 1
ATOM 5303 N N . ALA C 3 233 ? 156.957 84.153 94.135 1.00 197.01 233 ALA B N 1
ATOM 5304 C CA . ALA C 3 233 ? 157.506 84.216 95.486 1.00 197.01 233 ALA B CA 1
ATOM 5305 C C . ALA C 3 233 ? 158.508 85.356 95.622 1.00 197.01 233 ALA B C 1
ATOM 5306 O O . ALA C 3 233 ? 158.518 86.063 96.637 1.00 197.01 233 ALA B O 1
ATOM 5308 N N . ASN C 3 234 ? 159.355 85.553 94.608 1.00 193.57 234 ASN B N 1
ATOM 5309 C CA . ASN C 3 234 ? 160.307 86.659 94.648 1.00 193.57 234 ASN B CA 1
ATOM 5310 C C . ASN C 3 234 ? 159.591 88.003 94.631 1.00 193.57 234 ASN B C 1
ATOM 5311 O O . ASN C 3 234 ? 159.976 88.931 95.353 1.00 193.57 234 ASN B O 1
ATOM 5313 N N . GLU C 3 235 ? 158.539 88.126 93.816 1.00 191.95 235 GLU B N 1
ATOM 5314 C CA . GLU C 3 235 ? 157.776 89.369 93.778 1.00 191.95 235 GLU B CA 1
ATOM 5315 C C . GLU C 3 235 ? 157.088 89.633 95.111 1.00 191.95 235 GLU B C 1
ATOM 5316 O O . GLU C 3 235 ? 157.046 90.776 95.583 1.00 191.95 235 GLU B O 1
ATOM 5318 N N . LEU C 3 236 ? 156.552 88.585 95.741 1.00 190.68 236 LEU B N 1
ATOM 5319 C CA . LEU C 3 236 ? 155.911 88.751 97.042 1.00 190.68 236 LEU B CA 1
ATOM 5320 C C . LEU C 3 236 ? 156.925 89.144 98.109 1.00 190.68 236 LEU B C 1
ATOM 5321 O O . LEU C 3 236 ? 156.634 89.983 98.969 1.00 190.68 236 LEU B O 1
ATOM 5323 N N . ALA C 3 237 ? 158.123 88.556 98.065 1.00 187.34 237 ALA B N 1
ATOM 5324 C CA . ALA C 3 237 ? 159.163 88.930 99.018 1.00 187.34 237 ALA B CA 1
ATOM 5325 C C . ALA C 3 237 ? 159.593 90.378 98.821 1.00 187.34 237 ALA B C 1
ATOM 5326 O O . ALA C 3 237 ? 159.803 91.110 99.796 1.00 187.34 237 ALA B O 1
ATOM 5328 N N . SER C 3 238 ? 159.721 90.812 97.565 1.00 187.58 238 SER B N 1
ATOM 5329 C CA . SER C 3 238 ? 160.080 92.201 97.298 1.00 187.58 238 SER B CA 1
ATOM 5330 C C . SER C 3 238 ? 158.990 93.153 97.775 1.00 187.58 238 SER B C 1
ATOM 5331 O O . SER C 3 238 ? 159.284 94.211 98.346 1.00 187.58 238 SER B O 1
ATOM 5333 N N . VAL C 3 239 ? 157.724 92.792 97.555 1.00 184.77 239 VAL B N 1
ATOM 5334 C CA . VAL C 3 239 ? 156.622 93.635 98.008 1.00 184.77 239 VAL B CA 1
ATOM 5335 C C . VAL C 3 239 ? 156.593 93.707 99.529 1.00 184.77 239 VAL B C 1
ATOM 5336 O O . VAL C 3 239 ? 156.338 94.770 100.109 1.00 184.77 239 VAL B O 1
ATOM 5338 N N . GLU C 3 240 ? 156.858 92.584 100.201 1.00 183.80 240 GLU B N 1
ATOM 5339 C CA . GLU C 3 240 ? 156.891 92.584 101.660 1.00 183.80 240 GLU B CA 1
ATOM 5340 C C . GLU C 3 240 ? 158.038 93.438 102.186 1.00 183.80 240 GLU B C 1
ATOM 5341 O O . GLU C 3 240 ? 157.872 94.174 103.165 1.00 183.80 240 GLU B O 1
ATOM 5343 N N . LYS C 3 241 ? 159.208 93.356 101.547 1.00 182.90 241 LYS B N 1
ATOM 5344 C CA . LYS C 3 241 ? 160.332 94.191 101.957 1.00 182.90 241 LYS B CA 1
ATOM 5345 C C . LYS C 3 241 ? 160.022 95.669 101.753 1.00 182.90 241 LYS B C 1
ATOM 5346 O O . LYS C 3 241 ? 160.347 96.504 102.606 1.00 182.90 241 LYS B O 1
ATOM 5348 N N . SER C 3 242 ? 159.383 96.011 100.631 1.00 183.20 242 SER B N 1
ATOM 5349 C CA . SER C 3 242 ? 159.019 97.402 100.383 1.00 183.20 242 SER B CA 1
ATOM 5350 C C . SER C 3 242 ? 157.996 97.894 101.399 1.00 183.20 242 SER B C 1
ATOM 5351 O O . SER C 3 242 ? 158.077 99.034 101.871 1.00 183.20 242 SER B O 1
ATOM 5353 N N . ILE C 3 243 ? 157.030 97.045 101.756 1.00 182.00 243 ILE B N 1
ATOM 5354 C CA . ILE C 3 243 ? 156.027 97.434 102.742 1.00 182.00 243 ILE B CA 1
ATOM 5355 C C . ILE C 3 243 ? 156.668 97.617 104.112 1.00 182.00 243 ILE B C 1
ATOM 5356 O O . ILE C 3 243 ? 156.317 98.541 104.857 1.00 182.00 243 ILE B O 1
ATOM 5358 N N . ILE C 3 244 ? 157.618 96.749 104.466 1.00 181.05 244 ILE B N 1
ATOM 5359 C CA . ILE C 3 244 ? 158.310 96.885 105.743 1.00 181.05 244 ILE B CA 1
ATOM 5360 C C . ILE C 3 244 ? 159.131 98.168 105.772 1.00 181.05 244 ILE B C 1
ATOM 5361 O O . ILE C 3 244 ? 159.166 98.876 106.786 1.00 181.05 244 ILE B O 1
ATOM 5363 N N . GLU C 3 245 ? 159.798 98.492 104.661 1.00 183.76 245 GLU B N 1
ATOM 5364 C CA . GLU C 3 245 ? 160.567 99.731 104.598 1.00 183.76 245 GLU B CA 1
ATOM 5365 C C . GLU C 3 245 ? 159.659 100.950 104.705 1.00 183.76 245 GLU B C 1
ATOM 5366 O O . GLU C 3 245 ? 159.995 101.926 105.386 1.00 183.76 245 GLU B O 1
ATOM 5368 N N . HIS C 3 246 ? 158.500 100.909 104.043 1.00 182.61 246 HIS B N 1
ATOM 5369 C CA . HIS C 3 246 ? 157.559 102.021 104.130 1.00 182.61 246 HIS B CA 1
ATOM 5370 C C . HIS C 3 246 ? 157.022 102.180 105.547 1.00 182.61 246 HIS B C 1
ATOM 5371 O O . HIS C 3 246 ? 156.882 103.304 106.043 1.00 182.61 246 HIS B O 1
ATOM 5373 N N . GLN C 3 247 ? 156.722 101.064 106.216 1.00 179.90 247 GLN B N 1
ATOM 5374 C CA . GLN C 3 247 ? 156.245 101.134 107.594 1.00 179.90 247 GLN B CA 1
ATOM 5375 C C . GLN C 3 247 ? 157.321 101.686 108.521 1.00 179.90 247 GLN B C 1
ATOM 5376 O O . GLN C 3 247 ? 157.030 102.489 109.415 1.00 179.90 247 GLN B O 1
ATOM 5378 N N . ASP C 3 248 ? 158.575 101.271 108.318 1.00 181.36 248 ASP B N 1
ATOM 5379 C CA . ASP C 3 248 ? 159.665 101.794 109.135 1.00 181.36 248 ASP B CA 1
ATOM 5380 C C . ASP C 3 248 ? 159.856 103.288 108.906 1.00 181.36 248 ASP B C 1
ATOM 5381 O O . ASP C 3 248 ? 160.082 104.046 109.857 1.00 181.36 248 ASP B O 1
ATOM 5383 N N . LEU C 3 249 ? 159.761 103.732 107.650 1.00 186.40 249 LEU B N 1
ATOM 5384 C CA . LEU C 3 249 ? 159.890 105.156 107.359 1.00 186.40 249 LEU B CA 1
ATOM 5385 C C . LEU C 3 249 ? 158.745 105.953 107.973 1.00 186.40 249 LEU B C 1
ATOM 5386 O O . LEU C 3 249 ? 158.956 107.056 108.491 1.00 186.40 249 LEU B O 1
ATOM 5388 N N . LEU C 3 250 ? 157.525 105.409 107.928 1.00 184.69 250 LEU B N 1
ATOM 5389 C CA . LEU C 3 250 ? 156.386 106.100 108.522 1.00 184.69 250 LEU B CA 1
ATOM 5390 C C . LEU C 3 250 ? 156.509 106.166 110.039 1.00 184.69 250 LEU B C 1
ATOM 5391 O O . LEU C 3 250 ? 156.124 107.166 110.656 1.00 184.69 250 LEU B O 1
ATOM 5393 N N . LYS C 3 251 ? 157.043 105.111 110.659 1.00 186.78 251 LYS B N 1
ATOM 5394 C CA . LYS C 3 251 ? 157.240 105.128 112.104 1.00 186.78 251 LYS B CA 1
ATOM 5395 C C . LYS C 3 251 ? 158.358 106.081 112.506 1.00 186.78 251 LYS B C 1
ATOM 5396 O O . LYS C 3 251 ? 158.279 106.715 113.565 1.00 186.78 251 LYS B O 1
ATOM 5398 N N . GLN C 3 252 ? 159.402 106.195 111.682 1.00 187.53 252 GLN B N 1
ATOM 5399 C CA . GLN C 3 252 ? 160.488 107.119 111.992 1.00 187.53 252 GLN B CA 1
ATOM 5400 C C . GLN C 3 252 ? 160.052 108.568 111.811 1.00 187.53 252 GLN B C 1
ATOM 5401 O O . GLN C 3 252 ? 160.370 109.426 112.642 1.00 187.53 252 GLN B O 1
ATOM 5403 N N . ILE C 3 253 ? 159.325 108.859 110.737 1.00 184.83 253 ILE B N 1
ATOM 5404 C CA . ILE C 3 253 ? 158.854 110.213 110.476 1.00 184.83 253 ILE B CA 1
ATOM 5405 C C . ILE C 3 253 ? 157.393 110.351 110.885 1.00 184.83 253 ILE B C 1
ATOM 5406 O O . ILE C 3 253 ? 156.951 109.741 111.859 1.00 184.83 253 ILE B O 1
ATOM 5408 N N . LYS C 3 320 ? 137.945 100.975 111.863 1.00 170.07 320 LYS B N 1
ATOM 5409 C CA . LYS C 3 320 ? 138.408 100.562 113.182 1.00 170.07 320 LYS B CA 1
ATOM 5410 C C . LYS C 3 320 ? 138.048 101.601 114.239 1.00 170.07 320 LYS B C 1
ATOM 5411 O O . LYS C 3 320 ? 137.215 102.476 114.005 1.00 170.07 320 LYS B O 1
ATOM 5413 N N . THR C 3 321 ? 138.684 101.496 115.407 1.00 165.14 321 THR B N 1
ATOM 5414 C CA . THR C 3 321 ? 138.417 102.442 116.485 1.00 165.14 321 THR B CA 1
ATOM 5415 C C . THR C 3 321 ? 139.073 103.793 116.222 1.00 165.14 321 THR B C 1
ATOM 5416 O O . THR C 3 321 ? 138.503 104.837 116.557 1.00 165.14 321 THR B O 1
ATOM 5418 N N . LEU C 3 322 ? 140.268 103.790 115.626 1.00 165.13 322 LEU B N 1
ATOM 5419 C CA . LEU C 3 322 ? 140.962 105.045 115.352 1.00 165.13 322 LEU B CA 1
ATOM 5420 C C . LEU C 3 322 ? 140.202 105.890 114.337 1.00 165.13 322 LEU B C 1
ATOM 5421 O O . LEU C 3 322 ? 140.105 107.113 114.490 1.00 165.13 322 LEU B O 1
ATOM 5426 N N . GLU C 3 323 ? 139.652 105.256 113.298 1.00 163.98 323 GLU B N 1
ATOM 5427 C CA . GLU C 3 323 ? 138.895 106.001 112.296 1.00 163.98 323 GLU B CA 1
ATOM 5428 C C . GLU C 3 323 ? 137.637 106.613 112.899 1.00 163.98 323 GLU B C 1
ATOM 5429 O O . GLU C 3 323 ? 137.308 107.773 112.624 1.00 163.98 323 GLU B O 1
ATOM 5431 N N . GLU C 3 324 ? 136.921 105.848 113.728 1.00 160.82 324 GLU B N 1
ATOM 5432 C CA . GLU C 3 324 ? 135.724 106.379 114.372 1.00 160.82 324 GLU B CA 1
ATOM 5433 C C . GLU C 3 324 ? 136.070 107.512 115.331 1.00 160.82 324 GLU B C 1
ATOM 5434 O O . GLU C 3 324 ? 135.349 108.514 115.401 1.00 160.82 324 GLU B O 1
ATOM 5436 N N . LEU C 3 325 ? 137.172 107.372 116.074 1.00 158.80 325 LEU B N 1
ATOM 5437 C CA . LEU C 3 325 ? 137.594 108.440 116.975 1.00 158.80 325 LEU B CA 1
ATOM 5438 C C . LEU C 3 325 ? 137.951 109.702 116.201 1.00 158.80 325 LEU B C 1
ATOM 5439 O O . LEU C 3 325 ? 137.583 110.812 116.606 1.00 158.80 325 LEU B O 1
ATOM 5441 N N . CYS C 3 326 ? 138.660 109.552 115.080 1.00 160.88 326 CYS B N 1
ATOM 5442 C CA . CYS C 3 326 ? 139.005 110.709 114.260 1.00 160.88 326 CYS B CA 1
ATOM 5443 C C . CYS C 3 326 ? 137.759 111.366 113.681 1.00 160.88 326 CYS B C 1
ATOM 5444 O O . CYS C 3 326 ? 137.670 112.598 113.621 1.00 160.88 326 CYS B O 1
ATOM 5447 N N . ASP C 3 327 ? 136.783 110.561 113.256 1.00 151.55 327 ASP B N 1
ATOM 5448 C CA . ASP C 3 327 ? 135.546 111.118 112.719 1.00 151.55 327 ASP B CA 1
ATOM 5449 C C . ASP C 3 327 ? 134.787 111.892 113.790 1.00 151.55 327 ASP B C 1
ATOM 5450 O O . ASP C 3 327 ? 134.310 113.008 113.548 1.00 151.55 327 ASP B O 1
ATOM 5452 N N . THR C 3 328 ? 134.673 111.316 114.990 1.00 154.94 328 THR B N 1
ATOM 5453 C CA . THR C 3 328 ? 133.990 112.009 116.078 1.00 154.94 328 THR B CA 1
ATOM 5454 C C . THR C 3 328 ? 134.714 113.295 116.456 1.00 154.94 328 THR B C 1
ATOM 5455 O O . THR C 3 328 ? 134.074 114.316 116.731 1.00 154.94 328 THR B O 1
ATOM 5459 N N . GLU C 3 329 ? 136.049 113.269 116.464 1.00 150.40 329 GLU B N 1
ATOM 5460 C CA . GLU C 3 329 ? 136.813 114.468 116.795 1.00 150.40 329 GLU B CA 1
ATOM 5461 C C . GLU C 3 329 ? 136.610 115.555 115.746 1.00 150.40 329 GLU B C 1
ATOM 5462 O O . GLU C 3 329 ? 136.399 116.727 116.083 1.00 150.40 329 GLU B O 1
ATOM 5468 N N . TYR C 3 330 ? 136.672 115.185 114.465 1.00 147.13 330 TYR B N 1
ATOM 5469 C CA . TYR C 3 330 ? 136.471 116.162 113.402 1.00 147.13 330 TYR B CA 1
ATOM 5470 C C . TYR C 3 330 ? 135.046 116.697 113.393 1.00 147.13 330 TYR B C 1
ATOM 5471 O O . TYR C 3 330 ? 134.815 117.833 112.965 1.00 147.13 330 TYR B O 1
ATOM 5472 N N . PHE C 3 331 ? 134.080 115.900 113.856 1.00 138.88 331 PHE B N 1
ATOM 5473 C CA . PHE C 3 331 ? 132.702 116.373 113.896 1.00 138.88 331 PHE B CA 1
ATOM 5474 C C . PHE C 3 331 ? 132.426 117.251 115.111 1.00 138.88 331 PHE B C 1
ATOM 5475 O O . PHE C 3 331 ? 131.591 118.158 115.032 1.00 138.88 331 PHE B O 1
ATOM 5483 N N . THR C 3 332 ? 133.105 117.007 116.235 1.00 146.96 332 THR B N 1
ATOM 5484 C CA . THR C 3 332 ? 132.889 117.846 117.407 1.00 146.96 332 THR B CA 1
ATOM 5485 C C . THR C 3 332 ? 133.733 119.113 117.383 1.00 146.96 332 THR B C 1
ATOM 5486 O O . THR C 3 332 ? 133.386 120.083 118.065 1.00 146.96 332 THR B O 1
ATOM 5490 N N . GLN C 3 333 ? 134.827 119.132 116.617 1.00 146.65 333 GLN B N 1
ATOM 5491 C CA . GLN C 3 333 ? 135.620 120.349 116.497 1.00 146.65 333 GLN B CA 1
ATOM 5492 C C . GLN C 3 333 ? 135.003 121.356 115.538 1.00 146.65 333 GLN B C 1
ATOM 5493 O O . GLN C 3 333 ? 135.294 122.553 115.645 1.00 146.65 333 GLN B O 1
ATOM 5499 N N . THR C 3 334 ? 134.161 120.904 114.607 1.00 138.46 334 THR B N 1
ATOM 5500 C CA . THR C 3 334 ? 133.507 121.813 113.676 1.00 138.46 334 THR B CA 1
ATOM 5501 C C . THR C 3 334 ? 132.370 122.595 114.318 1.00 138.46 334 THR B C 1
ATOM 5502 O O . THR C 3 334 ? 131.994 123.652 113.800 1.00 138.46 334 THR B O 1
ATOM 5504 N N . LEU C 3 335 ? 131.818 122.104 115.432 1.00 137.21 335 LEU B N 1
ATOM 5505 C CA . LEU C 3 335 ? 130.723 122.811 116.089 1.00 137.21 335 LEU B CA 1
ATOM 5506 C C . LEU C 3 335 ? 131.179 124.163 116.621 1.00 137.21 335 LEU B C 1
ATOM 5507 O O . LEU C 3 335 ? 130.449 125.157 116.520 1.00 137.21 335 LEU B O 1
ATOM 5512 N N . ALA C 3 336 ? 132.384 124.222 117.192 1.00 137.01 336 ALA B N 1
ATOM 5513 C CA . ALA C 3 336 ? 132.901 125.489 117.697 1.00 137.01 336 ALA B CA 1
ATOM 5514 C C . ALA C 3 336 ? 133.124 126.484 116.566 1.00 137.01 336 ALA B C 1
ATOM 5515 O O . ALA C 3 336 ? 132.785 127.667 116.692 1.00 137.01 336 ALA B O 1
ATOM 5517 N N . GLN C 3 337 ? 133.688 126.022 115.447 1.00 136.50 337 GLN B N 1
ATOM 5518 C CA . GLN C 3 337 ? 133.907 126.909 114.310 1.00 136.50 337 GLN B CA 1
ATOM 5519 C C . GLN C 3 337 ? 132.593 127.362 113.688 1.00 136.50 337 GLN B C 1
ATOM 5520 O O . GLN C 3 337 ? 132.510 128.478 113.163 1.00 136.50 337 GLN B O 1
ATOM 5526 N N . LEU C 3 338 ? 131.559 126.518 113.737 1.00 140.60 338 LEU B N 1
ATOM 5527 C CA . LEU C 3 338 ? 130.261 126.917 113.203 1.00 140.60 338 LEU B CA 1
ATOM 5528 C C . LEU C 3 338 ? 129.581 127.933 114.112 1.00 140.60 338 LEU B C 1
ATOM 5529 O O . LEU C 3 338 ? 128.981 128.902 113.630 1.00 140.60 338 LEU B O 1
ATOM 5531 N N . SER C 3 339 ? 129.662 127.731 115.429 1.00 144.40 339 SER B N 1
ATOM 5532 C CA . SER C 3 339 ? 129.065 128.674 116.366 1.00 144.40 339 SER B CA 1
ATOM 5533 C C . SER C 3 339 ? 129.834 129.986 116.436 1.00 144.40 339 SER B C 1
ATOM 5534 O O . SER C 3 339 ? 129.248 131.015 116.788 1.00 144.40 339 SER B O 1
ATOM 5536 N N . HIS C 3 340 ? 131.124 129.974 116.111 1.00 147.56 340 HIS B N 1
ATOM 5537 C CA . HIS C 3 340 ? 131.965 131.164 116.126 1.00 147.56 340 HIS B CA 1
ATOM 5538 C C . HIS C 3 340 ? 132.480 131.483 114.727 1.00 147.56 340 HIS B C 1
ATOM 5539 O O . HIS C 3 340 ? 133.658 131.786 114.532 1.00 147.56 340 HIS B O 1
ATOM 5541 N N . ILE C 3 341 ? 131.593 131.407 113.732 1.00 144.72 341 ILE B N 1
ATOM 5542 C CA . ILE C 3 341 ? 131.992 131.668 112.351 1.00 144.72 341 ILE B CA 1
ATOM 5543 C C . ILE C 3 341 ? 132.466 133.105 112.181 1.00 144.72 341 ILE B C 1
ATOM 5544 O O . ILE C 3 341 ? 133.329 133.387 111.340 1.00 144.72 341 ILE B O 1
ATOM 5546 N N . GLU C 3 342 ? 131.920 134.032 112.967 1.00 129.34 342 GLU B N 1
ATOM 5547 C CA . GLU C 3 342 ? 132.311 135.432 112.900 1.00 129.34 342 GLU B CA 1
ATOM 5548 C C . GLU C 3 342 ? 132.837 135.982 114.217 1.00 129.34 342 GLU B C 1
ATOM 5549 O O . GLU C 3 342 ? 133.216 137.158 114.270 1.00 129.34 342 GLU B O 1
ATOM 5550 N N . HIS C 3 343 ? 132.873 135.176 115.278 1.00 126.14 343 HIS B N 1
ATOM 5551 C CA . HIS C 3 343 ? 133.327 135.630 116.587 1.00 126.14 343 HIS B CA 1
ATOM 5552 C C . HIS C 3 343 ? 134.488 134.806 117.128 1.00 126.14 343 HIS B C 1
ATOM 5553 O O . HIS C 3 343 ? 134.825 134.934 118.311 1.00 126.14 343 HIS B O 1
ATOM 5560 N N . MET C 3 344 ? 135.113 133.969 116.296 1.00 131.31 344 MET B N 1
ATOM 5561 C CA . MET C 3 344 ? 136.216 133.138 116.769 1.00 131.31 344 MET B CA 1
ATOM 5562 C C . MET C 3 344 ? 137.406 133.991 117.192 1.00 131.31 344 MET B C 1
ATOM 5563 O O . MET C 3 344 ? 137.922 133.850 118.307 1.00 131.31 344 MET B O 1
ATOM 5565 N N . PHE C 3 345 ? 137.858 134.884 116.307 1.00 118.00 345 PHE B N 1
ATOM 5566 C CA . PHE C 3 345 ? 138.982 135.752 116.642 1.00 118.00 345 PHE B CA 1
ATOM 5567 C C . PHE C 3 345 ? 138.637 136.704 117.780 1.00 118.00 345 PHE B C 1
ATOM 5568 O O . PHE C 3 345 ? 139.500 137.012 118.609 1.00 118.00 345 PHE B O 1
ATOM 5576 N N . ARG C 3 346 ? 137.387 137.170 117.840 1.00 111.36 346 ARG B N 1
ATOM 5577 C CA . ARG C 3 346 ? 136.973 138.043 118.934 1.00 111.36 346 ARG B CA 1
ATOM 5578 C C . ARG C 3 346 ? 137.072 137.322 120.272 1.00 111.36 346 ARG B C 1
ATOM 5579 O O . ARG C 3 346 ? 137.634 137.852 121.237 1.00 111.36 346 ARG B O 1
ATOM 5581 N N . GLY C 3 347 ? 136.533 136.103 120.345 1.00 111.03 347 GLY B N 1
ATOM 5582 C CA . GLY C 3 347 ? 136.647 135.330 121.570 1.00 111.03 347 GLY B CA 1
ATOM 5583 C C . GLY C 3 347 ? 138.085 134.997 121.916 1.00 111.03 347 GLY B C 1
ATOM 5584 O O . GLY C 3 347 ? 138.468 135.004 123.088 1.00 111.03 347 GLY B O 1
ATOM 5585 N N . ASP C 3 348 ? 138.905 134.715 120.900 1.00 112.21 348 ASP B N 1
ATOM 5586 C CA . ASP C 3 348 ? 140.309 134.402 121.144 1.00 112.21 348 ASP B CA 1
ATOM 5587 C C . ASP C 3 348 ? 141.041 135.594 121.751 1.00 112.21 348 ASP B C 1
ATOM 5588 O O . ASP C 3 348 ? 141.755 135.455 122.752 1.00 112.21 348 ASP B O 1
ATOM 5590 N N . LEU C 3 349 ? 140.874 136.779 121.156 1.00 108.68 349 LEU B N 1
ATOM 5591 C CA . LEU C 3 349 ? 141.538 137.962 121.692 1.00 108.68 349 LEU B CA 1
ATOM 5592 C C . LEU C 3 349 ? 140.985 138.343 123.059 1.00 108.68 349 LEU B C 1
ATOM 5593 O O . LEU C 3 349 ? 141.742 138.800 123.922 1.00 108.68 349 LEU B O 1
ATOM 5598 N N . CYS C 3 350 ? 139.683 138.144 123.286 1.00 104.34 350 CYS B N 1
ATOM 5599 C CA . CYS C 3 350 ? 139.117 138.431 124.600 1.00 104.34 350 CYS B CA 1
ATOM 5600 C C . CYS C 3 350 ? 139.697 137.505 125.661 1.00 104.34 350 CYS B C 1
ATOM 5601 O O . CYS C 3 350 ? 140.041 137.950 126.762 1.00 104.34 350 CYS B O 1
ATOM 5604 N N . TYR C 3 351 ? 139.822 136.213 125.345 1.00 103.22 351 TYR B N 1
ATOM 5605 C CA . TYR C 3 351 ? 140.414 135.274 126.292 1.00 103.22 351 TYR B CA 1
ATOM 5606 C C . TYR C 3 351 ? 141.881 135.595 126.545 1.00 103.22 351 TYR B C 1
ATOM 5607 O O . TYR C 3 351 ? 142.350 135.518 127.687 1.00 103.22 351 TYR B O 1
ATOM 5608 N N . LEU C 3 352 ? 142.621 135.962 125.494 1.00 102.55 352 LEU B N 1
ATOM 5609 C CA . LEU C 3 352 ? 144.025 136.321 125.671 1.00 102.55 352 LEU B CA 1
ATOM 5610 C C . LEU C 3 352 ? 144.171 137.555 126.553 1.00 102.55 352 LEU B C 1
ATOM 5611 O O . LEU C 3 352 ? 145.038 137.599 127.435 1.00 102.55 352 LEU B O 1
ATOM 5613 N N . LEU C 3 353 ? 143.327 138.566 126.334 1.00 95.86 353 LEU B N 1
ATOM 5614 C CA . LEU C 3 353 ? 143.388 139.773 127.151 1.00 95.86 353 LEU B CA 1
ATOM 5615 C C . LEU C 3 353 ? 142.998 139.483 128.594 1.00 95.86 353 LEU B C 1
ATOM 5616 O O . LEU C 3 353 ? 143.622 140.002 129.527 1.00 95.86 353 LEU B O 1
ATOM 5621 N N . THR C 3 354 ? 141.976 138.647 128.800 1.00 99.34 354 THR B N 1
ATOM 5622 C CA . THR C 3 354 ? 141.585 138.277 130.156 1.00 99.34 354 THR B CA 1
ATOM 5623 C C . THR C 3 354 ? 142.711 137.538 130.868 1.00 99.34 354 THR B C 1
ATOM 5624 O O . THR C 3 354 ? 142.984 137.793 132.046 1.00 99.34 354 THR B O 1
ATOM 5628 N N . SER C 3 355 ? 143.387 136.628 130.162 1.00 102.12 355 SER B N 1
ATOM 5629 C CA . SER C 3 355 ? 144.498 135.901 130.767 1.00 102.12 355 SER B CA 1
ATOM 5630 C C . SER C 3 355 ? 145.654 136.836 131.104 1.00 102.12 355 SER B C 1
ATOM 5631 O O . SER C 3 355 ? 146.234 136.746 132.193 1.00 102.12 355 SER B O 1
ATOM 5633 N N . GLN C 3 356 ? 146.003 137.741 130.185 1.00 100.42 356 GLN B N 1
ATOM 5634 C CA . GLN C 3 356 ? 147.110 138.657 130.434 1.00 100.42 356 GLN B CA 1
ATOM 5635 C C . GLN C 3 356 ? 146.774 139.698 131.494 1.00 100.42 356 GLN B C 1
ATOM 5636 O O . GLN C 3 356 ? 147.690 140.273 132.091 1.00 100.42 356 GLN B O 1
ATOM 5642 N N . ILE C 3 357 ? 145.491 139.953 131.742 1.00 90.97 357 ILE B N 1
ATOM 5643 C CA . ILE C 3 357 ? 145.109 140.873 132.806 1.00 90.97 357 ILE B CA 1
ATOM 5644 C C . ILE C 3 357 ? 145.003 140.165 134.154 1.00 90.97 357 ILE B C 1
ATOM 5645 O O . ILE C 3 357 ? 145.253 140.781 135.195 1.00 90.97 357 ILE B O 1
ATOM 5647 N N . ASP C 3 358 ? 144.637 138.882 134.161 1.00 92.71 358 ASP B N 1
ATOM 5648 C CA . ASP C 3 358 ? 144.547 138.133 135.407 1.00 92.71 358 ASP B CA 1
ATOM 5649 C C . ASP C 3 358 ? 145.894 137.600 135.872 1.00 92.71 358 ASP B C 1
ATOM 5650 O O . ASP C 3 358 ? 146.062 137.343 137.069 1.00 92.71 358 ASP B O 1
ATOM 5652 N N . ARG C 3 359 ? 146.855 137.426 134.960 1.00 98.62 359 ARG B N 1
ATOM 5653 C CA . ARG C 3 359 ? 148.180 136.971 135.362 1.00 98.62 359 ARG B CA 1
ATOM 5654 C C . ARG C 3 359 ? 148.927 138.014 136.183 1.00 98.62 359 ARG B C 1
ATOM 5655 O O . ARG C 3 359 ? 149.813 137.650 136.964 1.00 98.62 359 ARG B O 1
ATOM 5657 N N . ALA C 3 360 ? 148.594 139.291 136.027 1.00 100.52 360 ALA B N 1
ATOM 5658 C CA . ALA C 3 360 ? 149.253 140.353 136.777 1.00 100.52 360 ALA B CA 1
ATOM 5659 C C . ALA C 3 360 ? 148.319 140.935 137.833 1.00 100.52 360 ALA B C 1
ATOM 5660 O O . ALA C 3 360 ? 147.284 140.349 138.151 1.00 100.52 360 ALA B O 1
ATOM 5662 N N . LYS C 3 363 ? 151.300 138.501 138.738 1.00 100.02 363 LYS B N 1
ATOM 5663 C CA . LYS C 3 363 ? 152.706 138.853 138.573 1.00 100.02 363 LYS B CA 1
ATOM 5664 C C . LYS C 3 363 ? 152.917 140.357 138.710 1.00 100.02 363 LYS B C 1
ATOM 5665 O O . LYS C 3 363 ? 152.243 141.151 138.054 1.00 100.02 363 LYS B O 1
ATOM 5671 N N . GLN C 3 364 ? 153.860 140.741 139.566 1.00 102.16 364 GLN B N 1
ATOM 5672 C CA . GLN C 3 364 ? 154.181 142.142 139.799 1.00 102.16 364 GLN B CA 1
ATOM 5673 C C . GLN C 3 364 ? 155.699 142.280 139.845 1.00 102.16 364 GLN B C 1
ATOM 5674 O O . GLN C 3 364 ? 156.439 141.349 139.511 1.00 102.16 364 GLN B O 1
ATOM 5676 N N . GLN C 3 365 ? 156.167 143.453 140.261 1.00 107.76 365 GLN B N 1
ATOM 5677 C CA . GLN C 3 365 ? 157.593 143.730 140.336 1.00 107.76 365 GLN B CA 1
ATOM 5678 C C . GLN C 3 365 ? 158.122 143.361 141.724 1.00 107.76 365 GLN B C 1
ATOM 5679 O O . GLN C 3 365 ? 157.502 142.600 142.472 1.00 107.76 365 GLN B O 1
ATOM 5685 N N . HIS C 3 366 ? 159.285 143.905 142.077 1.00 104.02 366 HIS B N 1
ATOM 5686 C CA . HIS C 3 366 ? 160.122 143.385 143.153 1.00 104.02 366 HIS B CA 1
ATOM 5687 C C . HIS C 3 366 ? 159.670 143.762 144.561 1.00 104.02 366 HIS B C 1
ATOM 5688 O O . HIS C 3 366 ? 158.519 144.160 144.792 1.00 104.02 366 HIS B O 1
ATOM 5690 N N . ILE C 3 367 ? 160.584 143.570 145.519 1.00 104.53 367 ILE B N 1
ATOM 5691 C CA . ILE C 3 367 ? 160.322 143.844 146.930 1.00 104.53 367 ILE B CA 1
ATOM 5692 C C . ILE C 3 367 ? 159.781 145.249 147.146 1.00 104.53 367 ILE B C 1
ATOM 5693 O O . ILE C 3 367 ? 159.117 145.514 148.152 1.00 104.53 367 ILE B O 1
ATOM 5695 N N . THR C 3 368 ? 160.043 146.171 146.216 1.00 104.29 368 THR B N 1
ATOM 5696 C CA . THR C 3 368 ? 159.431 147.493 146.308 1.00 104.29 368 THR B CA 1
ATOM 5697 C C . THR C 3 368 ? 157.909 147.396 146.238 1.00 104.29 368 THR B C 1
ATOM 5698 O O . THR C 3 368 ? 157.200 147.935 147.096 1.00 104.29 368 THR B O 1
ATOM 5702 N N . ASN C 3 369 ? 157.386 146.676 145.241 1.00 102.14 369 ASN B N 1
ATOM 5703 C CA . ASN C 3 369 ? 155.944 146.467 145.171 1.00 102.14 369 ASN B CA 1
ATOM 5704 C C . ASN C 3 369 ? 155.460 145.548 146.282 1.00 102.14 369 ASN B C 1
ATOM 5705 O O . ASN C 3 369 ? 154.315 145.673 146.729 1.00 102.14 369 ASN B O 1
ATOM 5710 N N . PHE C 3 370 ? 156.307 144.621 146.734 1.00 99.39 370 PHE B N 1
ATOM 5711 C CA . PHE C 3 370 ? 155.935 143.790 147.877 1.00 99.39 370 PHE B CA 1
ATOM 5712 C C . PHE C 3 370 ? 155.652 144.649 149.107 1.00 99.39 370 PHE B C 1
ATOM 5713 O O . PHE C 3 370 ? 154.614 144.497 149.765 1.00 99.39 370 PHE B O 1
ATOM 5715 N N . LEU C 3 371 ? 156.566 145.569 149.424 1.00 94.99 371 LEU B N 1
ATOM 5716 C CA . LEU C 3 371 ? 156.369 146.474 150.551 1.00 94.99 371 LEU B CA 1
ATOM 5717 C C . LEU C 3 371 ? 155.221 147.441 150.298 1.00 94.99 371 LEU B C 1
ATOM 5718 O O . LEU C 3 371 ? 154.510 147.808 151.238 1.00 94.99 371 LEU B O 1
ATOM 5723 N N . PHE C 3 372 ? 155.026 147.864 149.047 1.00 93.91 372 PHE B N 1
ATOM 5724 C CA . PHE C 3 372 ? 153.870 148.689 148.707 1.00 93.91 372 PHE B CA 1
ATOM 5725 C C . PHE C 3 372 ? 152.568 147.981 149.071 1.00 93.91 372 PHE B C 1
ATOM 5726 O O . PHE C 3 372 ? 151.691 148.555 149.733 1.00 93.91 372 PHE B O 1
ATOM 5734 N N . GLU C 3 373 ? 152.434 146.722 148.649 1.00 95.42 373 GLU B N 1
ATOM 5735 C CA . GLU C 3 373 ? 151.231 145.953 148.947 1.00 95.42 373 GLU B CA 1
ATOM 5736 C C . GLU C 3 373 ? 151.084 145.711 150.443 1.00 95.42 373 GLU B C 1
ATOM 5737 O O . GLU C 3 373 ? 149.978 145.809 150.987 1.00 95.42 373 GLU B O 1
ATOM 5739 N N . ASP C 3 374 ? 152.188 145.398 151.128 1.00 95.39 374 ASP B N 1
ATOM 5740 C CA . ASP C 3 374 ? 152.121 145.190 152.571 1.00 95.39 374 ASP B CA 1
ATOM 5741 C C . ASP C 3 374 ? 151.657 146.452 153.289 1.00 95.39 374 ASP B C 1
ATOM 5742 O O . ASP C 3 374 ? 150.821 146.388 154.198 1.00 95.39 374 ASP B O 1
ATOM 5747 N N . PHE C 3 375 ? 152.176 147.612 152.880 1.00 91.74 375 PHE B N 1
ATOM 5748 C CA . PHE C 3 375 ? 151.806 148.865 153.527 1.00 91.74 375 PHE B CA 1
ATOM 5749 C C . PHE C 3 375 ? 150.347 149.215 153.266 1.00 91.74 375 PHE B C 1
ATOM 5750 O O . PHE C 3 375 ? 149.638 149.647 154.182 1.00 91.74 375 PHE B O 1
ATOM 5752 N N . VAL C 3 376 ? 149.876 149.038 152.028 1.00 92.30 376 VAL B N 1
ATOM 5753 C CA . VAL C 3 376 ? 148.481 149.378 151.759 1.00 92.30 376 VAL B CA 1
ATOM 5754 C C . VAL C 3 376 ? 147.548 148.394 152.460 1.00 92.30 376 VAL B C 1
ATOM 5755 O O . VAL C 3 376 ? 146.451 148.771 152.892 1.00 92.30 376 VAL B O 1
ATOM 5759 N N . GLU C 3 377 ? 147.971 147.136 152.622 1.00 90.69 377 GLU B N 1
ATOM 5760 C CA . GLU C 3 377 ? 147.152 146.177 153.356 1.00 90.69 377 GLU B CA 1
ATOM 5761 C C . GLU C 3 377 ? 147.099 146.518 154.840 1.00 90.69 377 GLU B C 1
ATOM 5762 O O . GLU C 3 377 ? 146.041 146.408 155.470 1.00 90.69 377 GLU B O 1
ATOM 5768 N N . VAL C 3 378 ? 148.230 146.933 155.416 1.00 86.71 378 VAL B N 1
ATOM 5769 C CA . VAL C 3 378 ? 148.242 147.334 156.820 1.00 86.71 378 VAL B CA 1
ATOM 5770 C C . VAL C 3 378 ? 147.384 148.576 157.025 1.00 86.71 378 VAL B C 1
ATOM 5771 O O . VAL C 3 378 ? 146.656 148.691 158.019 1.00 86.71 378 VAL B O 1
ATOM 5775 N N . ASP C 3 379 ? 147.442 149.519 156.081 1.00 91.50 379 ASP B N 1
ATOM 5776 C CA . ASP C 3 379 ? 146.617 150.718 156.185 1.00 91.50 379 ASP B CA 1
ATOM 5777 C C . ASP C 3 379 ? 145.138 150.401 156.009 1.00 91.50 379 ASP B C 1
ATOM 5778 O O . ASP C 3 379 ? 144.286 151.086 156.585 1.00 91.50 379 ASP B O 1
ATOM 5780 N N . ASP C 3 380 ? 144.813 149.373 155.220 1.00 93.08 380 ASP B N 1
ATOM 5781 C CA . ASP C 3 380 ? 143.419 148.989 155.037 1.00 93.08 380 ASP B CA 1
ATOM 5782 C C . ASP C 3 380 ? 142.851 148.270 156.255 1.00 93.08 380 ASP B C 1
ATOM 5783 O O . ASP C 3 380 ? 141.626 148.178 156.390 1.00 93.08 380 ASP B O 1
ATOM 5788 N N . ARG C 3 381 ? 143.706 147.768 157.144 1.00 89.08 381 ARG B N 1
ATOM 5789 C CA . ARG C 3 381 ? 143.245 147.034 158.316 1.00 89.08 381 ARG B CA 1
ATOM 5790 C C . ARG C 3 381 ? 142.933 147.949 159.494 1.00 89.08 381 ARG B C 1
ATOM 5791 O O . ARG C 3 381 ? 141.986 147.689 160.244 1.00 89.08 381 ARG B O 1
ATOM 5793 N N . MET C 3 382 ? 143.709 149.017 159.674 1.00 84.50 382 MET B N 1
ATOM 5794 C CA . MET C 3 382 ? 143.531 149.922 160.809 1.00 84.50 382 MET B CA 1
ATOM 5795 C C . MET C 3 382 ? 142.567 151.055 160.452 1.00 84.50 382 MET B C 1
ATOM 5796 O O . MET C 3 382 ? 142.878 152.242 160.555 1.00 84.50 382 MET B O 1
ATOM 5798 N N . VAL C 3 383 ? 141.370 150.661 160.028 1.00 87.67 383 VAL B N 1
ATOM 5799 C CA . VAL C 3 383 ? 140.321 151.615 159.688 1.00 87.67 383 VAL B CA 1
ATOM 5800 C C . VAL C 3 383 ? 138.959 150.935 159.742 1.00 87.67 383 VAL B C 1
ATOM 5801 O O . VAL C 3 383 ? 138.868 149.708 159.774 1.00 87.67 383 VAL B O 1
ATOM 5805 N N . ALA C 3 706 ? 119.949 130.965 132.139 1.00 76.91 706 ALA B N 1
ATOM 5806 C CA . ALA C 3 706 ? 120.441 131.720 133.284 1.00 76.91 706 ALA B CA 1
ATOM 5807 C C . ALA C 3 706 ? 120.266 133.219 133.064 1.00 76.91 706 ALA B C 1
ATOM 5808 O O . ALA C 3 706 ? 119.675 133.913 133.893 1.00 76.91 706 ALA B O 1
ATOM 5810 N N . GLY C 3 707 ? 120.787 133.712 131.939 1.00 78.02 707 GLY B N 1
ATOM 5811 C CA . GLY C 3 707 ? 120.667 135.130 131.641 1.00 78.02 707 GLY B CA 1
ATOM 5812 C C . GLY C 3 707 ? 119.231 135.565 131.427 1.00 78.02 707 GLY B C 1
ATOM 5813 O O . GLY C 3 707 ? 118.830 136.649 131.861 1.00 78.02 707 GLY B O 1
ATOM 5814 N N . GLN C 3 708 ? 118.434 134.727 130.759 1.00 94.02 708 GLN B N 1
ATOM 5815 C CA . GLN C 3 708 ? 117.029 135.057 130.545 1.00 94.02 708 GLN B CA 1
ATOM 5816 C C . GLN C 3 708 ? 116.277 135.148 131.867 1.00 94.02 708 GLN B C 1
ATOM 5817 O O . GLN C 3 708 ? 115.492 136.080 132.081 1.00 94.02 708 GLN B O 1
ATOM 5823 N N . ASN C 3 709 ? 116.509 134.193 132.770 1.00 89.76 709 ASN B N 1
ATOM 5824 C CA . ASN C 3 709 ? 115.849 134.231 134.071 1.00 89.76 709 ASN B CA 1
ATOM 5825 C C . ASN C 3 709 ? 116.328 135.418 134.898 1.00 89.76 709 ASN B C 1
ATOM 5826 O O . ASN C 3 709 ? 115.537 136.038 135.618 1.00 89.76 709 ASN B O 1
ATOM 5828 N N . ALA C 3 710 ? 117.618 135.751 134.806 1.00 85.50 710 ALA B N 1
ATOM 5829 C CA . ALA C 3 710 ? 118.136 136.902 135.538 1.00 85.50 710 ALA B CA 1
ATOM 5830 C C . ALA C 3 710 ? 117.534 138.202 135.021 1.00 85.50 710 ALA B C 1
ATOM 5831 O O . ALA C 3 710 ? 117.256 139.118 135.803 1.00 85.50 710 ALA B O 1
ATOM 5833 N N . LEU C 3 711 ? 117.327 138.302 133.706 1.00 84.86 711 LEU B N 1
ATOM 5834 C CA . LEU C 3 711 ? 116.706 139.499 133.148 1.00 84.86 711 LEU B CA 1
ATOM 5835 C C . LEU C 3 711 ? 115.226 139.567 133.500 1.00 84.86 711 LEU B C 1
ATOM 5836 O O . LEU C 3 711 ? 114.693 140.653 133.756 1.00 84.86 711 LEU B O 1
ATOM 5841 N N . LYS C 3 712 ? 114.544 138.419 133.517 1.00 87.69 712 LYS B N 1
ATOM 5842 C CA . LYS C 3 712 ? 113.130 138.407 133.872 1.00 87.69 712 LYS B CA 1
ATOM 5843 C C . LYS C 3 712 ? 112.917 138.738 135.343 1.00 87.69 712 LYS B C 1
ATOM 5844 O O . LYS C 3 712 ? 111.920 139.378 135.695 1.00 87.69 712 LYS B O 1
ATOM 5846 N N . PHE C 3 713 ? 113.836 138.314 136.213 1.00 89.99 713 PHE B N 1
ATOM 5847 C CA . PHE C 3 713 ? 113.705 138.613 137.635 1.00 89.99 713 PHE B CA 1
ATOM 5848 C C . PHE C 3 713 ? 114.051 140.066 137.937 1.00 89.99 713 PHE B C 1
ATOM 5849 O O . PHE C 3 713 ? 113.378 140.710 138.749 1.00 89.99 713 PHE B O 1
ATOM 5851 N N . ILE C 3 714 ? 115.096 140.598 137.296 1.00 85.18 714 ILE B N 1
ATOM 5852 C CA . ILE C 3 714 ? 115.498 141.976 137.544 1.0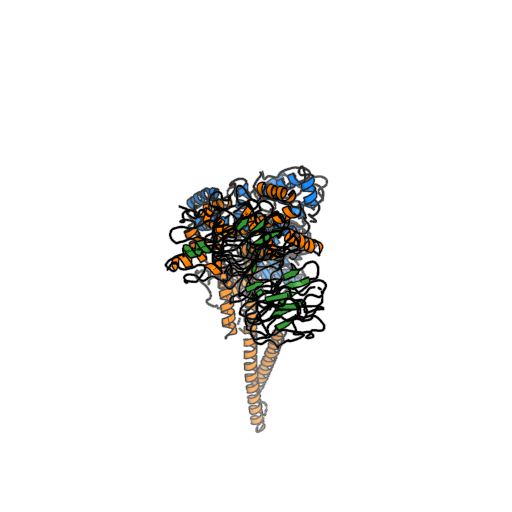0 85.18 714 ILE B CA 1
ATOM 5853 C C . ILE C 3 714 ? 114.512 142.972 136.951 1.00 85.18 714 ILE B C 1
ATOM 5854 O O . ILE C 3 714 ? 114.451 144.121 137.403 1.00 85.18 714 ILE B O 1
ATOM 5856 N N . ARG C 3 715 ? 113.735 142.565 135.946 1.00 86.23 715 ARG B N 1
ATOM 5857 C CA . ARG C 3 715 ? 112.778 143.478 135.329 1.00 86.23 715 ARG B CA 1
ATOM 5858 C C . ARG C 3 715 ? 111.518 143.618 136.175 1.00 86.23 715 ARG B C 1
ATOM 5859 O O . ARG C 3 715 ? 111.123 144.733 136.534 1.00 86.23 715 ARG B O 1
ATOM 5861 N N . GLN C 3 716 ? 110.875 142.498 136.504 1.00 86.90 716 GLN B N 1
ATOM 5862 C CA . GLN C 3 716 ? 109.640 142.504 137.285 1.00 86.90 716 GLN B CA 1
ATOM 5863 C C . GLN C 3 716 ? 109.993 142.256 138.750 1.00 86.90 716 GLN B C 1
ATOM 5864 O O . GLN C 3 716 ? 109.852 141.154 139.280 1.00 86.90 716 GLN B O 1
ATOM 5866 N N . TYR C 3 717 ? 110.460 143.314 139.409 1.00 84.58 717 TYR B N 1
ATOM 5867 C CA . TYR C 3 717 ? 110.815 143.244 140.820 1.00 84.58 717 TYR B CA 1
ATOM 5868 C C . TYR C 3 717 ? 110.682 144.620 141.462 1.00 84.58 717 TYR B C 1
ATOM 5869 O O . TYR C 3 717 ? 111.405 145.553 141.089 1.00 84.58 717 TYR B O 1
ATOM 5871 N N . PRO C 3 718 ? 109.775 144.787 142.424 1.00 85.63 718 PRO B N 1
ATOM 5872 C CA . PRO C 3 718 ? 109.636 146.092 143.085 1.00 85.63 718 PRO B CA 1
ATOM 5873 C C . PRO C 3 718 ? 110.813 146.360 144.011 1.00 85.63 718 PRO B C 1
ATOM 5874 O O . PRO C 3 718 ? 111.214 145.495 144.794 1.00 85.63 718 PRO B O 1
ATOM 5878 N N . PHE C 3 719 ? 111.365 147.570 143.909 1.00 82.62 719 PHE B N 1
ATOM 5879 C CA . PHE C 3 719 ? 112.506 148.004 144.716 1.00 82.62 719 PHE B CA 1
ATOM 5880 C C . PHE C 3 719 ? 113.699 147.063 144.529 1.00 82.62 719 PHE B C 1
ATOM 5881 O O . PHE C 3 719 ? 114.236 146.490 145.479 1.00 82.62 719 PHE B O 1
ATOM 5883 N N . ALA C 3 720 ? 114.108 146.913 143.267 1.00 80.50 720 ALA B N 1
ATOM 5884 C CA . ALA C 3 720 ? 115.255 146.077 142.941 1.00 80.50 720 ALA B CA 1
ATOM 5885 C C . ALA C 3 720 ? 116.578 146.818 143.074 1.00 80.50 720 ALA B C 1
ATOM 5886 O O . ALA C 3 720 ? 117.620 146.174 143.239 1.00 80.50 720 ALA B O 1
ATOM 5888 N N . HIS C 3 721 ? 116.558 148.150 143.002 1.00 85.28 721 HIS B N 1
ATOM 5889 C CA . HIS C 3 721 ? 117.790 148.920 143.163 1.00 85.28 721 HIS B CA 1
ATOM 5890 C C . HIS C 3 721 ? 118.427 148.728 144.535 1.00 85.28 721 HIS B C 1
ATOM 5891 O O . HIS C 3 721 ? 119.634 148.435 144.590 1.00 85.28 721 HIS B O 1
ATOM 5898 N N . PRO C 3 722 ? 117.714 148.872 145.661 1.00 86.27 722 PRO B N 1
ATOM 5899 C CA . PRO C 3 722 ? 118.371 148.612 146.951 1.00 86.27 722 PRO B CA 1
ATOM 5900 C C . PRO C 3 722 ? 118.787 147.164 147.124 1.00 86.27 722 PRO B C 1
ATOM 5901 O O . PRO C 3 722 ? 119.813 146.900 147.763 1.00 86.27 722 PRO B O 1
ATOM 5905 N N . ALA C 3 723 ? 118.030 146.219 146.563 1.00 77.26 723 ALA B N 1
ATOM 5906 C CA . ALA C 3 723 ? 118.411 144.814 146.652 1.00 77.26 723 ALA B CA 1
ATOM 5907 C C . ALA C 3 723 ? 119.737 144.561 145.945 1.00 77.26 723 ALA B C 1
ATOM 5908 O O . ALA C 3 723 ? 120.648 143.943 146.509 1.00 77.26 723 ALA B O 1
ATOM 5910 N N . ILE C 3 724 ? 119.869 145.045 144.707 1.00 78.25 724 ILE B N 1
ATOM 5911 C CA . ILE C 3 724 ? 121.115 144.833 143.978 1.00 78.25 724 ILE B CA 1
ATOM 5912 C C . ILE C 3 724 ? 122.247 145.649 144.592 1.00 78.25 724 ILE B C 1
ATOM 5913 O O . ILE C 3 724 ? 123.417 145.254 144.512 1.00 78.25 724 ILE B O 1
ATOM 5918 N N . TYR C 3 725 ? 121.929 146.776 145.236 1.00 79.57 725 TYR B N 1
ATOM 5919 C CA . TYR C 3 725 ? 122.962 147.549 145.917 1.00 79.57 725 TYR B CA 1
ATOM 5920 C C . TYR C 3 725 ? 123.509 146.787 147.117 1.00 79.57 725 TYR B C 1
ATOM 5921 O O . TYR C 3 725 ? 124.727 146.715 147.317 1.00 79.57 725 TYR B O 1
ATOM 5930 N N . SER C 3 726 ? 122.620 146.206 147.925 1.00 77.47 726 SER B N 1
ATOM 5931 C CA . SER C 3 726 ? 123.063 145.400 149.057 1.00 77.47 726 SER B CA 1
ATOM 5932 C C . SER C 3 726 ? 123.771 144.133 148.596 1.00 77.47 726 SER B C 1
ATOM 5933 O O . SER C 3 726 ? 124.670 143.641 149.288 1.00 77.47 726 SER B O 1
ATOM 5936 N N . LEU C 3 727 ? 123.383 143.592 147.439 1.00 73.34 727 LEU B N 1
ATOM 5937 C CA . LEU C 3 727 ? 124.057 142.409 146.915 1.00 73.34 727 LEU B CA 1
ATOM 5938 C C . LEU C 3 727 ? 125.473 142.743 146.458 1.00 73.34 727 LEU B C 1
ATOM 5939 O O . LEU C 3 727 ? 126.414 141.990 146.736 1.00 73.34 727 LEU B O 1
ATOM 5944 N N . LEU C 3 728 ? 125.645 143.869 145.764 1.00 70.67 728 LEU B N 1
ATOM 5945 C CA . LEU C 3 728 ? 126.953 144.213 145.218 1.00 70.67 728 LEU B CA 1
ATOM 5946 C C . LEU C 3 728 ? 127.869 144.843 146.260 1.00 70.67 728 LEU B C 1
ATOM 5947 O O . LEU C 3 728 ? 129.094 144.708 146.160 1.00 70.67 728 LEU B O 1
ATOM 5952 N N . SER C 3 729 ? 127.308 145.528 147.259 1.00 70.18 729 SER B N 1
ATOM 5953 C CA . SER C 3 729 ? 128.135 146.187 148.264 1.00 70.18 729 SER B CA 1
ATOM 5954 C C . SER C 3 729 ? 128.817 145.198 149.200 1.00 70.18 729 SER B C 1
ATOM 5955 O O . SER C 3 729 ? 129.780 145.571 149.877 1.00 70.18 729 SER B O 1
ATOM 5957 N N . GLY C 3 730 ? 128.345 143.957 149.257 1.00 74.05 730 GLY B N 1
ATOM 5958 C CA . GLY C 3 730 ? 128.928 142.940 150.113 1.00 74.05 730 GLY B CA 1
ATOM 5959 C C . GLY C 3 730 ? 127.978 142.337 151.125 1.00 74.05 730 GLY B C 1
ATOM 5960 O O . GLY C 3 730 ? 128.320 141.315 151.737 1.00 74.05 730 GLY B O 1
ATOM 5961 N N . ARG C 3 731 ? 126.801 142.920 151.335 1.00 76.27 731 ARG B N 1
ATOM 5962 C CA . ARG C 3 731 ? 125.852 142.360 152.286 1.00 76.27 731 ARG B CA 1
ATOM 5963 C C . ARG C 3 731 ? 125.238 141.081 151.733 1.00 76.27 731 ARG B C 1
ATOM 5964 O O . ARG C 3 731 ? 124.873 141.005 150.556 1.00 76.27 731 ARG B O 1
ATOM 5966 N N . THR C 3 732 ? 125.129 140.070 152.591 1.00 77.11 732 THR B N 1
ATOM 5967 C CA . THR C 3 732 ? 124.570 138.788 152.182 1.00 77.11 732 THR B CA 1
ATOM 5968 C C . THR C 3 732 ? 123.079 138.937 151.905 1.00 77.11 732 THR B C 1
ATOM 5969 O O . THR C 3 732 ? 122.323 139.399 152.765 1.00 77.11 732 THR B O 1
ATOM 5973 N N . LEU C 3 733 ? 122.657 138.549 150.705 1.00 68.74 733 LEU B N 1
ATOM 5974 C CA . LEU C 3 733 ? 121.260 138.630 150.288 1.00 68.74 733 LEU B CA 1
ATOM 5975 C C . LEU C 3 733 ? 120.704 137.211 150.223 1.00 68.74 733 LEU B C 1
ATOM 5976 O O . LEU C 3 733 ? 120.878 136.511 149.222 1.00 68.74 733 LEU B O 1
ATOM 5981 N N . VAL C 3 734 ? 120.038 136.793 151.292 1.00 69.57 734 VAL B N 1
ATOM 5982 C CA . VAL C 3 734 ? 119.423 135.474 151.360 1.00 69.57 734 VAL B CA 1
ATOM 5983 C C . VAL C 3 734 ? 117.987 135.573 150.868 1.00 69.57 734 VAL B C 1
ATOM 5984 O O . VAL C 3 734 ? 117.346 136.626 150.953 1.00 69.57 734 VAL B O 1
ATOM 5988 N N . VAL C 3 735 ? 117.475 134.464 150.342 1.00 63.30 735 VAL B N 1
ATOM 5989 C CA . VAL C 3 735 ? 116.119 134.389 149.813 1.00 63.30 735 VAL B CA 1
ATOM 5990 C C . VAL C 3 735 ? 115.300 133.461 150.698 1.00 63.30 735 VAL B C 1
ATOM 5991 O O . VAL C 3 735 ? 115.818 132.471 151.228 1.00 63.30 735 VAL B O 1
ATOM 5995 N N . LEU C 3 736 ? 114.020 133.788 150.861 1.00 61.59 736 LEU B N 1
ATOM 5996 C CA . LEU C 3 736 ? 113.101 133.001 151.676 1.00 61.59 736 LEU B CA 1
ATOM 5997 C C . LEU C 3 736 ? 111.837 132.744 150.872 1.00 61.59 736 LEU B C 1
ATOM 5998 O O . LEU C 3 736 ? 111.161 133.690 150.455 1.00 61.59 736 LEU B O 1
ATOM 6003 N N . GLY C 3 737 ? 111.521 131.467 150.656 1.00 75.46 737 GLY B N 1
ATOM 6004 C CA . GLY C 3 737 ? 110.341 131.098 149.902 1.00 75.46 737 GLY B CA 1
ATOM 6005 C C . GLY C 3 737 ? 109.808 129.757 150.356 1.00 75.46 737 GLY B C 1
ATOM 6006 O O . GLY C 3 737 ? 110.482 128.996 151.053 1.00 75.46 737 GLY B O 1
ATOM 6007 N N . GLU C 3 738 ? 108.572 129.476 149.946 1.00 89.86 738 GLU B N 1
ATOM 6008 C CA . GLU C 3 738 ? 107.914 128.223 150.296 1.00 89.86 738 GLU B CA 1
ATOM 6009 C C . GLU C 3 738 ? 108.212 127.122 149.283 1.00 89.86 738 GLU B C 1
ATOM 6010 O O . GLU C 3 738 ? 108.515 125.988 149.666 1.00 89.86 738 GLU B O 1
ATOM 6012 N N . ASP C 3 739 ? 108.131 127.440 147.994 1.00 86.19 739 ASP B N 1
ATOM 6013 C CA . ASP C 3 739 ? 108.394 126.470 146.945 1.00 86.19 739 ASP B CA 1
ATOM 6014 C C . ASP C 3 739 ? 109.877 126.474 146.581 1.00 86.19 739 ASP B C 1
ATOM 6015 O O . ASP C 3 739 ? 110.690 127.192 147.169 1.00 86.19 739 ASP B O 1
ATOM 6017 N N . GLU C 3 740 ? 110.237 125.656 145.593 1.00 83.56 740 GLU B N 1
ATOM 6018 C CA . GLU C 3 740 ? 111.614 125.560 145.132 1.00 83.56 740 GLU B CA 1
ATOM 6019 C C . GLU C 3 740 ? 111.915 126.475 143.953 1.00 83.56 740 GLU B C 1
ATOM 6020 O O . GLU C 3 740 ? 113.092 126.693 143.644 1.00 83.56 740 GLU B O 1
ATOM 6022 N N . ALA C 3 741 ? 110.889 127.014 143.290 1.00 82.37 741 ALA B N 1
ATOM 6023 C CA . ALA C 3 741 ? 111.126 127.893 142.149 1.00 82.37 741 ALA B CA 1
ATOM 6024 C C . ALA C 3 741 ? 111.777 129.201 142.582 1.00 82.37 741 ALA B C 1
ATOM 6025 O O . ALA C 3 741 ? 112.690 129.698 141.911 1.00 82.37 741 ALA B O 1
ATOM 6027 N N . ILE C 3 742 ? 111.326 129.771 143.702 1.00 86.55 742 ILE B N 1
ATOM 6028 C CA . ILE C 3 742 ? 111.909 131.018 144.184 1.00 86.55 742 ILE B CA 1
ATOM 6029 C C . ILE C 3 742 ? 113.350 130.807 144.627 1.00 86.55 742 ILE B C 1
ATOM 6030 O O . ILE C 3 742 ? 114.186 131.710 144.499 1.00 86.55 742 ILE B O 1
ATOM 6032 N N . VAL C 3 743 ? 113.670 129.623 145.152 1.00 83.64 743 VAL B N 1
ATOM 6033 C CA . VAL C 3 743 ? 115.042 129.348 145.562 1.00 83.64 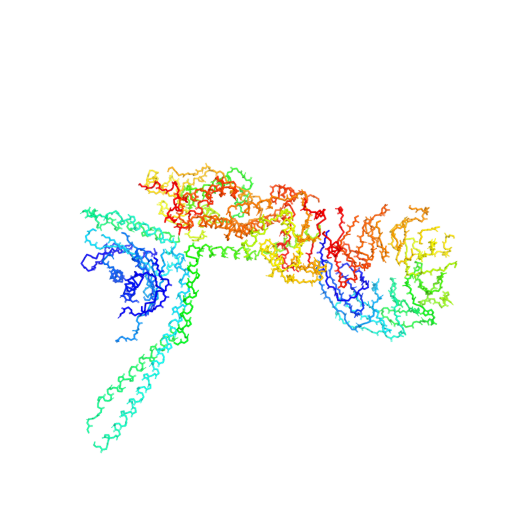743 VAL B CA 1
ATOM 6034 C C . VAL C 3 743 ? 115.927 129.062 144.355 1.00 83.64 743 VAL B C 1
ATOM 6035 O O . VAL C 3 743 ? 117.118 129.394 144.362 1.00 83.64 743 VAL B O 1
ATOM 6037 N N . ARG C 3 744 ? 115.373 128.448 143.307 1.00 78.78 744 ARG B N 1
ATOM 6038 C CA . ARG C 3 744 ? 116.160 128.185 142.108 1.00 78.78 744 ARG B CA 1
ATOM 6039 C C . ARG C 3 744 ? 116.382 129.452 141.293 1.00 78.78 744 ARG B C 1
ATOM 6040 O O . ARG C 3 744 ? 117.396 129.568 140.595 1.00 78.78 744 ARG B O 1
ATOM 6042 N N . LYS C 3 745 ? 115.451 130.407 141.364 1.00 75.55 745 LYS B N 1
ATOM 6043 C CA . LYS C 3 745 ? 115.621 131.666 140.650 1.00 75.55 745 LYS B CA 1
ATOM 6044 C C . LYS C 3 745 ? 116.733 132.522 141.241 1.00 75.55 745 LYS B C 1
ATOM 6045 O O . LYS C 3 745 ? 117.247 133.409 140.552 1.00 75.55 745 LYS B O 1
ATOM 6047 N N . LEU C 3 746 ? 117.114 132.280 142.498 1.00 73.29 746 LEU B N 1
ATOM 6048 C CA . LEU C 3 746 ? 118.197 133.048 143.102 1.00 73.29 746 LEU B CA 1
ATOM 6049 C C . LEU C 3 746 ? 119.548 132.683 142.502 1.00 73.29 746 LEU B C 1
ATOM 6050 O O . LEU C 3 746 ? 120.476 133.498 142.527 1.00 73.29 746 LEU B O 1
ATOM 6052 N N . VAL C 3 747 ? 119.679 131.469 141.961 1.00 81.10 747 VAL B N 1
ATOM 6053 C CA . VAL C 3 747 ? 120.931 131.064 141.336 1.00 81.10 747 VAL B CA 1
ATOM 6054 C C . VAL C 3 747 ? 121.138 131.754 139.995 1.00 81.10 747 VAL B C 1
ATOM 6055 O O . VAL C 3 747 ? 122.273 131.831 139.511 1.00 81.10 747 VAL B O 1
ATOM 6057 N N . THR C 3 748 ? 120.067 132.259 139.378 1.00 83.26 748 THR B N 1
ATOM 6058 C CA . THR C 3 748 ? 120.209 132.951 138.102 0.50 83.26 748 THR B CA 1
ATOM 6059 C C . THR C 3 748 ? 120.812 134.339 138.278 1.00 83.26 748 THR B C 1
ATOM 6060 O O . THR C 3 748 ? 121.559 134.803 137.409 1.00 83.26 748 THR B O 1
ATOM 6063 N N . ALA C 3 749 ? 120.503 135.013 139.385 1.00 83.05 749 ALA B N 1
ATOM 6064 C CA . ALA C 3 749 ? 121.034 136.336 139.675 1.00 83.05 749 ALA B CA 1
ATOM 6065 C C . ALA C 3 749 ? 122.399 136.287 140.352 1.00 83.05 749 ALA B C 1
ATOM 6066 O O . ALA C 3 749 ? 122.823 137.286 140.945 1.00 83.05 749 ALA B O 1
ATOM 6068 N N . LEU C 3 750 ? 123.091 135.154 140.279 1.00 85.24 750 LEU B N 1
ATOM 6069 C CA . LEU C 3 750 ? 124.403 134.998 140.892 1.00 85.24 750 LEU B CA 1
ATOM 6070 C C . LEU C 3 750 ? 125.539 135.482 140.001 1.00 85.24 750 LEU B C 1
ATOM 6071 O O . LEU C 3 750 ? 126.705 135.365 140.391 1.00 85.24 750 LEU B O 1
ATOM 6073 N N . ALA C 3 751 ? 125.233 136.021 138.821 1.00 82.91 751 ALA B N 1
ATOM 6074 C CA . ALA C 3 751 ? 126.247 136.522 137.905 1.00 82.91 751 ALA B CA 1
ATOM 6075 C C . ALA C 3 751 ? 126.613 137.978 138.171 1.00 82.91 751 ALA B C 1
ATOM 6076 O O . ALA C 3 751 ? 127.222 138.622 137.309 1.00 82.91 751 ALA B O 1
ATOM 6078 N N . ILE C 3 752 ? 126.257 138.508 139.340 1.00 79.48 752 ILE B N 1
ATOM 6079 C CA . ILE C 3 752 ? 126.542 139.899 139.676 1.00 79.48 752 ILE B CA 1
ATOM 6080 C C . ILE C 3 752 ? 127.428 139.946 140.914 1.00 79.48 752 ILE B C 1
ATOM 6081 O O . ILE C 3 752 ? 128.200 140.892 141.105 1.00 79.48 752 ILE B O 1
ATOM 6086 N N . PHE C 3 753 ? 127.331 138.922 141.758 1.00 80.03 753 PHE B N 1
ATOM 6087 C CA . PHE C 3 753 ? 128.140 138.872 142.967 1.00 80.03 753 PHE B CA 1
ATOM 6088 C C . PHE C 3 753 ? 129.598 138.592 142.625 1.00 80.03 753 PHE B C 1
ATOM 6089 O O . PHE C 3 753 ? 129.904 137.743 141.783 1.00 80.03 753 PHE B O 1
ATOM 6091 N N . VAL C 3 754 ? 130.499 139.312 143.286 1.00 70.70 754 VAL B N 1
ATOM 6092 C CA . VAL C 3 754 ? 131.932 139.182 143.038 1.00 70.70 754 VAL B CA 1
ATOM 6093 C C . VAL C 3 754 ? 132.499 138.072 143.916 1.00 70.70 754 VAL B C 1
ATOM 6094 O O . VAL C 3 754 ? 132.248 138.054 145.130 1.00 70.70 754 VAL B O 1
ATOM 6096 N N . PRO C 3 755 ? 133.258 137.139 143.359 1.00 79.84 755 PRO B N 1
ATOM 6097 C CA . PRO C 3 755 ? 133.857 136.069 144.162 1.00 79.84 755 PRO B CA 1
ATOM 6098 C C . PRO C 3 755 ? 135.073 136.583 144.926 1.00 79.84 755 PRO B C 1
ATOM 6099 O O . PRO C 3 755 ? 135.452 137.749 144.836 1.00 79.84 755 PRO B O 1
ATOM 6103 N N . SER C 3 756 ? 135.687 135.678 145.691 1.00 79.07 756 SER B N 1
ATOM 6104 C CA . SER C 3 756 ? 136.859 136.013 146.485 1.00 79.07 756 SER B CA 1
ATOM 6105 C C . SER C 3 756 ? 137.992 135.002 146.380 1.00 79.07 756 SER B C 1
ATOM 6106 O O . SER C 3 756 ? 139.099 135.302 146.838 1.00 79.07 756 SER B O 1
ATOM 6109 N N . TYR C 3 757 ? 137.760 133.831 145.799 1.00 85.99 757 TYR B N 1
ATOM 6110 C CA . TYR C 3 757 ? 138.789 132.803 145.692 1.00 85.99 757 TYR B CA 1
ATOM 6111 C C . TYR C 3 757 ? 138.532 132.008 144.416 1.00 85.99 757 TYR B C 1
ATOM 6112 O O . TYR C 3 757 ? 137.783 132.447 143.537 1.00 85.99 757 TYR B O 1
ATOM 6114 N N . GLY C 3 758 ? 139.162 130.835 144.308 1.00 89.89 758 GLY B N 1
ATOM 6115 C CA . GLY C 3 758 ? 138.955 129.997 143.140 1.00 89.89 758 GLY B CA 1
ATOM 6116 C C . GLY C 3 758 ? 137.525 129.518 142.995 1.00 89.89 758 GLY B C 1
ATOM 6117 O O . GLY C 3 758 ? 137.039 129.329 141.877 1.00 89.89 758 GLY B O 1
ATOM 6118 N N . CYS C 3 759 ? 136.832 129.316 144.113 1.00 88.88 759 CYS B N 1
ATOM 6119 C CA . CYS C 3 759 ? 135.432 128.931 144.092 1.00 88.88 759 CYS B CA 1
ATOM 6120 C C . CYS C 3 759 ? 134.552 130.179 144.112 1.00 88.88 759 CYS B C 1
ATOM 6121 O O . CYS C 3 759 ? 135.034 131.311 144.208 1.00 88.88 759 CYS B O 1
ATOM 6124 N N . TYR C 3 760 ? 133.239 129.974 144.021 1.00 97.04 760 TYR B N 1
ATOM 6125 C CA . TYR C 3 760 ? 132.283 131.074 144.012 1.00 97.04 760 TYR B CA 1
ATOM 6126 C C . TYR C 3 760 ? 131.398 131.076 145.252 1.00 97.04 760 TYR B C 1
ATOM 6127 O O . TYR C 3 760 ? 131.363 132.068 145.985 1.00 97.04 760 TYR B O 1
ATOM 6136 N N . ALA C 3 761 ? 130.679 129.981 145.510 1.00 98.89 761 ALA B N 1
ATOM 6137 C CA . ALA C 3 761 ? 129.818 129.897 146.690 1.00 98.89 761 ALA B CA 1
ATOM 6138 C C . ALA C 3 761 ? 129.626 128.416 147.016 1.00 98.89 761 ALA B C 1
ATOM 6139 O O . ALA C 3 761 ? 128.832 127.737 146.359 1.00 98.89 761 ALA B O 1
ATOM 6141 N N . LYS C 3 762 ? 130.350 127.934 148.023 1.00 99.85 762 LYS B N 1
ATOM 6142 C CA . LYS C 3 762 ? 130.234 126.539 148.434 1.00 99.85 762 LYS B CA 1
ATOM 6143 C C . LYS C 3 762 ? 128.990 126.314 149.293 1.00 99.85 762 LYS B C 1
ATOM 6144 O O . LYS C 3 762 ? 128.229 125.377 149.020 1.00 99.85 762 LYS B O 1
ATOM 6146 N N . PRO C 3 763 ? 128.731 127.132 150.337 1.00 96.31 763 PRO B N 1
ATOM 6147 C CA . PRO C 3 763 ? 127.485 126.902 151.105 1.00 96.31 763 PRO B CA 1
ATOM 6148 C C . PRO C 3 763 ? 126.249 127.442 150.390 1.00 96.31 763 PRO B C 1
ATOM 6149 O O . PRO C 3 763 ? 125.733 128.526 150.664 1.00 96.31 763 PRO B O 1
ATOM 6153 N N . VAL C 3 764 ? 125.750 126.659 149.436 1.00 95.02 764 VAL B N 1
ATOM 6154 C CA . VAL C 3 764 ? 124.576 127.023 148.641 1.00 95.02 764 VAL B CA 1
ATOM 6155 C C . VAL C 3 764 ? 123.597 125.857 148.746 1.00 95.02 764 VAL B C 1
ATOM 6156 O O . VAL C 3 764 ? 123.683 124.882 147.993 1.00 95.02 764 VAL B O 1
ATOM 6158 N N . LYS C 3 765 ? 122.659 125.951 149.683 1.00 87.90 765 LYS B N 1
ATOM 6159 C CA . LYS C 3 765 ? 121.631 124.933 149.892 1.00 87.90 765 LYS B CA 1
ATOM 6160 C C . LYS C 3 765 ? 120.294 125.534 149.467 1.00 87.90 765 LYS B C 1
ATOM 6161 O O . LYS C 3 765 ? 119.560 126.096 150.282 1.00 87.90 765 LYS B O 1
ATOM 6163 N N . HIS C 3 766 ? 119.981 125.407 148.181 1.00 88.42 766 HIS B N 1
ATOM 6164 C CA . HIS C 3 766 ? 118.753 125.969 147.639 1.00 88.42 766 HIS B CA 1
ATOM 6165 C C . HIS C 3 766 ? 117.572 125.048 147.919 1.00 88.42 766 HIS B C 1
ATOM 6166 O O . HIS C 3 766 ? 117.663 123.829 147.749 1.00 88.42 766 HIS B O 1
ATOM 6173 N N . TRP C 3 767 ? 116.460 125.647 148.353 1.00 85.76 767 TRP B N 1
ATOM 6174 C CA . TRP C 3 767 ? 115.226 124.920 148.656 1.00 85.76 767 TRP B CA 1
ATOM 6175 C C . TRP C 3 767 ? 115.470 123.832 149.701 1.00 85.76 767 TRP B C 1
ATOM 6176 O O . TRP C 3 767 ? 115.131 122.663 149.510 1.00 85.76 767 TRP B O 1
ATOM 6178 N N . ALA C 3 768 ? 116.067 124.232 150.821 1.00 90.16 768 ALA B N 1
ATOM 6179 C CA . ALA C 3 768 ? 116.363 123.306 151.909 1.00 90.16 768 ALA B CA 1
ATOM 6180 C C . ALA C 3 768 ? 116.356 124.076 153.219 1.00 90.16 768 ALA B C 1
ATOM 6181 O O . ALA C 3 768 ? 117.129 125.024 153.383 1.00 90.16 768 ALA B O 1
ATOM 6183 N N . SER C 3 769 ? 115.487 123.671 154.142 1.00 86.21 769 SER B N 1
ATOM 6184 C CA . SER C 3 769 ? 115.407 124.323 155.443 1.00 86.21 769 SER B CA 1
ATOM 6185 C C . SER C 3 769 ? 116.661 124.015 156.252 1.00 86.21 769 SER B C 1
ATOM 6186 O O . SER C 3 769 ? 116.948 122.851 156.548 1.00 86.21 769 SER B O 1
ATOM 6188 N N . SER C 3 770 ? 117.407 125.058 156.608 1.00 86.33 770 SER B N 1
ATOM 6189 C CA . SER C 3 770 ? 118.647 124.911 157.354 1.00 86.33 770 SER B CA 1
ATOM 6190 C C . SER C 3 770 ? 118.802 126.106 158.279 1.00 86.33 770 SER B C 1
ATOM 6191 O O . SER C 3 770 ? 118.283 127.188 157.980 1.00 86.33 770 SER B O 1
ATOM 6194 N N . PRO C 3 771 ? 119.503 125.947 159.406 1.00 88.32 771 PRO B N 1
ATOM 6195 C CA . PRO C 3 771 ? 119.721 127.089 160.304 1.00 88.32 771 PRO B CA 1
ATOM 6196 C C . PRO C 3 771 ? 120.678 128.109 159.710 1.00 88.32 771 PRO B C 1
ATOM 6197 O O . PRO C 3 771 ? 121.852 128.168 160.091 1.00 88.32 771 PRO B O 1
ATOM 6201 N N . LEU C 3 772 ? 120.184 128.919 158.773 1.00 84.89 772 LEU B N 1
ATOM 6202 C CA . LEU C 3 772 ? 121.006 129.915 158.095 1.00 84.89 772 LEU B CA 1
ATOM 6203 C C . LEU C 3 772 ? 121.437 131.058 159.004 1.00 84.89 772 LEU B C 1
ATOM 6204 O O . LEU C 3 772 ? 122.199 131.921 158.554 1.00 84.89 772 LEU B O 1
ATOM 6206 N N . HIS C 3 773 ? 120.973 131.095 160.256 1.00 85.90 773 HIS B N 1
ATOM 6207 C CA . HIS C 3 773 ? 121.393 132.154 161.168 1.00 85.90 773 HIS B CA 1
ATOM 6208 C C . HIS C 3 773 ? 122.882 132.074 161.472 1.00 85.90 773 HIS B C 1
ATOM 6209 O O . HIS C 3 773 ? 123.537 133.108 161.647 1.00 85.90 773 HIS B O 1
ATOM 6211 N N . ILE C 3 774 ? 123.434 130.866 161.540 1.00 89.11 774 ILE B N 1
ATOM 6212 C CA . ILE C 3 774 ? 124.862 130.695 161.786 1.00 89.11 774 ILE B CA 1
ATOM 6213 C C . ILE C 3 774 ? 125.661 130.783 160.492 1.00 89.11 774 ILE B C 1
ATOM 6214 O O . ILE C 3 774 ? 126.769 131.326 160.477 1.00 89.11 774 ILE B O 1
ATOM 6219 N N . MET C 3 775 ? 125.113 130.259 159.393 1.00 85.03 775 MET B N 1
ATOM 6220 C CA . MET C 3 775 ? 125.811 130.300 158.114 1.00 85.03 775 MET B CA 1
ATOM 6221 C C . MET C 3 775 ? 125.913 131.711 157.551 1.00 85.03 775 MET B C 1
ATOM 6222 O O . MET C 3 775 ? 126.806 131.977 156.740 1.00 85.03 775 MET B O 1
ATOM 6224 N N . ASP C 3 776 ? 125.023 132.619 157.958 1.00 77.59 776 ASP B N 1
ATOM 6225 C CA . ASP C 3 776 ? 125.099 133.996 157.485 1.00 77.59 776 ASP B CA 1
ATOM 6226 C C . ASP C 3 776 ? 126.334 134.718 158.007 1.00 77.59 776 ASP B C 1
ATOM 6227 O O . ASP C 3 776 ? 126.721 135.746 157.441 1.00 77.59 776 ASP B O 1
ATOM 6229 N N . PHE C 3 777 ? 126.959 134.206 159.068 1.00 92.84 777 PHE B N 1
ATOM 6230 C CA . PHE C 3 777 ? 128.161 134.803 159.627 1.00 92.84 777 PHE B CA 1
ATOM 6231 C C . PHE C 3 777 ? 129.349 133.855 159.681 1.00 92.84 777 PHE B C 1
ATOM 6232 O O . PHE C 3 777 ? 130.458 134.304 159.992 1.00 92.84 777 PHE B O 1
ATOM 6234 N N . GLN C 3 778 ? 129.159 132.566 159.392 1.00 90.52 778 GLN B N 1
ATOM 6235 C CA . GLN C 3 778 ? 130.247 131.596 159.421 1.00 90.52 778 GLN B CA 1
ATOM 6236 C C . GLN C 3 778 ? 130.347 130.836 158.103 1.00 90.52 778 GLN B C 1
ATOM 6237 O O . GLN C 3 778 ? 130.756 129.672 158.081 1.00 90.52 778 GLN B O 1
ATOM 6239 N N . LYS C 3 779 ? 129.981 131.479 157.000 1.00 87.26 779 LYS B N 1
ATOM 6240 C CA . LYS C 3 779 ? 130.039 130.860 155.680 1.00 87.26 779 LYS B CA 1
ATOM 6241 C C . LYS C 3 779 ? 130.105 131.970 154.636 1.00 87.26 779 LYS B C 1
ATOM 6242 O O . LYS C 3 779 ? 130.358 133.136 154.959 1.00 87.26 779 LYS B O 1
ATOM 6244 N N . TRP C 3 780 ? 129.877 131.606 153.376 1.00 71.51 780 TRP B N 1
ATOM 6245 C CA . TRP C 3 780 ? 129.938 132.564 152.284 1.00 71.51 780 TRP B CA 1
ATOM 6246 C C . TRP C 3 780 ? 128.750 133.525 152.351 1.00 71.51 780 TRP B C 1
ATOM 6247 O O . TRP C 3 780 ? 127.861 133.410 153.199 1.00 71.51 780 TRP B O 1
ATOM 6249 N N . LYS C 3 781 ? 128.739 134.490 151.431 1.00 72.82 781 LYS B N 1
ATOM 6250 C CA . LYS C 3 781 ? 127.715 135.527 151.382 1.00 72.82 781 LYS B CA 1
ATOM 6251 C C . LYS C 3 781 ? 126.619 135.216 150.368 1.00 72.82 781 LYS B C 1
ATOM 6252 O O . LYS C 3 781 ? 126.050 136.134 149.768 1.00 72.82 781 LYS B O 1
ATOM 6254 N N . LEU C 3 782 ? 126.311 133.937 150.165 1.00 70.60 782 LEU B N 1
ATOM 6255 C CA . LEU C 3 782 ? 125.260 133.540 149.231 1.00 70.60 782 LEU B CA 1
ATOM 6256 C C . LEU C 3 782 ? 124.695 132.207 149.699 1.00 70.60 782 LEU B C 1
ATOM 6257 O O . LEU C 3 782 ? 125.366 131.177 149.589 1.00 70.60 782 LEU B O 1
ATOM 6259 N N . ILE C 3 783 ? 123.468 132.228 150.217 1.00 62.32 783 ILE B N 1
ATOM 6260 C CA . ILE C 3 783 ? 122.818 131.023 150.719 1.00 62.32 783 ILE B CA 1
ATOM 6261 C C . ILE C 3 783 ? 121.316 131.251 150.692 1.00 62.32 783 ILE B C 1
ATOM 6262 O O . ILE C 3 783 ? 120.844 132.389 150.693 1.00 62.32 783 ILE B O 1
ATOM 6264 N N . GLY C 3 784 ? 120.559 130.161 150.667 1.00 64.30 784 GLY B N 1
ATOM 6265 C CA . GLY C 3 784 ? 119.113 130.241 150.666 1.00 64.30 784 GLY B CA 1
ATOM 6266 C C . GLY C 3 784 ? 118.515 129.329 151.717 1.00 64.30 784 GLY B C 1
ATOM 6267 O O . GLY C 3 784 ? 119.084 128.299 152.075 1.00 64.30 784 GLY B O 1
ATOM 6268 N N . LEU C 3 785 ? 117.346 129.730 152.211 1.00 61.38 785 LEU B N 1
ATOM 6269 C CA . LEU C 3 785 ? 116.646 128.980 153.242 1.00 61.38 785 LEU B CA 1
ATOM 6270 C C . LEU C 3 785 ? 115.156 128.966 152.935 1.00 61.38 785 LEU B C 1
ATOM 6271 O O . LEU C 3 785 ? 114.606 129.934 152.403 1.00 61.38 785 LEU B O 1
ATOM 6273 N N . GLN C 3 786 ? 114.510 127.855 153.275 1.00 76.56 786 GLN B N 1
ATOM 6274 C CA . GLN C 3 786 ? 113.079 127.714 153.062 1.00 76.56 786 GLN B CA 1
ATOM 6275 C C . GLN C 3 786 ? 112.301 128.402 154.177 1.00 76.56 786 GLN B C 1
ATOM 6276 O O . GLN C 3 786 ? 112.756 128.488 155.322 1.00 76.56 786 GLN B O 1
ATOM 6278 N N . ARG C 3 787 ? 111.111 128.895 153.830 1.00 83.72 787 ARG B N 1
ATOM 6279 C CA . ARG C 3 787 ? 110.280 129.589 154.808 1.00 83.72 787 ARG B CA 1
ATOM 6280 C C . ARG C 3 787 ? 109.686 128.610 155.814 1.00 83.72 787 ARG B C 1
ATOM 6281 O O . ARG C 3 787 ? 109.914 128.727 157.024 1.00 83.72 787 ARG B O 1
ATOM 6283 N N . VAL C 3 788 ? 108.922 127.636 155.331 1.00 95.72 788 VAL B N 1
ATOM 6284 C CA . VAL C 3 788 ? 108.303 126.646 156.203 1.00 95.72 788 VAL B CA 1
ATOM 6285 C C . VAL C 3 788 ? 109.333 125.615 156.647 1.00 95.72 788 VAL B C 1
ATOM 6286 O O . VAL C 3 788 ? 110.030 125.808 157.642 1.00 95.72 788 VAL B O 1
ATOM 6288 N N . TYR C 3 806 ? 124.927 142.129 158.832 1.00 64.92 806 TYR B N 1
ATOM 6289 C CA . TYR C 3 806 ? 124.622 142.762 157.555 1.00 64.92 806 TYR B CA 1
ATOM 6290 C C . TYR C 3 806 ? 124.124 141.738 156.541 1.00 64.92 806 TYR B C 1
ATOM 6291 O O . TYR C 3 806 ? 124.720 141.563 155.478 1.00 64.92 806 TYR B O 1
ATOM 6293 N N . THR C 3 807 ? 123.027 141.063 156.876 1.00 62.73 807 THR B N 1
ATOM 6294 C CA . THR C 3 807 ? 122.426 140.040 156.023 1.00 62.73 807 THR B CA 1
ATOM 6295 C C . THR C 3 807 ? 121.016 140.493 155.660 1.00 62.73 807 THR B C 1
ATOM 6296 O O . THR C 3 807 ? 120.091 140.378 156.471 1.00 62.73 807 THR B O 1
ATOM 6300 N N . SER C 3 808 ? 120.852 141.006 154.444 1.00 65.25 808 SER B N 1
ATOM 6301 C CA . SER C 3 808 ? 119.551 141.463 153.974 1.00 65.25 808 SER B CA 1
ATOM 6302 C C . SER C 3 808 ? 118.710 140.263 153.556 1.00 65.25 808 SER B C 1
ATOM 6303 O O . SER C 3 808 ? 119.094 139.513 152.652 1.00 65.25 808 SER B O 1
ATOM 6306 N N . ILE C 3 809 ? 117.568 140.082 154.210 1.00 56.85 809 ILE B N 1
ATOM 6307 C CA . ILE C 3 809 ? 116.677 138.962 153.931 1.00 56.85 809 ILE B CA 1
ATOM 6308 C C . ILE C 3 809 ? 115.671 139.382 152.869 1.00 56.85 809 ILE B C 1
ATOM 6309 O O . ILE C 3 809 ? 115.026 140.430 152.988 1.00 56.85 809 ILE B O 1
ATOM 6311 N N . LEU C 3 810 ? 115.537 138.563 151.829 1.00 63.06 810 LEU B N 1
ATOM 6312 C CA . LEU C 3 810 ? 114.599 138.807 150.736 1.00 63.06 810 LEU B CA 1
ATOM 6313 C C . LEU C 3 810 ? 113.529 137.720 150.784 1.00 63.06 810 LEU B C 1
ATOM 6314 O O . LEU C 3 810 ? 113.717 136.626 150.244 1.00 63.06 810 LEU B O 1
ATOM 6316 N N . ASP C 3 811 ? 112.408 138.026 151.431 1.00 59.46 811 ASP B N 1
ATOM 6317 C CA . ASP C 3 811 ? 111.323 137.068 151.569 1.00 59.46 811 ASP B CA 1
ATOM 6318 C C . ASP C 3 811 ? 110.458 137.061 150.310 1.00 59.46 811 ASP B C 1
ATOM 6319 O O . ASP C 3 811 ? 110.732 137.753 149.326 1.00 59.46 811 ASP B O 1
ATOM 6321 N N . LEU C 3 812 ? 109.390 136.261 150.343 1.00 66.86 812 LEU B N 1
ATOM 6322 C CA . LEU C 3 812 ? 108.495 136.163 149.197 1.00 66.86 812 LEU B CA 1
ATOM 6323 C C . LEU C 3 812 ? 107.592 137.381 149.057 1.00 66.86 812 LEU B C 1
ATOM 6324 O O . LEU C 3 812 ? 107.045 137.610 147.973 1.00 66.86 812 LEU B O 1
ATOM 6326 N N . ASP C 3 813 ? 107.423 138.165 150.122 1.00 74.14 813 ASP B N 1
ATOM 6327 C CA . ASP C 3 813 ? 106.579 139.351 150.089 1.00 74.14 813 ASP B CA 1
ATOM 6328 C C . ASP C 3 813 ? 107.349 140.654 150.229 1.00 74.14 813 ASP B C 1
ATOM 6329 O O . ASP C 3 813 ? 106.948 141.658 149.637 1.00 74.14 813 ASP B O 1
ATOM 6331 N N . ASN C 3 814 ? 108.438 140.664 150.993 1.00 68.77 814 ASN B N 1
ATOM 6332 C CA . ASN C 3 814 ? 109.256 141.852 151.192 1.00 68.77 814 ASN B CA 1
ATOM 6333 C C . ASN C 3 814 ? 110.724 141.482 151.017 1.00 68.77 814 ASN B C 1
ATOM 6334 O O . ASN C 3 814 ? 111.076 140.316 150.812 1.00 68.77 814 ASN B O 1
ATOM 6336 N N . LYS C 3 815 ? 111.589 142.491 151.101 1.00 70.20 815 LYS B N 1
ATOM 6337 C CA . LYS C 3 815 ? 113.023 142.287 150.950 1.00 70.20 815 LYS B CA 1
ATOM 6338 C C . LYS C 3 815 ? 113.762 143.383 151.701 1.00 70.20 815 LYS B C 1
ATOM 6339 O O . LYS C 3 815 ? 113.440 144.565 151.551 1.00 70.20 815 LYS B O 1
ATOM 6341 N N . THR C 3 816 ? 114.745 142.987 152.505 1.00 73.08 816 THR B N 1
ATOM 6342 C CA . THR C 3 816 ? 115.543 143.940 153.259 1.00 73.08 816 THR B CA 1
ATOM 6343 C C . THR C 3 816 ? 116.538 144.641 152.336 1.00 73.08 816 THR B C 1
ATOM 6344 O O . THR C 3 816 ? 116.665 144.322 151.151 1.00 73.08 816 THR B O 1
ATOM 6346 N N . LEU C 3 817 ? 117.258 145.614 152.890 1.00 80.25 817 LEU B N 1
ATOM 6347 C CA . LEU C 3 817 ? 118.239 146.368 152.125 1.00 80.25 817 LEU B CA 1
ATOM 6348 C C . LEU C 3 817 ? 119.291 146.924 153.072 1.00 80.25 817 LEU B C 1
ATOM 6349 O O . LEU C 3 817 ? 119.059 147.068 154.275 1.00 80.25 817 LEU B O 1
ATOM 6351 N N . ARG C 3 818 ? 120.459 147.236 152.509 1.00 78.46 818 ARG B N 1
ATOM 6352 C CA . ARG C 3 818 ? 121.541 147.804 153.306 1.00 78.46 818 ARG B CA 1
ATOM 6353 C C . ARG C 3 818 ? 121.330 149.296 153.540 1.00 78.46 818 ARG B C 1
ATOM 6354 O O . ARG C 3 818 ? 121.469 149.781 154.668 1.00 78.46 818 ARG B O 1
ATOM 6356 N N . CYS C 3 819 ? 120.993 150.036 152.485 1.00 89.43 819 CYS B N 1
ATOM 6357 C CA . CYS C 3 819 ? 120.752 151.469 152.593 1.00 89.43 819 CYS B CA 1
ATOM 6358 C C . CYS C 3 819 ? 119.865 151.938 151.446 1.00 89.43 819 CYS B C 1
ATOM 6359 O O . CYS C 3 819 ? 120.364 152.510 150.469 1.00 89.43 819 CYS B O 1
ATOM 6361 N N . PRO C 3 820 ? 118.550 151.719 151.525 1.00 101.22 820 PRO B N 1
ATOM 6362 C CA . PRO C 3 820 ? 117.655 152.143 150.442 1.00 101.22 820 PRO B CA 1
ATOM 6363 C C . PRO C 3 820 ? 117.344 153.631 150.433 1.00 101.22 820 PRO B C 1
ATOM 6364 O O . PRO C 3 820 ? 116.577 154.076 149.572 1.00 101.22 820 PRO B O 1
ATOM 6368 N N . LEU C 3 821 ? 117.908 154.410 151.359 1.00 97.17 821 LEU B N 1
ATOM 6369 C CA . LEU C 3 821 ? 117.625 155.841 151.388 1.00 97.17 821 LEU B CA 1
ATOM 6370 C C . LEU C 3 821 ? 118.313 156.566 150.237 1.00 97.17 821 LEU B C 1
ATOM 6371 O O . LEU C 3 821 ? 117.720 157.453 149.612 1.00 97.17 821 LEU B O 1
ATOM 6373 N N . TYR C 3 822 ? 119.559 156.204 149.943 1.00 97.28 822 TYR B N 1
ATOM 6374 C CA . TYR C 3 822 ? 120.308 156.830 148.858 1.00 97.28 822 TYR B CA 1
ATOM 6375 C C . TYR C 3 822 ? 121.310 155.823 148.319 1.00 97.28 822 TYR B C 1
ATOM 6376 O O . TYR C 3 822 ? 122.204 155.387 149.050 1.00 97.28 822 TYR B O 1
ATOM 6378 N N . ARG C 3 823 ? 121.159 155.456 147.052 1.00 87.59 823 ARG B N 1
ATOM 6379 C CA . ARG C 3 823 ? 122.039 154.507 146.388 1.00 87.59 823 ARG B CA 1
ATOM 6380 C C . ARG C 3 823 ? 122.874 155.225 145.331 1.00 87.59 823 ARG B C 1
ATOM 6381 O O . ARG C 3 823 ? 122.714 156.423 145.081 1.00 87.59 823 ARG B O 1
ATOM 6383 N N . GLY C 3 824 ? 123.779 154.471 144.705 1.00 88.71 824 GLY B N 1
ATOM 6384 C CA . GLY C 3 824 ? 124.639 155.010 143.675 1.00 88.71 824 GLY B CA 1
ATOM 6385 C C . GLY C 3 824 ? 124.003 154.952 142.297 1.00 88.71 824 GLY B C 1
ATOM 6386 O O . GLY C 3 824 ? 122.892 154.458 142.106 1.00 88.71 824 GLY B O 1
ATOM 6387 N N . THR C 3 825 ? 124.738 155.478 141.319 1.00 87.59 825 THR B N 1
ATOM 6388 C CA . THR C 3 825 ? 124.282 155.495 139.935 1.00 87.59 825 THR B CA 1
ATOM 6389 C C . THR C 3 825 ? 124.480 154.162 139.225 1.00 87.59 825 THR B C 1
ATOM 6390 O O . THR C 3 825 ? 124.111 154.045 138.051 1.00 87.59 825 THR B O 1
ATOM 6394 N N . LEU C 3 826 ? 125.046 153.160 139.900 1.00 79.42 826 LEU B N 1
ATOM 6395 C CA . LEU C 3 826 ? 125.257 151.862 139.268 1.00 79.42 826 LEU B CA 1
ATOM 6396 C C . LEU C 3 826 ? 123.962 151.064 139.182 1.00 79.42 826 LEU B C 1
ATOM 6397 O O . LEU C 3 826 ? 123.733 150.351 138.198 1.00 79.42 826 LEU B O 1
ATOM 6402 N N . VAL C 3 827 ? 123.107 151.168 140.203 1.00 86.52 827 VAL B N 1
ATOM 6403 C CA . VAL C 3 827 ? 121.836 150.442 140.182 1.00 86.52 827 VAL B CA 1
ATOM 6404 C C . VAL C 3 827 ? 120.931 150.904 139.045 1.00 86.52 827 VAL B C 1
ATOM 6405 O O . VAL C 3 827 ? 120.374 150.044 138.342 1.00 86.52 827 VAL B O 1
ATOM 6407 N N . PRO C 3 828 ? 120.727 152.208 138.808 1.00 88.66 828 PRO B N 1
ATOM 6408 C CA . PRO C 3 828 ? 119.930 152.594 137.631 1.00 88.66 828 PRO B CA 1
ATOM 6409 C C . PRO C 3 828 ? 120.587 152.213 136.318 1.00 88.66 828 PRO B C 1
ATOM 6410 O O . PRO C 3 828 ? 119.892 151.823 135.372 1.00 88.66 828 PRO B O 1
ATOM 6414 N N . ARG C 3 829 ? 121.917 152.310 136.234 1.00 88.04 829 ARG B N 1
ATOM 6415 C CA . ARG C 3 829 ? 122.611 151.940 135.006 1.00 88.04 829 ARG B CA 1
ATOM 6416 C C . ARG C 3 829 ? 122.471 150.453 134.706 1.00 88.04 829 ARG B C 1
ATOM 6417 O O . ARG C 3 829 ? 122.459 150.058 133.535 1.00 88.04 829 ARG B O 1
ATOM 6419 N N . LEU C 3 830 ? 122.365 149.619 135.740 1.00 87.68 830 LEU B N 1
ATOM 6420 C CA . LEU C 3 830 ? 122.177 148.188 135.545 1.00 87.68 830 LEU B CA 1
ATOM 6421 C C . LEU C 3 830 ? 120.715 147.795 135.390 1.00 87.68 830 LEU B C 1
ATOM 6422 O O . LEU C 3 830 ? 120.431 146.740 134.810 1.00 87.68 830 LEU B O 1
ATOM 6427 N N . ALA C 3 831 ? 119.785 148.608 135.891 1.00 90.27 831 ALA B N 1
ATOM 6428 C CA . ALA C 3 831 ? 118.366 148.301 135.769 1.00 90.27 831 ALA B CA 1
ATOM 6429 C C . ALA C 3 831 ? 11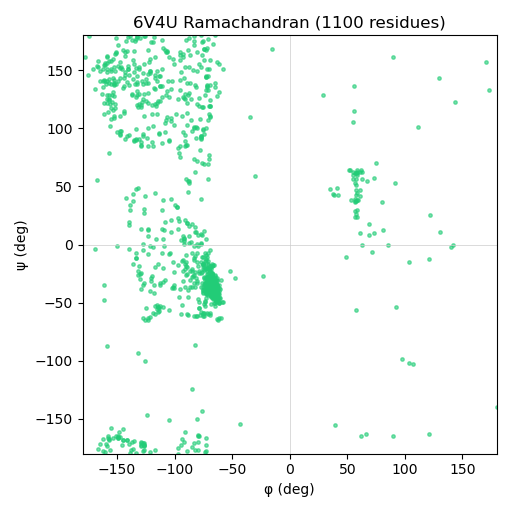7.733 148.874 134.509 1.00 90.27 831 ALA B C 1
ATOM 6430 O O . ALA C 3 831 ? 116.657 148.412 134.111 1.00 90.27 831 ALA B O 1
ATOM 6432 N N . ASP C 3 832 ? 118.364 149.867 133.876 1.00 99.08 832 ASP B N 1
ATOM 6433 C CA . ASP C 3 832 ? 117.809 150.420 132.645 1.00 99.08 832 ASP B CA 1
ATOM 6434 C C . ASP C 3 832 ? 117.885 149.425 131.495 1.00 99.08 832 ASP B C 1
ATOM 6435 O O . ASP C 3 832 ? 117.071 149.491 130.566 1.00 99.08 832 ASP B O 1
ATOM 6437 N N . HIS C 3 833 ? 118.849 148.502 131.535 1.00 103.65 833 HIS B N 1
ATOM 6438 C CA . HIS C 3 833 ? 118.951 147.495 130.484 1.00 103.65 833 HIS B CA 1
ATOM 6439 C C . HIS C 3 833 ? 117.768 146.537 130.522 1.00 103.65 833 HIS B C 1
ATOM 6440 O O . HIS C 3 833 ? 117.264 146.121 129.472 1.00 103.65 833 HIS B O 1
ATOM 6442 N N . ARG C 3 834 ? 117.311 146.173 131.723 1.00 112.31 834 ARG B N 1
ATOM 6443 C CA . ARG C 3 834 ? 116.149 145.299 131.836 1.00 112.31 834 ARG B CA 1
ATOM 6444 C C . ARG C 3 834 ? 114.866 146.017 131.437 1.00 112.31 834 ARG B C 1
ATOM 6445 O O . ARG C 3 834 ? 113.919 145.375 130.968 1.00 112.31 834 ARG B O 1
ATOM 6447 N N . THR C 3 835 ? 114.815 147.337 131.614 1.00 109.54 835 THR B N 1
ATOM 6448 C CA . THR C 3 835 ? 113.659 148.137 131.236 1.00 109.54 835 THR B CA 1
ATOM 6449 C C . THR C 3 835 ? 113.734 148.631 129.795 1.00 109.54 835 THR B C 1
ATOM 6450 O O . THR C 3 835 ? 113.029 149.581 129.437 1.00 109.54 835 THR B O 1
ATOM 6452 N N . GLN C 3 836 ? 114.570 148.008 128.965 1.00 101.98 836 GLN B N 1
ATOM 6453 C CA . GLN C 3 836 ? 114.707 148.409 127.571 1.00 101.98 836 GLN B CA 1
ATOM 6454 C C . GLN C 3 836 ? 114.507 147.216 126.646 1.00 101.98 836 GLN B C 1
ATOM 6455 O O . GLN C 3 836 ? 114.127 146.130 127.096 1.00 101.98 836 GLN B O 1
ATOM 6457 N N . ILE C 3 837 ? 114.762 147.408 125.349 1.00 100.17 837 ILE B N 1
ATOM 6458 C CA . ILE C 3 837 ? 114.590 146.334 124.378 1.00 100.17 837 ILE B CA 1
ATOM 6459 C C . ILE C 3 837 ? 115.674 145.272 124.471 1.00 100.17 837 ILE B C 1
ATOM 6460 O O . ILE C 3 837 ? 115.512 144.186 123.904 1.00 100.17 837 ILE B O 1
ATOM 6462 N N . LYS C 3 838 ? 116.773 145.556 125.167 1.00 101.69 838 LYS B N 1
ATOM 6463 C CA . LYS C 3 838 ? 117.867 144.599 125.299 1.00 101.69 838 LYS B CA 1
ATOM 6464 C C . LYS C 3 838 ? 117.417 143.427 126.164 1.00 101.69 838 LYS B C 1
ATOM 6465 O O . LYS C 3 838 ? 117.233 143.575 127.376 1.00 101.69 838 LYS B O 1
ATOM 6467 N N . ARG C 3 839 ? 117.240 142.262 125.544 1.00 94.19 839 ARG B N 1
ATOM 6468 C CA . ARG C 3 839 ? 116.798 141.073 126.268 1.00 94.19 839 ARG B CA 1
ATOM 6469 C C . ARG C 3 839 ? 117.236 139.842 125.493 1.00 94.19 839 ARG B C 1
ATOM 6470 O O . ARG C 3 839 ? 116.847 139.672 124.332 1.00 94.19 839 ARG B O 1
ATOM 6472 N N . GLY C 3 840 ? 118.037 138.989 126.126 1.00 85.79 840 GLY B N 1
ATOM 6473 C CA . GLY C 3 840 ? 118.469 137.753 125.505 1.00 85.79 840 GLY B CA 1
ATOM 6474 C C . GLY C 3 840 ? 119.944 137.719 125.163 1.00 85.79 840 GLY B C 1
ATOM 6475 O O . GLY C 3 840 ? 120.368 138.294 124.155 1.00 85.79 840 GLY B O 1
ATOM 6476 N N . SER C 3 841 ? 120.734 137.044 126.003 1.00 85.43 841 SER B N 1
ATOM 6477 C CA . SER C 3 841 ? 122.167 136.844 125.776 1.00 85.43 841 SER B CA 1
ATOM 6478 C C . SER C 3 841 ? 122.919 138.165 125.624 1.00 85.43 841 SER B C 1
ATOM 6479 O O . SER C 3 841 ? 123.965 138.224 124.973 1.00 85.43 841 SER B O 1
ATOM 6481 N N . THR C 3 842 ? 122.395 139.234 126.221 1.00 84.74 842 THR B N 1
ATOM 6482 C CA . THR C 3 842 ? 123.050 140.535 126.163 1.00 84.74 842 THR B CA 1
ATOM 6483 C C . THR C 3 842 ? 123.235 141.099 127.566 1.00 84.74 842 THR B C 1
ATOM 6484 O O . THR C 3 842 ? 124.217 141.798 127.840 1.00 84.74 842 THR B O 1
ATOM 6486 N N . TYR C 3 843 ? 122.291 140.794 128.459 1.00 85.38 843 TYR B N 1
ATOM 6487 C CA . TYR C 3 843 ? 122.377 141.296 129.826 1.00 85.38 843 TYR B CA 1
ATOM 6488 C C . TYR C 3 843 ? 123.587 140.720 130.550 1.00 85.38 843 TYR B C 1
ATOM 6489 O O . TYR C 3 843 ? 124.234 141.415 131.339 1.00 85.38 843 TYR B O 1
ATOM 6498 N N . TYR C 3 844 ? 123.911 139.451 130.290 1.00 79.22 844 TYR B N 1
ATOM 6499 C CA . TYR C 3 844 ? 125.074 138.839 130.925 1.00 79.22 844 TYR B CA 1
ATOM 6500 C C . TYR C 3 844 ? 126.361 139.535 130.497 1.00 79.22 844 TYR B C 1
ATOM 6501 O O . TYR C 3 844 ? 127.227 139.835 131.328 1.00 79.22 844 TYR B O 1
ATOM 6510 N N . LEU C 3 845 ? 126.501 139.806 129.197 1.00 81.38 845 LEU B N 1
ATOM 6511 C CA . LEU C 3 845 ? 127.696 140.486 128.711 1.00 81.38 845 LEU B CA 1
ATOM 6512 C C . LEU C 3 845 ? 127.762 141.919 129.225 1.00 81.38 845 LEU B C 1
ATOM 6513 O O . LEU C 3 845 ? 128.845 142.416 129.557 1.00 81.38 845 LEU B O 1
ATOM 6518 N N . HIS C 3 846 ? 126.614 142.596 129.305 1.00 81.75 846 HIS B N 1
ATOM 6519 C CA . HIS C 3 846 ? 126.589 143.947 129.858 1.00 81.75 846 HIS B CA 1
ATOM 6520 C C . HIS C 3 846 ? 127.018 143.950 131.321 1.00 81.75 846 HIS B C 1
ATOM 6521 O O . HIS C 3 846 ? 127.788 144.819 131.751 1.00 81.75 846 HIS B O 1
ATOM 6528 N N . VAL C 3 847 ? 126.537 142.977 132.097 1.00 86.06 847 VAL B N 1
ATOM 6529 C CA . VAL C 3 847 ? 126.908 142.889 133.505 1.00 86.06 847 VAL B CA 1
ATOM 6530 C C . VAL C 3 847 ? 128.391 142.572 133.648 1.00 86.06 847 VAL B C 1
ATOM 6531 O O . VAL C 3 847 ? 129.072 143.117 134.522 1.00 86.06 847 VAL B O 1
ATOM 6535 N N . GLN C 3 848 ? 128.922 141.701 132.785 1.00 84.04 848 GLN B N 1
ATOM 6536 C CA . GLN C 3 848 ? 130.348 141.389 132.840 1.00 84.04 848 GLN B CA 1
ATOM 6537 C C . GLN C 3 848 ? 131.196 142.609 132.498 1.00 84.04 848 GLN B C 1
ATOM 6538 O O . GLN C 3 848 ? 132.235 142.850 133.129 1.00 84.04 848 GLN B O 1
ATOM 6544 N N . SER C 3 849 ? 130.770 143.390 131.502 1.00 84.80 849 SER B N 1
ATOM 6545 C CA . SER C 3 849 ? 131.498 144.605 131.152 1.00 84.80 849 SER B CA 1
ATOM 6546 C C . SER C 3 849 ? 131.460 145.616 132.292 1.00 84.80 849 SER B C 1
ATOM 6547 O O . SER C 3 849 ? 132.480 146.233 132.621 1.00 84.80 849 SER B O 1
ATOM 6550 N N . MET C 3 850 ? 130.292 145.793 132.915 1.00 80.03 850 MET B N 1
ATOM 6551 C CA . MET C 3 850 ? 130.203 146.705 134.050 1.00 80.03 850 MET B CA 1
ATOM 6552 C C . MET C 3 850 ? 131.051 146.215 135.218 1.00 80.03 850 MET B C 1
ATOM 6553 O O . MET C 3 850 ? 131.661 147.018 135.933 1.00 80.03 850 MET B O 1
ATOM 6558 N N . LEU C 3 851 ? 131.127 144.895 135.407 1.00 78.35 851 LEU B N 1
ATOM 6559 C CA . LEU C 3 851 ? 131.918 144.347 136.503 1.00 78.35 851 LEU B CA 1
ATOM 6560 C C . LEU C 3 851 ? 133.408 144.567 136.277 1.00 78.35 851 LEU B C 1
ATOM 6561 O O . LEU C 3 851 ? 134.127 144.963 137.201 1.00 78.35 851 LEU B O 1
ATOM 6566 N N . THR C 3 852 ? 133.895 144.320 135.058 1.00 75.64 852 THR B N 1
ATOM 6567 C CA . THR C 3 852 ? 135.312 144.561 134.800 1.00 75.64 852 THR B CA 1
ATOM 6568 C C . THR C 3 852 ? 135.636 146.052 134.815 1.00 75.64 852 THR B C 1
ATOM 6569 O O . THR C 3 852 ? 136.739 146.441 135.222 1.00 75.64 852 THR B O 1
ATOM 6573 N N . GLN C 3 853 ? 134.684 146.904 134.419 1.00 72.19 853 GLN B N 1
ATOM 6574 C CA . GLN C 3 853 ? 134.894 148.343 134.540 1.00 72.19 853 GLN B CA 1
ATOM 6575 C C . GLN C 3 853 ? 134.998 148.760 136.002 1.00 72.19 853 GLN B C 1
ATOM 6576 O O . GLN C 3 853 ? 135.863 149.566 136.363 1.00 72.19 853 GLN B O 1
ATOM 6582 N N . LEU C 3 854 ? 134.130 148.215 136.859 1.00 71.33 854 LEU B N 1
ATOM 6583 C CA . LEU C 3 854 ? 134.213 148.510 138.286 1.00 71.33 854 LEU B CA 1
ATOM 6584 C C . LEU C 3 854 ? 135.508 147.977 138.884 1.00 71.33 854 LEU B C 1
ATOM 6585 O O . LEU C 3 854 ? 136.085 148.595 139.786 1.00 71.33 854 LEU B O 1
ATOM 6590 N N . CYS C 3 855 ? 135.984 146.831 138.391 1.00 71.68 855 CYS B N 1
ATOM 6591 C CA . CYS C 3 855 ? 137.252 146.291 138.870 1.00 71.68 855 CYS B CA 1
ATOM 6592 C C . CYS C 3 855 ? 138.413 147.209 138.508 1.00 71.68 855 CYS B C 1
ATOM 6593 O O . CYS C 3 855 ? 139.280 147.489 139.346 1.00 71.68 855 CYS B O 1
ATOM 6596 N N . SER C 3 856 ? 138.446 147.690 137.262 1.00 69.38 856 SER B N 1
ATOM 6597 C CA . SER C 3 856 ? 139.486 148.637 136.866 1.00 69.38 856 SER B CA 1
ATOM 6598 C C . SER C 3 856 ? 139.381 149.934 137.661 1.00 69.38 856 SER B C 1
ATOM 6599 O O . SER C 3 856 ? 140.401 150.530 138.035 1.00 69.38 856 SER B O 1
ATOM 6602 N N . LYS C 3 857 ? 138.153 150.381 137.936 1.00 72.18 857 LYS B N 1
ATOM 6603 C CA . LYS C 3 857 ? 137.964 151.592 138.728 1.00 72.18 857 LYS B CA 1
ATOM 6604 C C . LYS C 3 857 ? 138.493 151.411 140.143 1.00 72.18 857 LYS B C 1
ATOM 6605 O O . LYS C 3 857 ? 139.142 152.308 140.688 1.00 72.18 857 LYS B O 1
ATOM 6611 N N . ALA C 3 858 ? 138.236 150.252 140.752 1.00 75.44 858 ALA B N 1
ATOM 6612 C CA . ALA C 3 858 ? 138.740 149.996 142.099 1.00 75.44 858 ALA B CA 1
ATOM 6613 C C . ALA C 3 858 ? 140.258 149.856 142.104 1.00 75.44 858 ALA B C 1
ATOM 6614 O O . ALA C 3 858 ? 140.921 150.256 143.068 1.00 75.44 858 ALA B O 1
ATOM 6616 N N . PHE C 3 859 ? 140.825 149.295 141.033 1.00 79.92 859 PHE B N 1
ATOM 6617 C CA . PHE C 3 859 ? 142.278 149.222 140.912 1.00 79.92 859 PHE B CA 1
ATOM 6618 C C . PHE C 3 859 ? 142.891 150.618 140.881 1.00 79.92 859 PHE B C 1
ATOM 6619 O O . PHE C 3 859 ? 143.837 150.918 141.625 1.00 79.92 859 PHE B O 1
ATOM 6627 N N . LEU C 3 860 ? 142.357 151.487 140.018 1.00 81.34 860 LEU B N 1
ATOM 6628 C CA . LEU C 3 860 ? 142.832 152.866 139.964 1.00 81.34 860 LEU B CA 1
ATOM 6629 C C . LEU C 3 860 ? 142.600 153.579 141.291 1.00 81.34 860 LEU B C 1
ATOM 6630 O O . LEU C 3 860 ? 143.408 154.418 141.702 1.00 81.34 860 LEU B O 1
ATOM 6635 N N . TYR C 3 861 ? 141.500 153.256 141.974 1.00 82.66 861 TYR B N 1
ATOM 6636 C CA . TYR C 3 861 ? 141.210 153.868 143.266 1.00 82.66 861 TYR B CA 1
ATOM 6637 C C . TYR C 3 861 ? 142.271 153.501 144.294 1.00 82.66 861 TYR B C 1
ATOM 6638 O O . TYR C 3 861 ? 142.770 154.365 145.022 1.00 82.66 861 TYR B O 1
ATOM 6647 N N . THR C 3 862 ? 142.623 152.216 144.369 1.00 88.88 862 THR B N 1
ATOM 6648 C CA . THR C 3 862 ? 143.680 151.786 145.280 1.00 88.88 862 THR B CA 1
ATOM 6649 C C . THR C 3 862 ? 145.002 152.461 144.940 1.00 88.88 862 THR B C 1
ATOM 6650 O O . THR C 3 862 ? 145.710 152.955 145.830 1.00 88.88 862 THR B O 1
ATOM 6654 N N . PHE C 3 863 ? 145.351 152.491 143.651 1.00 95.43 863 PHE B N 1
ATOM 6655 C CA . PHE C 3 863 ? 146.618 153.094 143.247 1.00 95.43 863 PHE B CA 1
ATOM 6656 C C . PHE C 3 863 ? 146.671 154.571 143.620 1.00 95.43 863 PHE B C 1
ATOM 6657 O O . PHE C 3 863 ? 147.670 155.048 144.172 1.00 95.43 863 PHE B O 1
ATOM 6665 N N . CYS C 3 864 ? 145.594 155.310 143.344 1.00 99.91 864 CYS B N 1
ATOM 6666 C CA . CYS C 3 864 ? 145.572 156.734 143.659 1.00 99.91 864 CYS B CA 1
ATOM 6667 C C . CYS C 3 864 ? 145.572 156.972 145.164 1.00 99.91 864 CYS B C 1
ATOM 6668 O O . CYS C 3 864 ? 146.236 157.895 145.649 1.00 99.91 864 CYS B O 1
ATOM 6670 N N . HIS C 3 865 ? 144.845 156.146 145.921 1.00 104.97 865 HIS B N 1
ATOM 6671 C CA . HIS C 3 865 ? 144.777 156.335 147.364 1.00 104.97 865 HIS B CA 1
ATOM 6672 C C . HIS C 3 865 ? 146.107 156.028 148.036 1.00 104.97 865 HIS B C 1
ATOM 6673 O O . HIS C 3 865 ? 146.429 156.630 149.067 1.00 104.97 865 HIS B O 1
ATOM 6675 N N . HIS C 3 866 ? 146.892 155.104 147.482 1.00 109.76 866 HIS B N 1
ATOM 6676 C CA . HIS C 3 866 ? 148.184 154.798 148.079 1.00 109.76 866 HIS B CA 1
ATOM 6677 C C . HIS C 3 866 ? 149.331 155.613 147.490 1.00 109.76 866 HIS B C 1
ATOM 6678 O O . HIS C 3 866 ? 150.417 155.634 148.079 1.00 109.76 866 HIS B O 1
ATOM 6685 N N . LEU C 3 867 ? 149.125 156.285 146.357 1.00 96.74 867 LEU B N 1
ATOM 6686 C CA . LEU C 3 867 ? 150.167 157.116 145.771 1.00 96.74 867 LEU B CA 1
ATOM 6687 C C . LEU C 3 867 ? 149.934 158.608 145.969 1.00 96.74 867 LEU B C 1
ATOM 6688 O O . LEU C 3 867 ? 150.825 159.403 145.651 1.00 96.74 867 LEU B O 1
ATOM 6693 N N . HIS C 3 868 ? 148.774 159.007 146.482 1.00 101.04 868 HIS B N 1
ATOM 6694 C CA . HIS C 3 868 ? 148.494 160.417 146.726 1.00 101.04 868 HIS B CA 1
ATOM 6695 C C . HIS C 3 868 ? 148.092 160.650 148.179 1.00 101.04 868 HIS B C 1
ATOM 6696 O O . HIS C 3 868 ? 147.219 159.963 148.709 1.00 101.04 868 HIS B O 1
ATOM 6703 N N . LEU C 3 879 ? 144.212 161.701 159.268 1.00 92.40 879 LEU B N 1
ATOM 6704 C CA . LEU C 3 879 ? 142.994 162.407 158.887 1.00 92.40 879 LEU B CA 1
ATOM 6705 C C . LEU C 3 879 ? 143.156 163.087 157.532 1.00 92.40 879 LEU B C 1
ATOM 6706 O O . LEU C 3 879 ? 142.179 163.302 156.814 1.00 92.40 879 LEU B O 1
ATOM 6708 N N . VAL C 3 880 ? 144.400 163.426 157.188 1.00 95.76 880 VAL B N 1
ATOM 6709 C CA . VAL C 3 880 ? 144.659 164.078 155.908 1.00 95.76 880 VAL B CA 1
ATOM 6710 C C . VAL C 3 880 ? 144.532 163.085 154.759 1.00 95.76 880 VAL B C 1
ATOM 6711 O O . VAL C 3 880 ? 144.104 163.451 153.657 1.00 95.76 880 VAL B O 1
ATOM 6715 N N . ALA C 3 881 ? 144.883 161.817 154.991 1.00 92.56 881 ALA B N 1
ATOM 6716 C CA . ALA C 3 881 ? 144.771 160.816 153.935 1.00 92.56 881 ALA B CA 1
ATOM 6717 C C . ALA C 3 881 ? 143.314 160.479 153.645 1.00 92.56 881 ALA B C 1
ATOM 6718 O O . ALA C 3 881 ? 142.936 160.277 152.485 1.00 92.56 881 ALA B O 1
ATOM 6720 N N . SER C 3 882 ? 142.481 160.413 154.688 1.00 90.26 882 SER B N 1
ATOM 6721 C CA . SER C 3 882 ? 141.066 160.119 154.488 1.00 90.26 882 SER B CA 1
ATOM 6722 C C . SER C 3 882 ? 140.379 161.227 153.702 1.00 90.26 882 SER B C 1
ATOM 6723 O O . SER C 3 882 ? 139.499 160.959 152.875 1.00 90.26 882 SER B O 1
ATOM 6726 N N . ARG C 3 883 ? 140.773 162.480 153.939 1.00 88.25 883 ARG B N 1
ATOM 6727 C CA . ARG C 3 883 ? 140.188 163.594 153.200 1.00 88.25 883 ARG B CA 1
ATOM 6728 C C . ARG C 3 883 ? 140.526 163.502 151.717 1.00 88.25 883 ARG B C 1
ATOM 6729 O O . ARG C 3 883 ? 139.656 163.682 150.857 1.00 88.25 883 ARG B O 1
ATOM 6731 N N . GLN C 3 884 ? 141.791 163.215 151.399 1.00 89.50 884 GLN B N 1
ATOM 6732 C CA . GLN C 3 884 ? 142.188 163.073 150.001 1.00 89.50 884 GLN B CA 1
ATOM 6733 C C . GLN C 3 884 ? 141.507 161.874 149.353 1.00 89.50 884 GLN B C 1
ATOM 6734 O O . GLN C 3 884 ? 141.118 161.933 148.180 1.00 89.50 884 GLN B O 1
ATOM 6740 N N . MET C 3 885 ? 141.346 160.781 150.102 1.00 87.41 885 MET B N 1
ATOM 6741 C CA . MET C 3 885 ? 140.665 159.609 149.561 1.00 87.41 885 MET B CA 1
ATOM 6742 C C . MET C 3 885 ? 139.203 159.913 149.259 1.00 87.41 885 MET B C 1
ATOM 6743 O O . MET C 3 885 ? 138.688 159.527 148.201 1.00 87.41 885 MET B O 1
ATOM 6748 N N . SER C 3 886 ? 138.520 160.611 150.169 1.00 89.90 886 SER B N 1
ATOM 6749 C CA . SER C 3 886 ? 137.131 160.985 149.924 1.00 89.90 886 SER B CA 1
ATOM 6750 C C . SER C 3 886 ? 137.020 161.956 148.756 1.00 89.90 886 SER B C 1
ATOM 6751 O O . SER C 3 886 ? 136.078 161.871 147.960 1.00 89.90 886 SER B O 1
ATOM 6754 N N . PHE C 3 887 ? 137.976 162.880 148.629 1.00 92.90 887 PHE B N 1
ATOM 6755 C CA . PHE C 3 887 ? 137.958 163.804 147.500 1.00 92.90 887 PHE B CA 1
ATOM 6756 C C . PHE C 3 887 ? 138.132 163.059 146.182 1.00 92.90 887 PHE B C 1
ATOM 6757 O O . PHE C 3 887 ? 137.435 163.346 145.201 1.00 92.90 887 PHE B O 1
ATOM 6759 N N . LEU C 3 888 ? 139.055 162.094 146.143 1.00 90.23 888 LEU B N 1
ATOM 6760 C CA . LEU C 3 888 ? 139.236 161.291 144.939 1.00 90.23 888 LEU B CA 1
ATOM 6761 C C . LEU C 3 888 ? 137.982 160.488 144.618 1.00 90.23 888 LEU B C 1
ATOM 6762 O O . LEU C 3 888 ? 137.582 160.384 143.452 1.00 90.23 888 LEU B O 1
ATOM 6764 N N . LYS C 3 889 ? 137.342 159.919 145.644 1.00 87.20 889 LYS B N 1
ATOM 6765 C CA . LYS C 3 889 ? 136.123 159.147 145.421 1.00 87.20 889 LYS B CA 1
ATOM 6766 C C . LYS C 3 889 ? 135.004 160.023 144.872 1.00 87.20 889 LYS B C 1
ATOM 6767 O O . LYS C 3 889 ? 134.263 159.607 143.974 1.00 87.20 889 LYS B O 1
ATOM 6769 N N . LEU C 3 890 ? 134.863 161.241 145.401 1.00 93.84 890 LEU B N 1
ATOM 6770 C CA . LEU C 3 890 ? 133.814 162.133 144.918 1.00 93.84 890 LEU B CA 1
ATOM 6771 C C . LEU C 3 890 ? 134.122 162.669 143.525 1.00 93.84 890 LEU B C 1
ATOM 6772 O O . LEU C 3 890 ? 133.196 162.936 142.750 1.00 93.84 890 LEU B O 1
ATOM 6777 N N . THR C 3 891 ? 135.403 162.833 143.184 1.00 97.31 891 THR B N 1
ATOM 6778 C CA . THR C 3 891 ? 135.742 163.292 141.840 1.00 97.31 891 THR B CA 1
ATOM 6779 C C . THR C 3 891 ? 135.527 162.190 140.809 1.00 97.31 891 THR B C 1
ATOM 6780 O O . THR C 3 891 ? 135.049 162.456 139.700 1.00 97.31 891 THR B O 1
ATOM 6784 N N . LEU C 3 892 ? 135.872 160.950 141.151 1.00 99.70 892 LEU B N 1
ATOM 6785 C CA . LEU C 3 892 ? 135.662 159.827 140.249 1.00 99.70 892 LEU B CA 1
ATOM 6786 C C . LEU C 3 892 ? 135.519 158.550 141.065 1.00 99.70 892 LEU B C 1
ATOM 6787 O O . LEU C 3 892 ? 136.182 158.382 142.091 1.00 99.70 892 LEU B O 1
ATOM 6792 N N . GLY C 3 893 ? 134.643 157.658 140.604 1.00 103.93 893 GLY B N 1
ATOM 6793 C CA . GLY C 3 893 ? 134.378 156.405 141.270 1.00 103.93 893 GLY B CA 1
ATOM 6794 C C . GLY C 3 893 ? 133.079 156.366 142.050 1.00 103.93 893 GLY B C 1
ATOM 6795 O O . GLY C 3 893 ? 132.626 155.276 142.416 1.00 103.93 893 GLY B O 1
ATOM 6796 N N . LEU C 3 894 ? 132.472 157.521 142.312 1.00 106.87 894 LEU B N 1
ATOM 6797 C CA . LEU C 3 894 ? 131.221 157.581 143.054 1.00 106.87 894 LEU B CA 1
ATOM 6798 C C . LEU C 3 894 ? 130.528 158.896 142.736 1.00 106.87 894 LEU B C 1
ATOM 6799 O O . LEU C 3 894 ? 131.166 159.877 142.346 1.00 106.87 894 LEU B O 1
ATOM 6801 N N . VAL C 3 895 ? 129.207 158.902 142.908 1.00 105.61 895 VAL B N 1
ATOM 6802 C CA . VAL C 3 895 ? 128.408 160.092 142.636 1.00 105.61 895 VAL B CA 1
ATOM 6803 C C . VAL C 3 895 ? 127.667 160.511 143.898 1.00 105.61 895 VAL B C 1
ATOM 6804 O O . VAL C 3 895 ? 127.883 161.611 144.421 1.00 105.61 895 VAL B O 1
ATOM 6806 N N . ASN C 3 896 ? 126.790 159.640 144.397 1.00 99.92 896 ASN B N 1
ATOM 6807 C CA . ASN C 3 896 ? 126.008 159.931 145.595 1.00 99.92 896 ASN B CA 1
ATOM 6808 C C . ASN C 3 896 ? 126.353 158.994 146.744 1.00 99.92 896 ASN B C 1
ATOM 6809 O O . ASN C 3 896 ? 126.716 159.463 147.827 1.00 99.92 896 ASN B O 1
ATOM 6811 N N . GLU C 3 897 ? 126.250 157.677 146.542 1.00 88.00 897 GLU B N 1
ATOM 6812 C CA . GLU C 3 897 ? 126.552 156.726 147.605 1.00 88.00 897 GLU B CA 1
ATOM 6813 C C . GLU C 3 897 ? 127.320 155.511 147.093 1.00 88.00 897 GLU B C 1
ATOM 6814 O O . GLU C 3 897 ? 127.376 154.488 147.786 1.00 88.00 897 GLU B O 1
ATOM 6816 N N . ASP C 3 898 ? 127.911 155.595 145.903 1.00 84.98 898 ASP B N 1
ATOM 6817 C CA . ASP C 3 898 ? 128.659 154.485 145.328 1.00 84.98 898 ASP B CA 1
ATOM 6818 C C . ASP C 3 898 ? 130.086 154.395 145.854 1.00 84.98 898 ASP B C 1
ATOM 6819 O O . ASP C 3 898 ? 130.886 153.630 145.304 1.00 84.98 898 ASP B O 1
ATOM 6821 N N . VAL C 3 899 ? 130.424 155.154 146.902 1.00 73.45 899 VAL B N 1
ATOM 6822 C CA . VAL C 3 899 ? 131.769 155.105 147.474 1.00 73.45 899 VAL B CA 1
ATOM 6823 C C . VAL C 3 899 ? 131.971 153.919 148.399 1.00 73.45 899 VAL B C 1
ATOM 6824 O O . VAL C 3 899 ? 133.065 153.762 148.957 1.00 73.45 899 VAL B O 1
ATOM 6826 N N . ARG C 3 900 ? 130.953 153.079 148.582 1.00 65.81 900 ARG B N 1
ATOM 6827 C CA . ARG C 3 900 ? 131.053 151.895 149.427 1.00 65.81 900 ARG B CA 1
ATOM 6828 C C . ARG C 3 900 ? 131.364 150.636 148.626 1.00 65.81 900 ARG B C 1
ATOM 6829 O O . ARG C 3 900 ? 132.229 149.849 149.020 1.00 65.81 900 ARG B O 1
ATOM 6831 N N . VAL C 3 901 ? 130.675 150.433 147.501 1.00 64.31 901 VAL B N 1
ATOM 6832 C CA . VAL C 3 901 ? 130.942 149.260 146.674 1.00 64.31 901 VAL B CA 1
ATOM 6833 C C . VAL C 3 901 ? 132.331 149.343 146.054 1.00 64.31 901 VAL B C 1
ATOM 6834 O O . VAL C 3 901 ? 133.003 148.317 145.879 1.00 64.31 901 VAL B O 1
ATOM 6838 N N . VAL C 3 902 ? 132.796 150.552 145.732 1.00 63.20 902 VAL B N 1
ATOM 6839 C CA . VAL C 3 902 ? 134.142 150.713 145.189 1.00 63.20 902 VAL B CA 1
ATOM 6840 C C . VAL C 3 902 ? 135.179 150.280 146.216 1.00 63.20 902 VAL B C 1
ATOM 6841 O O . VAL C 3 902 ? 136.111 149.530 145.906 1.00 63.20 902 VAL B O 1
ATOM 6843 N N . GLN C 3 903 ? 135.023 150.738 147.461 1.00 62.85 903 GLN B N 1
ATOM 6844 C CA . GLN C 3 903 ? 135.945 150.337 148.519 1.00 62.85 903 GLN B CA 1
ATOM 6845 C C . GLN C 3 903 ? 135.845 148.847 148.818 1.00 62.85 903 GLN B C 1
ATOM 6846 O O . GLN C 3 903 ? 136.858 148.210 149.128 1.00 62.85 903 GLN B O 1
ATOM 6852 N N . TYR C 3 904 ? 134.643 148.274 148.723 1.00 68.53 904 TYR B N 1
ATOM 6853 C CA . TYR C 3 904 ? 134.486 146.840 148.950 1.00 68.53 904 TYR B CA 1
ATOM 6854 C C . TYR C 3 904 ? 135.238 146.035 147.898 1.00 68.53 904 TYR B C 1
ATOM 6855 O O . TYR C 3 904 ? 135.992 145.111 148.226 1.00 68.53 904 TYR B O 1
ATOM 6864 N N . LEU C 3 905 ? 135.044 146.375 146.620 1.00 66.66 905 LEU B N 1
ATOM 6865 C CA . LEU C 3 905 ? 135.774 145.693 145.557 1.00 66.66 905 LEU B CA 1
ATOM 6866 C C . LEU C 3 905 ? 137.275 145.922 145.676 1.00 66.66 905 LEU B C 1
ATOM 6867 O O . LEU C 3 905 ? 138.067 145.019 145.378 1.00 66.66 905 LEU B O 1
ATOM 6872 N N . ALA C 3 906 ? 137.683 147.114 146.118 1.00 64.54 906 ALA B N 1
ATOM 6873 C CA . ALA C 3 906 ? 139.101 147.393 146.311 1.00 64.54 906 ALA B CA 1
ATOM 6874 C C . ALA C 3 906 ? 139.695 146.490 147.384 1.00 64.54 906 ALA B C 1
ATOM 6875 O O . ALA C 3 906 ? 140.763 145.898 147.192 1.00 64.54 906 ALA B O 1
ATOM 6877 N N . GLU C 3 907 ? 139.011 146.374 148.524 1.00 65.30 907 GLU B N 1
ATOM 6878 C CA . GLU C 3 907 ? 139.486 145.495 149.588 1.00 65.30 907 GLU B CA 1
ATOM 6879 C C . GLU C 3 907 ? 139.504 144.042 149.132 1.00 65.30 907 GLU B C 1
ATOM 6880 O O . GLU C 3 907 ? 140.420 143.286 149.477 1.00 65.30 907 GLU B O 1
ATOM 6882 N N . LEU C 3 908 ? 138.504 143.636 148.345 1.00 71.90 908 LEU B N 1
ATOM 6883 C CA . LEU C 3 908 ? 138.459 142.260 147.858 1.00 71.90 908 LEU B CA 1
ATOM 6884 C C . LEU C 3 908 ? 139.639 141.960 146.943 1.00 71.90 908 LEU B C 1
ATOM 6885 O O . LEU C 3 908 ? 140.310 140.932 147.096 1.00 71.90 908 LEU B O 1
ATOM 6890 N N . LEU C 3 909 ? 139.917 142.851 145.987 1.00 71.06 909 LEU B N 1
ATOM 6891 C CA . LEU C 3 909 ? 141.044 142.615 145.089 1.00 71.06 909 LEU B CA 1
ATOM 6892 C C . LEU C 3 909 ? 142.376 142.729 145.820 1.00 71.06 909 LEU B C 1
ATOM 6893 O O . LEU C 3 909 ? 143.340 142.046 145.456 1.00 71.06 909 LEU B O 1
ATOM 6898 N N . LYS C 3 910 ? 142.450 143.570 146.855 1.00 75.63 910 LYS B N 1
ATOM 6899 C CA . LYS C 3 910 ? 143.674 143.665 147.643 1.00 75.63 910 LYS B CA 1
ATOM 6900 C C . LYS C 3 910 ? 143.930 142.379 148.418 1.00 75.63 910 LYS B C 1
ATOM 6901 O O . LYS C 3 910 ? 145.069 141.902 148.482 1.00 75.63 910 LYS B O 1
ATOM 6907 N N . LEU C 3 911 ? 142.882 141.806 149.017 1.00 77.51 911 LEU B N 1
ATOM 6908 C CA . LEU C 3 911 ? 143.036 140.530 149.706 1.00 77.51 911 LEU B CA 1
ATOM 6909 C C . LEU C 3 911 ? 143.328 139.398 148.730 1.00 77.51 911 LEU B C 1
ATOM 6910 O O . LEU C 3 911 ? 144.052 138.456 149.075 1.00 77.51 911 LEU B O 1
ATOM 6915 N N . HIS C 3 912 ? 142.779 139.470 147.515 1.00 75.53 912 HIS B N 1
ATOM 6916 C CA . HIS C 3 912 ? 143.058 138.443 146.517 1.00 75.53 912 HIS B CA 1
ATOM 6917 C C . HIS C 3 912 ? 144.500 138.520 146.032 1.00 75.53 912 HIS B C 1
ATOM 6918 O O . HIS C 3 912 ? 145.131 137.488 145.776 1.00 75.53 912 HIS B O 1
ATOM 6925 N N . TYR C 3 913 ? 145.039 139.735 145.900 1.00 76.32 913 TYR B N 1
ATOM 6926 C CA . TYR C 3 913 ? 146.423 139.882 145.461 1.00 76.32 913 TYR B CA 1
ATOM 6927 C C . TYR C 3 913 ? 147.405 139.432 146.534 1.00 76.32 913 TYR B C 1
ATOM 6928 O O . TYR C 3 913 ? 148.481 138.917 146.210 1.00 76.32 913 TYR B O 1
ATOM 6937 N N . MET C 3 914 ? 147.058 139.613 147.807 1.00 83.11 914 MET B N 1
ATOM 6938 C CA . MET C 3 914 ? 147.924 139.226 148.914 1.00 83.11 914 MET B CA 1
ATOM 6939 C C . MET C 3 914 ? 147.837 137.742 149.249 1.00 83.11 914 MET B C 1
ATOM 6940 O O . MET C 3 914 ? 148.361 137.331 150.290 1.00 83.11 914 MET B O 1
ATOM 6945 N N . GLN C 3 915 ? 147.192 136.940 148.397 1.00 82.72 915 GLN B N 1
ATOM 6946 C CA . GLN C 3 915 ? 147.047 135.499 148.612 1.00 82.72 915 GLN B CA 1
ATOM 6947 C C . GLN C 3 915 ? 146.366 135.200 149.946 1.00 82.72 915 GLN B C 1
ATOM 6948 O O . GLN C 3 915 ? 146.706 134.237 150.637 1.00 82.72 915 GLN B O 1
ATOM 6950 N N . GLU C 3 916 ? 145.395 136.036 150.313 1.00 72.14 916 GLU B N 1
ATOM 6951 C CA . GLU C 3 916 ? 144.633 135.888 151.554 1.00 72.14 916 GLU B CA 1
ATOM 6952 C C . GLU C 3 916 ? 143.153 136.006 151.202 1.00 72.14 916 GLU B C 1
ATOM 6953 O O . GLU C 3 916 ? 142.592 137.105 151.199 1.00 72.14 916 GLU B O 1
ATOM 6955 N N . SER C 3 917 ? 142.523 134.869 150.908 1.00 76.62 917 SER B N 1
ATOM 6956 C CA . SER C 3 917 ? 141.121 134.849 150.528 1.00 76.62 917 SER B CA 1
ATOM 6957 C C . SER C 3 917 ? 140.262 134.303 151.662 1.00 76.62 917 SER B C 1
ATOM 6958 O O . SER C 3 917 ? 140.663 133.349 152.338 1.00 76.62 917 SER B O 1
ATOM 6960 N N . PRO C 3 918 ? 139.077 134.884 151.896 1.00 72.59 918 PRO B N 1
ATOM 6961 C CA . PRO C 3 918 ? 138.170 134.425 152.953 1.00 72.59 918 PRO B CA 1
ATOM 6962 C C . PRO C 3 918 ? 137.508 133.091 152.618 1.00 72.59 918 PRO B C 1
ATOM 6963 O O . PRO C 3 918 ? 137.202 132.330 153.536 1.00 72.59 918 PRO B O 1
ATOM 6967 N N . PRO C 3 923 ? 138.231 134.289 156.324 1.00 70.42 923 PRO B N 1
ATOM 6968 C CA . PRO C 3 923 ? 136.886 134.595 156.822 1.00 70.42 923 PRO B CA 1
ATOM 6969 C C . PRO C 3 923 ? 136.782 136.008 157.387 1.00 70.42 923 PRO B C 1
ATOM 6970 O O . PRO C 3 923 ? 136.157 136.211 158.428 1.00 70.42 923 PRO B O 1
ATOM 6974 N N . MET C 3 924 ? 137.391 136.971 156.700 1.00 72.02 924 MET B N 1
ATOM 6975 C CA . MET C 3 924 ? 137.394 138.365 157.139 1.00 72.02 924 MET B CA 1
ATOM 6976 C C . MET C 3 924 ? 136.169 139.058 156.556 1.00 72.02 924 MET B C 1
ATOM 6977 O O . MET C 3 924 ? 136.140 139.403 155.372 1.00 72.02 924 MET B O 1
ATOM 6979 N N . LEU C 3 925 ? 135.154 139.262 157.388 1.00 71.38 925 LEU B N 1
ATOM 6980 C CA . LEU C 3 925 ? 133.937 139.945 156.989 1.00 71.38 925 LEU B CA 1
ATOM 6981 C C . LEU C 3 925 ? 134.037 141.425 157.355 1.00 71.38 925 LEU B C 1
ATOM 6982 O O . LEU C 3 925 ? 135.087 141.914 157.785 1.00 71.38 925 LEU B O 1
ATOM 6984 N N . ARG C 3 926 ? 132.936 142.152 157.185 1.00 71.66 926 ARG B N 1
ATOM 6985 C CA . ARG C 3 926 ? 132.902 143.570 157.510 1.00 71.66 926 ARG B CA 1
ATOM 6986 C C . ARG C 3 926 ? 131.461 143.983 157.773 1.00 71.66 926 ARG B C 1
ATOM 6987 O O . ARG C 3 926 ? 130.547 143.549 157.069 1.00 71.66 926 ARG B O 1
ATOM 6995 N N . PHE C 3 927 ? 131.272 144.819 158.790 1.00 69.80 927 PHE B N 1
ATOM 6996 C CA . PHE C 3 927 ? 129.954 145.304 159.176 1.00 69.80 927 PHE B CA 1
ATOM 6997 C C . PHE C 3 927 ? 129.788 146.749 158.726 1.00 69.80 927 PHE B C 1
ATOM 6998 O O . PHE C 3 927 ? 130.630 147.600 159.031 1.00 69.80 927 PHE B O 1
ATOM 7006 N N . ASP C 3 928 ? 128.705 147.020 158.002 1.00 68.53 928 ASP B N 1
ATOM 7007 C CA . ASP C 3 928 ? 128.387 148.361 157.525 1.00 68.53 928 ASP B CA 1
ATOM 7008 C C . ASP C 3 928 ? 127.277 148.932 158.400 1.00 68.53 928 ASP B C 1
ATOM 7009 O O . ASP C 3 928 ? 126.117 148.522 158.291 1.00 68.53 928 ASP B O 1
ATOM 7011 N N . TYR C 3 929 ? 127.634 149.879 159.268 1.00 70.95 929 TYR B N 1
ATOM 7012 C CA . TYR C 3 929 ? 126.666 150.487 160.171 1.00 70.95 929 TYR B CA 1
ATOM 7013 C C . TYR C 3 929 ? 125.762 151.456 159.419 1.00 70.95 929 TYR B C 1
ATOM 7014 O O . TYR C 3 929 ? 126.114 152.625 159.229 1.00 70.95 929 TYR B O 1
ATOM 7023 N N . VAL C 3 930 ? 124.599 150.979 158.989 1.00 70.99 930 VAL B N 1
ATOM 7024 C CA . VAL C 3 930 ? 123.653 151.793 158.230 1.00 70.99 930 VAL B CA 1
ATOM 7025 C C . VAL C 3 930 ? 122.237 151.345 158.570 1.00 70.99 930 VAL B C 1
ATOM 7026 O O . VAL C 3 930 ? 122.029 150.175 158.924 1.00 70.99 930 VAL B O 1
ATOM 7028 N N . PRO C 3 931 ? 121.241 152.228 158.489 1.00 76.62 931 PRO B N 1
ATOM 7029 C CA . PRO C 3 931 ? 119.863 151.805 158.769 1.00 76.62 931 PRO B CA 1
ATOM 7030 C C . PRO C 3 931 ? 119.374 150.796 157.742 1.00 76.62 931 PRO B C 1
ATOM 7031 O O . PRO C 3 931 ? 119.576 150.959 156.536 1.00 76.62 931 PRO B O 1
ATOM 7035 N N . SER C 3 932 ? 118.723 149.743 158.237 1.00 84.60 932 SER B N 1
ATOM 7036 C CA . SER C 3 932 ? 118.274 148.665 157.362 1.00 84.60 932 SER B CA 1
ATOM 7037 C C . SER C 3 932 ? 117.113 149.115 156.483 1.00 84.60 932 SER B C 1
ATOM 7038 O O . SER C 3 932 ? 117.210 149.102 155.250 1.00 84.60 932 SER B O 1
ATOM 7041 N N . PHE C 3 933 ? 116.004 149.522 157.105 1.00 97.14 933 PHE B N 1
ATOM 7042 C CA . PHE C 3 933 ? 114.782 149.906 156.397 1.00 97.14 933 PHE B CA 1
ATOM 7043 C C . PHE C 3 933 ? 114.316 148.778 155.473 1.00 97.14 933 PHE B C 1
ATOM 7044 O O . PHE C 3 933 ? 114.251 148.918 154.250 1.00 97.14 933 PHE B O 1
ATOM 7052 N N . LEU C 3 934 ? 113.992 147.645 156.092 1.00 93.24 934 LEU B N 1
ATOM 7053 C CA . LEU C 3 934 ? 113.613 146.434 155.375 1.00 93.24 934 LEU B CA 1
ATOM 7054 C C . LEU C 3 934 ? 112.197 146.483 154.813 1.00 93.24 934 LEU B C 1
ATOM 7055 O O . LEU C 3 934 ? 111.712 145.457 154.321 1.00 93.24 934 LEU B O 1
ATOM 7057 N N . TYR C 3 935 ? 111.522 147.632 154.879 1.00 92.75 935 TYR B N 1
ATOM 7058 C CA . TYR C 3 935 ? 110.171 147.733 154.337 1.00 92.75 935 TYR B CA 1
ATOM 7059 C C . TYR C 3 935 ? 110.167 147.494 152.831 1.00 92.75 935 TYR B C 1
ATOM 7060 O O . TYR C 3 935 ? 109.584 146.518 152.345 1.00 92.75 935 TYR B O 1
ATOM 7062 N N . LYS C 3 936 ? 110.828 148.377 152.079 1.00 86.91 936 LYS B N 1
ATOM 7063 C CA . LYS C 3 936 ? 110.935 148.265 150.622 1.00 86.91 936 LYS B CA 1
ATOM 7064 C C . LYS C 3 936 ? 109.561 148.128 149.968 1.00 86.91 936 LYS B C 1
ATOM 7065 O O . LYS C 3 936 ? 109.378 147.383 149.003 1.00 86.91 936 LYS B O 1
ATOM 7067 N N . ILE C 3 937 ? 108.586 148.857 150.500 1.00 83.77 937 ILE B N 1
ATOM 7068 C CA . ILE C 3 937 ? 107.224 148.805 149.984 1.00 83.77 937 ILE B CA 1
ATOM 7069 C C . ILE C 3 937 ? 106.480 150.089 150.328 1.00 83.77 937 ILE B C 1
ATOM 7070 O O . ILE C 3 937 ? 106.045 150.823 149.440 1.00 83.77 937 ILE B O 1
#

Sequence (1106 aa):
TELLVLKAHHDIVRFLVQLDDYRFASAGDDGIVVVWNAQTGEKLLELNGHTQKITAIITFPNQLILTASADRTVIVWDGDTTRQVQRISCFQSTVKCLTVLQRLDVWLSGGNDLCVWNRKLDLLCKTSHLSDTGISALVEIPKNCVVAAVGKELIIFRLVAPTEGSLEWDILDHQDNILSLINVNDLSFVTGSHVGELIIWDALDWTMQALCQKNDISIHHFTCDEENVFAAVGRGLYVYSLQMKRVAHDSNVLHVARLPNRQLISCSEDGSVRIWELREGDLIGHSSSVEMFLYFEDHGLVTCSADHLIILWKNGERELRLFQKLEENSPLLAATFAYWDNILGPRVRHIWAPKTLSDGEITFLANHTLNGEILRIDVKFFVLSEKGVIIVSLIFDDRSTYGLSIILPQTELSFYLPLHRVCVDRLTHIIRKGRIWMHKERQENVQKIILEGTERMEDQGQSIPEEIDIADTVLNDDDIGDSCHEGFLLNAISSHLQTCGCSVVVGSSAEKVNKIVRTLCLFCSRLCEAESSFKYESGLFVQGLLKDSTGSFVLPFRQVMYAPYPTTHIDVDVNTVKQMPDTLVKAFLDQVFQLKPGLSLRSTFLAQFLLVLHRKALTLIKYIEDDTQKGKKPFKSLRNLKIDLDLTAEGDLNIIMALAEKIKPGLFGRPFYTSVQERDVLMTFSRDFILISEFSETIPNDTKVFGTFDLNYFSLRIMSVDYEDSKVVLGDSKEGAFAYVHHRGFVRPFCMAYISAIMQQFQELSAEFSRASECLKTGNRKAFAGELEKKLKDLDYTRTVLHTETEIQKKAGFYSSQAIEKANELASVEKSIIEHQDLLKQIKTLEELCDTEYFTQTLAQLSHIEHMFRGDLCYLLTSQIDRAKQQHITNFLFEDFVEVDDRMVAGQNALKFIRQYPFAHPAIYSLLSGRTLVVLGEDEAIVRKLVTALAIFVPSYGCYAKPVKHWASSPLHIMDFQKWKLIGLQRVYTSILDLDNKTLRCPLYRGTLVPRLADHRTQIKRGSTYYLHVQSMLTQLCSKAFLYTFCHHLHLVASRQMSFLKLTLGLVNEDVRVVQYLAELLKLHYMQESPPMLRFDYVPSFLYKI

Foldseek 3Di:
DFDWFAFDFQAFWADWEEDAQQWIWTFAQQQKIFIAGFNPGDTPDIADDDRAGWDEWYADLVGWTWTFGFPQWTFTAGDPPNDGDDIGHDGDGGFAYKDDDHPDFWIWRFFLFGFIAGPPPGDGQDGDNDQRATWQEWEAAPPPRFIWIAHQDAPDIFTAHSPPDDGPRDYDPDHADWHDWYAAPQRATATDGQPADGFGAGRPHGPSPDGHDGHDFHDWDADDHQFWTDTWGQAGDWIAGDVPGDTPDDTTWADWDQDPPFKTWTFGAQGWIAIDGPVGHTDAAGGGRKHDKDQHPPHAIWTGGGNSTTGGGHDDDDDPHNVVVVVVD/DQFAWKFKWDPQPHTDTCTQGAPDGGLVDDCVSVVVSNVVCVPDDDDCFWDWDCDPPVFWTWGKGWADQRHIMIMTTTGGNVCVVPVVVVVVQVSVLRSVLRVQQHDHPGRPPPPSCVSSVSVNLVVVLVVQQPDAPCQVLLQVCLVPVPWSLQLVQLVLLLLLFQQQVEQAEAEAEAQPCHVLLVCQPFPSYDVNSVSAATENGDDDRHGNYRHDGPHDDSNHDPVCVLLPPLLHNHWHSHSPTDDHIGRCAHAPCSVVSVCSNPDHDPPPCVVVRVVVVVVLVVLLVVVLVLQCVQLVVLDLVSNVVSVVVVQVVDDPPDSHCRSSLSSNQVVVVCNSVVSSNCVSDVPSPPPD/DEFFWLADFALCGDDDGGDDPCHVVFSSVVLCVQPVVAVWDWAFDFGDDVQFGKIWTGVDDDGTGIIMGTDSAVLLVVVVVVLVVVLVVLVLVVVLVVLVVVLVVLVVVLVVLVVVLVVVCVVCVVPPDDCPVSVVVSVVSVVVSVVSVVVSVVSVVVVVSVVVSSVSNNVSVVVCVVCVPCPVVVVVVVVVVVVVVVPPDDDVVVVVLLVVLLVVLVVPLQQLLLVDLQPDFLVLQVLQLQLLAQQEEEEEADQVRQVSLVNNQLQHDAQDPDRADAEDGPAADPCVVCSQVGGSYYYHYHCVHWYHYPVFTKGQASPDGWPVSVVLSVCSVDPNHDPVSSVVSVVVVVVLLVVLVVLSVCLSVPVVSVVVSVVVCCVDQTPIHRSSSSVSSNSSVSCSVVVHTDNDGDDDPYDIPRGSD

Solvent-accessible surface area: 56972 Å² total; per-residue (Å²): 46,4,37,24,14,14,108,4,26,157,26,48,4,94,39,0,31,24,78,11,45,100,48,2,1,2,1,2,57,22,5,48,4,3,2,0,16,3,129,64,12,90,122,69,37,78,5,52,62,36,106,77,70,0,37,1,20,36,42,41,82,151,62,43,5,15,2,0,1,30,65,24,20,19,9,27,26,20,13,80,76,63,45,98,69,100,64,46,90,87,54,174,45,57,16,81,28,12,29,34,14,97,106,101,57,7,31,8,28,4,1,28,23,24,33,3,18,25,155,84,63,61,97,102,61,66,62,23,103,60,10,118,60,17,6,42,20,25,4,30,14,60,124,104,28,11,17,10,5,24,6,67,56,95,27,62,56,58,39,8,13,10,75,163,32,85,89,87,132,30,4,122,127,30,124,10,62,28,82,28,23,78,67,20,59,66,106,6,17,14,18,3,1,36,72,9,100,61,13,42,21,44,12,149,81,94,99,47,78,112,108,103,72,57,111,77,5,42,15,13,30,0,32,62,89,33,82,8,27,9,10,0,4,8,147,9,45,78,46,54,25,52,124,133,139,38,133,102,28,90,28,62,5,52,46,1,23,47,6,74,111,71,53,7,1,1,0,0,54,63,3,18,0,57,23,49,64,84,211,118,40,66,35,120,6,23,72,22,33,0,16,39,8,32,71,9,104,85,44,8,3,2,0,0,0,18,33,95,12,4,6,6,11,22,55,24,84,103,88,50,9,27,34,52,32,57,90,79,103,103,19,19,70,11,25,16,66,24,101,25,48,107,91,49,13,84,25,21,24,42,41,118,53,141,64,85,120,67,96,45,38,22,42,114,35,17,59,48,18,25,77,29,58,60,110,145,141,54,62,22,31,30,23,25,72,72,80,28,16,10,5,3,9,33,44,28,72,88,203,27,43,45,0,22,13,25,16,8,42,49,107,20,80,91,54,21,29,54,25,56,83,23,10,29,60,23,5,46,141,38,28,68,79,42,70,54,97,106,149,32,51,78,74,59,134,71,69,30,44,73,81,23,37,66,25,24,67,50,24,41,37,22,43,130,91,92,32,62,72,58,31,61,60,17,48,91,64,66,84,64,28,26,68,21,76,42,26,31,36,10,16,21,7,35,51,24,0,36,58,20,6,46,51,44,52,62,40,81,97,56,60,64,32,41,31,50,13,163,35,13,29,35,67,75,77,14,133,50,18,34,39,44,27,32,64,77,42,67,43,50,13,16,13,43,38,83,19,104,108,76,57,76,69,58,79,106,59,58,60,90,85,68,31,73,39,52,53,13,68,24,37,38,74,82,88,62,94,23,69,52,154,114,76,26,69,18,36,70,9,22,62,15,66,30,66,32,44,55,30,77,63,46,59,26,37,62,1,33,59,39,7,13,40,64,36,79,9,38,21,45,14,76,16,35,65,71,49,5,138,78,22,50,66,106,37,7,75,64,7,50,76,46,16,51,92,53,37,85,73,46,53,65,12,27,32,37,23,55,15,42,13,27,48,36,73,67,87,102,16,81,88,18,18,47,59,68,62,30,69,108,70,92,153,90,149,111,32,16,39,23,21,20,17,51,64,52,142,60,49,149,33,46,81,94,64,97,20,32,134,69,25,26,51,85,28,13,55,30,16,53,70,31,157,121,74,21,22,24,31,43,36,46,50,52,115,33,20,123,28,14,14,41,33,167,67,119,95,88,100,59,26,56,20,13,22,54,103,174,42,44,22,48,90,42,10,34,76,20,34,64,60,22,44,59,42,45,58,80,20,95,44,54,67,54,51,42,65,17,64,62,35,49,64,62,13,64,64,31,54,64,63,24,62,63,38,61,72,76,40,89,98,113,107,118,68,43,77,56,49,55,64,60,17,65,64,29,55,65,57,18,64,64,32,58,65,64,32,63,62,57,89,95,120,122,84,88,65,57,57,23,52,88,77,25,118,81,69,18,128,61,26,62,86,27,76,44,66,21,71,10,41,69,53,9,40,63,21,60,62,103,12,79,68,61,188,38,103,69,80,90,31,59,125,63,8,68,41,24,40,92,66,43,49,92,133,106,25,145,47,14,24,59,48,38,58,91,43,121,44,24,73,18,20,31,27,0,37,16,22,24,16,11,35,16,34,38,10,92,69,58,78,55,11,65,49,32,56,15,33,33,40,20,27,32,70,38,47,93,86,98,29,85,53,46,46,79,50,41,78,55,116,24,28,74,32,21,35,40,49,38,56,36,21,5,16,32,61,125,34,13,1,27,18,51,92,108,48,27,10,0,22,24,40,100,60,33,7,79,41,6,67,50,16,28,53,6,12,92,43,66,17,58,38,81,2,19,121,33,26,7,56,2,39,40,17,54,18,54,13,86,0,67,23,19,16,67,19,30,55,70,125,124,110,63,71,58,90,68,54,57,29,4,111,109,84,31,19,58,80,27,4,32,48,5,15,89,41,13,6,5,24,38,22,31,122,102,67,100,52,54,76,86,46,48,108,56,77,98,48,106,33,142,50,49,23,191

Nearest PDB structures (foldseek):
  6v4u-assembly1_C  TM=1.003E+00  e=2.900E-61  Homo sapiens
  8w3v-assembly1_A  TM=8.629E-01  e=3.166E-34  Homo sapiens
  8w3v-assembly2_B  TM=8.602E-01  e=2.710E-33  Homo sapiens
  3v7d-assembly2_D  TM=7.820E-01  e=1.566E-11  Saccharomyces cerevisiae S288C
  3odt-assembly2_B  TM=6.707E-01  e=1.450E-08  Saccharomyces cerevisiae

B-factor: mean 109.06, std 29.48, range [50.5, 229.64]

Organism: Homo sapiens (NCBI:txid9606)

GO terms:
  GO:0005515 protein binding (F, IPI)
  GO:0031965 nuclear membrane (C, IDA)
  GO:0043204 perikaryon (C, IDA)
  GO:0005634 nucleus (C, IDA)
  GO:0030425 dendrite (C, IDA)
  GO:0005085 guanyl-nucleotide exchange factor activity (F, IDA)
  GO:0005576 extracellular region (C, IDA)
  GO:0005737 cytoplasm (C, IDA)
  GO:0005764 lysosome (C, IDA)
  GO:0005768 endosome (C, IDA)
  GO:0005776 autophagosome (C, IDA)
  GO:0005829 cytosol (C, IDA)
  GO:0031267 small GTPase binding (F, IDA)
  GO:1990316 Atg1/ULK1 kinase complex (C, IDA)
  GO:0044754 autolysosome (C, EXP)
  GO:0005634 nucleus (C, EXP)
  GO:0005737 cytoplasm (C, EXP)
  GO:0010506 regulation of autophagy (P, IMP)
  GO:1903432 regulation of TORC1 signaling (P, IMP)
  GO:0006897 endocytosis (P, IMP)

InterPro domains:
  IPR027819 Guanine nucleotide exchange factor C9orf72 [PF15019] (61-324)
  IPR027819 Guanine nucleotide exchange factor C9orf72 [PS51835] (23-464)
  IPR027819 Guanine nucleotide exchange factor C9orf72 [PTHR31855] (4-480)

Radius of gyration: 43.23 Å; Cα contacts (8 Å, |Δi|>4): 2000; chains: 3; bounding box: 60×108×138 Å

Secondary structure (DSSP, 8-state):
----EEEEEEESSS--EEEEETTS-----HHHHHHHHHHHHHT---------EEETTTTEEE----B---SEEEEEEE-BGGGHHHHTTTHHHHHHHHHHHHHTT--SS---S-TTTHHHHHHHHHHHHHHHH----HHHHHHHHHHH-SSHHHHHHHHHHHHTSSTTTTT-----SBS--HHHHHHHTSSS---TTSSSS-S--SS-SS-S-----BSSS-SS-HHHHHHHS-SSS------SSS---------THHHHHHHHHH----SSTHHHHHHHHHHHHHHHHHHHHHHHHHHTT--HHHHHHHHHHHHHHSTTTTTTHHHHHHHHHHHHH--HHHHHHHHH-SSS----/---S--B-S------S---STTHHHHHHHHHHHHHHT----BB-----TTT----BB---SS----B------HHHHHHHHHHHHHHHHHHHHHHHHHHHHHHHHHHHHHHHHHHHHHHHHHHHTT-----HHHHHHHHHHHHHHHHHHHHHHHHHH--HHHHHHHHHHHHHHHHHHHTTTTHHHHHHHHHHHHHHH-----SHHHHHHHHHHHHHHH---HHHHHHHHHS-TTHHHHHHHHHHT-EEEEEESSSHHHHHTTGGGGSS---SSSS-S---TT----HHHHHHHS-S--EEE---EEEE-SS-B--S-TTS--THHHHHHTTTTSS--SSSHHHHHHHHHHHHHHHHHHHHHHHHH--HHHHHHHHHHHHTT-SSSTTTHHHHHHHHHHHHHTT------------------/---EEE---SS-EEEEE-SSSS--EEEETT--EEB--SSS-S---EE-S--S-----------EEEEE-SSS-EEEEETTT----EEE---SS-----EE-TTSS-EE--SSS-----SSS-----------SPP---EE-TTT--EE---SSSS----B--SSS-S-S---------------TTSS-B----SS---B--SS--STT--------------SSSS----B-SS-B----SSS-----SS--S-EEEETTTEEEE--SS---BEE-S---B-----S--------SSS--EE--SSS-EEE---------HHHHHHT-